Protein AF-A0A099P7B6-F1 (afdb_monomer_lite)

Sequence (1014 aa):
MSISSFDQSTLTTLSSDDNHNVAPPQQFNTLRAPKTHPIYDEDVTDDNSLVEKYESDEDLDDLQKYISIKEDERTILTHRERTVMALTLSVIGLCSAMSMPIYWTALTELEREFHTTESKINYTVTAYLCFQAVAPVFVSSFSDIWGRRPVMMGCLIGGICTNVGIAVSRTYWLIVFLRCVLASFLAPLVSITTASVGDFTTRRNRGSLTSLTAGFTLIGQGFAPFIGAVMDTAWGWPAIFWFSAAFNGLILLILFFLAPETHRGYVGDLSVRPKHFIHRSPYLIYLGDRIKPYDKSKVEKRIHKYQPWKPLMLTYKFNILSILVPCSILFALWTISQTTLSVHLSKDYHKSVIIIGLCFFAPGFACILGTLTEGKILDYLYKTKKAVHDETYKDVHPKKKPPFNILKVRLLTIPFAGLFIAIASIVFGWCMDKHTSIAPILVMSFLITFFAMFPLNIAATVLVDMYPQFSGGATALNNLFRCGMSAIFVSCLNMMEDKMTVGGTYTFMAAISLLFIFLILNLIHRMLLSTFKFGSFMDTSTTINESTRLQNYYVEKQLSYLHDNMNNINMNTQDTLDLDGKGLERSDEVFRLLTFNTWGLKYVSKFRRERLTAIAERLAGLKNNEFPSYNSDGDNDDYDIVALQEIWTKEDWDYIDRICASKFPFRRWFSSGILSGPGLAILSKYPIKKTSLYRFPVNGRPSAFFRGDWYVGKSVAVTILKLNNGSTIALLNSHMHAPYAKSGDAAYETHRACQAWEIANIVNDLKSAGHAVILVGDLNSRPGSIPYEILQKEAGLADSWEVINGETDLELVKAMQPWEQIVRAATTCDSILNTWRADRNPDEACRLDYALIDKNLLHPVEAGVKFTEKIPNVGSYSDHFAYSVNLRLNKEPLSKITATECPNNDLLGLYLKFRNLVNNYIQTTLEWQRQWRLWHFVLSMFIAIAFIPVIIVVSYRAPWSSVLFYFFGCIIFSTGLVNGMISFLFGRYELRNLREVIFEIDDRTNFLKHVIQC

Secondary structure (DSSP, 8-state):
---------------------------------------PPP---S-GGGTTT--SHHHHHHHHHHHHHHHH-S-S--HHHHHHHHHHHHHHHHHHHHTTGGGGGGHHHHHHHTT--HHHHHHHHHHHHHHHHHHHHHHHHHHHHH-HHHHHHHHHHHHHHHHHHHHH---HHHHHHHHHHHHHHHTHHHHHHHHHHHHT--HHHHHHHHHHHHHHHHHHHHHHHHHHHHHHHHH-THHHHHHHHHHHHHHHHHHHHH-----HHHHTTTTB--SSGGG--THHHHHGGGSBSP-GGGS-----S--TTTTGGGGGSHHHHHHHHHHHHHHHHHHHHHHHHHHHHHHTS---HHHHHHHTHHHHHHHHHHHHHHHHHHHHHHHHHHHHHHHHTSSS-GGGSPP--HHHHHHTHHHHHHHHHHHHHHHHHHHHHTT--HHHHHHHHHHHHHHHHHHHHHHHHHHHHH-GGGHHHHHHHHHHHHHHHHHHHHHTHHHHHHHHHHHHHHHHHHHHHHHHHHHHHHHHHHHHHHHHHHHTTS-TTSHHHHHHHHHHHHHHHHHHHHHHHHTT--S---S--------------EEEEEEEE----TTTSTTHHHHHHHHHHHHHT---TTS------S-----SEEEEE----HHHHHHHHHHGGGT-SEEEEE--SSSS---EEEEESS-EEEEEEEEPSS---TT-TTT-HHHHT-EEEEEEEE-TTS-EEEEEEE--PPPSSSSSGGG-HHHHHHHHHHHHHHHHHHHHTT-EEEEEEE----TTSHHHHHHHHTS--EEHHHHHH----HHHHHHS-HHHHHHHH---BS-TTSTTSTTS-GGG-B--EEEEE-TTTEEEEEEEEE--SEETTTEESSSBPEEEEEEEE-SS--TT-------HHHHHHHHHHHHHHHHHHIIIIIHHHHHHHHHHHHHHHHHHHHHHHHHHHHHHH-HHHHHHHHHHHHHHHHHHHHHHHIIIIIHHHHHHHHHHHHHHHHHHHHHHHHHH--

Structure (mmCIF, N/CA/C/O backbone):
data_AF-A0A099P7B6-F1
#
_entry.id   AF-A0A099P7B6-F1
#
loop_
_atom_site.group_PDB
_atom_site.id
_atom_site.type_symbol
_atom_site.label_atom_id
_atom_site.label_alt_id
_atom_site.label_comp_id
_atom_site.label_asym_id
_atom_site.label_entity_id
_atom_site.label_seq_id
_atom_site.pdbx_PDB_ins_code
_atom_site.Cartn_x
_atom_site.Cartn_y
_atom_site.Cartn_z
_atom_site.occupancy
_atom_site.B_iso_or_equiv
_atom_site.auth_seq_id
_atom_site.auth_comp_id
_atom_site.auth_asym_id
_atom_site.auth_atom_id
_atom_site.pdbx_PDB_model_num
ATOM 1 N N . MET A 1 1 ? -48.396 -10.333 -63.816 1.00 34.44 1 MET A N 1
ATOM 2 C CA . MET A 1 1 ? -49.278 -11.036 -62.852 1.00 34.44 1 MET A CA 1
ATOM 3 C C . MET A 1 1 ? -49.575 -10.087 -61.693 1.00 34.44 1 MET A C 1
ATOM 5 O O . MET A 1 1 ? -48.781 -9.176 -61.505 1.00 34.44 1 MET A O 1
ATOM 9 N N . SER A 1 2 ? -50.719 -10.268 -61.018 1.00 28.30 2 SER A N 1
ATOM 10 C CA . SER A 1 2 ? -51.173 -9.655 -59.739 1.00 28.30 2 SER A CA 1
ATOM 11 C C . SER A 1 2 ? -50.191 -8.686 -59.031 1.00 28.30 2 SER A C 1
ATOM 13 O O . SER A 1 2 ? -49.127 -9.145 -58.626 1.00 28.30 2 SER A O 1
ATOM 15 N N . ILE A 1 3 ? -50.392 -7.363 -58.884 1.00 25.03 3 ILE A N 1
ATOM 16 C CA . ILE A 1 3 ? -51.557 -6.482 -58.566 1.00 25.03 3 ILE A CA 1
ATOM 17 C C . ILE A 1 3 ? -51.779 -6.255 -57.051 1.00 25.03 3 ILE A C 1
ATOM 19 O O . ILE A 1 3 ? -52.215 -7.167 -56.357 1.00 25.03 3 ILE A O 1
ATOM 23 N N . SER A 1 4 ? -51.647 -4.980 -56.631 1.00 23.92 4 SER A N 1
ATOM 24 C CA . SER A 1 4 ? -52.184 -4.333 -55.400 1.00 23.92 4 SER A CA 1
ATOM 25 C C . SER A 1 4 ? -51.643 -4.808 -54.031 1.00 23.92 4 SER A C 1
ATOM 27 O O . SER A 1 4 ? -51.068 -5.886 -53.948 1.00 23.92 4 SER A O 1
ATOM 29 N N . SER A 1 5 ? -51.742 -4.052 -52.924 1.00 25.00 5 SER A N 1
ATOM 30 C CA . SER A 1 5 ? -52.266 -2.687 -52.642 1.00 25.00 5 SER A CA 1
ATOM 31 C C . SER A 1 5 ? -51.306 -1.976 -51.633 1.00 25.00 5 SER A C 1
ATOM 33 O O . SER A 1 5 ? -50.429 -2.644 -51.092 1.00 25.00 5 SER A O 1
ATOM 35 N N . PHE A 1 6 ? -51.250 -0.654 -51.384 1.00 25.50 6 PHE A N 1
ATOM 36 C CA . PHE A 1 6 ? -52.268 0.410 -51.213 1.00 25.50 6 PHE A CA 1
ATOM 37 C C . PHE A 1 6 ? -53.230 0.158 -50.013 1.00 25.50 6 PHE A C 1
ATOM 39 O O . PHE A 1 6 ? -53.599 -0.984 -49.769 1.00 25.50 6 PHE A O 1
ATOM 46 N N . ASP A 1 7 ? -53.647 1.131 -49.190 1.00 25.00 7 ASP A N 1
ATOM 47 C CA . ASP A 1 7 ? -53.378 2.585 -49.170 1.00 25.00 7 ASP A CA 1
ATOM 48 C C . ASP A 1 7 ? -53.402 3.173 -47.727 1.00 25.00 7 ASP A C 1
ATOM 50 O O . ASP A 1 7 ? -53.510 2.443 -46.741 1.00 25.00 7 ASP A O 1
ATOM 54 N N . GLN A 1 8 ? -53.284 4.498 -47.609 1.00 28.89 8 GLN A N 1
ATOM 55 C CA . GLN A 1 8 ? -53.402 5.316 -46.400 1.00 28.89 8 GLN A CA 1
ATOM 56 C C . GLN A 1 8 ? -54.863 5.608 -45.969 1.00 28.89 8 GLN A C 1
ATOM 58 O O . GLN A 1 8 ? -55.824 5.349 -46.687 1.00 28.89 8 GLN A O 1
ATOM 63 N N . SER A 1 9 ? -54.965 6.347 -44.853 1.00 23.97 9 SER A N 1
ATOM 64 C CA . SER A 1 9 ? -56.014 7.327 -44.497 1.00 23.97 9 SER A CA 1
ATOM 65 C C . SER A 1 9 ? -57.269 6.860 -43.734 1.00 23.97 9 SER A C 1
ATOM 67 O O . SER A 1 9 ? -58.108 6.134 -44.243 1.00 23.97 9 SER A O 1
ATOM 69 N N . THR A 1 10 ? -57.411 7.382 -42.507 1.00 24.45 10 THR A N 1
ATOM 70 C CA . THR A 1 10 ? -58.407 8.409 -42.103 1.00 24.45 10 THR A CA 1
ATOM 71 C C . THR A 1 10 ? -57.842 9.110 -40.849 1.00 24.45 10 THR A C 1
ATOM 73 O O . THR A 1 10 ? -57.273 8.420 -40.009 1.00 24.45 10 THR A O 1
ATOM 76 N N . LEU A 1 11 ? -57.713 10.440 -40.719 1.00 23.78 11 LEU A N 1
ATOM 77 C CA . LEU A 1 11 ? -58.662 11.575 -40.781 1.00 23.78 11 LEU A CA 1
ATOM 78 C C . LEU A 1 11 ? -59.592 11.725 -39.561 1.00 23.78 11 LEU A C 1
ATOM 80 O O . LEU A 1 11 ? -60.052 10.740 -39.000 1.00 23.78 11 LEU A O 1
ATOM 84 N N . THR A 1 12 ? -59.910 12.996 -39.262 1.00 23.44 12 THR A N 1
ATOM 85 C CA . THR A 1 12 ? -60.970 13.524 -38.365 1.00 23.44 12 THR A CA 1
ATOM 86 C C . THR A 1 12 ? -60.869 13.258 -36.848 1.00 23.44 12 THR A C 1
ATOM 88 O O . THR A 1 12 ? -60.588 12.138 -36.450 1.00 23.44 12 THR A O 1
ATOM 91 N N . THR A 1 13 ? -61.187 14.184 -35.922 1.00 25.00 13 THR A N 1
ATOM 92 C CA . THR A 1 13 ? -61.105 15.679 -35.817 1.00 25.00 13 THR A CA 1
ATOM 93 C C . THR A 1 13 ? -61.670 16.105 -34.436 1.00 25.00 13 THR A C 1
ATOM 95 O O . THR A 1 13 ? -62.226 15.257 -33.748 1.00 25.00 13 THR A O 1
ATOM 98 N N . LEU A 1 14 ? -61.639 17.416 -34.116 1.00 24.78 14 LEU A N 1
ATOM 99 C CA . LEU A 1 14 ? -62.405 18.110 -33.050 1.00 24.78 14 LEU A CA 1
ATOM 100 C C . LEU A 1 14 ? -61.896 17.896 -31.598 1.00 24.78 14 LEU A C 1
ATOM 102 O O . LEU A 1 14 ? -61.463 16.806 -31.247 1.00 24.78 14 LEU A O 1
ATOM 106 N N . SER A 1 15 ? -61.926 18.903 -30.711 1.00 24.53 15 SER A N 1
ATOM 107 C CA . SER A 1 15 ? -62.158 20.351 -30.916 1.00 24.53 15 SER A CA 1
ATOM 108 C C . SER A 1 15 ? -61.693 21.200 -29.722 1.00 24.53 15 SER A C 1
ATOM 110 O O . SER A 1 15 ? -61.504 20.681 -28.626 1.00 24.53 15 SER A O 1
ATOM 112 N N . SER A 1 16 ? -61.667 22.517 -29.963 1.00 25.36 16 SER A N 1
ATOM 113 C CA . SER A 1 16 ? -62.133 23.601 -29.077 1.00 25.36 16 SER A CA 1
ATOM 114 C C . SER A 1 16 ? -61.386 23.970 -27.789 1.00 25.36 16 SER A C 1
ATOM 116 O O . SER A 1 16 ? -61.092 23.102 -26.975 1.00 25.36 16 SER A O 1
ATOM 118 N N . ASP A 1 17 ? -61.173 25.258 -27.478 1.00 27.62 17 ASP A N 1
ATOM 119 C CA . ASP A 1 17 ? -61.259 26.515 -28.274 1.00 27.62 17 ASP A CA 1
ATOM 120 C C . ASP A 1 17 ? -60.566 27.659 -27.478 1.00 27.62 17 ASP A C 1
ATOM 122 O O . ASP A 1 17 ? -60.416 27.529 -26.267 1.00 27.62 17 ASP A O 1
ATOM 126 N N . ASP A 1 18 ? -60.202 28.760 -28.160 1.00 28.30 18 ASP A N 1
ATOM 127 C CA . ASP A 1 18 ? -60.279 30.179 -27.718 1.00 28.30 18 ASP A CA 1
ATOM 128 C C . ASP A 1 18 ? -59.602 30.699 -26.400 1.00 28.30 18 ASP A C 1
ATOM 130 O O . ASP A 1 18 ? -59.554 30.033 -25.377 1.00 28.30 18 ASP A O 1
ATOM 134 N N . ASN A 1 19 ? -59.104 31.951 -26.288 1.00 27.19 19 ASN A N 1
ATOM 135 C CA . ASN A 1 19 ? -58.871 33.013 -27.287 1.00 27.19 19 ASN A CA 1
ATOM 136 C C . ASN A 1 19 ? -57.871 34.121 -26.823 1.00 27.19 19 ASN A C 1
ATOM 138 O O . ASN A 1 19 ? -57.628 34.260 -25.631 1.00 27.19 19 ASN A O 1
ATOM 142 N N . HIS A 1 20 ? -57.350 34.901 -27.795 1.00 29.44 20 HIS A N 1
ATOM 143 C CA . HIS A 1 20 ? -57.003 36.361 -27.851 1.00 29.44 20 HIS A CA 1
ATOM 144 C C . HIS A 1 20 ? -56.799 37.240 -26.564 1.00 29.44 20 HIS A C 1
ATOM 146 O O . HIS A 1 20 ? -57.420 37.001 -25.542 1.00 29.44 20 HIS A O 1
ATOM 152 N N . ASN A 1 21 ? -56.047 38.369 -26.506 1.00 27.25 21 ASN A N 1
ATOM 153 C CA . ASN A 1 21 ? -55.402 39.305 -27.475 1.00 27.25 21 ASN A CA 1
ATOM 154 C C . ASN A 1 21 ? -54.295 40.169 -26.755 1.00 27.25 21 ASN A C 1
ATOM 156 O O . ASN A 1 21 ? -54.349 40.291 -25.538 1.00 27.25 21 ASN A O 1
ATOM 160 N N . VAL A 1 22 ? -53.180 40.643 -27.359 1.00 26.61 22 VAL A N 1
ATOM 161 C CA . VAL A 1 22 ? -52.934 41.909 -28.139 1.00 26.61 22 VAL A CA 1
ATOM 162 C C . VAL A 1 22 ? -53.270 43.236 -27.389 1.00 26.61 22 VAL A C 1
ATOM 164 O O . VAL A 1 22 ? -54.397 43.346 -26.932 1.00 26.61 22 VAL A O 1
ATOM 167 N N . ALA A 1 23 ? -52.472 44.334 -27.296 1.00 22.31 23 ALA A N 1
ATOM 168 C CA . ALA A 1 23 ? -51.025 44.645 -27.495 1.00 22.31 23 ALA A CA 1
ATOM 169 C C . ALA A 1 23 ? -50.605 46.026 -26.807 1.00 22.31 23 ALA A C 1
ATOM 171 O O . ALA A 1 23 ? -50.969 46.151 -25.643 1.00 22.31 23 ALA A O 1
ATOM 172 N N . PRO A 1 24 ? -49.818 47.023 -27.340 1.00 39.62 24 PRO A N 1
ATOM 173 C CA . PRO A 1 24 ? -48.788 47.790 -26.561 1.00 39.62 24 PRO A CA 1
ATOM 174 C C . PRO A 1 24 ? -48.983 49.356 -26.618 1.00 39.62 24 PRO A C 1
ATOM 176 O O . PRO A 1 24 ? -50.137 49.737 -26.811 1.00 39.62 24 PRO A O 1
ATOM 179 N N . PRO A 1 25 ? -47.990 50.312 -26.575 1.00 42.84 25 PRO A N 1
ATOM 180 C CA . PRO A 1 25 ? -46.545 50.370 -26.192 1.00 42.84 25 PRO A CA 1
ATOM 181 C C . PRO A 1 25 ? -46.147 51.627 -25.311 1.00 42.84 25 PRO A C 1
ATOM 183 O O . PRO A 1 25 ? -47.016 52.251 -24.718 1.00 42.84 25 PRO A O 1
ATOM 186 N N . GLN A 1 26 ? -44.857 52.062 -25.343 1.00 26.78 26 GLN A N 1
ATOM 187 C CA . GLN A 1 26 ? -44.240 53.358 -24.880 1.00 26.78 26 GLN A CA 1
ATOM 188 C C . GLN A 1 26 ? -43.732 53.450 -23.410 1.00 26.78 26 GLN A C 1
ATOM 190 O O . GLN A 1 26 ? -44.327 52.838 -22.537 1.00 26.78 26 GLN A O 1
ATOM 195 N N . GLN A 1 27 ? -42.657 54.186 -23.032 1.00 24.00 27 GLN A N 1
ATOM 196 C CA . GLN A 1 27 ? -41.506 54.822 -23.739 1.00 24.00 27 GLN A CA 1
ATOM 197 C C . GLN A 1 27 ? -40.301 55.056 -22.762 1.00 24.00 27 GLN A C 1
ATOM 199 O O . GLN A 1 27 ? -40.510 55.037 -21.559 1.00 24.00 27 GLN A O 1
ATOM 204 N N . PHE A 1 28 ? -39.076 55.257 -23.305 1.00 24.72 28 PHE A N 1
ATOM 205 C CA . PHE A 1 28 ? -37.840 55.962 -22.816 1.00 24.72 28 PHE A CA 1
ATOM 206 C C . PHE A 1 28 ? -37.651 56.347 -21.309 1.00 24.72 28 PHE A C 1
ATOM 208 O O . PHE A 1 28 ? -38.595 56.761 -20.659 1.00 24.72 28 PHE A O 1
ATOM 215 N N . ASN A 1 29 ? -36.463 56.424 -20.671 1.00 24.42 29 ASN A N 1
ATOM 216 C CA . ASN A 1 29 ? -35.016 56.359 -21.023 1.00 24.42 29 ASN A CA 1
ATOM 217 C C . ASN A 1 29 ? -34.172 56.397 -19.694 1.00 24.42 29 ASN A C 1
ATOM 219 O O . ASN A 1 29 ? -34.776 56.569 -18.643 1.00 24.42 29 ASN A O 1
ATOM 223 N N . THR A 1 30 ? -32.830 56.302 -19.551 1.00 24.92 30 THR A N 1
ATOM 224 C CA . THR A 1 30 ? -31.637 56.026 -20.405 1.00 24.92 30 THR A CA 1
ATOM 225 C C . THR A 1 30 ? -30.481 55.506 -19.513 1.00 24.92 30 THR A C 1
ATOM 227 O O . THR A 1 30 ? -30.303 56.064 -18.437 1.00 24.92 30 THR A O 1
ATOM 230 N N . LEU A 1 31 ? -29.633 54.570 -19.985 1.00 25.92 31 LEU A N 1
ATOM 231 C CA . LEU A 1 31 ? -28.137 54.560 -19.932 1.00 25.92 31 LEU A CA 1
ATOM 232 C C . LEU A 1 31 ? -27.564 53.144 -20.195 1.00 25.92 31 LEU A C 1
ATOM 234 O O . LEU A 1 31 ? -28.248 52.143 -19.999 1.00 25.92 31 LEU A O 1
ATOM 238 N N . ARG A 1 32 ? -26.314 53.043 -20.683 1.00 24.89 32 ARG A N 1
ATOM 239 C CA . ARG A 1 32 ? -25.665 51.768 -21.071 1.00 24.89 32 ARG A CA 1
ATOM 240 C C . ARG A 1 32 ? -24.533 51.352 -20.123 1.00 24.89 32 ARG A C 1
ATOM 242 O O . ARG A 1 32 ? -23.603 52.118 -19.906 1.00 24.89 32 ARG A O 1
ATOM 249 N N . ALA A 1 33 ? -24.535 50.076 -19.740 1.00 22.94 33 ALA A N 1
ATOM 250 C CA . ALA A 1 33 ? -23.364 49.298 -19.323 1.00 22.94 33 ALA A CA 1
ATOM 251 C C . ALA A 1 33 ? -23.465 47.877 -19.943 1.00 22.94 33 ALA A C 1
ATOM 253 O O . ALA A 1 33 ? -24.576 47.450 -20.274 1.00 22.94 33 ALA A O 1
ATOM 254 N N . PRO A 1 34 ? -22.354 47.159 -20.200 1.00 23.61 34 PRO A N 1
ATOM 255 C CA . PRO A 1 34 ? -22.372 45.955 -21.039 1.00 23.61 34 PRO A CA 1
ATOM 256 C C . PRO A 1 34 ? -22.941 44.713 -20.332 1.00 23.61 34 PRO A C 1
ATOM 258 O O . PRO A 1 34 ? -22.582 44.409 -19.197 1.00 23.61 34 PRO A O 1
ATOM 261 N N . LYS A 1 35 ? -23.782 43.944 -21.040 1.00 24.53 35 LYS A N 1
ATOM 262 C CA . LYS A 1 35 ? -24.303 42.647 -20.573 1.00 24.53 35 LYS A CA 1
ATOM 263 C C . LYS A 1 35 ? -23.225 41.559 -20.610 1.00 24.53 35 LYS A C 1
ATOM 265 O O . LYS A 1 35 ? -22.592 41.364 -21.645 1.00 24.53 35 LYS A O 1
ATOM 270 N N . THR A 1 36 ? -23.134 40.759 -19.547 1.00 23.78 36 THR A N 1
ATOM 271 C CA . THR A 1 36 ? -22.441 39.458 -19.547 1.00 23.78 36 THR A CA 1
ATOM 272 C C . THR A 1 36 ? -23.262 38.403 -18.796 1.00 23.78 36 THR A C 1
ATOM 274 O O . THR A 1 36 ? -23.205 38.339 -17.571 1.00 23.78 36 THR A O 1
ATOM 277 N N . HIS A 1 37 ? -23.994 37.562 -19.532 1.00 24.59 37 HIS A N 1
ATOM 278 C CA . HIS A 1 37 ? -24.425 36.231 -19.068 1.00 24.59 37 HIS A CA 1
ATOM 279 C C . HIS A 1 37 ? -23.375 35.185 -19.521 1.00 24.59 37 HIS A C 1
ATOM 281 O O . HIS A 1 37 ? -22.555 35.506 -20.388 1.00 24.59 37 HIS A O 1
ATOM 287 N N . PRO A 1 38 ? -23.297 33.993 -18.897 1.00 26.11 38 PRO A N 1
ATOM 288 C CA . PRO A 1 38 ? -24.266 32.893 -19.079 1.00 26.11 38 PRO A CA 1
ATOM 289 C C . PRO A 1 38 ? -25.134 32.689 -17.819 1.00 26.11 38 PRO A C 1
ATOM 291 O O . PRO A 1 38 ? -24.683 33.012 -16.726 1.00 26.11 38 PRO A O 1
ATOM 294 N N . ILE A 1 39 ? -26.409 32.289 -17.884 1.00 22.30 39 ILE A N 1
ATOM 295 C CA . ILE A 1 39 ? -26.995 31.096 -18.538 1.00 22.30 39 ILE A CA 1
ATOM 296 C C . ILE A 1 39 ? -26.486 29.802 -17.879 1.00 22.30 39 ILE A C 1
ATOM 298 O O . ILE A 1 39 ? -25.471 29.232 -18.282 1.00 22.30 39 ILE A O 1
ATOM 302 N N . TYR A 1 40 ? -27.225 29.355 -16.863 1.00 22.91 40 TYR A N 1
ATOM 303 C CA . TYR A 1 40 ? -27.603 27.947 -16.765 1.00 22.91 40 TYR A CA 1
ATOM 304 C C . TYR A 1 40 ? -28.896 27.800 -17.573 1.00 22.91 40 TYR A C 1
ATOM 306 O O . TYR A 1 40 ? -29.799 28.609 -17.373 1.00 22.91 40 TYR A O 1
ATOM 314 N N . ASP A 1 41 ? -28.974 26.803 -18.450 1.00 22.69 41 ASP A N 1
ATOM 315 C CA . ASP A 1 41 ? -30.256 26.301 -18.951 1.00 22.69 41 ASP A CA 1
ATOM 316 C C . ASP A 1 41 ? -30.658 25.105 -18.078 1.00 22.69 41 ASP A C 1
ATOM 318 O O . ASP A 1 41 ? -29.817 24.266 -17.733 1.00 22.69 41 ASP A O 1
ATOM 322 N N . GLU A 1 42 ? -31.929 25.053 -17.695 1.00 29.45 42 GLU A N 1
ATOM 323 C CA . GLU A 1 42 ? -32.507 23.985 -16.881 1.00 29.45 42 GLU A CA 1
ATOM 324 C C . GLU A 1 42 ? -33.001 22.848 -17.779 1.00 29.45 42 GLU A C 1
ATOM 326 O O . GLU A 1 42 ? -33.704 23.102 -18.751 1.00 29.45 42 GLU A O 1
ATOM 331 N N . ASP A 1 43 ? -32.659 21.598 -17.442 1.00 25.67 43 ASP A N 1
ATOM 332 C CA . ASP A 1 43 ? -33.397 20.417 -17.921 1.00 25.67 43 ASP A CA 1
ATOM 333 C C . ASP A 1 43 ? -33.059 19.169 -17.070 1.00 25.67 43 ASP A C 1
ATOM 335 O O . ASP A 1 43 ? -32.463 18.184 -17.519 1.00 25.67 43 ASP A O 1
ATOM 339 N N . VAL A 1 44 ? -33.384 19.233 -15.772 1.00 27.09 44 VAL A N 1
ATOM 340 C CA . VAL A 1 44 ? -33.383 18.070 -14.864 1.00 27.09 44 VAL A CA 1
ATOM 341 C C . VAL A 1 44 ? -34.701 18.058 -14.094 1.00 27.09 44 VAL A C 1
ATOM 343 O O . VAL A 1 44 ? -34.855 18.738 -13.085 1.00 27.09 44 VAL A O 1
ATOM 346 N N . THR A 1 45 ? -35.653 17.282 -14.603 1.00 27.02 45 THR A N 1
ATOM 347 C CA . THR A 1 45 ? -36.993 17.095 -14.033 1.00 27.02 45 THR A CA 1
ATOM 348 C C . THR A 1 45 ? -36.962 16.433 -12.652 1.00 27.02 45 THR A C 1
ATOM 350 O O . THR A 1 45 ? -36.315 15.396 -12.497 1.00 27.02 45 THR A O 1
ATOM 353 N N . ASP A 1 46 ? -37.756 16.974 -11.726 1.00 28.73 46 ASP A N 1
ATOM 354 C CA . ASP A 1 46 ? -38.268 16.351 -10.497 1.00 28.73 46 ASP A CA 1
ATOM 355 C C . ASP A 1 46 ? -37.268 15.672 -9.541 1.00 28.73 46 ASP A C 1
ATOM 357 O O . ASP A 1 46 ? -37.164 14.449 -9.472 1.00 28.73 46 ASP A O 1
ATOM 361 N N . ASP A 1 47 ? -36.657 16.492 -8.679 1.00 28.38 47 ASP A N 1
ATOM 362 C CA . ASP A 1 47 ? -36.328 16.117 -7.284 1.00 28.38 47 ASP A CA 1
ATOM 363 C C . ASP A 1 47 ? -36.745 17.229 -6.272 1.00 28.38 47 ASP A C 1
ATOM 365 O O . ASP A 1 47 ? -36.521 17.119 -5.068 1.00 28.38 47 ASP A O 1
ATOM 369 N N . ASN A 1 48 ? -37.397 18.313 -6.737 1.00 30.31 48 ASN A N 1
ATOM 370 C CA . ASN A 1 48 ? -37.743 19.494 -5.919 1.00 30.31 48 ASN A CA 1
ATOM 371 C C . ASN A 1 48 ? -38.903 19.274 -4.928 1.00 30.31 48 ASN A C 1
ATOM 373 O O . ASN A 1 48 ? -39.045 20.047 -3.984 1.00 30.31 48 ASN A O 1
ATOM 377 N N . SER A 1 49 ? -39.700 18.211 -5.088 1.00 29.75 49 SER A N 1
ATOM 378 C CA . SER A 1 49 ? -40.865 17.905 -4.229 1.00 29.75 49 SER A CA 1
ATOM 379 C C . SER A 1 49 ? -40.525 17.574 -2.762 1.00 29.75 49 SER A C 1
ATOM 381 O O . SER A 1 49 ? -41.424 17.381 -1.944 1.00 29.75 49 SER A O 1
ATOM 383 N N . LEU A 1 50 ? -39.234 17.525 -2.417 1.00 33.50 50 LEU A N 1
ATOM 384 C CA . LEU A 1 50 ? -38.731 17.391 -1.047 1.00 33.50 50 LEU A CA 1
ATOM 385 C C . LEU A 1 50 ? -38.313 18.728 -0.408 1.00 33.50 50 LEU A C 1
ATOM 387 O O . LEU A 1 50 ? -38.102 18.765 0.800 1.00 33.50 50 LEU A O 1
ATOM 391 N N . VAL A 1 51 ? -38.181 19.812 -1.183 1.00 36.00 51 VAL A N 1
ATOM 392 C CA . VAL A 1 51 ? -37.660 21.103 -0.691 1.00 36.00 51 VAL A CA 1
ATOM 393 C C . VAL A 1 51 ? -38.759 21.951 -0.040 1.00 36.00 51 VAL A C 1
ATOM 395 O O . VAL A 1 51 ? -38.527 22.550 1.003 1.00 36.00 51 VAL A O 1
ATOM 398 N N . GLU A 1 52 ? -39.979 21.942 -0.582 1.00 34.03 52 GLU A N 1
ATOM 399 C CA . GLU A 1 52 ? -41.121 22.741 -0.089 1.00 34.03 52 GLU A CA 1
ATOM 400 C C . GLU A 1 52 ? -41.757 22.218 1.219 1.00 34.03 52 GLU A C 1
ATOM 402 O O . GLU A 1 52 ? -42.860 22.624 1.577 1.00 34.03 52 GLU A O 1
ATOM 407 N N . LYS A 1 53 ? -41.110 21.283 1.932 1.00 34.12 53 LYS A N 1
ATOM 408 C CA . LYS A 1 53 ? -41.704 20.598 3.097 1.00 34.12 53 LYS A CA 1
ATOM 409 C C . LYS A 1 53 ? -40.940 20.752 4.417 1.00 34.12 53 LYS A C 1
ATOM 411 O O . LYS A 1 53 ? -41.347 20.156 5.411 1.00 34.12 53 LYS A O 1
ATOM 416 N N . TYR A 1 54 ? -39.858 21.529 4.426 1.00 36.81 54 TYR A N 1
ATOM 417 C CA . TYR A 1 54 ? -38.929 21.630 5.555 1.00 36.81 54 TYR A CA 1
ATOM 418 C C . TYR A 1 54 ? -38.444 23.075 5.760 1.00 36.81 54 TYR A C 1
ATOM 420 O O . TYR A 1 54 ? -37.331 23.439 5.388 1.00 36.81 54 TYR A O 1
ATOM 428 N N . GLU A 1 55 ? -39.300 23.915 6.351 1.00 32.59 55 GLU A N 1
ATOM 429 C CA . GLU A 1 55 ? -39.010 25.327 6.660 1.00 32.59 55 GLU A CA 1
ATOM 430 C C . GLU A 1 55 ? -38.416 25.525 8.075 1.00 32.59 55 GLU A C 1
ATOM 432 O O . GLU A 1 55 ? -38.837 26.407 8.823 1.00 32.59 55 GLU A O 1
ATOM 437 N N . SER A 1 56 ? -37.422 24.715 8.463 1.00 40.25 56 SER A N 1
ATOM 438 C CA . SER A 1 56 ? -36.640 24.934 9.692 1.00 40.25 56 SER A CA 1
ATOM 439 C C . SER A 1 56 ? -35.127 24.867 9.437 1.00 40.25 56 SER A C 1
ATOM 441 O O . SER A 1 56 ? -34.653 24.148 8.555 1.00 40.25 56 SER A O 1
ATOM 443 N N . ASP A 1 57 ? -34.341 25.630 10.206 1.00 42.06 57 ASP A N 1
ATOM 444 C CA . ASP A 1 57 ? -32.873 25.614 10.086 1.00 42.06 57 ASP A CA 1
ATOM 445 C C . ASP A 1 57 ? -32.245 24.303 10.612 1.00 42.06 57 ASP A C 1
ATOM 447 O O . ASP A 1 57 ? -31.127 23.983 10.208 1.00 42.06 57 ASP A O 1
ATOM 451 N N . GLU A 1 58 ? -32.946 23.517 11.446 1.00 40.41 58 GLU A N 1
ATOM 452 C CA . GLU A 1 58 ? -32.483 22.181 11.868 1.00 40.41 58 GLU A CA 1
ATOM 453 C C . GLU A 1 58 ? -32.623 21.158 10.728 1.00 40.41 58 GLU A C 1
ATOM 455 O O . GLU A 1 58 ? -31.671 20.430 10.432 1.00 40.41 58 GLU A O 1
ATOM 460 N N . ASP A 1 59 ? -33.758 21.160 10.018 1.00 38.66 59 ASP A N 1
ATOM 461 C CA . ASP A 1 59 ? -33.985 20.273 8.868 1.00 38.66 59 ASP A CA 1
ATOM 462 C C . ASP A 1 59 ? -32.996 20.542 7.723 1.00 38.66 59 ASP A C 1
ATOM 464 O O . ASP A 1 59 ? -32.596 19.621 7.010 1.00 38.66 59 ASP A O 1
ATOM 468 N N . LEU A 1 60 ? -32.560 21.796 7.546 1.00 42.88 60 LEU A N 1
ATOM 469 C CA . LEU A 1 60 ? -31.557 22.155 6.540 1.00 42.88 60 LEU A CA 1
ATOM 470 C C . LEU A 1 60 ? -30.174 21.573 6.850 1.00 42.88 60 LEU A C 1
ATOM 472 O O . LEU A 1 60 ? -29.481 21.151 5.920 1.00 42.88 60 LEU A O 1
ATOM 476 N N . ASP A 1 61 ? -29.771 21.522 8.121 1.00 43.12 61 ASP A N 1
ATOM 477 C CA . ASP A 1 61 ? -28.486 20.933 8.508 1.00 43.12 61 ASP A CA 1
ATOM 478 C C . ASP A 1 61 ? -28.544 19.398 8.394 1.00 43.12 61 ASP A C 1
ATOM 480 O O . ASP A 1 61 ? -27.608 18.784 7.872 1.00 43.12 61 ASP A O 1
ATOM 484 N N . ASP A 1 62 ? -29.679 18.771 8.732 1.00 40.06 62 ASP A N 1
ATOM 485 C CA . ASP A 1 62 ? -29.907 17.339 8.491 1.00 40.06 62 ASP A CA 1
ATOM 486 C C . ASP A 1 62 ? -30.039 16.989 6.993 1.00 40.06 62 ASP A C 1
ATOM 488 O O . ASP A 1 62 ? -29.530 15.949 6.570 1.00 40.06 62 ASP A O 1
ATOM 492 N N . LEU A 1 63 ? -30.581 17.871 6.144 1.00 40.88 63 LEU A N 1
ATOM 493 C CA . LEU A 1 63 ? -30.561 17.720 4.682 1.00 40.88 63 LEU A CA 1
ATOM 494 C C . LEU A 1 63 ? -29.132 17.843 4.123 1.00 40.88 63 LEU A C 1
ATOM 496 O O . LEU A 1 63 ? -28.708 17.028 3.299 1.00 40.88 63 LEU A O 1
ATOM 500 N N . GLN A 1 64 ? -28.351 18.820 4.594 1.00 42.50 64 GLN A N 1
ATOM 501 C CA . GLN A 1 64 ? -26.946 19.020 4.213 1.00 42.50 64 GLN A CA 1
ATOM 502 C C . GLN A 1 64 ? -26.084 17.804 4.617 1.00 42.50 64 GLN A C 1
ATOM 504 O O . GLN A 1 64 ? -25.249 17.325 3.840 1.00 42.50 64 GLN A O 1
ATOM 509 N N . LYS A 1 65 ? -26.342 17.251 5.804 1.00 40.31 65 LYS A N 1
ATOM 510 C CA . LYS A 1 65 ? -25.761 16.021 6.361 1.00 40.31 65 LYS A CA 1
ATOM 511 C C . LYS A 1 65 ? -26.193 14.787 5.562 1.00 40.31 65 LYS A C 1
ATOM 513 O O . LYS A 1 65 ? -25.321 14.014 5.170 1.00 40.31 65 LYS A O 1
ATOM 518 N N . TYR A 1 66 ? -27.472 14.646 5.209 1.00 36.19 66 TYR A N 1
ATOM 519 C CA . TYR A 1 66 ? -28.002 13.574 4.352 1.00 36.19 66 TYR A CA 1
ATOM 520 C C . TYR A 1 66 ? -27.362 13.588 2.954 1.00 36.19 66 TYR A C 1
ATOM 522 O O . TYR A 1 66 ? -26.902 12.553 2.469 1.00 36.19 66 TYR A O 1
ATOM 530 N N . ILE A 1 67 ? -27.219 14.769 2.341 1.00 38.19 67 ILE A N 1
ATOM 531 C CA . ILE A 1 67 ? -26.477 14.961 1.085 1.00 38.19 67 ILE A CA 1
ATOM 532 C C . ILE A 1 67 ? -25.000 14.564 1.254 1.00 38.19 67 ILE A C 1
ATOM 534 O O . ILE A 1 67 ? -24.449 13.897 0.377 1.00 38.19 67 ILE A O 1
ATOM 538 N N . SER A 1 68 ? -24.356 14.903 2.379 1.00 34.56 68 SER A N 1
ATOM 539 C CA . SER A 1 68 ? -22.962 14.509 2.644 1.00 34.56 68 SER A CA 1
ATOM 540 C C . SER A 1 68 ? -22.781 12.992 2.818 1.00 34.56 68 SER A C 1
ATOM 542 O O . SER A 1 68 ? -21.839 12.423 2.268 1.00 34.56 68 SER A O 1
ATOM 544 N N . ILE A 1 69 ? -23.722 12.320 3.491 1.00 38.94 69 ILE A N 1
ATOM 545 C CA . ILE A 1 69 ? -23.746 10.860 3.669 1.00 38.94 69 ILE A CA 1
ATOM 546 C C . ILE A 1 69 ? -23.893 10.178 2.299 1.00 38.94 69 ILE A C 1
ATOM 548 O O . ILE A 1 69 ? -23.114 9.290 1.946 1.00 38.94 69 ILE A O 1
ATOM 552 N N . LYS A 1 70 ? -24.816 10.680 1.471 1.00 37.12 70 LYS A N 1
ATOM 553 C CA . LYS A 1 70 ? -25.066 10.218 0.096 1.00 37.12 70 LYS A CA 1
ATOM 554 C C . LYS A 1 70 ? -23.899 10.523 -0.870 1.00 37.12 70 LYS A C 1
ATOM 556 O O . LYS A 1 70 ? -23.760 9.848 -1.888 1.00 37.12 70 LYS A O 1
ATOM 561 N N . GLU A 1 71 ? -23.017 11.485 -0.559 1.00 40.91 71 GLU A N 1
ATOM 562 C CA . GLU A 1 71 ? -21.750 11.718 -1.285 1.00 40.91 71 GLU A CA 1
ATOM 563 C C . GLU A 1 71 ? -20.632 10.713 -0.932 1.00 40.91 71 GLU A C 1
ATOM 565 O O . GLU A 1 71 ? -19.743 10.512 -1.773 1.00 40.91 71 GLU A O 1
ATOM 570 N N . ASP A 1 72 ? -20.649 10.091 0.256 1.00 42.00 72 ASP A N 1
ATOM 571 C CA . ASP A 1 72 ? -19.617 9.138 0.708 1.00 42.00 72 ASP A CA 1
ATOM 572 C C . ASP A 1 72 ? -19.922 7.671 0.316 1.00 42.00 72 ASP A C 1
ATOM 574 O O . ASP A 1 72 ? -18.991 6.904 0.027 1.00 42.00 72 ASP A O 1
ATOM 578 N N . GLU A 1 73 ? -21.198 7.285 0.174 1.00 52.69 73 GLU A N 1
ATOM 579 C CA . GLU A 1 73 ? -21.649 5.944 -0.264 1.00 52.69 73 GLU A CA 1
ATOM 580 C C . GLU A 1 73 ? -21.464 5.659 -1.777 1.00 52.69 73 GLU A C 1
ATOM 582 O O . GLU A 1 73 ? -22.291 5.038 -2.439 1.00 52.69 73 GLU A O 1
ATOM 587 N N . ARG A 1 74 ? -20.345 6.079 -2.380 1.00 63.22 74 ARG A N 1
ATOM 588 C CA . ARG A 1 74 ? -20.108 5.889 -3.830 1.00 63.22 74 ARG A CA 1
ATOM 589 C C . ARG A 1 74 ? -19.678 4.481 -4.260 1.00 63.22 74 ARG A C 1
ATOM 591 O O . ARG A 1 74 ? -19.547 4.269 -5.467 1.00 63.22 74 ARG A O 1
ATOM 598 N N . THR A 1 75 ? -19.401 3.559 -3.332 1.00 79.25 75 THR A N 1
ATOM 599 C CA . THR A 1 75 ? -19.162 2.132 -3.634 1.00 79.25 75 THR A CA 1
ATOM 600 C C . THR A 1 75 ? -19.191 1.226 -2.396 1.00 79.25 75 THR A C 1
ATOM 602 O O . THR A 1 75 ? -18.650 1.603 -1.351 1.00 79.25 75 THR A O 1
ATOM 605 N N . ILE A 1 76 ? -19.691 -0.011 -2.554 1.00 84.81 76 ILE A N 1
ATOM 606 C CA . ILE A 1 76 ? -19.621 -1.093 -1.546 1.00 84.81 76 ILE A CA 1
ATOM 607 C C . ILE A 1 76 ? -18.197 -1.512 -1.138 1.00 84.81 76 ILE A C 1
ATOM 609 O O . ILE A 1 76 ? -18.020 -2.244 -0.162 1.00 84.81 76 ILE A O 1
ATOM 613 N N . LEU A 1 77 ? -17.171 -1.127 -1.904 1.00 84.69 77 LEU A N 1
ATOM 614 C CA . LEU A 1 77 ? -15.791 -1.523 -1.626 1.00 84.69 77 LEU A CA 1
ATOM 615 C C . LEU A 1 77 ? -15.253 -0.782 -0.396 1.00 84.69 77 LEU A C 1
ATOM 617 O O . LEU A 1 77 ? -15.360 0.440 -0.300 1.00 84.69 77 LEU A O 1
ATOM 621 N N . THR A 1 78 ? -14.599 -1.496 0.515 1.00 85.00 78 THR A N 1
ATOM 622 C CA . THR A 1 78 ? -13.871 -0.919 1.656 1.00 85.00 78 THR A CA 1
ATOM 623 C C . THR A 1 78 ? -12.608 -0.178 1.205 1.00 85.00 78 THR A C 1
ATOM 625 O O . THR A 1 78 ? -12.100 -0.385 0.104 1.00 85.00 78 THR A O 1
ATOM 628 N N . HIS A 1 79 ? -12.016 0.651 2.073 1.00 78.81 79 HIS A N 1
ATOM 629 C CA . HIS A 1 79 ? -10.769 1.371 1.766 1.00 78.81 79 HIS A CA 1
ATOM 630 C C . HIS A 1 79 ? -9.613 0.465 1.293 1.00 78.81 79 HIS A C 1
ATOM 632 O O . HIS A 1 79 ? -8.825 0.883 0.441 1.00 78.81 79 HIS A O 1
ATOM 638 N N . ARG A 1 80 ? -9.521 -0.777 1.797 1.00 82.12 80 ARG A N 1
ATOM 639 C CA . ARG A 1 80 ? -8.497 -1.745 1.366 1.00 82.12 80 ARG A CA 1
ATOM 640 C C . ARG A 1 80 ? -8.810 -2.289 -0.027 1.00 82.12 80 ARG A C 1
ATOM 642 O O . ARG A 1 80 ? -7.943 -2.246 -0.891 1.00 82.12 80 ARG A O 1
ATOM 649 N N . GLU A 1 81 ? -10.052 -2.702 -0.272 1.00 86.44 81 GLU A N 1
ATOM 650 C CA . GLU A 1 81 ? -10.506 -3.200 -1.579 1.00 86.44 81 GLU A CA 1
ATOM 651 C C . GLU A 1 81 ? -10.404 -2.110 -2.670 1.00 86.44 81 GLU A C 1
ATOM 653 O O . GLU A 1 81 ? -9.864 -2.382 -3.740 1.00 86.44 81 GLU A O 1
ATOM 658 N N . ARG A 1 82 ? -10.783 -0.851 -2.378 1.00 86.50 82 ARG A N 1
ATOM 659 C CA . ARG A 1 82 ? -10.580 0.310 -3.278 1.00 86.50 82 ARG A CA 1
ATOM 660 C C . ARG A 1 82 ? -9.100 0.491 -3.653 1.00 86.50 82 ARG A C 1
ATOM 662 O O . ARG A 1 82 ? -8.790 0.752 -4.812 1.00 86.50 82 ARG A O 1
ATOM 669 N N . THR A 1 83 ? -8.186 0.335 -2.692 1.00 85.56 83 THR A N 1
ATOM 670 C CA . THR A 1 83 ? -6.734 0.472 -2.924 1.00 85.56 83 THR A CA 1
ATOM 671 C C . THR A 1 83 ? -6.168 -0.689 -3.740 1.00 85.56 83 THR A C 1
ATOM 673 O O . THR A 1 83 ? -5.397 -0.463 -4.669 1.00 85.56 83 THR A O 1
ATOM 676 N N . VAL A 1 84 ? -6.575 -1.927 -3.440 1.00 89.38 84 VAL A N 1
ATOM 677 C CA . VAL A 1 84 ? -6.170 -3.113 -4.212 1.00 89.38 84 VAL A CA 1
ATOM 678 C C . VAL A 1 84 ? -6.667 -3.010 -5.653 1.00 89.38 84 VAL A C 1
ATOM 680 O O . VAL A 1 84 ? -5.878 -3.205 -6.572 1.00 89.38 84 VAL A O 1
ATOM 683 N N . MET A 1 85 ? -7.928 -2.623 -5.868 1.00 89.62 85 MET A N 1
ATOM 684 C CA . MET A 1 85 ? -8.494 -2.496 -7.213 1.00 89.62 85 MET A CA 1
ATOM 685 C C . MET A 1 85 ? -7.850 -1.353 -8.012 1.00 89.62 85 MET A C 1
ATOM 687 O O . MET A 1 85 ? -7.602 -1.513 -9.205 1.00 89.62 85 MET A O 1
ATOM 691 N N . ALA A 1 86 ? -7.490 -0.239 -7.359 1.00 89.31 86 ALA A N 1
ATOM 692 C CA . ALA A 1 86 ? -6.670 0.807 -7.972 1.00 89.31 86 ALA A CA 1
ATOM 693 C C . ALA A 1 86 ? -5.292 0.271 -8.407 1.00 89.31 86 ALA A C 1
ATOM 695 O O . ALA A 1 86 ? -4.911 0.462 -9.556 1.00 89.31 86 ALA A O 1
ATOM 696 N N . LEU A 1 87 ? -4.587 -0.483 -7.550 1.00 90.75 87 LEU A N 1
ATOM 697 C CA . LEU A 1 87 ? -3.302 -1.110 -7.897 1.00 90.75 87 LEU A CA 1
ATOM 698 C C . LEU A 1 87 ? -3.421 -2.131 -9.044 1.00 90.75 87 LEU A C 1
ATOM 700 O O . LEU A 1 87 ? -2.558 -2.165 -9.920 1.00 90.75 87 LEU A O 1
ATOM 704 N N . THR A 1 88 ? -4.495 -2.928 -9.091 1.00 92.62 88 THR A N 1
ATOM 705 C CA . THR A 1 88 ? -4.788 -3.815 -10.233 1.00 92.62 88 THR A CA 1
ATOM 706 C C . THR A 1 88 ? -4.957 -3.013 -11.527 1.00 92.62 88 THR A C 1
ATOM 708 O O . THR A 1 88 ? -4.414 -3.394 -12.563 1.00 92.62 88 THR A O 1
ATOM 711 N N . LEU A 1 89 ? -5.645 -1.870 -11.470 1.00 93.06 89 LEU A N 1
ATOM 712 C CA . LEU A 1 89 ? -5.818 -0.965 -12.608 1.00 93.06 89 LEU A CA 1
ATOM 713 C C . LEU A 1 89 ? -4.509 -0.254 -13.008 1.00 93.06 89 LEU A C 1
ATOM 715 O O . LEU A 1 89 ? -4.291 -0.056 -14.203 1.00 93.06 89 LEU A O 1
ATOM 719 N N . SER A 1 90 ? -3.589 0.029 -12.076 1.00 91.06 90 SER A N 1
ATOM 720 C CA . SER A 1 90 ? -2.221 0.475 -12.405 1.00 91.06 90 SER A CA 1
ATOM 721 C C . SER A 1 90 ? -1.457 -0.584 -13.196 1.00 91.06 90 SER A C 1
ATOM 723 O O . SER A 1 90 ? -0.815 -0.285 -14.200 1.00 91.06 90 SER A O 1
ATOM 725 N N . VAL A 1 91 ? -1.543 -1.840 -12.749 1.00 91.62 91 VAL A N 1
ATOM 726 C CA . VAL A 1 91 ? -0.868 -2.987 -13.371 1.00 91.62 91 VAL A CA 1
ATOM 727 C C . VAL A 1 91 ? -1.424 -3.271 -14.773 1.00 91.62 91 VAL A C 1
ATOM 729 O O . VAL A 1 91 ? -0.664 -3.624 -15.670 1.00 91.62 91 VAL A O 1
ATOM 732 N N . ILE A 1 92 ? -2.715 -3.017 -15.008 1.00 93.94 92 ILE A N 1
ATOM 733 C CA . ILE A 1 92 ? -3.308 -3.022 -16.356 1.00 93.94 92 ILE A CA 1
ATOM 734 C C . ILE A 1 92 ? -2.803 -1.832 -17.194 1.00 93.94 92 ILE A C 1
ATOM 736 O O . ILE A 1 92 ? -2.481 -1.993 -18.373 1.00 93.94 92 ILE A O 1
ATOM 740 N N . GLY A 1 93 ? -2.665 -0.650 -16.585 1.00 91.44 93 GLY A N 1
ATOM 741 C CA . GLY A 1 93 ? -2.109 0.549 -17.222 1.00 91.44 93 GLY A CA 1
ATOM 742 C C . GLY A 1 93 ? -0.668 0.381 -17.722 1.00 91.44 93 GLY A C 1
ATOM 743 O O . GLY A 1 93 ? -0.329 0.927 -18.778 1.00 91.44 93 GLY A O 1
ATOM 744 N N . LEU A 1 94 ? 0.162 -0.410 -17.023 1.00 90.81 94 LEU A N 1
ATOM 745 C CA . LEU A 1 94 ? 1.565 -0.671 -17.384 1.00 90.81 94 LEU A CA 1
ATOM 746 C C . LEU A 1 94 ? 1.739 -1.109 -18.846 1.00 90.81 94 LEU A C 1
ATOM 748 O O . LEU A 1 94 ? 2.662 -0.630 -19.497 1.00 90.81 94 LEU A O 1
ATOM 752 N N . CYS A 1 95 ? 0.847 -1.944 -19.395 1.00 89.94 95 CYS A N 1
ATOM 753 C CA . CYS A 1 95 ? 0.931 -2.399 -20.793 1.00 89.94 95 CYS A CA 1
ATOM 754 C C . CYS A 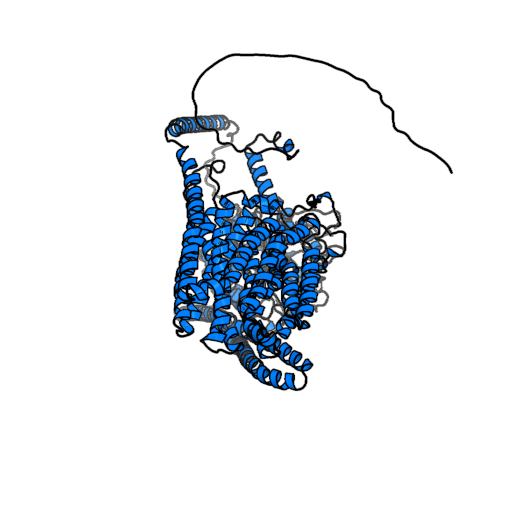1 95 ? 1.023 -1.227 -21.779 1.00 89.94 95 CYS A C 1
ATOM 756 O O . CYS A 1 95 ? 1.896 -1.183 -22.646 1.00 89.94 95 CYS A O 1
ATOM 758 N N . SER A 1 96 ? 0.151 -0.231 -21.612 1.00 90.88 96 SER A N 1
ATOM 759 C CA . SER A 1 96 ? 0.143 0.954 -22.469 1.00 90.88 96 SER A CA 1
ATOM 760 C C . SER A 1 96 ? 1.275 1.930 -22.161 1.00 90.88 96 SER A C 1
ATOM 762 O O . SER A 1 96 ? 1.654 2.696 -23.046 1.00 90.88 96 SER A O 1
ATOM 764 N N . ALA A 1 97 ? 1.783 1.945 -20.929 1.00 88.81 97 ALA A N 1
ATOM 765 C CA . ALA A 1 97 ? 2.919 2.774 -20.552 1.00 88.81 97 ALA A CA 1
ATOM 766 C C . ALA A 1 97 ? 4.235 2.229 -21.131 1.00 88.81 97 ALA A C 1
ATOM 768 O O . ALA A 1 97 ? 5.047 3.004 -21.620 1.00 88.81 97 ALA A O 1
ATOM 769 N N . MET A 1 98 ? 4.423 0.906 -21.125 1.00 91.25 98 MET A N 1
ATOM 770 C CA . MET A 1 98 ? 5.641 0.240 -21.598 1.00 91.25 98 MET A CA 1
ATOM 771 C C . MET A 1 98 ? 5.729 0.156 -23.130 1.00 91.25 98 MET A C 1
ATOM 773 O O . MET A 1 98 ? 6.817 0.290 -23.683 1.00 91.25 98 MET A O 1
ATOM 777 N N . SER A 1 99 ? 4.600 -0.025 -23.831 1.00 90.69 99 SER A N 1
ATOM 778 C CA . SER A 1 99 ? 4.558 -0.354 -25.273 1.00 90.69 99 SER A CA 1
ATOM 779 C C . SER A 1 99 ? 5.121 0.712 -26.238 1.00 90.69 99 SER A C 1
ATOM 781 O O . SER A 1 99 ? 5.243 0.449 -27.443 1.00 90.69 99 SER A O 1
ATOM 783 N N . MET A 1 100 ? 5.458 1.910 -25.750 1.00 88.19 100 MET A N 1
ATOM 784 C CA . MET A 1 100 ? 6.152 2.936 -26.534 1.00 88.19 100 MET A CA 1
ATOM 785 C C . MET A 1 100 ? 7.636 3.067 -26.135 1.00 88.19 100 MET A C 1
ATOM 787 O O . MET A 1 100 ? 8.463 2.871 -27.024 1.00 88.19 100 MET A O 1
ATOM 791 N N . PRO A 1 101 ? 8.016 3.252 -24.853 1.00 89.06 101 PRO A N 1
ATOM 792 C CA . PRO A 1 101 ? 9.423 3.373 -24.453 1.00 89.06 101 PRO A CA 1
ATOM 793 C C . PRO A 1 101 ? 10.263 2.100 -24.629 1.00 89.06 101 PRO A C 1
ATOM 795 O O . PRO A 1 101 ? 11.459 2.201 -24.885 1.00 89.06 101 PRO A O 1
ATOM 798 N N . ILE A 1 102 ? 9.657 0.901 -24.575 1.00 92.12 102 ILE A N 1
ATOM 799 C CA . ILE A 1 102 ? 10.367 -0.380 -24.806 1.00 92.12 102 ILE A CA 1
ATOM 800 C C . ILE A 1 102 ? 11.001 -0.473 -26.208 1.00 92.12 102 ILE A C 1
ATOM 802 O O . ILE A 1 102 ? 11.863 -1.308 -26.455 1.00 92.12 102 ILE A O 1
ATOM 806 N N . TYR A 1 103 ? 10.562 0.385 -27.130 1.00 89.19 103 TYR A N 1
ATOM 807 C CA . TYR A 1 103 ? 10.994 0.425 -28.521 1.00 89.19 103 TYR A CA 1
ATOM 808 C C . TYR A 1 103 ? 12.218 1.328 -28.760 1.00 89.19 103 TYR A C 1
ATOM 810 O O . TYR A 1 103 ? 12.920 1.145 -29.751 1.00 89.19 103 TYR A O 1
ATOM 818 N N . TRP A 1 104 ? 12.501 2.294 -27.871 1.00 84.25 104 TRP A N 1
ATOM 819 C CA . TRP A 1 104 ? 13.529 3.323 -28.104 1.00 84.25 104 TRP A CA 1
ATOM 820 C C . TRP A 1 104 ? 14.944 2.766 -28.277 1.00 84.25 104 TRP A C 1
ATOM 822 O O . TRP A 1 104 ? 15.749 3.367 -28.985 1.00 84.25 104 TRP A O 1
ATOM 832 N N . THR A 1 105 ? 15.263 1.634 -27.655 1.00 83.94 105 THR A N 1
ATOM 833 C CA . THR A 1 105 ? 16.610 1.043 -27.697 1.00 83.94 105 THR A CA 1
ATOM 834 C C . THR A 1 105 ? 16.882 0.226 -28.958 1.00 83.94 105 THR A C 1
ATOM 836 O O . THR A 1 105 ? 18.043 -0.005 -29.263 1.00 83.94 105 THR A O 1
ATOM 839 N N . ALA A 1 106 ? 15.837 -0.159 -29.700 1.00 86.69 106 ALA A N 1
ATOM 840 C CA . ALA A 1 106 ? 15.942 -0.928 -30.942 1.00 86.69 106 ALA A CA 1
ATOM 841 C C . ALA A 1 106 ? 15.862 -0.058 -32.212 1.00 86.69 106 ALA A C 1
ATOM 843 O O . ALA A 1 106 ? 15.869 -0.590 -33.320 1.00 86.69 106 ALA A O 1
ATOM 844 N N . LEU A 1 107 ? 15.763 1.274 -32.086 1.00 85.00 107 LEU A N 1
ATOM 845 C CA . LEU A 1 107 ? 15.634 2.184 -33.236 1.00 85.00 107 LEU A CA 1
ATOM 846 C C . LEU A 1 107 ? 16.815 2.045 -34.211 1.00 85.00 107 LEU A C 1
ATOM 848 O O . LEU A 1 107 ? 16.607 1.910 -35.414 1.00 85.00 107 LEU A O 1
ATOM 852 N N . THR A 1 108 ? 18.043 2.022 -33.693 1.00 82.25 108 THR A N 1
ATOM 853 C CA . THR A 1 108 ? 19.267 1.934 -34.504 1.00 82.25 108 THR A CA 1
ATOM 854 C C . THR A 1 108 ? 19.495 0.535 -35.080 1.00 82.25 108 THR A C 1
ATOM 856 O O . THR A 1 108 ? 19.980 0.405 -36.203 1.00 82.25 108 THR A O 1
ATOM 859 N N . GLU A 1 109 ? 19.069 -0.517 -34.377 1.00 84.75 109 GLU A N 1
ATOM 860 C CA . GLU A 1 109 ? 19.082 -1.883 -34.915 1.00 84.75 109 GLU A CA 1
ATOM 861 C C . GLU A 1 109 ? 18.052 -2.057 -36.042 1.00 84.75 109 GLU A C 1
ATOM 863 O O . GLU A 1 109 ? 18.333 -2.697 -37.052 1.00 84.75 109 GLU A O 1
ATOM 868 N N . LEU A 1 110 ? 16.885 -1.417 -35.931 1.00 87.06 110 LEU A N 1
ATOM 869 C CA . LEU A 1 110 ? 15.867 -1.400 -36.983 1.00 87.06 110 LEU A CA 1
ATOM 870 C C . LEU A 1 110 ? 16.266 -0.544 -38.193 1.00 87.06 110 LEU A C 1
ATOM 872 O O . LEU A 1 110 ? 15.906 -0.889 -39.320 1.00 87.06 110 LEU A O 1
ATOM 876 N N . GLU A 1 111 ? 17.030 0.535 -37.994 1.00 86.75 111 GLU A N 1
ATOM 877 C CA . GLU A 1 111 ? 17.652 1.287 -39.093 1.00 86.75 111 GLU A CA 1
ATOM 878 C C . GLU A 1 111 ? 18.578 0.376 -39.911 1.00 86.75 111 GLU A C 1
ATOM 880 O O . GLU A 1 111 ? 18.478 0.330 -41.143 1.00 86.75 111 GLU A O 1
ATOM 885 N N . ARG A 1 112 ? 19.409 -0.402 -39.200 1.00 85.81 112 ARG A N 1
ATOM 886 C CA . ARG A 1 112 ? 20.382 -1.355 -39.742 1.00 85.81 112 ARG A CA 1
ATOM 887 C C . ARG A 1 112 ? 19.715 -2.528 -40.465 1.00 85.81 112 ARG A C 1
ATOM 889 O O . ARG A 1 112 ? 20.040 -2.759 -41.626 1.00 85.81 112 ARG A O 1
ATOM 896 N N . GLU A 1 113 ? 18.771 -3.213 -39.818 1.00 89.00 113 GLU A N 1
ATOM 897 C CA . GLU A 1 113 ? 18.006 -4.362 -40.343 1.00 89.00 113 GLU A CA 1
ATOM 898 C C . GLU A 1 113 ? 17.261 -4.018 -41.643 1.00 89.00 113 GLU A C 1
ATOM 900 O O . GLU A 1 113 ? 17.307 -4.771 -42.612 1.00 89.00 113 GLU A O 1
ATOM 905 N N . PHE A 1 114 ? 16.581 -2.866 -41.689 1.00 89.31 114 PHE A N 1
ATOM 906 C CA . PHE A 1 114 ? 15.755 -2.480 -42.840 1.00 89.31 114 PHE A CA 1
ATOM 907 C C . PHE A 1 114 ? 16.473 -1.597 -43.870 1.00 89.31 114 PHE A C 1
ATOM 909 O O . PHE A 1 114 ? 15.835 -1.158 -44.829 1.00 89.31 114 PHE A O 1
ATOM 916 N N . HIS A 1 115 ? 17.769 -1.329 -43.677 1.00 87.69 115 HIS A N 1
ATOM 917 C CA . HIS A 1 115 ? 18.593 -0.456 -44.525 1.00 87.69 115 HIS A CA 1
ATOM 918 C C . HIS A 1 115 ? 17.895 0.886 -44.829 1.00 87.69 115 HIS A C 1
ATOM 920 O O . HIS A 1 115 ? 17.801 1.333 -45.977 1.00 87.69 115 HIS A O 1
ATOM 926 N N . THR A 1 116 ? 17.331 1.505 -43.788 1.00 86.06 116 THR A N 1
ATOM 927 C CA . THR A 1 116 ? 16.618 2.786 -43.903 1.00 86.06 116 THR A CA 1
ATOM 928 C C . THR A 1 116 ? 17.461 3.943 -43.366 1.00 86.06 116 THR A C 1
ATOM 930 O O . THR A 1 116 ? 18.664 3.805 -43.185 1.00 86.06 116 THR A O 1
ATOM 933 N N . THR A 1 117 ? 16.845 5.110 -43.184 1.00 83.94 117 THR A N 1
ATOM 934 C CA . THR A 1 117 ? 17.465 6.262 -42.526 1.00 83.94 117 THR A CA 1
ATOM 935 C C . THR A 1 117 ? 16.782 6.512 -41.191 1.00 83.94 117 THR A C 1
ATOM 937 O O . THR A 1 117 ? 15.583 6.268 -41.049 1.00 83.94 117 THR A O 1
ATOM 940 N N . GLU A 1 118 ? 17.515 7.093 -40.252 1.00 75.62 118 GLU A N 1
ATOM 941 C CA . GLU A 1 118 ? 17.053 7.517 -38.931 1.00 75.62 118 GLU A CA 1
ATOM 942 C C . GLU A 1 118 ? 15.698 8.254 -38.985 1.00 75.62 118 GLU A C 1
ATOM 944 O O . GLU A 1 118 ? 14.763 7.919 -38.263 1.00 75.62 118 GLU A O 1
ATOM 949 N N . SER A 1 119 ? 15.531 9.176 -39.944 1.00 73.00 119 SER A N 1
ATOM 950 C CA . SER A 1 119 ? 14.269 9.893 -40.190 1.00 73.00 119 SER A CA 1
ATOM 951 C C . SER A 1 119 ? 13.095 8.964 -40.553 1.00 73.00 119 SER A C 1
ATOM 953 O O . SER A 1 119 ? 11.983 9.161 -40.060 1.00 73.00 119 SER A O 1
ATOM 955 N N . LYS A 1 120 ? 13.324 7.907 -41.351 1.00 75.94 120 LYS A N 1
ATOM 956 C CA . LYS A 1 120 ? 12.304 6.879 -41.634 1.00 75.94 120 LYS A CA 1
ATOM 957 C C . LYS A 1 120 ? 11.992 6.063 -40.380 1.00 75.94 120 LYS A C 1
ATOM 959 O O . LYS A 1 120 ? 10.822 5.845 -40.079 1.00 75.94 120 LYS A O 1
ATOM 964 N N . ILE A 1 121 ? 12.995 5.673 -39.596 1.00 83.19 121 ILE A N 1
ATOM 965 C CA . ILE A 1 121 ? 12.749 5.008 -38.310 1.00 83.19 121 ILE A CA 1
ATOM 966 C C . ILE A 1 121 ? 11.944 5.912 -37.365 1.00 83.19 121 ILE A C 1
ATOM 968 O O . ILE A 1 121 ? 10.971 5.445 -36.774 1.00 83.19 121 ILE A O 1
ATOM 972 N N . ASN A 1 122 ? 12.211 7.216 -37.309 1.00 78.06 122 ASN A N 1
ATOM 973 C CA . ASN A 1 122 ? 11.424 8.161 -36.514 1.00 78.06 122 ASN A CA 1
ATOM 974 C C . ASN A 1 122 ? 9.966 8.318 -37.009 1.00 78.06 122 ASN A C 1
ATOM 976 O O . ASN A 1 122 ? 9.087 8.681 -36.218 1.00 78.06 122 ASN A O 1
ATOM 980 N N . TYR A 1 123 ? 9.628 7.915 -38.244 1.00 77.31 123 TYR A N 1
ATOM 981 C CA . TYR A 1 123 ? 8.226 7.755 -38.663 1.00 77.31 123 TYR A CA 1
ATOM 982 C C . TYR A 1 123 ? 7.516 6.589 -37.957 1.00 77.31 123 TYR A C 1
ATOM 984 O O . TYR A 1 123 ? 6.326 6.704 -37.679 1.00 77.31 123 TYR A O 1
ATOM 992 N N . THR A 1 124 ? 8.201 5.497 -37.597 1.00 84.50 124 THR A N 1
ATOM 993 C CA . THR A 1 124 ? 7.594 4.389 -36.819 1.00 84.50 124 THR A CA 1
ATOM 994 C C . THR A 1 124 ? 7.190 4.834 -35.403 1.00 84.50 124 THR A C 1
ATOM 996 O O . THR A 1 124 ? 6.205 4.345 -34.838 1.00 84.50 124 THR A O 1
ATOM 999 N N . VAL A 1 125 ? 7.939 5.789 -34.838 1.00 83.12 125 VAL A N 1
ATOM 1000 C CA . VAL A 1 125 ? 7.683 6.425 -33.539 1.00 83.12 125 VAL A CA 1
ATOM 1001 C C . VAL A 1 125 ? 6.547 7.437 -33.673 1.00 83.12 125 VAL A C 1
ATOM 1003 O O . VAL A 1 125 ? 5.570 7.372 -32.928 1.00 83.12 125 VAL A O 1
ATOM 1006 N N . THR A 1 126 ? 6.632 8.316 -34.673 1.00 80.88 126 THR A N 1
ATOM 1007 C CA . THR A 1 126 ? 5.613 9.329 -34.992 1.00 80.88 126 THR A CA 1
ATOM 1008 C C . THR A 1 126 ? 4.250 8.692 -35.268 1.00 80.88 126 THR A C 1
ATOM 1010 O O . THR A 1 126 ? 3.248 9.100 -34.687 1.00 80.88 126 THR A O 1
ATOM 1013 N N . ALA A 1 127 ? 4.196 7.651 -36.102 1.00 81.25 127 ALA A N 1
ATOM 1014 C CA . ALA A 1 127 ? 2.960 6.965 -36.465 1.00 81.25 127 ALA A CA 1
ATOM 1015 C C . ALA A 1 127 ? 2.301 6.285 -35.251 1.00 81.25 127 ALA A C 1
ATOM 1017 O O . ALA A 1 127 ? 1.086 6.393 -35.068 1.00 81.25 127 ALA A O 1
ATOM 1018 N N . TYR A 1 128 ? 3.100 5.679 -34.360 1.00 88.75 128 TYR A N 1
ATOM 1019 C CA . TYR A 1 128 ? 2.607 5.191 -33.071 1.00 88.75 128 TYR A CA 1
ATOM 1020 C C . TYR A 1 128 ? 2.031 6.341 -32.225 1.00 88.75 128 TYR A C 1
ATOM 1022 O O . TYR A 1 128 ? 0.910 6.226 -31.736 1.00 88.75 128 TYR A O 1
ATOM 1030 N N . LEU A 1 129 ? 2.751 7.462 -32.081 1.00 84.62 129 LEU A N 1
ATOM 1031 C CA . LEU A 1 129 ? 2.310 8.623 -31.292 1.00 84.62 129 LEU A CA 1
ATOM 1032 C C . LEU A 1 129 ? 1.007 9.247 -31.828 1.00 84.62 129 LEU A C 1
ATOM 1034 O O . LEU A 1 129 ? 0.132 9.590 -31.033 1.00 84.62 129 LEU A O 1
ATOM 1038 N N . CYS A 1 130 ? 0.830 9.330 -33.150 1.00 82.00 130 CYS A N 1
ATOM 1039 C CA . CYS A 1 130 ? -0.403 9.811 -33.784 1.00 82.00 130 CYS A CA 1
ATOM 1040 C C . CYS A 1 130 ? -1.623 8.961 -33.395 1.00 82.00 130 CYS A C 1
ATOM 1042 O O . CYS A 1 130 ? -2.631 9.490 -32.924 1.00 82.00 130 CYS A O 1
ATOM 1044 N N . PHE A 1 131 ? -1.536 7.635 -33.536 1.00 87.50 131 PHE A N 1
ATOM 1045 C CA . PHE A 1 131 ? -2.639 6.748 -33.152 1.00 87.50 131 PHE A CA 1
ATOM 1046 C C . PHE A 1 131 ? -2.797 6.643 -31.629 1.00 87.50 131 PHE A C 1
ATOM 1048 O O . PHE A 1 131 ? -3.925 6.566 -31.143 1.00 87.50 131 PHE A O 1
ATOM 1055 N N . GLN A 1 132 ? -1.705 6.756 -30.864 1.00 88.56 132 GLN A N 1
ATOM 1056 C CA . GLN A 1 132 ? -1.741 6.867 -29.405 1.00 88.56 132 GLN A CA 1
ATOM 1057 C C . GLN A 1 132 ? -2.503 8.119 -28.958 1.00 88.56 132 GLN A C 1
ATOM 1059 O O . GLN A 1 132 ? -3.212 8.055 -27.960 1.00 88.56 132 GLN A O 1
ATOM 1064 N N . ALA A 1 133 ? -2.391 9.235 -29.681 1.00 82.69 133 ALA A N 1
ATOM 1065 C CA . ALA A 1 133 ? -3.136 10.461 -29.411 1.00 82.69 133 ALA A CA 1
ATOM 1066 C C . ALA A 1 133 ? -4.634 10.307 -29.725 1.00 82.69 133 ALA A C 1
ATOM 1068 O O . ALA A 1 133 ? -5.482 10.635 -28.895 1.00 82.69 133 ALA A O 1
ATOM 1069 N N . VAL A 1 134 ? -4.958 9.792 -30.916 1.00 83.50 134 VAL A N 1
ATOM 1070 C CA . VAL A 1 134 ? -6.324 9.800 -31.465 1.00 83.50 134 VAL A CA 1
ATOM 1071 C C . VAL A 1 134 ? -7.200 8.673 -30.910 1.00 83.50 134 VAL A C 1
ATOM 1073 O O . VAL A 1 134 ? -8.335 8.923 -30.498 1.00 83.50 134 VAL A O 1
ATOM 1076 N N . ALA A 1 135 ? -6.707 7.432 -30.869 1.00 88.75 135 ALA A N 1
ATOM 1077 C CA . ALA A 1 135 ? -7.538 6.263 -30.566 1.00 88.75 135 ALA A CA 1
ATOM 1078 C C . ALA A 1 135 ? -8.225 6.287 -29.183 1.00 88.75 135 ALA A C 1
ATOM 1080 O O . ALA A 1 135 ? -9.389 5.879 -29.108 1.00 88.75 135 ALA A O 1
ATOM 1081 N N . PRO A 1 136 ? -7.615 6.808 -28.094 1.00 89.38 136 PRO A N 1
ATOM 1082 C CA . PRO A 1 136 ? -8.287 6.905 -26.800 1.00 89.38 136 PRO A CA 1
ATOM 1083 C C . PRO A 1 136 ? -9.577 7.725 -26.826 1.00 89.38 136 PRO A C 1
ATOM 1085 O O . PRO A 1 136 ? -10.478 7.403 -26.058 1.00 89.38 136 PRO A O 1
ATOM 1088 N N . VAL A 1 137 ? -9.711 8.726 -27.704 1.00 83.19 137 VAL A N 1
ATOM 1089 C CA . VAL A 1 137 ? -10.950 9.519 -27.840 1.00 83.19 137 VAL A CA 1
ATOM 1090 C C . VAL A 1 137 ? -12.107 8.633 -28.308 1.00 83.19 137 VAL A C 1
ATOM 1092 O O . VAL A 1 137 ? -13.206 8.701 -27.765 1.00 83.19 137 VAL A O 1
ATOM 1095 N N . PHE A 1 138 ? -11.846 7.737 -29.258 1.00 84.88 138 PHE A N 1
ATOM 1096 C CA . PHE A 1 138 ? -12.853 6.830 -29.805 1.00 84.88 138 PHE A CA 1
ATOM 1097 C C . PHE A 1 138 ? -13.113 5.625 -28.893 1.00 84.88 138 PHE A C 1
ATOM 1099 O O . PHE A 1 138 ? -14.269 5.278 -28.645 1.00 84.88 138 PHE A O 1
ATOM 1106 N N . VAL A 1 139 ? -12.056 4.997 -28.370 1.00 88.00 139 VAL A N 1
ATOM 1107 C CA . VAL A 1 139 ? -12.144 3.729 -27.626 1.00 88.00 139 VAL A CA 1
ATOM 1108 C C . VAL A 1 139 ? -12.528 3.933 -26.155 1.00 88.00 139 VAL A C 1
ATOM 1110 O O . VAL A 1 139 ? -13.297 3.134 -25.618 1.00 88.00 139 VAL A O 1
ATOM 1113 N N . SER A 1 140 ? -12.122 5.035 -25.507 1.00 84.44 140 SER A N 1
ATOM 1114 C CA . SER A 1 140 ? -12.622 5.344 -24.152 1.00 84.44 140 SER A CA 1
ATOM 1115 C C . SER A 1 140 ? -14.133 5.578 -24.178 1.00 84.44 140 SER A C 1
ATOM 1117 O O . SER A 1 140 ? -14.839 5.030 -23.335 1.00 84.44 140 SER A O 1
ATOM 1119 N N . SER A 1 141 ? -14.643 6.279 -25.199 1.00 81.75 141 SER A N 1
ATOM 1120 C CA . SER A 1 141 ? -16.085 6.468 -25.403 1.00 81.75 141 SER A CA 1
ATOM 1121 C C . SER A 1 141 ? -16.841 5.187 -25.770 1.00 81.75 141 SER A C 1
ATOM 1123 O O . SER A 1 141 ? -18.044 5.126 -25.540 1.00 81.75 141 SER A O 1
ATOM 1125 N N . PHE A 1 142 ? -16.179 4.137 -26.275 1.00 84.31 142 PHE A N 1
ATOM 1126 C CA . PHE A 1 142 ? -16.798 2.805 -26.327 1.00 84.31 142 PHE A CA 1
ATOM 1127 C C . PHE A 1 142 ? -16.922 2.189 -24.923 1.00 84.31 142 PHE A C 1
ATOM 1129 O O . PHE A 1 142 ? -17.949 1.581 -24.626 1.00 84.31 142 PHE A O 1
ATOM 1136 N N . SER A 1 143 ? -15.949 2.398 -24.026 1.00 87.50 143 SER A N 1
ATOM 1137 C CA . SER A 1 143 ? -16.014 1.905 -22.634 1.00 87.50 143 SER A CA 1
ATOM 1138 C C . SER A 1 143 ? -17.101 2.579 -21.780 1.00 87.50 143 SER A C 1
ATOM 1140 O O . SER A 1 143 ? -17.577 1.991 -20.810 1.00 87.50 143 SER A O 1
ATOM 1142 N N . ASP A 1 144 ? -17.541 3.784 -22.159 1.00 79.69 144 ASP A N 1
ATOM 1143 C CA . ASP A 1 144 ? -18.690 4.468 -21.546 1.00 79.69 144 ASP A CA 1
ATOM 1144 C C . ASP A 1 144 ? -20.050 3.850 -21.948 1.00 79.69 144 ASP A C 1
ATOM 1146 O O . ASP A 1 144 ? -21.072 4.189 -21.356 1.00 79.69 144 ASP A O 1
ATOM 1150 N N . ILE A 1 145 ? -20.079 2.944 -22.939 1.00 83.31 145 ILE A N 1
ATOM 1151 C CA . ILE A 1 145 ? -21.306 2.323 -23.478 1.00 83.31 145 ILE A CA 1
ATOM 1152 C C . ILE A 1 145 ? -21.299 0.803 -23.284 1.00 83.31 145 ILE A C 1
ATOM 1154 O O . ILE A 1 145 ? -22.297 0.230 -22.856 1.00 83.31 145 ILE A O 1
ATOM 1158 N N . TRP A 1 146 ? -20.174 0.152 -23.592 1.00 85.81 146 TRP A N 1
ATOM 1159 C CA . TRP A 1 146 ? -19.964 -1.300 -23.499 1.00 85.81 146 TRP A CA 1
ATOM 1160 C C . TRP A 1 146 ? -19.312 -1.733 -22.172 1.00 85.81 146 TRP A C 1
ATOM 1162 O O . TRP A 1 146 ? -18.997 -2.909 -21.999 1.00 85.81 146 TRP A O 1
ATOM 1172 N N . GLY A 1 147 ? -19.128 -0.806 -21.227 1.00 88.31 147 GLY A N 1
ATOM 1173 C CA . GLY A 1 147 ? -18.475 -1.053 -19.940 1.00 88.31 147 GLY A CA 1
ATOM 1174 C C . GLY A 1 147 ? -16.943 -1.013 -20.011 1.00 88.31 147 GLY A C 1
ATOM 1175 O O . GLY A 1 147 ? -16.339 -1.118 -21.083 1.00 88.31 147 GLY A O 1
ATOM 1176 N N . ARG A 1 148 ? -16.288 -0.853 -18.855 1.00 91.00 148 ARG A N 1
ATOM 1177 C CA . ARG A 1 148 ? -14.822 -0.758 -18.764 1.00 91.00 148 ARG A CA 1
ATOM 1178 C C . ARG A 1 148 ? -14.171 -2.100 -19.081 1.00 91.00 148 ARG A C 1
ATOM 1180 O O . ARG A 1 148 ? -13.230 -2.167 -19.872 1.00 91.00 148 ARG A O 1
ATOM 1187 N N . ARG A 1 149 ? -14.679 -3.177 -18.471 1.00 93.56 149 ARG A N 1
ATOM 1188 C CA . ARG A 1 149 ? -14.043 -4.504 -18.495 1.00 93.56 149 ARG A CA 1
ATOM 1189 C C . ARG A 1 149 ? -13.986 -5.121 -19.905 1.00 93.56 149 ARG A C 1
ATOM 1191 O O . ARG A 1 149 ? -12.882 -5.491 -20.307 1.00 93.56 149 ARG A O 1
ATOM 1198 N N . PRO A 1 150 ? -15.084 -5.207 -20.688 1.00 94.31 150 PRO A N 1
ATOM 1199 C CA . PRO A 1 150 ? -15.038 -5.811 -22.022 1.00 94.31 150 PRO A CA 1
ATOM 1200 C C . PRO A 1 150 ? -14.115 -5.062 -22.987 1.00 94.31 150 PRO A C 1
ATOM 1202 O O . PRO A 1 150 ? -13.388 -5.691 -23.755 1.00 94.31 150 PRO A O 1
ATOM 1205 N N . VAL A 1 151 ? -14.092 -3.726 -22.916 1.00 94.06 151 VAL A N 1
ATOM 1206 C CA . VAL A 1 151 ? -13.234 -2.905 -23.782 1.00 94.06 151 VAL A CA 1
ATOM 1207 C C . VAL A 1 151 ? -11.759 -3.061 -23.403 1.00 94.06 151 VAL A C 1
ATOM 1209 O O . VAL A 1 151 ? -10.941 -3.259 -24.295 1.00 94.06 151 VAL A O 1
ATOM 1212 N N . MET A 1 152 ? -11.406 -3.103 -22.109 1.00 95.69 152 MET A N 1
ATOM 1213 C CA . MET A 1 152 ? -10.030 -3.429 -21.689 1.00 95.69 152 MET A CA 1
ATOM 1214 C C . MET A 1 152 ? -9.586 -4.828 -22.153 1.00 95.69 152 MET A C 1
ATOM 1216 O O . MET A 1 152 ? -8.438 -4.991 -22.567 1.00 95.69 152 MET A O 1
ATOM 1220 N N . MET A 1 153 ? -10.481 -5.825 -22.144 1.00 95.75 153 MET A N 1
ATOM 1221 C CA . MET A 1 153 ? -10.172 -7.164 -22.666 1.00 95.75 153 MET A CA 1
ATOM 1222 C C . MET A 1 153 ? -9.908 -7.128 -24.178 1.00 95.75 153 MET A C 1
ATOM 1224 O O . MET A 1 153 ? -8.903 -7.673 -24.628 1.00 95.75 153 MET A O 1
ATOM 1228 N N . GLY A 1 154 ? -10.755 -6.443 -24.955 1.00 95.75 154 GLY A N 1
ATOM 1229 C CA . GLY A 1 154 ? -10.558 -6.265 -26.400 1.00 95.75 154 GLY A CA 1
ATOM 1230 C C . GLY A 1 154 ? -9.261 -5.523 -26.745 1.00 95.75 154 GLY A C 1
ATOM 1231 O O . GLY A 1 154 ? -8.522 -5.958 -27.626 1.00 95.75 154 GLY A O 1
ATOM 1232 N N . CYS A 1 155 ? -8.939 -4.461 -26.000 1.00 96.25 155 CYS A N 1
ATOM 1233 C CA . CYS A 1 155 ? -7.674 -3.728 -26.090 1.00 96.25 155 CYS A CA 1
ATOM 1234 C C . CYS A 1 155 ? -6.449 -4.632 -25.875 1.00 96.25 155 CYS A C 1
ATOM 1236 O O . CYS A 1 155 ? -5.515 -4.603 -26.674 1.00 96.25 155 CYS A O 1
ATOM 1238 N N . LEU A 1 156 ? -6.445 -5.467 -24.831 1.00 96.75 156 LEU A N 1
ATOM 1239 C CA . LEU A 1 156 ? -5.323 -6.376 -24.581 1.00 96.75 156 LEU A CA 1
ATOM 1240 C C . LEU A 1 156 ? -5.226 -7.482 -25.639 1.00 96.75 156 LEU A C 1
ATOM 1242 O O . LEU A 1 156 ? -4.127 -7.741 -26.119 1.00 96.75 156 LEU A O 1
ATOM 1246 N N . ILE A 1 157 ? -6.344 -8.083 -26.064 1.00 97.56 157 ILE A N 1
ATOM 1247 C CA . ILE A 1 157 ? -6.357 -9.112 -27.121 1.00 97.56 157 ILE A CA 1
ATOM 1248 C C . ILE A 1 157 ? -5.808 -8.545 -28.439 1.00 97.56 157 ILE A C 1
ATOM 1250 O O . ILE A 1 157 ? -4.881 -9.118 -29.011 1.00 97.56 157 ILE A O 1
ATOM 1254 N N . GLY A 1 158 ? -6.302 -7.384 -28.884 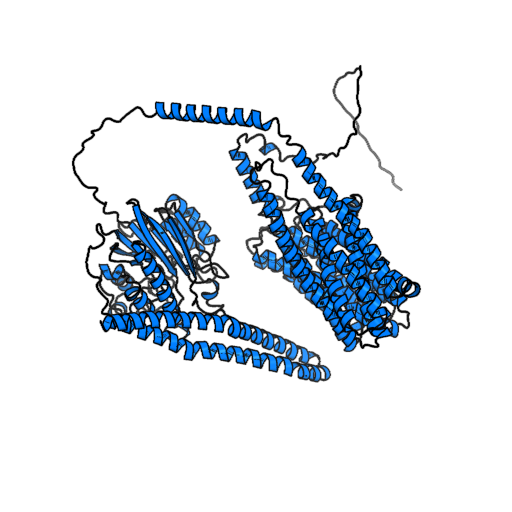1.00 96.06 158 GLY A N 1
ATOM 1255 C CA . GLY A 1 158 ? -5.790 -6.710 -30.080 1.00 96.06 158 GLY A CA 1
ATOM 1256 C C . GLY A 1 158 ? -4.308 -6.339 -29.957 1.00 96.06 158 GLY A C 1
ATOM 1257 O O . GLY A 1 158 ? -3.538 -6.535 -30.899 1.00 96.06 158 GLY A O 1
ATOM 1258 N N . GLY A 1 159 ? -3.872 -5.894 -28.774 1.00 96.19 159 GLY A N 1
ATOM 1259 C CA . GLY A 1 159 ? -2.464 -5.629 -28.474 1.00 96.19 159 GLY A CA 1
ATOM 1260 C C . GLY A 1 159 ? -1.570 -6.876 -28.530 1.00 96.19 159 GLY A C 1
ATOM 1261 O O . GLY A 1 159 ? -0.460 -6.797 -29.049 1.00 96.19 159 GLY A O 1
ATOM 1262 N N . ILE A 1 160 ? -2.041 -8.033 -28.048 1.00 97.88 160 ILE A N 1
ATOM 1263 C CA . ILE A 1 160 ? -1.330 -9.322 -28.150 1.00 97.88 160 ILE A CA 1
ATOM 1264 C C . ILE A 1 160 ? -1.178 -9.719 -29.621 1.00 97.88 160 ILE A C 1
ATOM 1266 O O . ILE A 1 160 ? -0.055 -9.915 -30.083 1.00 97.88 160 ILE A O 1
ATOM 1270 N N . CYS A 1 161 ? -2.283 -9.778 -30.373 1.00 97.19 161 CYS A N 1
ATOM 1271 C CA . CYS A 1 161 ? -2.270 -10.154 -31.789 1.00 97.19 161 CYS A CA 1
ATOM 1272 C C . CYS A 1 161 ? -1.361 -9.236 -32.621 1.00 97.19 161 CYS A C 1
ATOM 1274 O O . CYS A 1 161 ? -0.613 -9.711 -33.474 1.00 97.19 161 CYS A O 1
ATOM 1276 N N . THR A 1 162 ? -1.376 -7.931 -32.340 1.00 97.12 162 THR A N 1
ATOM 1277 C CA . THR A 1 162 ? -0.551 -6.963 -33.072 1.00 97.12 162 THR A CA 1
ATOM 1278 C C . THR A 1 162 ? 0.929 -7.060 -32.699 1.00 97.12 162 THR A C 1
ATOM 1280 O O . THR A 1 162 ? 1.773 -7.005 -33.589 1.00 97.12 162 THR A O 1
ATOM 1283 N N . ASN A 1 163 ? 1.269 -7.278 -31.422 1.00 96.75 163 ASN A N 1
ATOM 1284 C CA . ASN A 1 163 ? 2.656 -7.526 -31.009 1.00 96.75 163 ASN A CA 1
ATOM 1285 C C . ASN A 1 163 ? 3.231 -8.791 -31.666 1.00 96.75 163 ASN A C 1
ATOM 1287 O O . ASN A 1 163 ? 4.337 -8.744 -32.200 1.00 96.75 163 ASN A O 1
ATOM 1291 N N . VAL A 1 164 ? 2.466 -9.889 -31.712 1.00 96.75 164 VAL A N 1
ATOM 1292 C CA . VAL A 1 164 ? 2.858 -11.103 -32.453 1.00 96.75 164 VAL A CA 1
ATOM 1293 C C . VAL A 1 164 ? 3.081 -10.785 -33.936 1.00 96.75 164 VAL A C 1
ATOM 1295 O O . VAL A 1 164 ? 4.112 -11.159 -34.489 1.00 96.75 164 VAL A O 1
ATOM 1298 N N . GLY A 1 165 ? 2.170 -10.027 -34.559 1.00 93.44 165 GLY A N 1
ATOM 1299 C CA . GLY A 1 165 ? 2.298 -9.578 -35.949 1.00 93.44 165 GLY A CA 1
ATOM 1300 C C . GLY A 1 165 ? 3.558 -8.749 -36.229 1.00 93.44 165 GLY A C 1
ATOM 1301 O O . GLY A 1 165 ? 4.180 -8.923 -37.274 1.00 93.44 165 GLY A O 1
ATOM 1302 N N . ILE A 1 166 ? 3.975 -7.879 -35.301 1.00 94.31 166 ILE A N 1
ATOM 1303 C CA . ILE A 1 166 ? 5.218 -7.101 -35.440 1.00 94.31 166 ILE A CA 1
ATOM 1304 C C . ILE A 1 166 ? 6.443 -8.009 -35.290 1.00 94.31 166 ILE A C 1
ATOM 1306 O O . ILE A 1 166 ? 7.365 -7.909 -36.095 1.00 94.31 166 ILE A O 1
ATOM 1310 N N . ALA A 1 167 ? 6.443 -8.927 -34.317 1.00 94.94 167 ALA A N 1
ATOM 1311 C CA . ALA A 1 167 ? 7.570 -9.827 -34.060 1.00 94.94 167 ALA A CA 1
ATOM 1312 C C . ALA A 1 167 ? 7.896 -10.747 -35.257 1.00 94.94 167 ALA A C 1
ATOM 1314 O O . ALA A 1 167 ? 9.067 -11.019 -35.544 1.00 94.94 167 ALA A O 1
ATOM 1315 N N . VAL A 1 168 ? 6.870 -11.205 -35.984 1.00 93.88 168 VAL A N 1
ATOM 1316 C CA . VAL A 1 168 ? 7.034 -12.017 -37.206 1.00 93.88 168 VAL A CA 1
ATOM 1317 C C . VAL A 1 168 ? 7.207 -11.185 -38.483 1.00 93.88 168 VAL A C 1
ATOM 1319 O O . VAL A 1 168 ? 7.561 -11.740 -39.520 1.00 93.88 168 VAL A O 1
ATOM 1322 N N . SER A 1 169 ? 6.988 -9.866 -38.438 1.00 90.81 169 SER A N 1
ATOM 1323 C CA . SER A 1 169 ? 7.138 -9.005 -39.615 1.00 90.81 169 SER A CA 1
ATOM 1324 C C . SER A 1 169 ? 8.600 -8.888 -40.042 1.00 90.81 169 SER A C 1
ATOM 1326 O O . SER A 1 169 ? 9.497 -8.713 -39.217 1.00 90.81 169 SER A O 1
ATOM 1328 N N . ARG A 1 170 ? 8.839 -8.932 -41.354 1.00 90.25 170 ARG A N 1
ATOM 1329 C CA . ARG A 1 170 ? 10.132 -8.637 -41.995 1.00 90.25 170 ARG A CA 1
ATOM 1330 C C . ARG A 1 170 ? 9.981 -7.588 -43.099 1.00 90.25 170 ARG A C 1
ATOM 1332 O O . ARG A 1 170 ? 10.709 -7.597 -44.083 1.00 90.25 170 ARG A O 1
ATOM 1339 N N . THR A 1 171 ? 9.039 -6.657 -42.916 1.00 89.06 171 THR A N 1
ATOM 1340 C CA . THR A 1 171 ? 8.753 -5.597 -43.892 1.00 89.06 171 THR A CA 1
ATOM 1341 C C . THR A 1 171 ? 8.491 -4.263 -43.195 1.00 89.06 171 THR A C 1
ATOM 1343 O O . THR A 1 171 ? 7.526 -4.127 -42.442 1.00 89.06 171 THR A O 1
ATOM 1346 N N . TYR A 1 172 ? 9.314 -3.251 -43.488 1.00 86.31 172 TYR A N 1
ATOM 1347 C CA . TYR A 1 172 ? 9.279 -1.933 -42.837 1.00 86.31 172 TYR A CA 1
ATOM 1348 C C . TYR A 1 172 ? 7.885 -1.269 -42.836 1.00 86.31 172 TYR A C 1
ATOM 1350 O O . TYR A 1 172 ? 7.397 -0.875 -41.776 1.00 86.31 172 TYR A O 1
ATOM 1358 N N . TRP A 1 173 ? 7.192 -1.192 -43.984 1.00 84.69 173 TRP A N 1
ATOM 1359 C CA . TRP A 1 173 ? 5.867 -0.546 -44.043 1.00 84.69 173 TRP A CA 1
ATOM 1360 C C . TRP A 1 173 ? 4.825 -1.278 -43.184 1.00 84.69 173 TRP A C 1
ATOM 1362 O O . TRP A 1 173 ? 3.959 -0.641 -42.585 1.00 84.69 173 TRP A O 1
ATOM 1372 N N . LEU A 1 174 ? 4.935 -2.607 -43.082 1.00 88.25 174 LEU A N 1
ATOM 1373 C CA . LEU A 1 174 ? 4.039 -3.430 -42.275 1.00 88.25 174 LEU A CA 1
ATOM 1374 C C . LEU A 1 174 ? 4.301 -3.206 -40.782 1.00 88.25 174 LEU A C 1
ATOM 1376 O O . LEU A 1 174 ? 3.352 -3.158 -40.007 1.00 88.25 174 LEU A O 1
ATOM 1380 N N . ILE A 1 175 ? 5.556 -2.981 -40.376 1.00 89.81 175 ILE A N 1
ATOM 1381 C CA . ILE A 1 175 ? 5.882 -2.557 -39.005 1.00 89.81 175 ILE A CA 1
ATOM 1382 C C . ILE A 1 175 ? 5.280 -1.176 -38.714 1.00 89.81 175 ILE A C 1
ATOM 1384 O O . ILE A 1 175 ? 4.627 -1.028 -37.685 1.00 89.81 175 ILE A O 1
ATOM 1388 N N . VAL A 1 176 ? 5.410 -0.191 -39.614 1.00 86.50 176 VAL A N 1
ATOM 1389 C CA . VAL A 1 176 ? 4.771 1.135 -39.448 1.00 86.50 176 VAL A CA 1
ATOM 1390 C C . VAL A 1 176 ? 3.252 0.992 -39.273 1.00 86.50 176 VAL A C 1
ATOM 1392 O O . VAL A 1 176 ? 2.692 1.524 -38.316 1.00 86.50 176 VAL A O 1
ATOM 1395 N N . PHE A 1 177 ? 2.588 0.225 -40.143 1.00 87.44 177 PHE A N 1
ATOM 1396 C CA . PHE A 1 177 ? 1.145 -0.018 -40.061 1.00 87.44 177 PHE A CA 1
ATOM 1397 C C . PHE A 1 177 ? 0.740 -0.720 -38.756 1.00 87.44 177 PHE A C 1
ATOM 1399 O O . PHE A 1 177 ? -0.158 -0.258 -38.051 1.00 87.44 177 PHE A O 1
ATOM 1406 N N . LEU A 1 178 ? 1.422 -1.804 -38.382 1.00 93.75 178 LEU A N 1
ATOM 1407 C CA . LEU A 1 178 ? 1.115 -2.538 -37.156 1.00 93.75 178 LEU A CA 1
ATOM 1408 C C . LEU A 1 178 ? 1.434 -1.718 -35.895 1.00 93.75 178 LEU A C 1
ATOM 1410 O O . LEU A 1 178 ? 0.740 -1.871 -34.895 1.00 93.75 178 LEU A O 1
ATOM 1414 N N . ARG A 1 179 ? 2.395 -0.783 -35.923 1.00 91.88 179 ARG A N 1
ATOM 1415 C CA . ARG A 1 179 ? 2.613 0.180 -34.826 1.00 91.88 179 ARG A CA 1
ATOM 1416 C C . ARG A 1 179 ? 1.406 1.110 -34.637 1.00 91.88 179 ARG A C 1
ATOM 1418 O O . ARG A 1 179 ? 1.028 1.352 -33.492 1.00 91.88 179 ARG A O 1
ATOM 1425 N N . CYS A 1 180 ? 0.740 1.547 -35.711 1.00 87.88 180 CYS A N 1
ATOM 1426 C CA . CYS A 1 180 ? -0.530 2.285 -35.626 1.00 87.88 180 CYS A CA 1
ATOM 1427 C C . CYS A 1 180 ? -1.652 1.440 -35.001 1.00 87.88 180 CYS A C 1
ATOM 1429 O O . CYS A 1 180 ? -2.378 1.910 -34.120 1.00 87.88 180 CYS A O 1
ATOM 1431 N N . VAL A 1 181 ? -1.783 0.176 -35.420 1.00 92.81 181 VAL A N 1
ATOM 1432 C CA . VAL A 1 181 ? -2.786 -0.760 -34.877 1.00 92.81 181 VAL A CA 1
ATOM 1433 C C . VAL A 1 181 ? -2.515 -1.055 -33.392 1.00 92.81 181 VAL A C 1
ATOM 1435 O O . VAL A 1 181 ? -3.434 -1.021 -32.575 1.00 92.81 181 VAL A O 1
ATOM 1438 N N . LEU A 1 182 ? -1.249 -1.240 -33.007 1.00 95.44 182 LEU A N 1
ATOM 1439 C CA . LEU A 1 182 ? -0.826 -1.501 -31.629 1.00 95.44 182 LEU A CA 1
ATOM 1440 C C . LEU A 1 182 ? -1.151 -0.317 -30.713 1.00 95.44 182 LEU A C 1
ATOM 1442 O O . LEU A 1 182 ? -1.743 -0.502 -29.648 1.00 95.44 182 LEU A O 1
ATOM 1446 N N . ALA A 1 183 ? -0.818 0.900 -31.154 1.00 91.62 183 ALA A N 1
ATOM 1447 C CA . ALA A 1 183 ? -1.183 2.128 -30.458 1.00 91.62 183 ALA A CA 1
ATOM 1448 C C . ALA A 1 183 ? -2.706 2.258 -30.307 1.00 91.62 183 ALA A C 1
ATOM 1450 O O . ALA A 1 183 ? -3.184 2.615 -29.232 1.00 91.62 183 ALA A O 1
ATOM 1451 N N . SER A 1 184 ? -3.466 1.905 -31.351 1.00 89.94 184 SER A N 1
ATOM 1452 C CA . SER A 1 184 ? -4.933 1.966 -31.344 1.00 89.94 184 SER A CA 1
ATOM 1453 C C . SER A 1 184 ? -5.566 1.072 -30.279 1.00 89.94 184 SER A C 1
ATOM 1455 O O . SER A 1 184 ? -6.554 1.463 -29.658 1.00 89.94 184 SER A O 1
ATOM 1457 N N . PHE A 1 185 ? -4.986 -0.107 -30.042 1.00 94.38 185 PHE A N 1
ATOM 1458 C CA . PHE A 1 185 ? -5.467 -1.045 -29.031 1.00 94.38 185 PHE A CA 1
ATOM 1459 C C . PHE A 1 185 ? -4.955 -0.747 -27.620 1.00 94.38 185 PHE A C 1
ATOM 1461 O O . PHE A 1 185 ? -5.739 -0.832 -26.677 1.00 94.38 185 PHE A O 1
ATOM 1468 N N . LEU A 1 186 ? -3.678 -0.393 -27.441 1.00 94.62 186 LEU A N 1
ATOM 1469 C CA . LEU A 1 186 ? -3.097 -0.250 -26.101 1.00 94.62 186 LEU A CA 1
ATOM 1470 C C . LEU A 1 186 ? -3.273 1.148 -25.497 1.00 94.62 186 LEU A C 1
ATOM 1472 O O . LEU A 1 186 ? -3.628 1.235 -24.323 1.00 94.62 186 LEU A O 1
ATOM 1476 N N . ALA A 1 187 ? -3.111 2.231 -26.267 1.00 90.88 187 ALA A N 1
ATOM 1477 C CA . ALA A 1 187 ? -3.213 3.604 -25.749 1.00 90.88 187 ALA A CA 1
ATOM 1478 C C . ALA A 1 187 ? -4.501 3.923 -24.956 1.00 90.88 187 ALA A C 1
ATOM 1480 O O . ALA A 1 187 ? -4.419 4.656 -23.964 1.00 90.88 187 ALA A O 1
ATOM 1481 N N . PRO A 1 188 ? -5.689 3.393 -25.323 1.00 91.00 188 PRO A N 1
ATOM 1482 C CA . PRO A 1 188 ? -6.913 3.623 -24.561 1.00 91.00 188 PRO A CA 1
ATOM 1483 C C . PRO A 1 188 ? -6.859 3.102 -23.121 1.00 91.00 188 PRO A C 1
ATOM 1485 O O . PRO A 1 188 ? -7.565 3.643 -22.273 1.00 91.00 188 PRO A O 1
ATOM 1488 N N . LEU A 1 189 ? -6.020 2.104 -22.810 1.00 92.19 189 LEU A N 1
ATOM 1489 C CA . LEU A 1 189 ? -5.984 1.479 -21.484 1.00 92.19 189 LEU A CA 1
ATOM 1490 C C . LEU A 1 189 ? -5.683 2.490 -20.371 1.00 92.19 189 LEU A C 1
ATOM 1492 O O . LEU A 1 189 ? -6.378 2.459 -19.365 1.00 92.19 189 LEU A O 1
ATOM 1496 N N . VAL A 1 190 ? -4.746 3.434 -20.554 1.00 86.88 190 VAL A N 1
ATOM 1497 C CA . VAL A 1 190 ? -4.447 4.470 -19.533 1.00 86.88 190 VAL A CA 1
ATOM 1498 C C . VAL A 1 190 ? -5.670 5.342 -19.238 1.00 86.88 190 VAL A C 1
ATOM 1500 O O . VAL A 1 190 ? -5.919 5.715 -18.092 1.00 86.88 190 VAL A O 1
ATOM 1503 N N . SER A 1 191 ? -6.453 5.661 -20.270 1.00 85.19 191 SER A N 1
ATOM 1504 C CA . SER A 1 191 ? -7.680 6.447 -20.135 1.00 85.19 191 SER A CA 1
ATOM 1505 C C . SER A 1 191 ? -8.779 5.641 -19.437 1.00 85.19 191 SER A C 1
ATOM 1507 O O . SER A 1 191 ? -9.410 6.129 -18.498 1.00 85.19 191 SER A O 1
ATOM 1509 N N . ILE A 1 192 ? -8.963 4.377 -19.831 1.00 89.75 192 ILE A N 1
ATOM 1510 C CA . ILE A 1 192 ? -10.012 3.503 -19.296 1.00 89.75 192 ILE A CA 1
ATOM 1511 C C . ILE A 1 192 ? -9.709 3.083 -17.850 1.00 89.75 192 ILE A C 1
ATOM 1513 O O . ILE A 1 192 ? -10.629 3.079 -17.034 1.00 89.75 192 ILE A O 1
ATOM 1517 N N . THR A 1 193 ? -8.456 2.798 -17.475 1.00 89.50 193 THR A N 1
ATOM 1518 C CA . THR A 1 193 ? -8.098 2.483 -16.078 1.00 89.50 193 THR A CA 1
ATOM 1519 C C . THR A 1 193 ? -8.250 3.703 -15.170 1.00 89.50 193 THR A C 1
ATOM 1521 O O . THR A 1 193 ? -8.841 3.589 -14.096 1.00 89.50 193 THR A O 1
ATOM 1524 N N . THR A 1 194 ? -7.836 4.890 -15.628 1.00 82.50 194 THR A N 1
ATOM 1525 C CA . THR A 1 194 ? -8.056 6.164 -14.915 1.00 82.50 194 THR A CA 1
ATOM 1526 C C . THR A 1 194 ? -9.551 6.451 -14.726 1.00 82.50 194 THR A C 1
ATOM 1528 O O . THR A 1 194 ? -9.978 6.790 -13.620 1.00 82.50 194 THR A O 1
ATOM 1531 N N . ALA A 1 195 ? -10.369 6.254 -15.767 1.00 82.06 195 ALA A N 1
ATOM 1532 C CA . ALA A 1 195 ? -11.824 6.388 -15.686 1.00 82.06 195 ALA A CA 1
ATOM 1533 C C . ALA A 1 195 ? -12.448 5.363 -14.724 1.00 82.06 195 ALA A C 1
ATOM 1535 O O . ALA A 1 195 ? -13.290 5.734 -13.911 1.00 82.06 195 ALA A O 1
ATOM 1536 N N . SER A 1 196 ? -11.973 4.112 -14.752 1.00 88.56 196 SER A N 1
ATOM 1537 C CA . SER A 1 196 ? -12.426 3.037 -13.857 1.00 88.56 196 SER A CA 1
ATOM 1538 C C . SER A 1 196 ? -12.191 3.397 -12.386 1.00 88.56 196 SER A C 1
ATOM 1540 O O . SER A 1 196 ? -13.095 3.252 -11.572 1.00 88.56 196 SER A O 1
ATOM 1542 N N . VAL A 1 197 ? -11.024 3.962 -12.039 1.00 86.25 197 VAL A N 1
ATOM 1543 C CA . VAL A 1 197 ? -10.761 4.514 -10.690 1.00 86.25 197 VAL A CA 1
ATOM 1544 C C . VAL A 1 197 ? -11.674 5.704 -10.375 1.00 86.25 197 VAL A C 1
ATOM 1546 O O . VAL A 1 197 ? -12.113 5.875 -9.237 1.00 86.25 197 VAL A O 1
ATOM 1549 N N . GLY A 1 198 ? -12.029 6.511 -11.375 1.00 78.69 198 GLY A N 1
ATOM 1550 C CA . GLY A 1 198 ? -13.049 7.551 -11.250 1.00 78.69 198 GLY A CA 1
ATOM 1551 C C . GLY A 1 198 ? -14.429 7.013 -10.843 1.00 78.69 198 GLY A C 1
ATOM 1552 O O . GLY A 1 198 ? -15.074 7.630 -9.990 1.00 78.69 198 GLY A O 1
ATOM 1553 N N . ASP A 1 199 ? -14.852 5.870 -11.397 1.00 83.81 199 ASP A N 1
ATOM 1554 C CA . ASP A 1 199 ? -16.186 5.283 -11.190 1.00 83.81 199 ASP A CA 1
ATOM 1555 C C . ASP A 1 199 ? -16.456 4.933 -9.701 1.00 83.81 199 ASP A C 1
ATOM 1557 O O . ASP A 1 199 ? -17.570 5.156 -9.212 1.00 83.81 199 ASP A O 1
ATOM 1561 N N . PHE A 1 200 ? -15.444 4.450 -8.958 1.00 84.06 200 PHE A N 1
ATOM 1562 C CA . PHE A 1 200 ? -15.563 3.979 -7.559 1.00 84.06 200 PHE A CA 1
ATOM 1563 C C . PHE A 1 200 ? -14.898 4.880 -6.489 1.00 84.06 200 PHE A C 1
ATOM 1565 O O . PHE A 1 200 ? -14.739 4.471 -5.335 1.00 84.06 200 PHE A O 1
ATOM 1572 N N . THR A 1 201 ? -14.509 6.117 -6.825 1.00 74.81 201 THR A N 1
ATOM 1573 C CA . THR A 1 201 ? -13.881 7.065 -5.875 1.00 74.81 201 THR A CA 1
ATOM 1574 C C . THR A 1 201 ? -14.798 8.208 -5.426 1.00 74.81 201 THR A C 1
ATOM 1576 O O . THR A 1 201 ? -15.578 8.765 -6.205 1.00 74.81 201 THR A O 1
ATOM 1579 N N . THR A 1 202 ? -14.666 8.604 -4.154 1.00 69.00 202 THR A N 1
ATOM 1580 C CA . THR A 1 202 ? -15.271 9.824 -3.592 1.00 69.00 202 THR A CA 1
ATOM 1581 C C . THR A 1 202 ? -14.346 11.015 -3.812 1.00 69.00 202 THR A C 1
ATOM 1583 O O . THR A 1 202 ? -13.129 10.859 -3.929 1.00 69.00 202 THR A O 1
ATOM 1586 N N . ARG A 1 203 ? -14.898 12.237 -3.838 1.00 58.97 203 ARG A N 1
ATOM 1587 C CA . ARG A 1 203 ? -14.117 13.481 -4.009 1.00 58.97 203 ARG A CA 1
ATOM 1588 C C . ARG A 1 203 ? -12.930 13.574 -3.036 1.00 58.97 203 ARG A C 1
ATOM 1590 O O . ARG A 1 203 ? -11.880 14.092 -3.402 1.00 58.97 203 ARG A O 1
ATOM 1597 N N . ARG A 1 204 ? -13.082 13.027 -1.822 1.00 55.81 204 ARG A N 1
ATOM 1598 C CA . ARG A 1 204 ? -12.061 13.013 -0.765 1.00 55.81 204 ARG A CA 1
ATOM 1599 C C . ARG A 1 204 ? -10.908 12.035 -1.020 1.00 55.81 204 ARG A C 1
ATOM 1601 O O . ARG A 1 204 ? -9.776 12.371 -0.691 1.00 55.81 204 ARG A O 1
ATOM 1608 N N . ASN A 1 205 ? -11.165 10.841 -1.569 1.00 64.62 205 ASN A N 1
ATOM 1609 C CA . ASN A 1 205 ? -10.125 9.817 -1.769 1.00 64.62 205 ASN A CA 1
ATOM 1610 C C . ASN A 1 205 ? -9.580 9.741 -3.210 1.00 64.62 205 ASN A C 1
ATOM 1612 O O . ASN A 1 205 ? -8.488 9.207 -3.417 1.00 64.62 205 ASN A O 1
ATOM 1616 N N . ARG A 1 206 ? -10.299 10.316 -4.185 1.00 67.88 206 ARG A N 1
ATOM 1617 C CA . ARG A 1 206 ? -9.961 10.296 -5.615 1.00 67.88 206 ARG A CA 1
ATOM 1618 C C . ARG A 1 206 ? -8.538 10.754 -5.900 1.00 67.88 206 ARG A C 1
ATOM 1620 O O . ARG A 1 206 ? -7.805 10.018 -6.541 1.00 67.88 206 ARG A O 1
ATOM 1627 N N . GLY A 1 207 ? -8.121 11.914 -5.386 1.00 60.28 207 GLY A N 1
ATOM 1628 C CA . GLY A 1 207 ? -6.788 12.465 -5.666 1.00 60.28 207 GLY A CA 1
ATOM 1629 C C . GLY A 1 207 ? -5.647 11.490 -5.346 1.00 60.28 207 GLY A C 1
ATOM 1630 O O . GLY A 1 207 ? -4.761 11.302 -6.172 1.00 60.28 207 GLY A O 1
ATOM 1631 N N . SER A 1 208 ? -5.716 10.814 -4.193 1.00 66.81 208 SER A N 1
ATOM 1632 C CA . SER A 1 208 ? -4.707 9.839 -3.757 1.00 66.81 208 SER A CA 1
ATOM 1633 C C . SER A 1 208 ? -4.768 8.520 -4.536 1.00 66.81 208 SER A C 1
ATOM 1635 O O . SER A 1 208 ? -3.726 7.979 -4.891 1.00 66.81 208 SER A O 1
ATOM 1637 N N . LEU A 1 209 ? -5.963 8.003 -4.845 1.00 72.19 209 LEU A N 1
ATOM 1638 C CA . LEU A 1 209 ? -6.095 6.747 -5.595 1.00 72.19 209 LEU A CA 1
ATOM 1639 C C . LEU A 1 209 ? -5.799 6.927 -7.092 1.00 72.19 209 LEU A C 1
ATOM 1641 O O . LEU A 1 209 ? -5.187 6.054 -7.704 1.00 72.19 209 LEU A O 1
ATOM 1645 N N . THR A 1 210 ? -6.149 8.071 -7.681 1.00 72.31 210 THR A N 1
ATOM 1646 C CA . THR A 1 210 ? -5.786 8.423 -9.060 1.00 72.31 210 THR A CA 1
ATOM 1647 C C . THR A 1 210 ? -4.282 8.675 -9.193 1.00 72.31 210 THR A C 1
ATOM 1649 O O . THR A 1 210 ? -3.686 8.147 -10.128 1.00 72.31 210 THR A O 1
ATOM 1652 N N . SER A 1 211 ? -3.635 9.384 -8.256 1.00 67.06 211 SER A N 1
ATOM 1653 C CA . SER A 1 211 ? -2.175 9.582 -8.299 1.00 67.06 211 SER A CA 1
ATOM 1654 C C . SER A 1 211 ? -1.392 8.293 -8.026 1.00 67.06 211 SER A C 1
ATOM 1656 O O . SER A 1 211 ? -0.397 8.041 -8.701 1.00 67.06 211 SER A O 1
ATOM 1658 N N . LEU A 1 212 ? -1.881 7.417 -7.137 1.00 75.00 212 LEU A N 1
ATOM 1659 C CA . LEU A 1 212 ? -1.366 6.052 -6.974 1.00 75.00 212 LEU A CA 1
ATOM 1660 C C . LEU A 1 212 ? -1.449 5.267 -8.295 1.00 75.00 212 LEU A C 1
ATOM 1662 O O . LEU A 1 212 ? -0.488 4.604 -8.686 1.00 75.00 212 LEU A O 1
ATOM 1666 N N . THR A 1 213 ? -2.578 5.369 -9.001 1.00 78.94 213 THR A N 1
ATOM 1667 C CA . THR A 1 213 ? -2.805 4.644 -10.260 1.00 78.94 213 THR A CA 1
ATOM 1668 C C . THR A 1 213 ? -1.906 5.156 -11.382 1.00 78.94 213 THR A C 1
ATOM 1670 O O . THR A 1 213 ? -1.243 4.364 -12.055 1.00 78.94 213 THR A O 1
ATOM 1673 N N . ALA A 1 214 ? -1.821 6.479 -11.545 1.00 74.44 214 ALA A N 1
ATOM 1674 C CA . ALA A 1 214 ? -0.935 7.121 -12.509 1.00 74.44 214 ALA A CA 1
ATOM 1675 C C . ALA A 1 214 ? 0.542 6.823 -12.203 1.00 74.44 214 ALA A C 1
ATOM 1677 O O . ALA A 1 214 ? 1.253 6.334 -13.074 1.00 74.44 214 ALA A O 1
ATOM 1678 N N . GLY A 1 215 ? 0.991 7.016 -10.959 1.00 72.38 215 GLY A N 1
ATOM 1679 C CA . GLY A 1 215 ? 2.385 6.805 -10.565 1.00 72.38 215 GLY A CA 1
ATOM 1680 C C . GLY A 1 215 ? 2.867 5.371 -10.763 1.00 72.38 215 GLY A C 1
ATOM 1681 O O . GLY A 1 215 ? 3.925 5.169 -11.354 1.00 72.38 215 GLY A O 1
ATOM 1682 N N . PHE A 1 216 ? 2.077 4.366 -10.366 1.00 80.88 216 PHE A N 1
ATOM 1683 C CA . PHE A 1 216 ? 2.432 2.967 -10.635 1.00 80.88 216 PHE A CA 1
ATOM 1684 C C . PHE A 1 216 ? 2.366 2.616 -12.130 1.00 80.88 216 PHE A C 1
ATOM 1686 O O . PHE A 1 216 ? 3.197 1.843 -12.596 1.00 80.88 216 PHE A O 1
ATOM 1693 N N . THR A 1 217 ? 1.452 3.217 -12.901 1.00 85.31 217 THR A N 1
ATOM 1694 C CA . THR A 1 217 ? 1.425 3.078 -14.371 1.00 85.31 217 THR A CA 1
ATOM 1695 C C . THR A 1 217 ? 2.689 3.664 -15.017 1.00 85.31 217 THR A C 1
ATOM 1697 O O . THR A 1 217 ? 3.237 3.088 -15.956 1.00 85.31 217 THR A O 1
ATOM 1700 N N . LEU A 1 218 ? 3.187 4.793 -14.508 1.00 76.88 218 LEU A N 1
ATOM 1701 C CA . LEU A 1 218 ? 4.338 5.509 -15.063 1.00 76.88 218 LEU A CA 1
ATOM 1702 C C . LEU A 1 218 ? 5.684 4.802 -14.821 1.00 76.88 218 LEU A C 1
ATOM 1704 O O . LEU A 1 218 ? 6.586 4.968 -15.640 1.00 76.88 218 LEU A O 1
ATOM 1708 N N . ILE A 1 219 ? 5.793 3.910 -13.823 1.00 80.12 219 ILE A N 1
ATOM 1709 C CA . ILE A 1 219 ? 6.943 2.984 -13.670 1.00 80.12 219 ILE A CA 1
ATOM 1710 C C . ILE A 1 219 ? 7.231 2.256 -14.994 1.00 80.12 219 ILE A C 1
ATOM 1712 O O . ILE A 1 219 ? 8.388 2.094 -15.384 1.00 80.12 219 ILE A O 1
ATOM 1716 N N . GLY A 1 220 ? 6.175 1.879 -15.724 1.00 83.38 220 GLY A N 1
ATOM 1717 C CA . GLY A 1 220 ? 6.287 1.244 -17.031 1.00 83.38 220 GLY A CA 1
ATOM 1718 C C . GLY A 1 220 ? 7.035 2.093 -18.061 1.00 83.38 220 GLY A C 1
ATOM 1719 O O . GLY A 1 220 ? 7.806 1.542 -18.836 1.00 83.38 220 GLY A O 1
ATOM 1720 N N . GLN A 1 221 ? 6.885 3.421 -18.050 1.00 80.88 221 GLN A N 1
ATOM 1721 C CA . GLN A 1 221 ? 7.619 4.287 -18.982 1.00 80.88 221 GLN A CA 1
ATOM 1722 C C . GLN A 1 221 ? 9.111 4.356 -18.641 1.00 80.88 221 GLN A C 1
ATOM 1724 O O . GLN A 1 221 ? 9.946 4.392 -19.539 1.00 80.88 221 GLN A O 1
ATOM 1729 N N . GLY A 1 222 ? 9.436 4.339 -17.346 1.00 79.31 222 GLY A N 1
ATOM 1730 C CA . GLY A 1 222 ? 10.800 4.501 -16.855 1.00 79.31 222 GLY A CA 1
ATOM 1731 C C . GLY A 1 222 ? 11.722 3.301 -17.088 1.00 79.31 222 GLY A C 1
ATOM 1732 O O . GLY A 1 222 ? 12.881 3.483 -17.442 1.00 79.31 222 GLY A O 1
ATOM 1733 N N . PHE A 1 223 ? 11.224 2.076 -16.894 1.00 84.69 223 PHE A N 1
ATOM 1734 C CA . PHE A 1 223 ? 12.057 0.860 -16.940 1.00 84.69 223 PHE A CA 1
ATOM 1735 C C . PHE A 1 223 ? 11.914 0.063 -18.244 1.00 84.69 223 PHE A C 1
ATOM 1737 O O . PHE A 1 223 ? 12.747 -0.798 -18.533 1.00 84.69 223 PHE A O 1
ATOM 1744 N N . ALA A 1 224 ? 10.902 0.361 -19.064 1.00 91.12 224 ALA A N 1
ATOM 1745 C CA . ALA A 1 224 ? 10.711 -0.287 -20.356 1.00 91.12 224 ALA A CA 1
ATOM 1746 C C . ALA A 1 224 ? 11.918 -0.184 -21.311 1.00 91.12 224 ALA A C 1
ATOM 1748 O O . ALA A 1 224 ? 12.243 -1.215 -21.892 1.00 91.12 224 ALA A O 1
ATOM 1749 N N . PRO A 1 225 ? 12.632 0.951 -21.467 1.00 90.38 225 PRO A N 1
ATOM 1750 C CA . PRO A 1 225 ? 13.779 1.007 -22.378 1.00 90.38 225 PRO A CA 1
ATOM 1751 C C . PRO A 1 225 ? 14.905 0.043 -21.971 1.00 90.38 225 PRO A C 1
ATOM 1753 O O . PRO A 1 225 ? 15.471 -0.635 -22.820 1.00 90.38 225 PRO A O 1
ATOM 1756 N N . PHE A 1 226 ? 15.185 -0.103 -20.669 1.00 90.56 226 PHE A N 1
ATOM 1757 C CA . PHE A 1 226 ? 16.161 -1.087 -20.186 1.00 90.56 226 PHE A CA 1
ATOM 1758 C C . PHE A 1 226 ? 15.724 -2.529 -20.490 1.00 90.56 226 PHE A C 1
ATOM 1760 O O . PHE A 1 226 ? 16.528 -3.328 -20.963 1.00 90.56 226 PHE A O 1
ATOM 1767 N N . ILE A 1 227 ? 14.443 -2.855 -20.280 1.00 92.12 227 ILE A N 1
ATOM 1768 C CA . ILE A 1 227 ? 13.889 -4.171 -20.639 1.00 92.12 227 ILE A CA 1
ATOM 1769 C C . ILE A 1 227 ? 14.012 -4.404 -22.153 1.00 92.12 227 ILE A C 1
ATOM 1771 O O . ILE A 1 227 ? 14.426 -5.485 -22.567 1.00 92.12 227 ILE A O 1
ATOM 1775 N N . GLY A 1 228 ? 13.722 -3.384 -22.967 1.00 90.69 228 GLY A N 1
ATOM 1776 C CA . GLY A 1 228 ? 13.899 -3.410 -24.417 1.00 90.69 228 GLY A CA 1
ATOM 1777 C C . GLY A 1 228 ? 15.336 -3.744 -24.814 1.00 90.69 228 GLY A C 1
ATOM 1778 O O . GLY A 1 228 ? 15.560 -4.703 -25.547 1.00 90.69 228 GLY A O 1
ATOM 1779 N N . ALA A 1 229 ? 16.312 -3.034 -24.244 1.00 89.88 229 ALA A N 1
ATOM 1780 C CA . ALA A 1 229 ? 17.731 -3.266 -24.491 1.00 89.88 229 ALA A CA 1
ATOM 1781 C C . ALA A 1 229 ? 18.211 -4.664 -24.078 1.00 89.88 229 ALA A C 1
ATOM 1783 O O . ALA A 1 229 ? 19.054 -5.240 -24.764 1.00 89.88 229 ALA A O 1
ATOM 1784 N N . VAL A 1 230 ? 17.694 -5.224 -22.978 1.00 90.94 230 VAL A N 1
ATOM 1785 C CA . VAL A 1 230 ? 18.018 -6.598 -22.555 1.00 90.94 230 VAL A CA 1
ATOM 1786 C C . VAL A 1 230 ? 17.458 -7.621 -23.545 1.00 90.94 230 VAL A C 1
ATOM 1788 O O . VAL A 1 230 ? 18.184 -8.533 -23.932 1.00 90.94 230 VAL A O 1
ATOM 1791 N N . MET A 1 231 ? 16.204 -7.463 -23.987 1.00 92.88 231 MET A N 1
ATOM 1792 C CA . MET A 1 231 ? 15.594 -8.358 -24.982 1.00 92.88 231 MET A CA 1
ATOM 1793 C C . MET A 1 231 ? 16.333 -8.296 -26.325 1.00 92.88 231 MET A C 1
ATOM 1795 O O . MET A 1 231 ? 16.630 -9.336 -26.908 1.00 92.88 231 MET A O 1
ATOM 1799 N N . ASP A 1 232 ? 16.670 -7.089 -26.778 1.00 89.56 232 ASP A N 1
ATOM 1800 C CA . ASP A 1 232 ? 17.368 -6.834 -28.040 1.00 89.56 232 ASP A CA 1
ATOM 1801 C C . ASP A 1 232 ? 18.812 -7.366 -28.018 1.00 89.56 232 ASP A C 1
ATOM 1803 O O . ASP A 1 232 ? 19.210 -8.141 -28.882 1.00 89.56 232 ASP A O 1
ATOM 1807 N N . THR A 1 233 ? 19.574 -7.080 -26.955 1.00 88.69 233 THR A N 1
ATOM 1808 C CA . THR A 1 233 ? 20.963 -7.565 -26.817 1.00 88.69 233 THR A CA 1
ATOM 1809 C C . THR A 1 233 ? 21.051 -9.097 -26.725 1.00 88.69 233 THR A C 1
ATOM 1811 O O . THR A 1 233 ? 22.059 -9.672 -27.129 1.00 88.69 233 THR A O 1
ATOM 1814 N N . ALA A 1 234 ? 20.028 -9.770 -26.182 1.00 88.62 234 ALA A N 1
ATOM 1815 C CA . ALA A 1 234 ? 20.040 -11.222 -25.981 1.00 88.62 234 ALA A CA 1
ATOM 1816 C C . ALA A 1 234 ? 19.409 -12.028 -27.134 1.00 88.62 234 ALA A C 1
ATOM 1818 O O . ALA A 1 234 ? 19.850 -13.147 -27.397 1.00 88.62 234 ALA A O 1
ATOM 1819 N N . TRP A 1 235 ? 18.383 -11.490 -27.806 1.00 89.44 235 TRP A N 1
ATOM 1820 C CA . TRP A 1 235 ? 17.571 -12.220 -28.796 1.00 89.44 235 TRP A CA 1
ATOM 1821 C C . TRP A 1 235 ? 17.126 -11.372 -30.007 1.00 89.44 235 TRP A C 1
ATOM 1823 O O . TRP A 1 235 ? 16.339 -11.848 -30.829 1.00 89.44 235 TRP A O 1
ATOM 1833 N N . GLY A 1 236 ? 17.625 -10.139 -30.136 1.00 89.81 236 GLY A N 1
ATOM 1834 C CA . GLY A 1 236 ? 17.290 -9.193 -31.201 1.00 89.81 236 GLY A CA 1
ATOM 1835 C C . GLY A 1 236 ? 15.919 -8.525 -31.047 1.00 89.81 236 GLY A C 1
ATOM 1836 O O . GLY A 1 236 ? 15.041 -8.985 -30.309 1.00 89.81 236 GLY A O 1
ATOM 1837 N N . TRP A 1 237 ? 15.710 -7.443 -31.799 1.00 92.06 237 TRP A N 1
ATOM 1838 C CA . TRP A 1 237 ? 14.523 -6.588 -31.717 1.00 92.06 237 TRP A CA 1
ATOM 1839 C C . TRP A 1 237 ? 13.156 -7.314 -31.742 1.00 92.06 237 TRP A C 1
ATOM 1841 O O . TRP A 1 237 ? 12.240 -6.833 -31.064 1.00 92.06 237 TRP A O 1
ATOM 1851 N N . PRO A 1 238 ? 12.945 -8.472 -32.416 1.00 94.31 238 PRO A N 1
ATOM 1852 C CA . PRO A 1 238 ? 11.657 -9.172 -32.365 1.00 94.31 238 PRO A CA 1
ATOM 1853 C C . PRO A 1 238 ? 11.284 -9.663 -30.959 1.00 94.31 238 PRO A C 1
ATOM 1855 O O . PRO A 1 238 ? 10.098 -9.773 -30.636 1.00 94.31 238 PRO A O 1
ATOM 1858 N N . ALA A 1 239 ? 12.273 -9.934 -30.101 1.00 93.88 239 ALA A N 1
ATOM 1859 C CA . ALA A 1 239 ? 12.054 -10.403 -28.736 1.00 93.88 239 ALA A CA 1
ATOM 1860 C C . ALA A 1 239 ? 11.347 -9.361 -27.855 1.00 93.88 239 ALA A C 1
ATOM 1862 O O . ALA A 1 239 ? 10.562 -9.738 -26.986 1.00 93.88 239 ALA A O 1
ATOM 1863 N N . ILE A 1 240 ? 11.523 -8.062 -28.135 1.00 94.44 240 ILE A N 1
ATOM 1864 C CA . ILE A 1 240 ? 10.775 -6.969 -27.490 1.00 94.44 240 ILE A CA 1
ATOM 1865 C C . ILE A 1 240 ? 9.264 -7.169 -27.661 1.00 94.44 240 ILE A C 1
ATOM 1867 O O . ILE A 1 240 ? 8.481 -6.999 -26.720 1.00 94.44 240 ILE A O 1
ATOM 1871 N N . PHE A 1 241 ? 8.844 -7.552 -28.866 1.00 95.00 241 PHE A N 1
ATOM 1872 C CA . PHE A 1 241 ? 7.439 -7.721 -29.213 1.00 95.00 241 PHE A CA 1
ATOM 1873 C C . PHE A 1 241 ? 6.882 -9.065 -28.730 1.00 95.00 241 PHE A C 1
ATOM 1875 O O . PHE A 1 241 ? 5.753 -9.099 -28.241 1.00 95.00 241 PHE A O 1
ATOM 1882 N N . TRP A 1 242 ? 7.679 -10.141 -28.732 1.00 95.88 242 TRP A N 1
ATOM 1883 C CA . TRP A 1 242 ? 7.310 -11.399 -28.065 1.00 95.88 242 TRP A CA 1
ATOM 1884 C C . TRP A 1 242 ? 7.136 -11.230 -26.549 1.00 95.88 242 TRP A C 1
ATOM 1886 O O . TRP A 1 242 ? 6.116 -11.654 -26.001 1.00 95.88 242 TRP A O 1
ATOM 1896 N N . PHE A 1 243 ? 8.069 -10.544 -25.879 1.00 95.44 243 PHE A N 1
ATOM 1897 C CA . PHE A 1 243 ? 7.945 -10.165 -24.469 1.00 95.44 243 PHE A CA 1
ATOM 1898 C C . PHE A 1 243 ? 6.676 -9.338 -24.229 1.00 95.44 243 PHE A C 1
ATOM 1900 O O . PHE A 1 243 ? 5.892 -9.650 -23.335 1.00 95.44 243 PHE A O 1
ATOM 1907 N N . SER A 1 244 ? 6.422 -8.328 -25.066 1.00 94.56 244 SER A N 1
ATOM 1908 C CA . SER A 1 244 ? 5.238 -7.468 -24.945 1.00 94.56 244 SER A CA 1
ATOM 1909 C C . SER A 1 244 ? 3.924 -8.226 -25.193 1.00 94.56 244 SER A C 1
ATOM 1911 O O . SER A 1 244 ? 2.916 -7.929 -24.556 1.00 94.56 244 SER A O 1
ATOM 1913 N N . ALA A 1 245 ? 3.906 -9.231 -26.075 1.00 96.38 245 ALA A N 1
ATOM 1914 C CA . ALA A 1 245 ? 2.757 -10.120 -26.259 1.00 96.38 245 ALA A CA 1
ATOM 1915 C C . ALA A 1 245 ? 2.518 -11.006 -25.022 1.00 96.38 245 ALA A C 1
ATOM 1917 O O . ALA A 1 245 ? 1.390 -11.082 -24.534 1.00 96.38 245 ALA A O 1
ATOM 1918 N N . ALA A 1 246 ? 3.571 -11.624 -24.476 1.00 95.50 246 ALA A N 1
ATOM 1919 C CA . ALA A 1 246 ? 3.484 -12.452 -23.272 1.00 95.50 246 ALA A CA 1
ATOM 1920 C C . ALA A 1 246 ? 3.060 -11.638 -22.034 1.00 95.50 246 ALA A C 1
ATOM 1922 O O . ALA A 1 246 ? 2.197 -12.075 -21.270 1.00 95.50 246 ALA A O 1
ATOM 1923 N N . PHE A 1 247 ? 3.602 -10.427 -21.869 1.00 94.62 247 PHE A N 1
ATOM 1924 C CA . PHE A 1 247 ? 3.230 -9.502 -20.800 1.00 94.62 247 PHE A CA 1
ATOM 1925 C C . PHE A 1 247 ? 1.764 -9.069 -20.916 1.00 94.62 247 PHE A C 1
ATOM 1927 O O . PHE A 1 247 ? 1.010 -9.227 -19.957 1.00 94.62 247 PHE A O 1
ATOM 1934 N N . ASN A 1 248 ? 1.314 -8.635 -22.100 1.00 95.31 248 ASN A N 1
ATOM 1935 C CA . ASN A 1 248 ? -0.099 -8.317 -22.333 1.00 95.31 248 ASN A CA 1
ATOM 1936 C C . ASN A 1 248 ? -1.015 -9.531 -22.069 1.00 95.31 248 ASN A C 1
ATOM 1938 O O . ASN A 1 248 ? -2.124 -9.354 -21.568 1.00 95.31 248 ASN A O 1
ATOM 1942 N N . GLY A 1 249 ? -0.558 -10.758 -22.353 1.00 95.88 249 GLY A N 1
ATOM 1943 C CA . GLY A 1 249 ? -1.259 -12.004 -22.024 1.00 95.88 249 GLY A CA 1
ATOM 1944 C C . GLY A 1 249 ? -1.399 -12.245 -20.516 1.00 95.88 249 GLY A C 1
ATOM 1945 O O . GLY A 1 249 ? -2.499 -12.515 -20.034 1.00 95.88 249 GLY A O 1
ATOM 1946 N N . LEU A 1 250 ? -0.320 -12.071 -19.748 1.00 96.38 250 LEU A N 1
ATOM 1947 C CA . LEU A 1 250 ? -0.353 -12.136 -18.282 1.00 96.38 250 LEU A CA 1
ATOM 1948 C C . LEU A 1 250 ? -1.283 -11.063 -17.689 1.00 96.38 250 LEU A C 1
ATOM 1950 O O . LEU A 1 250 ? -2.084 -11.353 -16.798 1.00 96.38 250 LEU A O 1
ATOM 1954 N N . ILE A 1 251 ? -1.226 -9.838 -18.214 1.00 95.38 251 ILE A N 1
ATOM 1955 C CA . ILE A 1 251 ? -2.108 -8.748 -17.790 1.00 95.38 251 ILE A CA 1
ATOM 1956 C C . ILE A 1 251 ? -3.570 -9.004 -18.196 1.00 95.38 251 ILE A C 1
ATOM 1958 O O . ILE A 1 251 ? -4.472 -8.666 -17.431 1.00 95.38 251 ILE A O 1
ATOM 1962 N N . LEU A 1 252 ? -3.836 -9.673 -19.324 1.00 96.12 252 LEU A N 1
ATOM 1963 C CA . LEU A 1 252 ? -5.183 -10.111 -19.710 1.00 96.12 252 LEU A CA 1
ATOM 1964 C C . LEU A 1 252 ? -5.741 -11.159 -18.737 1.00 96.12 252 LEU A C 1
ATOM 1966 O O . LEU A 1 252 ? -6.923 -11.092 -18.404 1.00 96.12 252 LEU A O 1
ATOM 1970 N N . LEU A 1 253 ? -4.913 -12.075 -18.222 1.00 95.12 253 LEU A N 1
ATOM 1971 C CA . LEU A 1 253 ? -5.318 -12.997 -17.154 1.00 95.12 253 LEU A CA 1
ATOM 1972 C C . LEU A 1 253 ? -5.613 -12.241 -15.847 1.00 95.12 253 LEU A C 1
ATOM 1974 O O . LEU A 1 253 ? -6.659 -12.462 -15.237 1.00 95.12 253 LEU A O 1
ATOM 1978 N N . ILE A 1 254 ? -4.752 -11.303 -15.441 1.00 94.31 254 ILE A N 1
ATOM 1979 C CA . ILE A 1 254 ? -4.962 -10.464 -14.246 1.00 94.31 254 ILE A CA 1
ATOM 1980 C C . ILE A 1 254 ? -6.262 -9.652 -14.360 1.00 94.31 254 ILE A C 1
ATOM 1982 O O . ILE A 1 254 ? -7.076 -9.671 -13.436 1.00 94.31 254 ILE A O 1
ATOM 1986 N N . LEU A 1 255 ? -6.506 -9.012 -15.507 1.00 94.38 255 LEU A N 1
ATOM 1987 C CA . LEU A 1 255 ? -7.769 -8.344 -15.827 1.00 94.38 255 LEU A CA 1
ATOM 1988 C C . LEU A 1 255 ? -8.941 -9.335 -15.742 1.00 94.38 255 LEU A C 1
ATOM 1990 O O . LEU A 1 255 ? -9.933 -9.060 -15.066 1.00 94.38 255 LEU A O 1
ATOM 1994 N N . PHE A 1 256 ? -8.832 -10.501 -16.387 1.00 92.88 256 PHE A N 1
ATOM 1995 C CA . PHE A 1 256 ? -9.895 -11.503 -16.425 1.00 92.88 256 PHE A CA 1
ATOM 1996 C C . PHE A 1 256 ? -10.312 -11.956 -15.022 1.00 92.88 256 PHE A C 1
ATOM 1998 O O . PHE A 1 256 ? -11.510 -11.921 -14.729 1.00 92.88 256 PHE A O 1
ATOM 2005 N N . PHE A 1 257 ? -9.355 -12.317 -14.161 1.00 92.19 257 PHE A N 1
ATOM 2006 C CA . PHE A 1 257 ? -9.614 -12.814 -12.809 1.00 92.19 257 PHE A CA 1
ATOM 2007 C C . PHE A 1 257 ? -9.991 -11.709 -11.812 1.00 92.19 257 PHE A C 1
ATOM 2009 O O . PHE A 1 257 ? -10.997 -11.851 -11.113 1.00 92.19 257 PHE A O 1
ATOM 2016 N N . LEU A 1 258 ? -9.208 -10.624 -11.740 1.00 91.06 258 LEU A N 1
ATOM 2017 C CA . LEU A 1 258 ? -9.206 -9.700 -10.596 1.00 91.06 258 LEU A CA 1
ATOM 2018 C C . LEU A 1 258 ? -9.961 -8.383 -10.820 1.00 91.06 258 LEU A C 1
ATOM 2020 O O . LEU A 1 258 ? -10.383 -7.773 -9.844 1.00 91.06 258 LEU A O 1
ATOM 2024 N N . ALA A 1 259 ? -10.168 -7.940 -12.063 1.00 91.94 259 ALA A N 1
ATOM 2025 C CA . ALA A 1 259 ? -10.823 -6.659 -12.341 1.00 91.94 259 ALA A CA 1
ATOM 2026 C C . ALA A 1 259 ? -12.324 -6.841 -12.658 1.00 91.94 259 ALA A C 1
ATOM 2028 O O . ALA A 1 259 ? -12.662 -7.323 -13.747 1.00 91.94 259 ALA A O 1
ATOM 2029 N N . PRO A 1 260 ? -13.256 -6.493 -11.749 1.00 92.00 260 PRO A N 1
ATOM 2030 C CA . PRO A 1 260 ? -14.684 -6.468 -12.062 1.00 92.00 260 PRO A CA 1
ATOM 2031 C C . PRO A 1 260 ? -15.027 -5.364 -13.072 1.00 92.00 260 PRO A C 1
ATOM 2033 O O . PRO A 1 260 ? -14.233 -4.466 -13.346 1.00 92.00 260 PRO A O 1
ATOM 2036 N N . GLU A 1 261 ? -16.237 -5.421 -13.626 1.00 93.12 261 GLU A N 1
ATOM 2037 C CA . GLU A 1 261 ? -16.837 -4.249 -14.267 1.00 93.12 261 GLU A CA 1
ATOM 2038 C C . GLU A 1 261 ? -17.040 -3.136 -13.225 1.00 93.12 261 GLU A C 1
ATOM 2040 O O . GLU A 1 261 ? -17.559 -3.409 -12.145 1.00 93.12 261 GLU A O 1
ATOM 2045 N N . THR A 1 262 ? -16.651 -1.899 -13.549 1.00 91.38 262 THR A N 1
ATOM 2046 C CA . THR A 1 262 ? -16.844 -0.716 -12.683 1.00 91.38 262 THR A CA 1
ATOM 2047 C C . THR A 1 262 ? -17.849 0.278 -13.257 1.00 91.38 262 THR A C 1
ATOM 2049 O O . THR A 1 262 ? -18.275 1.183 -12.544 1.00 91.38 262 THR A O 1
ATOM 2052 N N . HIS A 1 263 ? -18.247 0.136 -14.529 1.00 88.06 263 HIS A N 1
ATOM 2053 C CA . HIS A 1 263 ? -19.148 1.092 -15.161 1.00 88.06 263 HIS A CA 1
ATOM 2054 C C . HIS A 1 263 ? -20.532 1.079 -14.490 1.00 88.06 263 HIS A C 1
ATOM 2056 O O . HIS A 1 263 ? -21.262 0.083 -14.518 1.00 88.06 263 HIS A O 1
ATOM 2062 N N . ARG A 1 264 ? -20.931 2.227 -13.940 1.00 84.56 264 ARG A N 1
ATOM 2063 C CA . ARG A 1 264 ? -22.101 2.378 -13.061 1.00 84.56 264 ARG A CA 1
ATOM 2064 C C . ARG A 1 264 ? -23.442 2.008 -13.698 1.00 84.56 264 ARG A C 1
ATOM 2066 O O . ARG A 1 264 ? -24.315 1.467 -13.026 1.00 84.56 264 ARG A O 1
ATOM 2073 N N . GLY A 1 265 ? -23.592 2.189 -15.009 1.00 83.69 265 GLY A N 1
ATOM 2074 C CA . GLY A 1 265 ? -24.762 1.711 -15.757 1.00 83.69 265 GLY A CA 1
ATOM 2075 C C . GLY A 1 265 ? -24.871 0.182 -15.920 1.00 83.69 265 GLY A C 1
ATOM 2076 O O . GLY A 1 265 ? -25.864 -0.303 -16.465 1.00 83.69 265 GLY A O 1
ATOM 2077 N N . TYR A 1 266 ? -23.874 -0.588 -15.463 1.00 85.75 266 TYR A N 1
ATOM 2078 C CA . TYR A 1 266 ? -23.880 -2.058 -15.433 1.00 85.75 266 TYR A CA 1
ATOM 2079 C C . TYR A 1 266 ? -23.895 -2.650 -14.017 1.00 85.75 266 TYR A C 1
ATOM 2081 O O . TYR A 1 266 ? -24.485 -3.718 -13.840 1.00 85.75 266 TYR A O 1
ATOM 2089 N N . VAL A 1 267 ? -23.255 -1.989 -13.042 1.00 87.19 267 VAL A N 1
ATOM 2090 C CA . VAL A 1 267 ? -23.044 -2.520 -11.675 1.00 87.19 267 VAL A CA 1
ATOM 2091 C C . VAL A 1 267 ? -23.439 -1.565 -10.539 1.00 87.19 267 VAL A C 1
ATOM 2093 O O . VAL A 1 267 ? -23.329 -1.936 -9.371 1.00 87.19 267 VAL A O 1
ATOM 2096 N N . GLY A 1 268 ? -23.874 -0.342 -10.855 1.00 85.38 268 GLY A N 1
ATOM 2097 C CA . GLY A 1 268 ? -24.159 0.699 -9.868 1.00 85.38 268 GLY A CA 1
ATOM 2098 C C . GLY A 1 268 ? -22.895 1.136 -9.128 1.00 85.38 268 GLY A C 1
ATOM 2099 O O . GLY A 1 268 ? -21.868 1.436 -9.730 1.00 85.38 268 GLY A O 1
ATOM 2100 N N . ASP A 1 269 ? -22.968 1.096 -7.808 1.00 82.69 269 ASP A N 1
ATOM 2101 C CA . ASP A 1 269 ? -21.898 1.301 -6.825 1.00 82.69 269 ASP A CA 1
ATOM 2102 C C . ASP A 1 269 ? -21.004 0.044 -6.617 1.00 82.69 269 ASP A C 1
ATOM 2104 O O . ASP A 1 269 ? -20.241 -0.049 -5.650 1.00 82.69 269 ASP A O 1
ATOM 2108 N N . LEU A 1 270 ? -21.092 -0.921 -7.541 1.00 86.62 270 LEU A N 1
ATOM 2109 C CA . LEU A 1 270 ? -20.640 -2.320 -7.474 1.00 86.62 270 LEU A CA 1
ATOM 2110 C C . LEU A 1 270 ? -21.526 -3.280 -6.645 1.00 86.62 270 LEU A C 1
ATOM 2112 O O . LEU A 1 270 ? -21.199 -4.465 -6.573 1.00 86.62 270 LEU A O 1
ATOM 2116 N N . SER A 1 271 ? -22.675 -2.852 -6.102 1.00 84.25 271 SER A N 1
ATOM 2117 C CA . SER A 1 271 ? -23.622 -3.769 -5.432 1.00 84.25 271 SER A CA 1
ATOM 2118 C C . SER A 1 271 ? -24.433 -4.664 -6.380 1.00 84.25 271 SER A C 1
ATOM 2120 O O . SER A 1 271 ? -25.059 -5.619 -5.917 1.00 84.25 271 SER A O 1
ATOM 2122 N N . VAL A 1 272 ? -24.456 -4.397 -7.693 1.00 85.94 272 VAL A N 1
ATOM 2123 C CA . VAL A 1 272 ? -25.371 -5.067 -8.638 1.00 85.94 272 VAL A CA 1
ATOM 2124 C C . VAL A 1 272 ? -24.638 -6.072 -9.532 1.00 85.94 272 VAL A C 1
ATOM 2126 O O . VAL A 1 272 ? -23.719 -5.713 -10.270 1.00 85.94 272 VAL A O 1
ATOM 2129 N N . ARG A 1 273 ? -25.075 -7.342 -9.546 1.00 85.19 273 ARG A N 1
ATOM 2130 C CA . ARG A 1 273 ? -24.483 -8.374 -10.420 1.00 85.19 273 ARG A CA 1
ATOM 2131 C C . ARG A 1 273 ? -24.807 -8.086 -11.896 1.00 85.19 273 ARG A C 1
ATOM 2133 O O . ARG A 1 273 ? -25.985 -8.111 -12.267 1.00 85.19 273 ARG A O 1
ATOM 2140 N N . PRO A 1 274 ? -23.812 -7.906 -12.788 1.00 85.62 274 PRO A N 1
ATOM 2141 C CA . PRO A 1 274 ? -24.092 -7.580 -14.182 1.00 85.62 274 PRO A CA 1
ATOM 2142 C C . PRO A 1 274 ? -24.691 -8.780 -14.938 1.00 85.62 274 PRO A C 1
ATOM 2144 O O . PRO A 1 274 ? -24.410 -9.950 -14.638 1.00 85.62 274 PRO A O 1
ATOM 2147 N N . LYS A 1 275 ? -25.542 -8.496 -15.934 1.00 83.12 275 LYS A N 1
ATOM 2148 C CA . LYS A 1 275 ? -26.336 -9.510 -16.656 1.00 83.12 275 LYS A CA 1
ATOM 2149 C C . LYS A 1 275 ? -25.501 -10.463 -17.518 1.00 83.12 275 LYS A C 1
ATOM 2151 O O . LYS A 1 275 ? -25.588 -11.671 -17.316 1.00 83.12 275 LYS A O 1
ATOM 2156 N N . HIS A 1 276 ? -24.696 -9.952 -18.449 1.00 86.56 276 HIS A N 1
ATOM 2157 C CA . HIS A 1 276 ? -23.920 -10.793 -19.372 1.00 86.56 276 HIS A CA 1
ATOM 2158 C C . HIS A 1 276 ? -22.588 -11.244 -18.759 1.00 86.56 276 HIS A C 1
ATOM 2160 O O . HIS A 1 276 ? -21.978 -10.518 -17.973 1.00 86.56 276 HIS A O 1
ATOM 2166 N N . PHE A 1 277 ? -22.120 -12.435 -19.147 1.00 86.19 277 PHE A N 1
ATOM 2167 C CA . PHE A 1 277 ? -20.923 -13.063 -18.578 1.00 86.19 277 PHE A CA 1
ATOM 2168 C C . PHE A 1 277 ? -19.638 -12.244 -18.781 1.00 86.19 277 PHE A C 1
ATOM 2170 O O . PHE A 1 277 ? -18.782 -12.254 -17.908 1.00 86.19 277 PHE A O 1
ATOM 2177 N N . ILE A 1 278 ? -19.520 -11.491 -19.879 1.00 86.19 278 ILE A N 1
ATOM 2178 C CA . ILE A 1 278 ? -18.307 -10.728 -20.219 1.00 86.19 278 ILE A CA 1
ATOM 2179 C C . ILE A 1 278 ? -17.974 -9.620 -19.196 1.00 86.19 278 ILE A C 1
ATOM 2181 O O . ILE A 1 278 ? -16.807 -9.369 -18.903 1.00 86.19 278 ILE A O 1
ATOM 2185 N N . HIS A 1 279 ? -18.992 -9.032 -18.556 1.00 89.25 279 HIS A N 1
ATOM 2186 C CA . HIS A 1 279 ? -18.826 -8.069 -17.456 1.00 89.25 279 HIS A CA 1
ATOM 2187 C C . HIS A 1 279 ? -18.562 -8.742 -16.095 1.00 89.25 279 HIS A C 1
ATOM 2189 O O . HIS A 1 279 ? -18.257 -8.063 -15.117 1.00 89.25 279 HIS A O 1
ATOM 2195 N N . ARG A 1 280 ? -18.706 -10.070 -15.992 1.00 88.25 280 ARG A N 1
ATOM 2196 C CA . ARG A 1 280 ? -18.454 -10.813 -14.753 1.00 88.25 280 ARG A CA 1
ATOM 2197 C C . ARG A 1 280 ? -16.975 -11.182 -14.676 1.00 88.25 280 ARG A C 1
ATOM 2199 O O . ARG A 1 280 ? -16.409 -11.716 -15.629 1.00 88.25 280 ARG A O 1
ATOM 2206 N N . SER A 1 281 ? -16.364 -10.926 -13.525 1.00 89.12 281 SER A N 1
ATOM 2207 C CA . SER A 1 281 ? -15.054 -11.460 -13.154 1.00 89.12 281 SER A CA 1
ATOM 2208 C C . SER A 1 281 ? -15.207 -12.511 -12.046 1.00 89.12 281 SER A C 1
ATOM 2210 O O . SER A 1 281 ? -16.160 -12.439 -11.263 1.00 89.12 281 SER A O 1
ATOM 2212 N N . PRO A 1 282 ? -14.273 -13.468 -11.927 1.00 88.69 282 PRO A N 1
ATOM 2213 C CA . PRO A 1 282 ? -14.148 -14.328 -10.753 1.00 88.69 282 PRO A CA 1
ATOM 2214 C C . PRO A 1 282 ? -14.012 -13.552 -9.432 1.00 88.69 282 PRO A C 1
ATOM 2216 O O . PRO A 1 282 ? -14.515 -14.017 -8.416 1.00 88.69 282 PRO A O 1
ATOM 2219 N N . TYR A 1 283 ? -13.447 -12.336 -9.435 1.00 86.31 283 TYR A N 1
ATOM 2220 C CA . TYR A 1 283 ? -13.424 -11.444 -8.262 1.00 86.31 283 TYR A CA 1
ATOM 2221 C C . TYR A 1 283 ? -14.817 -11.149 -7.668 1.00 86.31 283 TYR A C 1
ATOM 2223 O O . TYR A 1 283 ? -14.938 -10.935 -6.465 1.00 86.31 283 TYR A O 1
ATOM 2231 N N . LEU A 1 284 ? -15.896 -11.218 -8.460 1.00 84.81 284 LEU A N 1
ATOM 2232 C CA . LEU A 1 284 ? -17.261 -11.085 -7.930 1.00 84.81 284 LEU A CA 1
ATOM 2233 C C . LEU A 1 284 ? -17.630 -12.205 -6.931 1.00 84.81 284 LEU A C 1
ATOM 2235 O O . LEU A 1 284 ? -18.529 -12.013 -6.122 1.00 84.81 284 LEU A O 1
ATOM 2239 N N . ILE A 1 285 ? -16.934 -13.350 -6.950 1.00 84.12 285 ILE A N 1
ATOM 2240 C CA . ILE A 1 285 ? -17.108 -14.434 -5.968 1.00 84.12 285 ILE A CA 1
ATOM 2241 C C . ILE A 1 285 ? -16.576 -14.004 -4.591 1.00 84.12 285 ILE A C 1
ATOM 2243 O O . ILE A 1 285 ? -17.215 -14.279 -3.583 1.00 84.12 285 ILE A O 1
ATOM 2247 N N . TYR A 1 286 ? -15.453 -13.276 -4.543 1.00 85.19 286 TYR A N 1
ATOM 2248 C CA . TYR A 1 286 ? -14.868 -12.760 -3.295 1.00 85.19 286 TYR A CA 1
ATOM 2249 C C . TYR A 1 286 ? -15.781 -11.741 -2.592 1.00 85.19 286 TYR A C 1
ATOM 2251 O O . TYR A 1 286 ? -15.828 -11.690 -1.364 1.00 85.19 286 TYR A O 1
ATOM 2259 N N . LEU A 1 287 ? -16.531 -10.947 -3.361 1.00 82.19 287 LEU A N 1
ATOM 2260 C CA . LEU A 1 287 ? -17.492 -9.982 -2.817 1.00 82.19 287 LEU A CA 1
ATOM 2261 C C . LEU A 1 287 ? -18.775 -10.647 -2.279 1.00 82.19 287 LEU A C 1
ATOM 2263 O O . LEU A 1 287 ? -19.455 -10.041 -1.448 1.00 82.19 287 LEU A O 1
ATOM 2267 N N . GLY A 1 288 ? -19.079 -11.880 -2.703 1.00 83.06 288 GLY A N 1
ATOM 2268 C CA . GLY A 1 288 ? -20.139 -12.726 -2.145 1.00 83.06 288 GLY A CA 1
ATOM 2269 C C . GLY A 1 288 ? -21.497 -12.028 -2.024 1.00 83.06 288 GLY A C 1
ATOM 2270 O O . GLY A 1 288 ? -21.939 -11.328 -2.937 1.00 83.06 288 GLY A O 1
ATOM 2271 N N . ASP A 1 289 ? -22.131 -12.183 -0.860 1.00 80.69 289 ASP A N 1
ATOM 2272 C CA . ASP A 1 289 ? -23.482 -11.683 -0.552 1.00 80.69 289 ASP A CA 1
ATOM 2273 C C . ASP A 1 289 ? -23.618 -10.148 -0.588 1.00 80.69 289 ASP A C 1
ATOM 2275 O O . ASP A 1 289 ? -24.733 -9.621 -0.552 1.00 80.69 289 ASP A O 1
ATOM 2279 N N . ARG A 1 290 ? -22.503 -9.401 -0.685 1.00 81.44 290 ARG A N 1
ATOM 2280 C CA . ARG A 1 290 ? -22.547 -7.947 -0.919 1.00 81.44 290 ARG A CA 1
ATOM 2281 C C . ARG A 1 290 ? -23.102 -7.610 -2.308 1.00 81.44 290 ARG A C 1
ATOM 2283 O O . ARG A 1 290 ? -23.602 -6.503 -2.499 1.00 81.44 290 ARG A O 1
ATOM 2290 N N . ILE A 1 291 ? -23.019 -8.540 -3.266 1.00 83.19 291 ILE A N 1
ATOM 2291 C CA . ILE A 1 291 ? -23.546 -8.363 -4.620 1.00 83.19 291 ILE A CA 1
ATOM 2292 C C . ILE A 1 291 ? -24.954 -8.955 -4.717 1.00 83.19 291 ILE A C 1
ATOM 2294 O O . ILE A 1 291 ? -25.155 -10.169 -4.678 1.00 83.19 291 ILE A O 1
ATOM 2298 N N . LYS A 1 292 ? -25.937 -8.087 -4.943 1.00 83.75 292 LYS A N 1
ATOM 2299 C CA . LYS A 1 292 ? -27.343 -8.455 -5.128 1.00 83.75 292 LYS A CA 1
ATOM 2300 C C . LYS A 1 292 ? -27.639 -8.826 -6.595 1.00 83.75 292 LYS A C 1
ATOM 2302 O O . LYS A 1 292 ? -26.872 -8.470 -7.499 1.00 83.75 292 LYS A O 1
ATOM 2307 N N . PRO A 1 293 ? -28.738 -9.562 -6.868 1.00 81.75 293 PRO A N 1
ATOM 2308 C CA . PRO A 1 293 ? -29.222 -9.805 -8.229 1.00 81.75 293 PRO A CA 1
ATOM 2309 C C . PRO A 1 293 ? -29.410 -8.507 -9.030 1.00 81.75 293 PRO A C 1
ATOM 2311 O O . PRO A 1 293 ? -29.488 -7.423 -8.456 1.00 81.75 293 PRO A O 1
ATOM 2314 N N . TYR A 1 294 ? -29.487 -8.608 -10.362 1.00 79.06 294 TYR A N 1
ATOM 2315 C CA . TYR A 1 294 ? -29.608 -7.422 -11.214 1.00 79.06 294 TYR A CA 1
ATOM 2316 C C . TYR A 1 294 ? -30.884 -6.625 -10.907 1.00 79.06 294 TYR A C 1
ATOM 2318 O O . TYR A 1 294 ? -31.991 -7.098 -11.164 1.00 79.06 294 TYR A O 1
ATOM 2326 N N . ASP A 1 295 ? -30.701 -5.388 -10.456 1.00 77.25 295 ASP A N 1
ATOM 2327 C CA . ASP A 1 295 ? -31.751 -4.431 -10.123 1.00 77.25 295 ASP A CA 1
ATOM 2328 C C . ASP A 1 295 ? -31.606 -3.196 -11.026 1.00 77.25 295 ASP A C 1
ATOM 2330 O O . ASP A 1 295 ? -30.534 -2.594 -11.113 1.00 77.25 295 ASP A O 1
ATOM 2334 N N . LYS A 1 296 ? -32.683 -2.825 -11.729 1.00 75.00 296 LYS A N 1
ATOM 2335 C CA . LYS A 1 296 ? -32.689 -1.675 -12.648 1.00 75.00 296 LYS A CA 1
ATOM 2336 C C . LYS A 1 296 ? -32.746 -0.336 -11.897 1.00 75.00 296 LYS A C 1
ATOM 2338 O O . LYS A 1 296 ? -32.354 0.674 -12.469 1.00 75.00 296 LYS A O 1
ATOM 2343 N N . SER A 1 297 ? -33.210 -0.316 -10.645 1.00 73.19 297 SER A N 1
ATOM 2344 C CA . SER A 1 297 ? -33.318 0.909 -9.837 1.00 73.19 297 SER A CA 1
ATOM 2345 C C . SER A 1 297 ? -31.970 1.405 -9.292 1.00 73.19 297 SER A C 1
ATOM 2347 O O . SER A 1 297 ? -31.854 2.568 -8.922 1.00 73.19 297 SER A O 1
ATOM 2349 N N . LYS A 1 298 ? -30.942 0.543 -9.279 1.00 73.12 298 LYS A N 1
ATOM 2350 C CA . LYS A 1 298 ? -29.633 0.788 -8.635 1.00 73.12 298 LYS A CA 1
ATOM 2351 C C . LYS A 1 298 ? -28.476 1.006 -9.608 1.00 73.12 298 LYS A C 1
ATOM 2353 O O . LYS A 1 298 ? -27.324 1.081 -9.192 1.00 73.12 298 LYS A O 1
ATOM 2358 N N . VAL A 1 299 ? -28.767 1.093 -10.904 1.00 80.88 299 VAL A N 1
ATOM 2359 C CA . VAL A 1 299 ? -27.779 1.355 -11.958 1.00 80.88 299 VAL A CA 1
ATOM 2360 C C . VAL A 1 299 ? -28.072 2.695 -12.625 1.00 80.88 299 VAL A C 1
ATOM 2362 O O . VAL A 1 299 ? -29.226 3.030 -12.889 1.00 80.88 299 VAL A O 1
ATOM 2365 N N . GLU A 1 300 ? -27.029 3.471 -12.912 1.00 79.44 300 GLU A N 1
ATOM 2366 C CA . GLU A 1 300 ? -27.182 4.777 -13.566 1.00 79.44 300 GLU A CA 1
ATOM 2367 C C . GLU A 1 300 ? -27.728 4.623 -15.005 1.00 79.44 300 GLU A C 1
ATOM 2369 O O . GLU A 1 300 ? -27.496 3.612 -15.680 1.00 79.44 300 GLU A O 1
ATOM 2374 N N . LYS A 1 301 ? -28.468 5.627 -15.506 1.00 75.94 301 LYS A N 1
ATOM 2375 C CA . LYS A 1 301 ? -29.022 5.612 -16.875 1.00 75.94 301 LYS A CA 1
ATOM 2376 C C . LYS A 1 301 ? -27.873 5.550 -17.900 1.00 75.94 301 LYS A C 1
ATOM 2378 O O . LYS A 1 301 ? -27.157 6.528 -18.092 1.00 75.94 301 LYS A O 1
ATOM 2383 N N . ARG A 1 302 ? -27.709 4.404 -18.576 1.00 72.00 302 ARG A N 1
ATOM 2384 C CA . ARG A 1 302 ? -26.647 4.185 -19.580 1.00 72.00 302 ARG A CA 1
ATOM 2385 C C . ARG A 1 302 ? -26.720 5.183 -20.738 1.00 72.00 302 ARG A C 1
ATOM 2387 O O . ARG A 1 302 ? -27.786 5.420 -21.307 1.00 72.00 302 ARG A O 1
ATOM 2394 N N . ILE A 1 303 ? -25.557 5.681 -21.157 1.00 68.12 303 ILE A N 1
ATOM 2395 C CA . ILE A 1 303 ? -25.418 6.499 -22.364 1.00 68.12 303 ILE A CA 1
ATOM 2396 C C . ILE A 1 303 ? -25.516 5.575 -23.583 1.00 68.12 303 ILE A C 1
ATOM 2398 O O . ILE A 1 303 ? -24.595 4.829 -23.893 1.00 68.12 303 ILE A O 1
ATOM 2402 N N . HIS A 1 304 ? -26.649 5.613 -24.285 1.00 64.88 304 HIS A N 1
ATOM 2403 C CA . HIS A 1 304 ? -26.910 4.726 -25.426 1.00 64.88 304 HIS A CA 1
ATOM 2404 C C . HIS A 1 304 ? -26.457 5.276 -26.794 1.00 64.88 304 HIS A C 1
ATOM 2406 O O . HIS A 1 304 ? -26.492 4.543 -27.779 1.00 64.88 304 HIS A O 1
ATOM 2412 N N . LYS A 1 305 ? -26.028 6.544 -26.881 1.00 73.69 305 LYS A N 1
ATOM 2413 C CA . LYS A 1 305 ? -25.562 7.178 -28.130 1.00 73.69 305 LYS A CA 1
ATOM 2414 C C . LYS A 1 305 ? -24.039 7.336 -28.119 1.00 73.69 305 LYS A C 1
ATOM 2416 O O . LYS A 1 305 ? -23.499 7.979 -27.222 1.00 73.69 305 LYS A O 1
ATOM 2421 N N . TYR A 1 306 ? -23.360 6.808 -29.137 1.00 78.38 306 TYR A N 1
ATOM 2422 C CA . TYR A 1 306 ? -21.917 6.990 -29.333 1.00 78.38 306 TYR A CA 1
ATOM 2423 C C . TYR A 1 306 ? -21.610 8.412 -29.818 1.00 78.38 306 TYR A C 1
ATOM 2425 O O . TYR A 1 306 ? -22.125 8.838 -30.849 1.00 78.38 306 TYR A O 1
ATOM 2433 N N . GLN A 1 307 ? -20.831 9.168 -29.034 1.00 74.62 307 GLN A N 1
ATOM 2434 C CA . GLN A 1 307 ? -20.579 10.603 -29.250 1.00 74.62 307 GLN A CA 1
ATOM 2435 C C . GLN A 1 307 ? -19.122 11.008 -28.909 1.00 74.62 307 GLN A C 1
ATOM 2437 O O . GLN A 1 307 ? -18.918 11.888 -28.067 1.00 74.62 307 GLN A O 1
ATOM 2442 N N . PRO A 1 308 ? -18.089 10.407 -29.542 1.00 75.00 308 PRO A N 1
ATOM 2443 C CA . PRO A 1 308 ? -16.668 10.666 -29.241 1.00 75.00 308 PRO A CA 1
ATOM 2444 C C . PRO A 1 308 ? -16.215 12.117 -29.491 1.00 75.00 308 PRO A C 1
ATOM 2446 O O . PRO A 1 308 ? -15.149 12.522 -29.038 1.00 75.00 308 PRO A O 1
ATOM 2449 N N . TRP A 1 309 ? -17.021 12.935 -30.175 1.00 78.69 309 TRP A N 1
ATOM 2450 C CA . TRP A 1 309 ? -16.766 14.367 -30.363 1.00 78.69 309 TRP A CA 1
ATOM 2451 C C . TRP A 1 309 ? -17.113 15.233 -29.139 1.00 78.69 309 TRP A C 1
ATOM 2453 O O . TRP A 1 309 ? -16.595 16.342 -29.026 1.00 78.69 309 TRP A O 1
ATOM 2463 N N . LYS A 1 310 ? -17.942 14.762 -28.191 1.00 75.19 310 LYS A N 1
ATOM 2464 C CA . LYS A 1 310 ? -18.322 15.554 -27.001 1.00 75.19 310 LYS A CA 1
ATOM 2465 C C . LYS A 1 310 ? -17.118 16.021 -26.162 1.00 75.19 310 LYS A C 1
ATOM 2467 O O . LYS A 1 310 ? -17.081 17.203 -25.826 1.00 75.19 310 LYS A O 1
ATOM 2472 N N . PRO A 1 311 ? -16.109 15.178 -25.862 1.00 74.94 311 PRO A N 1
ATOM 2473 C CA . PRO A 1 311 ? -14.888 15.630 -25.195 1.00 74.94 311 PRO A CA 1
ATOM 2474 C C . PRO A 1 311 ? -14.107 16.683 -25.991 1.00 74.94 311 PRO A C 1
ATOM 2476 O O . PRO A 1 311 ? -13.553 17.600 -25.392 1.00 74.94 311 PRO A O 1
ATOM 2479 N N . LEU A 1 312 ? -14.103 16.613 -27.328 1.00 78.88 312 LEU A N 1
ATOM 2480 C CA . LEU A 1 312 ? -13.427 17.606 -28.174 1.00 78.88 312 LEU A CA 1
ATOM 2481 C C . LEU A 1 312 ? -14.060 18.999 -28.033 1.00 78.88 312 LEU A C 1
ATOM 2483 O O . LEU A 1 312 ? -13.338 19.993 -28.055 1.00 78.88 312 LEU A O 1
ATOM 2487 N N . MET A 1 313 ? -15.372 19.092 -27.783 1.00 78.81 313 MET A N 1
ATOM 2488 C CA . MET A 1 313 ? -16.053 20.375 -27.542 1.00 78.81 313 MET A CA 1
ATOM 2489 C C . MET A 1 313 ? -15.564 21.103 -26.276 1.00 78.81 313 MET A C 1
ATOM 2491 O O . MET A 1 313 ? -15.773 22.308 -26.145 1.00 78.81 313 MET A O 1
ATOM 2495 N N . LEU A 1 314 ? -14.866 20.423 -25.357 1.00 76.62 314 LEU A N 1
ATOM 2496 C CA . LEU A 1 314 ? -14.220 21.086 -24.220 1.00 76.62 314 LEU A CA 1
ATOM 2497 C C . LEU A 1 314 ? -13.078 22.019 -24.665 1.00 76.62 314 LEU A C 1
ATOM 2499 O O . LEU A 1 314 ? -12.794 22.993 -23.971 1.00 76.62 314 LEU A O 1
ATOM 2503 N N . THR A 1 315 ? -12.465 21.788 -25.832 1.00 78.56 315 THR A N 1
ATOM 2504 C CA . THR A 1 315 ? -11.381 22.641 -26.358 1.00 78.56 315 THR A CA 1
ATOM 2505 C C . THR A 1 315 ? -11.829 24.068 -26.682 1.00 78.56 315 THR A C 1
ATOM 2507 O O . THR A 1 315 ? -11.019 24.983 -26.582 1.00 78.56 315 THR A O 1
ATOM 2510 N N . TYR A 1 316 ? -13.118 24.308 -26.958 1.00 75.88 316 TYR A N 1
ATOM 2511 C CA . TYR A 1 316 ? -13.650 25.665 -27.148 1.00 75.88 316 TYR A CA 1
ATOM 2512 C C . TYR A 1 316 ? -13.573 26.530 -25.874 1.00 75.88 316 TYR A C 1
ATOM 2514 O O . TYR A 1 316 ? -13.683 27.754 -25.942 1.00 75.88 316 TYR A O 1
ATOM 2522 N N . LYS A 1 317 ? -13.359 25.930 -24.694 1.00 80.50 317 LYS A N 1
ATOM 2523 C CA . LYS A 1 317 ? -13.185 26.663 -23.435 1.00 80.50 317 LYS A CA 1
ATOM 2524 C C . LYS A 1 317 ? -11.715 27.047 -23.255 1.00 80.50 317 LYS A C 1
ATOM 2526 O O . LYS A 1 317 ? -10.899 26.215 -22.869 1.00 80.50 317 LYS A O 1
ATOM 2531 N N . PHE A 1 318 ? -11.393 28.329 -23.445 1.00 82.06 318 PHE A N 1
ATOM 2532 C CA . PHE A 1 318 ? -10.028 28.878 -23.347 1.00 82.06 318 PHE A CA 1
ATOM 2533 C C . PHE A 1 318 ? -9.239 28.389 -22.115 1.00 82.06 318 PHE A C 1
ATOM 2535 O O . PHE A 1 318 ? -8.106 27.938 -22.256 1.00 82.06 318 PHE A O 1
ATOM 2542 N N . ASN A 1 319 ? -9.863 28.372 -20.930 1.00 80.69 319 ASN A N 1
ATOM 2543 C CA . ASN A 1 319 ? -9.244 27.904 -19.679 1.00 80.69 319 ASN A CA 1
ATOM 2544 C C . ASN A 1 319 ? -8.710 26.457 -19.750 1.00 80.69 319 ASN A C 1
ATOM 2546 O O . ASN A 1 319 ? -7.790 26.113 -19.015 1.00 80.69 319 ASN A O 1
ATOM 2550 N N . ILE A 1 320 ? -9.288 25.606 -20.604 1.00 84.19 320 ILE A N 1
ATOM 2551 C CA . ILE A 1 320 ? -8.873 24.211 -20.804 1.00 84.19 320 ILE A CA 1
ATOM 2552 C C . ILE A 1 320 ? -7.669 24.152 -21.751 1.00 84.19 320 ILE A C 1
ATOM 2554 O O . ILE A 1 320 ? -6.694 23.467 -21.447 1.00 84.19 320 ILE A O 1
ATOM 2558 N N . LEU A 1 321 ? -7.670 24.937 -22.836 1.00 85.75 321 LEU A N 1
ATOM 2559 C CA . LEU A 1 321 ? -6.500 25.089 -23.714 1.00 85.75 321 LEU A CA 1
ATOM 2560 C C . LEU A 1 321 ? -5.287 25.666 -22.969 1.00 85.75 321 LEU A C 1
ATOM 2562 O O . LEU A 1 321 ? -4.172 25.189 -23.174 1.00 85.75 321 LEU A O 1
ATOM 2566 N N . SER A 1 322 ? -5.500 26.624 -22.057 1.00 86.44 322 SER A N 1
ATOM 2567 C CA . SER A 1 322 ? -4.442 27.183 -21.201 1.00 86.44 322 SER A CA 1
ATOM 2568 C C . SER A 1 322 ? -3.768 26.149 -20.289 1.00 86.44 322 SER A C 1
ATOM 2570 O O . SER A 1 322 ? -2.669 26.412 -19.817 1.00 86.44 322 SER A O 1
ATOM 2572 N N . ILE A 1 323 ? -4.393 24.989 -20.045 1.00 89.12 323 ILE A N 1
ATOM 2573 C CA . ILE A 1 323 ? -3.803 23.862 -19.303 1.00 89.12 323 ILE A CA 1
ATOM 2574 C C . ILE A 1 323 ? -3.219 22.833 -20.280 1.00 89.12 323 ILE A C 1
ATOM 2576 O O . ILE A 1 323 ? -2.065 22.434 -20.134 1.00 89.12 323 ILE A O 1
ATOM 2580 N N . LEU A 1 324 ? -3.999 22.423 -21.288 1.00 89.81 324 LEU A N 1
ATOM 2581 C CA . LEU A 1 324 ? -3.625 21.370 -22.236 1.00 89.81 324 LEU A CA 1
ATOM 2582 C C . LEU A 1 324 ? -2.363 21.712 -23.031 1.00 89.81 324 LEU A C 1
ATOM 2584 O O . LEU A 1 324 ? -1.447 20.892 -23.089 1.00 89.81 324 LEU A O 1
ATOM 2588 N N . VAL A 1 325 ? -2.298 22.898 -23.644 1.00 91.88 325 VAL A N 1
ATOM 2589 C CA . VAL A 1 325 ? -1.217 23.234 -24.586 1.00 91.88 325 VAL A CA 1
ATOM 2590 C C . VAL A 1 325 ? 0.154 23.285 -23.890 1.00 91.88 325 VAL A C 1
ATOM 2592 O O . VAL A 1 325 ? 1.051 22.575 -24.348 1.00 91.88 325 VAL A O 1
ATOM 2595 N N . PRO A 1 326 ? 0.349 23.997 -22.759 1.00 92.69 326 PRO A N 1
ATOM 2596 C CA . PRO A 1 326 ? 1.669 24.077 -22.129 1.00 92.69 326 PRO A CA 1
ATOM 2597 C C . PRO A 1 326 ? 2.122 22.739 -21.528 1.00 92.69 326 PRO A C 1
ATOM 2599 O O . PRO A 1 326 ? 3.287 22.371 -21.662 1.00 92.69 326 PRO A O 1
ATOM 2602 N N . CYS A 1 327 ? 1.207 21.960 -20.936 1.00 92.94 327 CYS A N 1
ATOM 2603 C CA . CYS A 1 327 ? 1.539 20.629 -20.412 1.00 92.94 327 CYS A CA 1
ATOM 2604 C C . CYS A 1 327 ? 1.923 19.647 -21.532 1.00 92.94 327 CYS A C 1
ATOM 2606 O O . CYS A 1 327 ? 2.802 18.807 -21.345 1.00 92.94 327 CYS A O 1
ATOM 2608 N N . SER A 1 328 ? 1.308 19.780 -22.711 1.00 92.62 328 SER A N 1
ATOM 2609 C CA . SER A 1 328 ? 1.621 18.957 -23.886 1.00 92.62 328 SER A CA 1
ATOM 2610 C C . SER A 1 328 ? 2.964 19.319 -24.515 1.00 92.62 328 SER A C 1
ATOM 2612 O O . SER A 1 328 ? 3.691 18.426 -24.932 1.00 92.62 328 SER A O 1
ATOM 2614 N N . ILE A 1 329 ? 3.334 20.604 -24.531 1.00 94.38 329 ILE A N 1
ATOM 2615 C CA . ILE A 1 329 ? 4.656 21.064 -24.987 1.00 94.38 329 ILE A CA 1
ATOM 2616 C C . ILE A 1 329 ? 5.762 20.547 -24.055 1.00 94.38 329 ILE A C 1
ATOM 2618 O O . ILE A 1 329 ? 6.753 20.001 -24.535 1.00 94.38 329 ILE A O 1
ATOM 2622 N N . LEU A 1 330 ? 5.573 20.628 -22.732 1.00 95.06 330 LEU A N 1
ATOM 2623 C CA . LEU A 1 330 ? 6.536 20.092 -21.759 1.00 95.06 330 LEU A CA 1
ATOM 2624 C C . LEU A 1 330 ? 6.705 18.566 -21.882 1.00 95.06 330 LEU A C 1
ATOM 2626 O O . LEU A 1 330 ? 7.820 18.058 -21.772 1.00 95.06 330 LEU A O 1
ATOM 2630 N N . PHE A 1 331 ? 5.628 17.829 -22.171 1.00 92.19 331 PHE A N 1
ATOM 2631 C CA . PHE A 1 331 ? 5.713 16.394 -22.456 1.00 92.19 331 PHE A CA 1
ATOM 2632 C C . PHE A 1 331 ? 6.340 16.086 -23.826 1.00 92.19 331 PHE A C 1
ATOM 2634 O O . PHE A 1 331 ? 7.059 15.095 -23.950 1.00 92.19 331 PHE A O 1
ATOM 2641 N N . ALA A 1 332 ? 6.127 16.922 -24.844 1.00 92.88 332 ALA A N 1
ATOM 2642 C CA . ALA A 1 332 ? 6.787 16.778 -26.140 1.00 92.88 332 ALA A CA 1
ATOM 2643 C C . ALA A 1 332 ? 8.306 16.980 -26.019 1.00 92.88 332 ALA A C 1
ATOM 2645 O O . ALA A 1 332 ? 9.063 16.148 -26.513 1.00 92.88 332 ALA A O 1
ATOM 2646 N N . LEU A 1 333 ? 8.740 18.002 -25.270 1.00 94.81 333 LEU A N 1
ATOM 2647 C CA . LEU A 1 333 ? 10.142 18.245 -24.908 1.00 94.81 333 LEU A CA 1
ATOM 2648 C C . LEU A 1 333 ? 10.758 17.058 -24.140 1.00 94.81 333 LEU A C 1
ATOM 2650 O O . LEU A 1 333 ? 11.865 16.622 -24.450 1.00 94.81 333 LEU A O 1
ATOM 2654 N N . TRP A 1 334 ? 10.020 16.462 -23.199 1.00 92.69 334 TRP A N 1
ATOM 2655 C CA . TRP A 1 334 ? 10.436 15.198 -22.582 1.00 92.69 334 TRP A CA 1
ATOM 2656 C C . TRP A 1 334 ? 10.512 14.039 -23.596 1.00 92.69 334 TRP A C 1
ATOM 2658 O O . TRP A 1 334 ? 11.472 13.278 -23.578 1.00 92.69 334 TRP A O 1
ATOM 2668 N N . THR A 1 335 ? 9.553 13.914 -24.518 1.00 90.38 335 THR A N 1
ATOM 2669 C CA . THR A 1 335 ? 9.526 12.810 -25.498 1.00 90.38 335 THR A CA 1
ATOM 2670 C C . THR A 1 335 ? 10.724 12.862 -26.454 1.00 90.38 335 THR A C 1
ATOM 2672 O O . THR A 1 335 ? 11.346 11.829 -26.717 1.00 90.38 335 THR A O 1
ATOM 2675 N N . ILE A 1 336 ? 11.081 14.052 -26.955 1.00 91.81 336 ILE A N 1
ATOM 2676 C CA . ILE A 1 336 ? 12.267 14.206 -27.810 1.00 91.81 336 ILE A CA 1
ATOM 2677 C C . ILE A 1 336 ? 13.559 13.939 -27.027 1.00 91.81 336 ILE A C 1
ATOM 2679 O O . ILE A 1 336 ? 14.424 13.254 -27.563 1.00 91.81 336 ILE A O 1
ATOM 2683 N N . SER A 1 337 ? 13.655 14.326 -25.742 1.00 93.25 337 SER A N 1
ATOM 2684 C CA . SER A 1 337 ? 14.865 14.068 -24.938 1.00 93.25 337 SER A CA 1
ATOM 2685 C C . SER A 1 337 ? 15.188 12.580 -24.817 1.00 93.25 337 SER A C 1
ATOM 2687 O O . SER A 1 337 ? 16.356 12.203 -24.872 1.00 93.25 337 SER A O 1
ATOM 2689 N N . GLN A 1 338 ? 14.170 11.718 -24.734 1.00 89.12 338 GLN A N 1
ATOM 2690 C CA . GLN A 1 338 ? 14.361 10.265 -24.721 1.00 89.12 338 GLN A CA 1
ATOM 2691 C C . GLN A 1 338 ? 14.756 9.710 -26.103 1.00 89.12 338 GLN A C 1
ATOM 2693 O O . GLN A 1 338 ? 15.527 8.754 -26.185 1.00 89.12 338 GLN A O 1
ATOM 2698 N N . THR A 1 339 ? 14.282 10.333 -27.188 1.00 87.62 339 THR A N 1
ATOM 2699 C CA . THR A 1 339 ? 14.624 9.951 -28.570 1.00 87.62 339 THR A CA 1
ATOM 2700 C C . THR A 1 339 ? 16.077 10.322 -28.893 1.00 87.62 339 THR A C 1
ATOM 2702 O O . THR A 1 339 ? 16.875 9.434 -29.194 1.00 87.62 339 THR A O 1
ATOM 2705 N N . THR A 1 340 ? 16.457 11.597 -28.715 1.00 91.25 340 THR A N 1
ATOM 2706 C CA . THR A 1 340 ? 17.837 12.093 -28.883 1.00 91.25 340 THR A CA 1
ATOM 2707 C C . THR A 1 340 ? 18.815 11.328 -27.974 1.00 91.25 340 THR A C 1
ATOM 2709 O O . THR A 1 340 ? 19.912 10.989 -28.415 1.00 91.25 340 THR A O 1
ATOM 2712 N N . LEU A 1 341 ? 18.428 10.983 -26.732 1.00 91.44 341 LEU A N 1
ATOM 2713 C CA . LEU A 1 341 ? 19.266 10.182 -25.825 1.00 91.44 341 LEU A CA 1
ATOM 2714 C C . LEU A 1 341 ? 19.616 8.805 -26.406 1.00 91.44 341 LEU A C 1
ATOM 2716 O O . LEU A 1 341 ? 20.774 8.405 -26.328 1.00 91.44 341 LEU A O 1
ATOM 2720 N N . SER A 1 342 ? 18.650 8.088 -26.988 1.00 88.19 342 SER A N 1
ATOM 2721 C CA . SER A 1 342 ? 18.910 6.763 -27.568 1.00 88.19 342 SER A CA 1
ATOM 2722 C C . SER A 1 342 ? 19.788 6.859 -28.821 1.00 88.19 342 SER A C 1
ATOM 2724 O O . SER A 1 342 ? 20.813 6.181 -28.923 1.00 88.19 342 SER A O 1
ATOM 2726 N N . VAL A 1 343 ? 19.425 7.758 -29.745 1.00 87.06 343 VAL A N 1
ATOM 2727 C CA . VAL A 1 343 ? 20.113 7.937 -31.033 1.00 87.06 343 VAL A CA 1
ATOM 2728 C C . VAL A 1 343 ? 21.568 8.355 -30.830 1.00 87.06 343 VAL A C 1
ATOM 2730 O O . VAL A 1 343 ? 22.473 7.644 -31.265 1.00 87.06 343 VAL A O 1
ATOM 2733 N N . HIS A 1 344 ? 21.828 9.466 -30.136 1.00 90.19 344 HIS A N 1
ATOM 2734 C CA . HIS A 1 344 ? 23.184 10.018 -30.041 1.00 90.19 344 HIS A CA 1
ATOM 2735 C C . HIS A 1 344 ? 24.118 9.169 -29.170 1.00 90.19 344 HIS A C 1
ATOM 2737 O O . HIS A 1 344 ? 25.315 9.102 -29.457 1.00 90.19 344 HIS A O 1
ATOM 2743 N N . LEU A 1 345 ? 23.612 8.442 -28.161 1.00 91.25 345 LEU A N 1
ATOM 2744 C CA . LEU A 1 345 ? 24.451 7.486 -27.425 1.00 91.25 345 LEU A CA 1
ATOM 2745 C C . LEU A 1 345 ? 24.959 6.343 -28.323 1.00 91.25 345 LEU A C 1
ATOM 2747 O O . LEU A 1 345 ? 26.078 5.867 -28.123 1.00 91.25 345 LEU A O 1
ATOM 2751 N N . SER A 1 346 ? 24.184 5.936 -29.332 1.00 87.50 346 SER A N 1
ATOM 2752 C CA . SER A 1 346 ? 24.623 4.982 -30.358 1.00 87.50 346 SER A CA 1
ATOM 2753 C C . SER A 1 346 ? 25.525 5.643 -31.411 1.00 87.50 346 SER A C 1
ATOM 2755 O O . SER A 1 346 ? 26.577 5.106 -31.756 1.00 87.50 346 SER A O 1
ATOM 2757 N N . LYS A 1 347 ? 25.107 6.804 -31.927 1.00 86.62 347 LYS A N 1
ATOM 2758 C CA . LYS A 1 347 ? 25.668 7.476 -33.109 1.00 86.62 347 LYS A CA 1
ATOM 2759 C C . LYS A 1 347 ? 26.989 8.191 -32.820 1.00 86.62 347 LYS A C 1
ATOM 2761 O O . LYS A 1 347 ? 27.974 7.920 -33.498 1.00 86.62 347 LYS A O 1
ATOM 2766 N N . ASP A 1 348 ? 27.029 9.007 -31.768 1.00 89.12 348 ASP A N 1
ATOM 2767 C CA . ASP A 1 348 ? 28.151 9.906 -31.459 1.00 89.12 348 ASP A CA 1
ATOM 2768 C C . ASP A 1 348 ? 29.055 9.322 -30.365 1.00 89.12 348 ASP A C 1
ATOM 2770 O O . ASP A 1 348 ? 30.273 9.483 -30.381 1.00 89.12 348 ASP A O 1
ATOM 2774 N N . TYR A 1 349 ? 28.459 8.614 -29.399 1.00 90.56 349 TYR A N 1
ATOM 2775 C CA . TYR A 1 349 ? 29.189 8.000 -28.284 1.00 90.56 349 TYR A CA 1
ATOM 2776 C C . TYR A 1 349 ? 29.533 6.522 -28.506 1.00 90.56 349 TYR A C 1
ATOM 2778 O O . TYR A 1 349 ? 30.220 5.937 -27.661 1.00 90.56 349 TYR A O 1
ATOM 2786 N N . HIS A 1 350 ? 29.066 5.910 -29.598 1.00 89.75 350 HIS A N 1
ATOM 2787 C CA . HIS A 1 350 ? 29.325 4.512 -29.973 1.00 89.75 350 HIS A CA 1
ATOM 2788 C C . HIS A 1 350 ? 29.075 3.510 -28.828 1.00 89.75 350 HIS A C 1
ATOM 2790 O O . HIS A 1 350 ? 29.904 2.643 -28.535 1.00 89.75 350 HIS A O 1
ATOM 2796 N N . LYS A 1 351 ? 27.956 3.660 -28.108 1.00 92.19 351 LYS A N 1
ATOM 2797 C CA . LYS A 1 351 ? 27.568 2.760 -27.012 1.00 92.19 351 LYS A CA 1
ATOM 2798 C C . LYS A 1 351 ? 26.703 1.613 -27.518 1.00 92.19 351 LYS A C 1
ATOM 2800 O O . LYS A 1 351 ? 25.851 1.789 -28.379 1.00 92.19 351 LYS A O 1
ATOM 2805 N N . SER A 1 352 ? 26.927 0.427 -26.956 1.00 89.62 352 SER A N 1
ATOM 2806 C CA . SER A 1 352 ? 26.119 -0.757 -27.240 1.00 89.62 352 SER A CA 1
ATOM 2807 C C . SER A 1 352 ? 24.717 -0.632 -26.640 1.00 89.62 352 SER A C 1
ATOM 2809 O O . SER A 1 352 ? 24.522 0.050 -25.630 1.00 89.62 352 SER A O 1
ATOM 2811 N N . VAL A 1 353 ? 23.752 -1.342 -27.229 1.00 86.94 353 VAL A N 1
ATOM 2812 C CA . VAL A 1 353 ? 22.329 -1.323 -26.843 1.00 86.94 353 VAL A CA 1
ATOM 2813 C C . VAL A 1 353 ? 22.129 -1.510 -25.332 1.00 86.94 353 VAL A C 1
ATOM 2815 O O . VAL A 1 353 ? 21.383 -0.753 -24.715 1.00 86.94 353 VAL A O 1
ATOM 2818 N N . ILE A 1 354 ? 22.859 -2.432 -24.694 1.00 87.12 354 ILE A N 1
ATOM 2819 C CA . ILE A 1 354 ? 22.786 -2.645 -23.239 1.00 87.12 354 ILE A CA 1
ATOM 2820 C C . ILE A 1 354 ? 23.275 -1.442 -22.410 1.00 87.12 354 ILE A C 1
ATOM 2822 O O . ILE A 1 354 ? 22.703 -1.159 -21.360 1.00 87.12 354 ILE A O 1
ATOM 2826 N N . ILE A 1 355 ? 24.280 -0.690 -22.877 1.00 88.56 355 ILE A N 1
ATOM 2827 C CA . ILE A 1 355 ? 24.745 0.539 -22.209 1.00 88.56 355 ILE A CA 1
ATOM 2828 C C . ILE A 1 355 ? 23.719 1.662 -22.394 1.00 88.56 355 ILE A C 1
ATOM 2830 O O . ILE A 1 355 ? 23.423 2.372 -21.436 1.00 88.56 355 ILE A O 1
ATOM 2834 N N . ILE A 1 356 ? 23.118 1.781 -23.582 1.00 89.19 356 ILE A N 1
ATOM 2835 C CA . ILE A 1 356 ? 22.018 2.724 -23.839 1.00 89.19 356 ILE A CA 1
ATOM 2836 C C . ILE A 1 356 ? 20.829 2.402 -22.916 1.00 89.19 356 ILE A C 1
ATOM 2838 O O . ILE A 1 356 ? 20.309 3.288 -22.240 1.00 89.19 356 ILE A O 1
ATOM 2842 N N . GLY A 1 357 ? 20.463 1.123 -22.787 1.00 88.00 357 GLY A N 1
ATOM 2843 C CA . GLY A 1 357 ? 19.464 0.650 -21.827 1.00 88.00 357 GLY A CA 1
ATOM 2844 C C . GLY A 1 357 ? 19.803 0.991 -20.373 1.00 88.00 357 GLY A C 1
ATOM 2845 O O . GLY A 1 357 ? 18.923 1.415 -19.626 1.00 88.00 357 GLY A O 1
ATOM 2846 N N . LEU A 1 358 ? 21.072 0.862 -19.968 1.00 89.31 358 LEU A N 1
ATOM 2847 C CA . LEU A 1 358 ? 21.530 1.261 -18.632 1.00 89.31 358 LEU A CA 1
ATOM 2848 C C . LEU A 1 358 ? 21.406 2.778 -18.402 1.00 89.31 358 LEU A C 1
ATOM 2850 O O . LEU A 1 358 ? 21.016 3.200 -17.314 1.00 89.31 358 LEU A O 1
ATOM 2854 N N . CYS A 1 359 ? 21.661 3.604 -19.420 1.00 91.56 359 CYS A N 1
ATOM 2855 C CA . CYS A 1 359 ? 21.465 5.054 -19.348 1.00 91.56 359 CYS A CA 1
ATOM 2856 C C . CYS A 1 359 ? 20.004 5.445 -19.048 1.00 91.56 359 CYS A C 1
ATOM 2858 O O . CYS A 1 359 ? 19.771 6.427 -18.339 1.00 91.56 359 CYS A O 1
ATOM 2860 N N . PHE A 1 360 ? 19.018 4.653 -19.484 1.00 90.31 360 PHE A N 1
ATOM 2861 C CA . PHE A 1 360 ? 17.603 4.898 -19.182 1.00 90.31 360 PHE A CA 1
ATOM 2862 C C . PHE A 1 360 ? 17.195 4.648 -17.714 1.00 90.31 360 PHE A C 1
ATOM 2864 O O . PHE A 1 360 ? 16.125 5.102 -17.311 1.00 90.31 360 PHE A O 1
ATOM 2871 N N . PHE A 1 361 ? 18.037 4.053 -16.854 1.00 89.56 361 PHE A N 1
ATOM 2872 C CA . PHE A 1 361 ? 17.742 4.025 -15.409 1.00 89.56 361 PHE A CA 1
ATOM 2873 C C . PHE A 1 361 ? 17.661 5.431 -14.792 1.00 89.56 361 PHE A C 1
ATOM 2875 O O . PHE A 1 361 ? 16.898 5.629 -13.848 1.00 89.56 361 PHE A O 1
ATOM 2882 N N . ALA A 1 362 ? 18.398 6.419 -15.317 1.00 91.75 362 ALA A N 1
ATOM 2883 C CA . ALA A 1 362 ? 18.351 7.794 -14.813 1.00 91.75 362 ALA A CA 1
ATOM 2884 C C . ALA A 1 362 ? 16.951 8.437 -14.986 1.00 91.75 362 ALA A C 1
ATOM 2886 O O . ALA A 1 362 ? 16.334 8.766 -13.967 1.00 91.75 362 ALA A O 1
ATOM 2887 N N . PRO A 1 363 ? 16.375 8.549 -16.203 1.00 90.25 363 PRO A N 1
ATOM 2888 C CA . PRO A 1 363 ? 14.981 8.961 -16.362 1.00 90.25 363 PRO A CA 1
ATOM 2889 C C . PRO A 1 363 ? 13.996 7.972 -15.703 1.00 90.25 363 PRO A C 1
ATOM 2891 O O . PRO A 1 363 ? 12.962 8.394 -15.184 1.00 90.25 363 PRO A O 1
ATOM 2894 N N . GLY A 1 364 ? 14.326 6.677 -15.614 1.00 87.75 364 GLY A N 1
ATOM 2895 C CA . GLY A 1 364 ? 13.485 5.676 -14.952 1.00 87.75 364 GLY A CA 1
ATOM 2896 C C . GLY A 1 364 ? 13.257 5.922 -13.456 1.00 87.75 364 GLY A C 1
ATOM 2897 O O . GLY A 1 364 ? 12.112 5.969 -12.997 1.00 87.75 364 GLY A O 1
ATOM 2898 N N . PHE A 1 365 ? 14.324 6.163 -12.689 1.00 89.75 365 PHE A N 1
ATOM 2899 C CA . PHE A 1 365 ? 14.210 6.555 -11.281 1.00 89.75 365 PHE A CA 1
ATOM 2900 C C . PHE A 1 365 ? 13.619 7.960 -11.117 1.00 89.75 365 PHE A C 1
ATOM 2902 O O . PHE A 1 365 ? 12.837 8.185 -10.191 1.00 89.75 365 PHE A O 1
ATOM 2909 N N . ALA A 1 366 ? 13.924 8.886 -12.030 1.00 91.50 366 ALA A N 1
ATOM 2910 C CA . ALA A 1 366 ? 13.339 10.224 -12.034 1.00 91.50 366 ALA A CA 1
ATOM 2911 C C . ALA A 1 366 ? 11.808 10.204 -12.159 1.00 91.50 366 ALA A C 1
ATOM 2913 O O . ALA A 1 366 ? 11.130 10.971 -11.481 1.00 91.50 366 ALA A O 1
ATOM 2914 N N . CYS A 1 367 ? 11.256 9.301 -12.971 1.00 86.50 367 CYS A N 1
ATOM 2915 C CA . CYS A 1 367 ? 9.817 9.126 -13.159 1.00 86.50 367 CYS A CA 1
ATOM 2916 C C . CYS A 1 367 ? 9.094 8.724 -11.851 1.00 86.50 367 CYS A C 1
ATOM 2918 O O . CYS A 1 367 ? 8.070 9.313 -11.482 1.00 86.50 367 CYS A O 1
ATOM 2920 N N . ILE A 1 368 ? 9.681 7.783 -11.096 1.00 85.12 368 ILE A N 1
ATOM 2921 C CA . ILE A 1 368 ? 9.194 7.374 -9.766 1.00 85.12 368 ILE A CA 1
ATOM 2922 C C . ILE A 1 368 ? 9.307 8.533 -8.771 1.00 85.12 368 ILE A C 1
ATOM 2924 O O . ILE A 1 368 ? 8.325 8.907 -8.125 1.00 85.12 368 ILE A O 1
ATOM 2928 N N . LEU A 1 369 ? 10.507 9.102 -8.634 1.00 89.19 369 LEU A N 1
ATOM 2929 C CA . LEU A 1 369 ? 10.793 10.125 -7.630 1.00 89.19 369 LEU A CA 1
ATOM 2930 C C . LEU A 1 369 ? 10.014 11.418 -7.896 1.00 89.19 369 LEU A C 1
ATOM 2932 O O . LEU A 1 369 ? 9.528 12.024 -6.943 1.00 89.19 369 LEU A O 1
ATOM 2936 N N . GLY A 1 370 ? 9.836 11.796 -9.163 1.00 88.75 370 GLY A N 1
ATOM 2937 C CA . GLY A 1 370 ? 9.028 12.935 -9.592 1.00 88.75 370 GLY A CA 1
ATOM 2938 C C . GLY A 1 370 ? 7.582 12.781 -9.143 1.00 88.75 370 GLY A C 1
ATOM 2939 O O . GLY A 1 370 ? 7.100 13.601 -8.368 1.00 88.75 370 GLY A O 1
ATOM 2940 N N . THR A 1 371 ? 6.924 11.677 -9.513 1.00 82.44 371 THR A N 1
ATOM 2941 C CA . THR A 1 371 ? 5.512 11.437 -9.154 1.00 82.44 371 THR A CA 1
ATOM 2942 C C . THR A 1 371 ? 5.294 11.340 -7.635 1.00 82.44 371 THR A C 1
ATOM 2944 O O . THR A 1 371 ? 4.338 11.903 -7.098 1.00 82.44 371 THR A O 1
ATOM 2947 N N . LEU A 1 372 ? 6.201 10.678 -6.902 1.00 82.94 372 LEU A N 1
ATOM 2948 C CA . LEU A 1 372 ? 6.120 10.585 -5.436 1.00 82.94 372 LEU A CA 1
ATOM 2949 C C . LEU A 1 372 ? 6.386 11.924 -4.727 1.00 82.94 372 LEU A C 1
ATOM 2951 O O . LEU A 1 372 ? 5.864 12.151 -3.632 1.00 82.94 372 LEU A O 1
ATOM 2955 N N . THR A 1 373 ? 7.203 12.799 -5.316 1.00 86.75 373 THR A N 1
ATOM 2956 C CA . THR A 1 373 ? 7.529 14.115 -4.746 1.00 86.75 373 THR A CA 1
ATOM 2957 C C . THR A 1 373 ? 6.454 15.143 -5.077 1.00 86.75 373 THR A C 1
ATOM 2959 O O . THR A 1 373 ? 6.017 15.864 -4.183 1.00 86.75 373 THR A O 1
ATOM 2962 N N . GLU A 1 374 ? 5.959 15.154 -6.316 1.00 85.12 374 GLU A N 1
ATOM 2963 C CA . GLU A 1 374 ? 4.810 15.946 -6.759 1.00 85.12 374 GLU A CA 1
ATOM 2964 C C . GLU A 1 374 ? 3.609 15.726 -5.834 1.00 85.12 374 GLU A C 1
ATOM 2966 O O . GLU A 1 374 ? 3.105 16.693 -5.268 1.00 85.12 374 GLU A O 1
ATOM 2971 N N . GLY A 1 375 ? 3.203 14.471 -5.596 1.00 77.56 375 GLY A N 1
ATOM 2972 C CA . GLY A 1 375 ? 2.067 14.161 -4.723 1.00 77.56 375 GLY A CA 1
ATOM 2973 C C . GLY A 1 375 ? 2.228 14.712 -3.299 1.00 77.56 375 GLY A C 1
ATOM 2974 O O . GLY A 1 375 ? 1.296 15.301 -2.754 1.00 77.56 375 GLY A O 1
ATOM 2975 N N . LYS A 1 376 ? 3.432 14.611 -2.716 1.00 82.44 376 LYS A N 1
ATOM 2976 C CA . LYS A 1 376 ? 3.742 15.181 -1.390 1.00 82.44 376 LYS A CA 1
ATOM 2977 C C . LYS A 1 376 ? 3.711 16.711 -1.385 1.00 82.44 376 LYS A C 1
ATOM 2979 O O . LYS A 1 376 ? 3.194 17.300 -0.436 1.00 82.44 376 LYS A O 1
ATOM 2984 N N . ILE A 1 377 ? 4.243 17.354 -2.426 1.00 85.62 377 ILE A N 1
ATOM 2985 C CA . ILE A 1 377 ? 4.193 18.814 -2.595 1.00 85.62 377 ILE A CA 1
ATOM 2986 C C . ILE A 1 377 ? 2.739 19.273 -2.752 1.00 85.62 377 ILE A C 1
ATOM 2988 O O . ILE A 1 377 ? 2.345 20.264 -2.142 1.00 85.62 377 ILE A O 1
ATOM 2992 N N . LEU A 1 378 ? 1.924 18.538 -3.512 1.00 81.25 378 LEU A N 1
ATOM 2993 C CA . LEU A 1 378 ? 0.513 18.834 -3.742 1.00 81.25 378 LEU A CA 1
ATOM 2994 C C . LEU A 1 378 ? -0.307 18.734 -2.446 1.00 81.25 378 LEU A C 1
ATOM 2996 O O . LEU A 1 378 ? -1.071 19.647 -2.139 1.00 81.25 378 LEU A O 1
ATOM 3000 N N . ASP A 1 379 ? -0.094 17.678 -1.655 1.00 79.50 379 ASP A N 1
ATOM 3001 C CA . ASP A 1 379 ? -0.707 17.495 -0.334 1.00 79.50 379 ASP A CA 1
ATOM 3002 C C . ASP A 1 379 ? -0.279 18.579 0.665 1.00 79.50 379 ASP A C 1
ATOM 3004 O O . ASP A 1 379 ? -1.103 19.071 1.440 1.00 79.50 379 ASP A O 1
ATOM 3008 N N . TYR A 1 380 ? 1.002 18.963 0.663 1.00 83.31 380 TYR A N 1
ATOM 3009 C CA . TYR A 1 380 ? 1.521 20.043 1.504 1.00 83.31 380 TYR A CA 1
ATOM 3010 C C . TYR A 1 380 ? 0.901 21.393 1.118 1.00 83.31 380 TYR A C 1
ATOM 3012 O O . TYR A 1 380 ? 0.310 22.063 1.964 1.00 83.31 380 TYR A O 1
ATOM 3020 N N . LEU A 1 381 ? 0.943 21.760 -0.167 1.00 84.56 381 LEU A N 1
ATOM 3021 C CA . LEU A 1 381 ? 0.341 22.995 -0.674 1.00 84.56 381 LEU A CA 1
ATOM 3022 C C . LEU A 1 381 ? -1.172 23.031 -0.435 1.00 84.56 381 LEU A C 1
ATOM 3024 O O . LEU A 1 381 ? -1.691 24.082 -0.057 1.00 84.56 381 LEU A O 1
ATOM 3028 N N . TYR A 1 382 ? -1.874 21.903 -0.590 1.00 84.25 382 TYR A N 1
ATOM 3029 C CA . TYR A 1 382 ? -3.288 21.786 -0.237 1.00 84.25 382 TYR A CA 1
ATOM 3030 C C . TYR A 1 382 ? -3.513 22.076 1.249 1.00 84.25 382 TYR A C 1
ATOM 3032 O O . TYR A 1 382 ? -4.306 22.957 1.568 1.00 84.25 382 TYR A O 1
ATOM 3040 N N . LYS A 1 383 ? -2.794 21.397 2.156 1.00 82.81 383 LYS A N 1
ATOM 3041 C CA . LYS A 1 383 ? -2.930 21.592 3.611 1.00 82.81 383 LYS A CA 1
ATOM 3042 C C . LYS A 1 383 ? -2.632 23.033 4.019 1.00 82.81 383 LYS A C 1
ATOM 3044 O O . LYS A 1 383 ? -3.464 23.653 4.672 1.00 82.81 383 LYS A O 1
ATOM 3049 N N . THR A 1 384 ? -1.501 23.592 3.592 1.00 85.31 384 THR A N 1
ATOM 3050 C CA . THR A 1 384 ? -1.084 24.950 3.965 1.00 85.31 384 THR A CA 1
ATOM 3051 C C . THR A 1 384 ? -2.004 26.018 3.374 1.00 85.31 384 THR A C 1
ATOM 3053 O O . THR A 1 384 ? -2.412 26.928 4.090 1.00 85.31 384 THR A O 1
ATOM 3056 N N . LYS A 1 385 ? -2.395 25.923 2.093 1.00 85.25 385 LYS A N 1
ATOM 3057 C CA . LYS A 1 385 ? -3.330 26.899 1.507 1.00 85.25 385 LYS A CA 1
ATOM 3058 C C . LYS A 1 385 ? -4.757 26.730 2.026 1.00 85.25 385 LYS A C 1
ATOM 3060 O O . LYS A 1 385 ? -5.459 27.733 2.112 1.00 85.25 385 LYS A O 1
ATOM 3065 N N . LYS A 1 386 ? -5.179 25.518 2.405 1.00 83.50 386 LYS A N 1
ATOM 3066 C CA . LYS A 1 386 ? -6.472 25.299 3.062 1.00 83.50 386 LYS A CA 1
ATOM 3067 C C . LYS A 1 386 ? -6.483 25.846 4.490 1.00 83.50 386 LYS A C 1
ATOM 3069 O O . LYS A 1 386 ? -7.440 26.522 4.828 1.00 83.50 386 LYS A O 1
ATOM 3074 N N . ALA A 1 387 ? -5.429 25.638 5.282 1.00 84.69 387 ALA A N 1
ATOM 3075 C CA . ALA A 1 387 ? -5.318 26.222 6.621 1.00 84.69 387 ALA A CA 1
ATOM 3076 C C . ALA A 1 387 ? -5.452 27.754 6.572 1.00 84.69 387 ALA A C 1
ATOM 3078 O O . ALA A 1 387 ? -6.347 28.301 7.203 1.00 84.69 387 ALA A O 1
ATOM 3079 N N . VAL A 1 388 ? -4.671 28.421 5.711 1.00 85.44 388 VAL A N 1
ATOM 3080 C CA . VAL A 1 388 ? -4.764 29.880 5.504 1.00 85.44 388 VAL A CA 1
ATOM 3081 C C . VAL A 1 388 ? -6.160 30.309 5.035 1.00 85.44 388 VAL A C 1
ATOM 3083 O O . VAL A 1 388 ? -6.664 31.332 5.480 1.00 85.44 388 VAL A O 1
ATOM 3086 N N . HIS A 1 389 ? -6.815 29.546 4.155 1.00 83.19 389 HIS A N 1
ATOM 3087 C CA . HIS A 1 389 ? -8.187 29.834 3.719 1.00 83.19 389 HIS A CA 1
ATOM 3088 C C . HIS A 1 389 ? -9.212 29.684 4.851 1.00 83.19 389 HIS A C 1
ATOM 3090 O O . HIS A 1 389 ? -10.127 30.496 4.976 1.00 83.19 389 HIS A O 1
ATOM 3096 N N . ASP A 1 390 ? -9.080 28.640 5.665 1.00 82.12 390 ASP A N 1
ATOM 3097 C CA . ASP A 1 390 ? -10.011 28.362 6.751 1.00 82.12 390 ASP A CA 1
ATOM 3098 C C . ASP A 1 390 ? -9.813 29.286 7.956 1.00 82.12 390 ASP A C 1
ATOM 3100 O O . ASP A 1 390 ? -10.784 29.543 8.658 1.00 82.12 390 ASP A O 1
ATOM 3104 N N . GLU A 1 391 ? -8.615 29.851 8.111 1.00 84.88 391 GLU A N 1
ATOM 3105 C CA . GLU A 1 391 ? -8.279 30.952 9.017 1.00 84.88 391 GLU A CA 1
ATOM 3106 C C . GLU A 1 391 ? -8.782 32.312 8.491 1.00 84.88 391 GLU A C 1
ATOM 3108 O O . GLU A 1 391 ? -9.500 33.012 9.198 1.00 84.88 391 GLU A O 1
ATOM 3113 N N . THR A 1 392 ? -8.512 32.652 7.221 1.00 81.25 392 THR A N 1
ATOM 3114 C CA . THR A 1 392 ? -8.976 33.907 6.575 1.00 81.25 392 THR A CA 1
ATOM 3115 C C . THR A 1 392 ? -10.503 34.036 6.587 1.00 81.25 392 THR A C 1
ATOM 3117 O O . THR A 1 392 ? -11.043 35.134 6.676 1.00 81.25 392 THR A O 1
ATOM 3120 N N . TYR A 1 393 ? -11.205 32.905 6.494 1.00 79.50 393 TYR A N 1
ATOM 3121 C CA . TYR A 1 393 ? -12.662 32.821 6.559 1.00 79.50 393 TYR A CA 1
ATOM 3122 C C . TYR A 1 393 ? -13.098 31.969 7.757 1.00 79.50 393 TYR A C 1
ATOM 3124 O O . TYR A 1 393 ? -13.920 31.058 7.612 1.00 79.50 393 TYR A O 1
ATOM 3132 N N . LYS A 1 394 ? -12.495 32.211 8.925 1.00 79.12 394 LYS A N 1
ATOM 3133 C CA . LYS A 1 394 ? -12.872 31.578 10.195 1.00 79.12 394 LYS A CA 1
ATOM 3134 C C . LYS A 1 394 ? -14.182 32.151 10.732 1.00 79.12 394 LYS A C 1
ATOM 3136 O O . LYS A 1 394 ? -15.085 31.397 11.073 1.00 79.12 394 LYS A O 1
ATOM 3141 N N . ASP A 1 395 ? -14.287 33.477 10.728 1.00 76.25 395 ASP A N 1
ATOM 3142 C CA . ASP A 1 395 ? -15.400 34.223 11.330 1.00 76.25 395 ASP A CA 1
ATOM 3143 C C . ASP A 1 395 ? -16.517 34.545 10.308 1.00 76.25 395 ASP A C 1
ATOM 3145 O O . ASP A 1 395 ? -17.491 35.231 10.608 1.00 76.25 395 ASP A O 1
ATOM 3149 N N . VAL A 1 396 ? -16.399 34.020 9.079 1.00 74.62 396 VAL A N 1
ATOM 3150 C CA . VAL A 1 396 ? -17.423 34.122 8.027 1.00 74.62 396 VAL A CA 1
ATOM 3151 C C . VAL A 1 396 ? -18.353 32.912 8.092 1.00 74.62 396 VAL A C 1
ATOM 3153 O O . VAL A 1 396 ? -17.917 31.774 7.920 1.00 74.62 396 VAL A O 1
ATOM 3156 N N . HIS A 1 397 ? -19.648 33.178 8.281 1.00 67.31 397 HIS A N 1
ATOM 3157 C CA . HIS A 1 397 ? -20.705 32.167 8.386 1.00 67.31 397 HIS A CA 1
ATOM 3158 C C . HIS A 1 397 ? -20.624 31.095 7.272 1.00 67.31 397 HIS A C 1
ATOM 3160 O O . HIS A 1 397 ? -20.487 31.474 6.104 1.00 67.31 397 HIS A O 1
ATOM 3166 N N . PRO A 1 398 ? -20.784 29.783 7.564 1.00 68.12 398 PRO A N 1
ATOM 3167 C CA . PRO A 1 398 ? -20.570 28.707 6.588 1.00 68.12 398 PRO A CA 1
ATOM 3168 C C . PRO A 1 398 ? -21.323 28.885 5.262 1.00 68.12 398 PRO A C 1
ATOM 3170 O O . PRO A 1 398 ? -20.706 28.794 4.203 1.00 68.12 398 PRO A O 1
ATOM 3173 N N . LYS A 1 399 ? -22.616 29.257 5.309 1.00 58.44 399 LYS A N 1
ATOM 3174 C CA . LYS A 1 399 ? -23.453 29.528 4.116 1.00 58.44 399 LYS A CA 1
ATOM 3175 C C . LYS A 1 399 ? -22.943 30.713 3.244 1.00 58.44 399 LYS A C 1
ATOM 3177 O O . LYS A 1 399 ? -23.392 30.859 2.114 1.00 58.44 399 LYS A O 1
ATOM 3182 N N . LYS A 1 400 ? -22.016 31.556 3.736 1.00 66.69 400 LYS A N 1
ATOM 3183 C CA . LYS A 1 400 ? -21.405 32.713 3.028 1.00 66.69 400 LYS A CA 1
ATOM 3184 C C . LYS A 1 400 ? -19.897 32.560 2.744 1.00 66.69 400 LYS A C 1
ATOM 3186 O O . LYS A 1 400 ? -19.312 33.424 2.092 1.00 66.69 400 LYS A O 1
ATOM 3191 N N . LYS A 1 401 ? -19.244 31.497 3.225 1.00 71.12 401 LYS A N 1
ATOM 3192 C CA . LYS A 1 401 ? -17.798 31.277 3.062 1.00 71.12 401 LYS A CA 1
ATOM 3193 C C . LYS A 1 401 ? -17.463 30.906 1.605 1.00 71.12 401 LYS A C 1
ATOM 3195 O O . LYS A 1 401 ? -18.064 29.971 1.076 1.00 71.12 401 LYS A O 1
ATOM 3200 N N . PRO A 1 402 ? -16.514 31.588 0.932 1.00 74.25 402 PRO A N 1
ATOM 3201 C CA . PRO A 1 402 ? -16.202 31.290 -0.463 1.00 74.25 402 PRO A CA 1
ATOM 3202 C C . PRO A 1 402 ? -15.599 29.880 -0.625 1.00 74.25 402 PRO A C 1
ATOM 3204 O O . PRO A 1 402 ? -14.910 29.385 0.272 1.00 74.25 402 PRO A O 1
ATOM 3207 N N . PRO A 1 403 ? -15.827 29.207 -1.768 1.00 73.12 403 PRO A N 1
ATOM 3208 C CA . PRO A 1 403 ? -15.350 27.847 -1.983 1.00 73.12 403 PRO A CA 1
ATOM 3209 C C . PRO A 1 403 ? -13.831 27.804 -2.199 1.00 73.12 403 PRO A C 1
ATOM 3211 O O . PRO A 1 403 ? -13.281 28.490 -3.066 1.00 73.12 403 PRO A O 1
ATOM 3214 N N . PHE A 1 404 ? -13.150 26.923 -1.461 1.00 79.81 404 PHE A N 1
ATOM 3215 C CA . PHE A 1 404 ? -11.708 26.719 -1.593 1.00 79.81 404 PHE A CA 1
ATOM 3216 C C . PHE A 1 404 ? -11.335 26.237 -3.006 1.00 79.81 404 PHE A C 1
ATOM 3218 O O . PHE A 1 404 ? -11.619 25.102 -3.398 1.00 79.81 404 PHE A O 1
ATOM 3225 N N . ASN A 1 405 ? -10.653 27.092 -3.772 1.00 79.88 405 ASN A N 1
ATOM 3226 C CA . ASN A 1 405 ? -10.254 26.800 -5.148 1.00 79.88 405 ASN A CA 1
ATOM 3227 C C . ASN A 1 405 ? -9.071 25.810 -5.198 1.00 79.88 405 ASN A C 1
ATOM 3229 O O . ASN A 1 405 ? -7.909 26.191 -5.351 1.00 79.88 405 ASN A O 1
ATOM 3233 N N . ILE A 1 406 ? -9.387 24.516 -5.097 1.00 77.00 406 ILE A N 1
ATOM 3234 C CA . ILE A 1 406 ? -8.423 23.411 -5.195 1.00 77.00 406 ILE A CA 1
ATOM 3235 C C . ILE A 1 406 ? -7.671 23.396 -6.537 1.00 77.00 406 ILE A C 1
ATOM 3237 O O . ILE A 1 406 ? -6.479 23.097 -6.563 1.00 77.00 406 ILE A O 1
ATOM 3241 N N . LEU A 1 407 ? -8.331 23.769 -7.642 1.00 79.25 407 LEU A N 1
ATOM 3242 C CA . LEU A 1 407 ? -7.739 23.763 -8.985 1.00 79.25 407 LEU A CA 1
ATOM 3243 C C . LEU A 1 407 ? -6.566 24.749 -9.074 1.00 79.25 407 LEU A C 1
ATOM 3245 O O . LEU A 1 407 ? -5.480 24.376 -9.514 1.00 79.25 407 LEU A O 1
ATOM 3249 N N . LYS A 1 408 ? -6.754 25.972 -8.561 1.00 83.62 408 LYS A N 1
ATOM 3250 C CA . LYS A 1 408 ? -5.706 26.996 -8.430 1.00 83.62 408 LYS A CA 1
ATOM 3251 C C . LYS A 1 408 ? -4.480 26.457 -7.701 1.00 83.62 408 LYS A C 1
ATOM 3253 O O . LYS A 1 408 ? -3.373 26.641 -8.191 1.00 83.62 408 LYS A O 1
ATOM 3258 N N . VAL A 1 409 ? -4.667 25.774 -6.566 1.00 83.06 409 VAL A N 1
ATOM 3259 C CA . VAL A 1 409 ? -3.551 25.241 -5.763 1.00 83.06 409 VAL A CA 1
ATOM 3260 C C . VAL A 1 409 ? -2.765 24.171 -6.522 1.00 83.06 409 VAL A C 1
ATOM 3262 O O . VAL A 1 409 ? -1.540 24.169 -6.438 1.00 83.06 409 VAL A O 1
ATOM 3265 N N . ARG A 1 410 ? -3.432 23.321 -7.318 1.00 84.12 410 ARG A N 1
ATOM 3266 C CA . ARG A 1 410 ? -2.734 22.326 -8.147 1.00 84.12 410 ARG A CA 1
ATOM 3267 C C . ARG A 1 410 ? -1.931 22.943 -9.292 1.00 84.12 410 ARG A C 1
ATOM 3269 O O . ARG A 1 410 ? -0.856 22.449 -9.599 1.00 84.12 410 ARG A O 1
ATOM 3276 N N . LEU A 1 411 ? -2.416 24.020 -9.912 1.00 88.62 411 LEU A N 1
ATOM 3277 C CA . LEU A 1 411 ? -1.718 24.658 -11.037 1.00 88.62 411 LEU A CA 1
ATOM 3278 C C . LEU A 1 411 ? -0.429 25.400 -10.623 1.00 88.62 411 LEU A C 1
ATOM 3280 O O . LEU A 1 411 ? 0.432 25.615 -11.474 1.00 88.62 411 LEU A O 1
ATOM 3284 N N . LEU A 1 412 ? -0.260 25.761 -9.341 1.00 88.75 412 LEU A N 1
ATOM 3285 C CA . LEU A 1 412 ? 0.892 26.538 -8.843 1.00 88.75 412 LEU A CA 1
ATOM 3286 C C . LEU A 1 412 ? 2.263 25.886 -9.093 1.00 88.75 412 LEU A C 1
ATOM 3288 O O . LEU A 1 412 ? 3.257 26.601 -9.203 1.00 88.75 412 LEU A O 1
ATOM 3292 N N . THR A 1 413 ? 2.345 24.558 -9.169 1.00 88.12 413 THR A N 1
ATOM 3293 C CA . THR A 1 413 ? 3.619 23.835 -9.329 1.00 88.12 413 THR A CA 1
ATOM 3294 C C . THR A 1 413 ? 4.069 23.699 -10.785 1.00 88.12 413 THR A C 1
ATOM 3296 O O . THR A 1 413 ? 5.254 23.470 -11.022 1.00 88.12 413 THR A O 1
ATOM 3299 N N . ILE A 1 414 ? 3.175 23.874 -11.770 1.00 91.50 414 ILE A N 1
ATOM 3300 C CA . ILE A 1 414 ? 3.523 23.693 -13.190 1.00 91.50 414 ILE A CA 1
ATOM 3301 C C . ILE A 1 414 ? 4.526 24.750 -13.688 1.00 91.50 414 ILE A C 1
ATOM 3303 O O . ILE A 1 414 ? 5.512 24.347 -14.306 1.00 91.50 414 ILE A O 1
ATOM 3307 N N . PRO A 1 415 ? 4.370 26.066 -13.418 1.00 93.19 415 PRO A N 1
ATOM 3308 C CA . PRO A 1 415 ? 5.352 27.064 -13.853 1.00 93.19 415 PRO A CA 1
ATOM 3309 C C . PRO A 1 415 ? 6.747 26.834 -13.257 1.00 93.19 415 PRO A C 1
ATOM 3311 O O . PRO A 1 415 ? 7.747 27.028 -13.942 1.00 93.19 415 PRO A O 1
ATOM 3314 N N . PHE A 1 416 ? 6.809 26.363 -12.006 1.00 92.56 416 PHE A N 1
ATOM 3315 C CA . PHE A 1 416 ? 8.057 25.985 -11.340 1.00 92.56 416 PHE A CA 1
ATOM 3316 C C . PHE A 1 416 ? 8.718 24.789 -12.038 1.00 92.56 416 PHE A C 1
ATOM 3318 O O . PHE A 1 416 ? 9.862 24.894 -12.475 1.00 92.56 416 PHE A O 1
ATOM 3325 N N . ALA A 1 417 ? 7.990 23.681 -12.219 1.00 92.94 417 ALA A N 1
ATOM 3326 C CA . ALA A 1 417 ? 8.511 22.501 -12.911 1.00 92.94 417 ALA A CA 1
ATOM 3327 C C . ALA A 1 417 ? 8.961 22.831 -14.346 1.00 92.94 417 ALA A C 1
ATOM 3329 O O . ALA A 1 417 ? 10.045 22.436 -14.764 1.00 92.94 417 ALA A O 1
ATOM 3330 N N . GLY A 1 418 ? 8.170 23.620 -15.078 1.00 94.00 418 GLY A N 1
ATOM 3331 C CA . GLY A 1 418 ? 8.472 24.048 -16.441 1.00 94.00 418 GLY A CA 1
ATOM 3332 C C . GLY A 1 418 ? 9.749 24.886 -16.578 1.00 94.00 418 GLY A C 1
ATOM 3333 O O . GLY A 1 418 ? 10.489 24.696 -17.543 1.00 94.00 418 GLY A O 1
ATOM 3334 N N . LEU A 1 419 ? 10.062 25.744 -15.599 1.00 95.12 419 LEU A N 1
ATOM 3335 C CA . LEU A 1 419 ? 11.331 26.481 -15.559 1.00 95.12 419 LEU A CA 1
ATOM 3336 C C . LEU A 1 419 ? 12.533 25.533 -15.418 1.00 95.12 419 LEU A C 1
ATOM 3338 O O . LEU A 1 419 ? 13.510 25.665 -16.155 1.00 95.12 419 LEU A O 1
ATOM 3342 N N . PHE A 1 420 ? 12.455 24.547 -14.521 1.00 95.75 420 PHE A N 1
ATOM 3343 C CA . PHE A 1 420 ? 13.531 23.566 -14.351 1.00 95.75 420 PHE A CA 1
ATOM 3344 C C . PHE A 1 420 ? 13.669 22.619 -15.553 1.00 95.75 420 PHE A C 1
ATOM 3346 O O . PHE A 1 420 ? 14.796 22.304 -15.932 1.00 95.75 420 PHE A O 1
ATOM 3353 N N . ILE A 1 421 ? 12.564 22.225 -16.204 1.00 95.56 421 ILE A N 1
ATOM 3354 C CA . ILE A 1 421 ? 12.602 21.473 -17.473 1.00 95.56 421 ILE A CA 1
ATOM 3355 C C . ILE A 1 421 ? 13.337 22.284 -18.544 1.00 95.56 421 ILE A C 1
ATOM 3357 O O . ILE A 1 421 ? 14.211 21.735 -19.211 1.00 95.56 421 ILE A O 1
ATOM 3361 N N . ALA A 1 422 ? 13.026 23.575 -18.696 1.00 95.88 422 ALA A N 1
ATOM 3362 C CA . ALA A 1 422 ? 13.667 24.444 -19.681 1.00 95.88 422 ALA A CA 1
ATOM 3363 C C . ALA A 1 422 ? 15.187 24.556 -19.448 1.00 95.88 422 ALA A C 1
ATOM 3365 O O . ALA A 1 422 ? 15.963 24.330 -20.376 1.00 95.88 422 ALA A O 1
ATOM 3366 N N . ILE A 1 423 ? 15.616 24.816 -18.207 1.00 96.75 423 ILE A N 1
ATOM 3367 C CA . ILE A 1 423 ? 17.041 24.904 -17.840 1.00 96.75 423 ILE A CA 1
ATOM 3368 C C . ILE A 1 423 ? 17.759 23.570 -18.097 1.00 96.75 423 ILE A C 1
ATOM 3370 O O . ILE A 1 423 ? 18.783 23.544 -18.780 1.00 96.75 423 ILE A O 1
ATOM 3374 N N . ALA A 1 424 ? 17.214 22.455 -17.600 1.00 97.56 424 ALA A N 1
ATOM 3375 C CA . ALA A 1 424 ? 17.829 21.139 -17.770 1.00 97.56 424 ALA A CA 1
ATOM 3376 C C . ALA A 1 424 ? 17.878 20.706 -19.247 1.00 97.56 424 ALA A C 1
ATOM 3378 O O . ALA A 1 424 ? 18.851 20.089 -19.668 1.00 97.56 424 ALA A O 1
ATOM 3379 N N . SER A 1 425 ? 16.877 21.082 -20.051 1.00 96.75 425 SER A N 1
ATOM 3380 C CA . SER A 1 425 ? 16.841 20.817 -21.496 1.00 96.75 425 SER A CA 1
ATOM 3381 C C . SER A 1 425 ? 17.934 21.564 -22.256 1.00 96.75 425 SER A C 1
ATOM 3383 O O . SER A 1 425 ? 18.606 20.959 -23.086 1.00 96.75 425 SER A O 1
ATOM 3385 N N . ILE A 1 426 ? 18.161 22.846 -21.947 1.00 97.56 426 ILE A N 1
ATOM 3386 C CA . ILE A 1 426 ? 19.251 23.631 -22.549 1.00 97.56 426 ILE A CA 1
ATOM 3387 C C . ILE A 1 426 ? 20.600 22.964 -22.252 1.00 97.56 426 ILE A C 1
ATOM 3389 O O . ILE A 1 426 ? 21.376 22.714 -23.172 1.00 97.56 426 ILE A O 1
ATOM 3393 N N . VAL A 1 427 ? 20.864 22.616 -20.987 1.00 97.25 427 VAL A N 1
ATOM 3394 C CA . VAL A 1 427 ? 22.128 21.966 -20.600 1.00 97.25 427 VAL A CA 1
ATOM 3395 C C . VAL A 1 427 ? 22.263 20.581 -21.245 1.00 97.25 427 VAL A C 1
ATOM 3397 O O . VAL A 1 427 ? 23.323 20.276 -21.777 1.00 97.25 427 VAL A O 1
ATOM 3400 N N . PHE A 1 428 ? 21.197 19.771 -21.279 1.00 97.38 428 PHE A N 1
ATOM 3401 C CA . PHE A 1 428 ? 21.172 18.479 -21.978 1.00 97.38 428 PHE A CA 1
ATOM 3402 C C . PHE A 1 428 ? 21.568 18.619 -23.454 1.00 97.38 428 PHE A C 1
ATOM 3404 O O . PHE A 1 428 ? 22.501 17.954 -23.900 1.00 97.38 428 PHE A O 1
ATOM 3411 N N . GLY A 1 429 ? 20.905 19.519 -24.189 1.00 96.38 429 GLY A N 1
ATOM 3412 C CA . GLY A 1 429 ? 21.153 19.724 -25.614 1.00 96.38 429 GLY A CA 1
ATOM 3413 C C . GLY A 1 429 ? 22.588 20.153 -25.905 1.00 96.38 429 GLY A C 1
ATOM 3414 O O . GLY A 1 429 ? 23.238 19.552 -26.754 1.00 96.38 429 GLY A O 1
ATOM 3415 N N . TRP A 1 430 ? 23.121 21.131 -25.165 1.00 97.06 430 TRP A N 1
ATOM 3416 C CA . TRP A 1 430 ? 24.504 21.588 -25.349 1.00 97.06 430 TRP A CA 1
ATOM 3417 C C . TRP A 1 430 ? 25.558 20.572 -24.876 1.00 97.06 430 TRP A C 1
ATOM 3419 O O . TRP A 1 430 ? 26.632 20.490 -25.470 1.00 97.06 430 TRP A O 1
ATOM 3429 N N . CYS A 1 431 ? 25.265 19.755 -23.860 1.00 95.75 431 CYS A N 1
ATOM 3430 C CA . CYS A 1 431 ? 26.142 18.654 -23.451 1.00 95.75 431 CYS A CA 1
ATOM 3431 C C . CYS A 1 431 ? 26.257 17.559 -24.523 1.00 95.75 431 CYS A C 1
ATOM 3433 O O . CYS A 1 431 ? 27.350 17.015 -24.700 1.00 95.75 431 CYS A O 1
ATOM 3435 N N . MET A 1 432 ? 25.164 17.258 -25.233 1.00 94.06 432 MET A N 1
ATOM 3436 C CA . MET A 1 432 ? 25.148 16.332 -26.374 1.00 94.06 432 MET A CA 1
ATOM 3437 C C . MET A 1 432 ? 25.867 16.944 -27.588 1.00 94.06 432 MET A C 1
ATOM 3439 O O . MET A 1 432 ? 26.766 16.327 -28.149 1.00 94.06 432 MET A O 1
ATOM 3443 N N . ASP A 1 433 ? 25.538 18.196 -27.924 1.00 94.38 433 ASP A N 1
ATOM 3444 C CA . ASP A 1 433 ? 26.102 18.984 -29.034 1.00 94.38 433 ASP A CA 1
ATOM 3445 C C . ASP A 1 433 ? 27.629 19.148 -28.984 1.00 94.38 433 ASP A C 1
ATOM 3447 O O . ASP A 1 433 ? 28.293 19.207 -30.016 1.00 94.38 433 ASP A O 1
ATOM 3451 N N . LYS A 1 434 ? 28.197 19.235 -27.775 1.00 93.75 434 LYS A N 1
ATOM 3452 C CA . LYS A 1 434 ? 29.649 19.331 -27.548 1.00 93.75 434 LYS A CA 1
ATOM 3453 C C . LYS A 1 434 ? 30.294 17.994 -27.180 1.00 93.75 434 LYS A C 1
ATOM 3455 O O . LYS A 1 434 ? 31.413 17.992 -26.673 1.00 93.75 434 LYS A O 1
ATOM 3460 N N . HIS A 1 435 ? 29.589 16.882 -27.407 1.00 91.12 435 HIS A N 1
ATOM 3461 C CA . HIS A 1 435 ? 30.029 15.507 -27.147 1.00 91.12 435 HIS A CA 1
ATOM 3462 C C . HIS A 1 435 ? 30.700 15.331 -25.767 1.00 91.12 435 HIS A C 1
ATOM 3464 O O . HIS A 1 435 ? 31.712 14.646 -25.609 1.00 91.12 435 HIS A O 1
ATOM 3470 N N . THR A 1 436 ? 30.140 15.991 -24.747 1.00 91.62 436 THR A N 1
ATOM 3471 C CA . THR A 1 436 ? 30.696 16.030 -23.382 1.00 91.62 436 THR A CA 1
ATOM 3472 C C . THR A 1 436 ? 30.554 14.682 -22.670 1.00 91.62 436 THR A C 1
ATOM 3474 O O . THR A 1 436 ? 29.970 13.741 -23.205 1.00 91.62 436 THR A O 1
ATOM 3477 N N . SER A 1 437 ? 31.084 14.536 -21.453 1.00 91.38 437 SER A N 1
ATOM 3478 C CA . SER A 1 437 ? 30.954 13.268 -20.726 1.00 91.38 437 SER A CA 1
ATOM 3479 C C . SER A 1 437 ? 29.483 12.898 -20.462 1.00 91.38 437 SER A C 1
ATOM 3481 O O . SER A 1 437 ? 28.616 13.749 -20.271 1.00 91.38 437 SER A O 1
ATOM 3483 N N . ILE A 1 438 ? 29.191 11.594 -20.431 1.00 92.88 438 ILE A N 1
ATOM 3484 C CA . ILE A 1 438 ? 27.813 11.080 -20.330 1.00 92.88 438 ILE A CA 1
ATOM 3485 C C . ILE A 1 438 ? 27.151 11.433 -18.980 1.00 92.88 438 ILE A C 1
ATOM 3487 O O . ILE A 1 438 ? 25.930 11.526 -18.897 1.00 92.88 438 ILE A O 1
ATOM 3491 N N . ALA A 1 439 ? 27.923 11.683 -17.916 1.00 92.38 439 ALA A N 1
ATOM 3492 C CA . ALA A 1 439 ? 27.372 11.949 -16.583 1.00 92.38 439 ALA A CA 1
ATOM 3493 C C . ALA A 1 439 ? 26.463 13.207 -16.521 1.00 92.38 439 ALA A C 1
ATOM 3495 O O . ALA A 1 439 ? 25.311 13.055 -16.110 1.00 92.38 439 ALA A O 1
ATOM 3496 N N . PRO A 1 440 ? 26.884 14.408 -16.979 1.00 92.12 440 PRO A N 1
ATOM 3497 C CA . PRO A 1 440 ? 25.991 15.556 -17.176 1.00 92.12 440 PRO A CA 1
ATOM 3498 C C . PRO A 1 440 ? 24.699 15.240 -17.942 1.00 92.12 440 PRO A C 1
ATOM 3500 O O . PRO A 1 440 ? 23.620 15.642 -17.511 1.00 92.12 440 PRO A O 1
ATOM 3503 N N . ILE A 1 441 ? 24.785 14.474 -19.034 1.00 95.06 441 ILE A N 1
ATOM 3504 C CA . ILE A 1 441 ? 23.636 14.109 -19.880 1.00 95.06 441 ILE A CA 1
ATOM 3505 C C . ILE A 1 441 ? 22.620 13.269 -19.092 1.00 95.06 441 ILE A C 1
ATOM 3507 O O . ILE A 1 441 ? 21.418 13.534 -19.154 1.00 95.06 441 ILE A O 1
ATOM 3511 N N . LEU A 1 442 ? 23.085 12.308 -18.287 1.00 94.94 442 LEU A N 1
ATOM 3512 C CA . LEU A 1 442 ? 22.220 11.503 -17.418 1.00 94.94 442 LEU A CA 1
ATOM 3513 C C . LEU A 1 442 ? 21.593 12.325 -16.286 1.00 94.94 442 LEU A C 1
ATOM 3515 O O . LEU A 1 442 ? 20.409 12.149 -16.000 1.00 94.94 442 LEU A O 1
ATOM 3519 N N . VAL A 1 443 ? 22.344 13.248 -15.675 1.00 96.19 443 VAL A N 1
ATOM 3520 C CA . VAL A 1 443 ? 21.815 14.153 -14.639 1.00 96.19 443 VAL A CA 1
ATOM 3521 C C . VAL A 1 443 ? 20.736 15.071 -15.219 1.00 96.19 443 VAL A C 1
ATOM 3523 O O . VAL A 1 443 ? 19.684 15.240 -14.604 1.00 96.19 443 VAL A O 1
ATOM 3526 N N . MET A 1 444 ? 20.930 15.616 -16.421 1.00 96.62 444 MET A N 1
ATOM 3527 C CA . MET A 1 444 ? 19.908 16.451 -17.055 1.00 96.62 444 MET A CA 1
ATOM 3528 C C . MET A 1 444 ? 18.704 15.635 -17.539 1.00 96.62 444 MET A C 1
ATOM 3530 O O . MET A 1 444 ? 17.575 16.063 -17.319 1.00 96.62 444 MET A O 1
ATOM 3534 N N . SER A 1 445 ? 18.894 14.431 -18.092 1.00 94.62 445 SER A N 1
ATOM 3535 C CA . SER A 1 445 ? 17.786 13.524 -18.449 1.00 94.62 445 SER A CA 1
ATOM 3536 C C . SER A 1 445 ? 16.948 13.114 -17.225 1.00 94.62 445 SER A C 1
ATOM 3538 O O . SER A 1 445 ? 15.711 13.091 -17.291 1.00 94.62 445 SER A O 1
ATOM 3540 N N . PHE A 1 446 ? 17.601 12.889 -16.075 1.00 95.81 446 PHE A N 1
ATOM 3541 C CA . PHE A 1 446 ? 16.932 12.725 -14.782 1.00 95.81 446 PHE A CA 1
ATOM 3542 C C . PHE A 1 446 ? 16.100 13.968 -14.437 1.00 95.81 446 PHE A C 1
ATOM 3544 O O . PHE A 1 446 ? 14.906 13.841 -14.185 1.00 95.81 446 PHE A O 1
ATOM 3551 N N . LEU A 1 447 ? 16.680 15.174 -14.459 1.00 97.25 447 LEU A N 1
ATOM 3552 C CA . LEU A 1 447 ? 15.966 16.402 -14.077 1.00 97.25 447 LEU A CA 1
ATOM 3553 C C . LEU A 1 447 ? 14.787 16.718 -15.013 1.00 97.25 447 LEU A C 1
ATOM 3555 O O . LEU A 1 447 ? 13.690 16.998 -14.526 1.00 97.25 447 LEU A O 1
ATOM 3559 N N . ILE A 1 448 ? 14.972 16.605 -16.333 1.00 96.62 448 ILE A N 1
ATOM 3560 C CA . ILE A 1 448 ? 13.905 16.774 -17.335 1.00 96.62 448 ILE A CA 1
ATOM 3561 C C . ILE A 1 448 ? 12.748 15.817 -17.024 1.00 96.62 448 ILE A C 1
ATOM 3563 O O . ILE A 1 448 ? 11.602 16.248 -16.931 1.00 96.62 448 ILE A O 1
ATOM 3567 N N . THR A 1 449 ? 13.040 14.533 -16.799 1.00 93.81 449 THR A N 1
ATOM 3568 C CA . THR A 1 449 ? 12.011 13.513 -16.534 1.00 93.81 449 THR A CA 1
ATOM 3569 C C . THR A 1 449 ? 11.337 13.694 -15.173 1.00 93.81 449 THR A C 1
ATOM 3571 O O . THR A 1 449 ? 10.117 13.574 -15.080 1.00 93.81 449 THR A O 1
ATOM 3574 N N . PHE A 1 450 ? 12.099 14.034 -14.129 1.00 94.12 450 PHE A N 1
ATOM 3575 C CA . PHE A 1 450 ? 11.593 14.266 -12.773 1.00 94.12 450 PHE A CA 1
ATOM 3576 C C . PHE A 1 450 ? 10.545 15.381 -12.762 1.00 94.12 450 PHE A C 1
ATOM 3578 O O . PHE A 1 450 ? 9.439 15.195 -12.252 1.00 94.12 450 PHE A O 1
ATOM 3585 N N . PHE A 1 451 ? 10.871 16.528 -13.365 1.00 95.00 451 PHE A N 1
ATOM 3586 C CA . PHE A 1 451 ? 9.958 17.663 -13.418 1.00 95.00 451 PHE A CA 1
ATOM 3587 C C . PHE A 1 451 ? 8.838 17.474 -14.449 1.00 95.00 451 PHE A C 1
ATOM 3589 O O . PHE A 1 451 ? 7.734 17.958 -14.209 1.00 95.00 451 PHE A O 1
ATOM 3596 N N . ALA A 1 452 ? 9.053 16.727 -15.540 1.00 92.00 452 ALA A N 1
ATOM 3597 C CA . ALA A 1 452 ? 8.011 16.443 -16.534 1.00 92.00 452 ALA A CA 1
ATOM 3598 C C . ALA A 1 452 ? 6.803 15.677 -15.963 1.00 92.00 452 ALA A C 1
ATOM 3600 O O . ALA A 1 452 ? 5.698 15.836 -16.480 1.00 92.00 452 ALA A O 1
ATOM 3601 N N . MET A 1 453 ? 6.966 14.907 -14.878 1.00 89.25 453 MET A N 1
ATOM 3602 C CA . MET A 1 453 ? 5.841 14.214 -14.226 1.00 89.25 453 MET A CA 1
ATOM 3603 C C . MET A 1 453 ? 4.805 15.181 -13.626 1.00 89.25 453 MET A C 1
ATOM 3605 O O . MET A 1 453 ? 3.614 14.881 -13.632 1.00 89.25 453 MET A O 1
ATOM 3609 N N . PHE A 1 454 ? 5.229 16.370 -13.183 1.00 90.62 454 PHE A N 1
ATOM 3610 C CA . PHE A 1 454 ? 4.357 17.348 -12.527 1.00 90.62 454 PHE A CA 1
ATOM 3611 C C . PHE A 1 454 ? 3.213 17.820 -13.456 1.00 90.62 454 PHE A C 1
ATOM 3613 O O . PHE A 1 454 ? 2.051 17.563 -13.139 1.00 90.62 454 PHE A O 1
ATOM 3620 N N . PRO A 1 455 ? 3.461 18.454 -14.627 1.00 89.88 455 PRO A N 1
ATOM 3621 C CA . PRO A 1 455 ? 2.380 18.816 -15.549 1.00 89.88 455 PRO A CA 1
ATOM 3622 C C . PRO A 1 455 ? 1.598 17.594 -16.054 1.00 89.88 455 PRO A C 1
ATOM 3624 O O . PRO A 1 455 ? 0.404 17.712 -16.325 1.00 89.88 455 PRO A O 1
ATOM 3627 N N . LEU A 1 456 ? 2.241 16.424 -16.148 1.00 83.56 456 LEU A N 1
ATOM 3628 C CA . LEU A 1 456 ? 1.641 15.186 -16.646 1.00 83.56 456 LEU A CA 1
ATOM 3629 C C . LEU A 1 456 ? 0.451 14.727 -15.792 1.00 83.56 456 LEU A C 1
ATOM 3631 O O . LEU A 1 456 ? -0.647 14.504 -16.313 1.00 83.56 456 LEU A O 1
ATOM 3635 N N . ASN A 1 457 ? 0.677 14.614 -14.483 1.00 80.50 457 ASN A N 1
ATOM 3636 C CA . ASN A 1 457 ? -0.307 14.136 -13.517 1.00 80.50 457 ASN A CA 1
ATOM 3637 C C . ASN A 1 457 ? -1.304 15.238 -13.137 1.00 80.50 457 ASN A C 1
ATOM 3639 O O . ASN A 1 457 ? -2.506 14.973 -13.011 1.00 80.50 457 ASN A O 1
ATOM 3643 N N . ILE A 1 458 ? -0.843 16.490 -13.022 1.00 84.06 458 ILE A N 1
ATOM 3644 C CA . I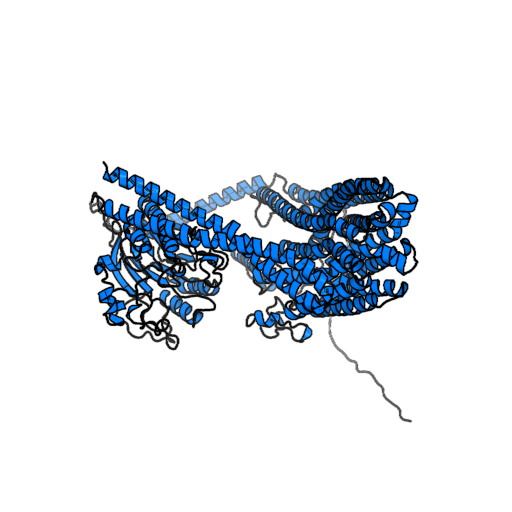LE A 1 458 ? -1.709 17.626 -12.686 1.00 84.06 458 ILE A CA 1
ATOM 3645 C C . ILE A 1 458 ? -2.730 17.879 -13.796 1.00 84.06 458 ILE A C 1
ATOM 3647 O O . ILE A 1 458 ? -3.911 18.022 -13.480 1.00 84.06 458 ILE A O 1
ATOM 3651 N N . ALA A 1 459 ? -2.332 17.882 -15.075 1.00 84.06 459 ALA A N 1
ATOM 3652 C CA . ALA A 1 459 ? -3.268 18.095 -16.182 1.00 84.06 459 ALA A CA 1
ATOM 3653 C C . ALA A 1 459 ? -4.376 17.029 -16.198 1.00 84.06 459 ALA A C 1
ATOM 3655 O O . ALA A 1 459 ? -5.558 17.373 -16.231 1.00 84.06 459 ALA A O 1
ATOM 3656 N N . ALA A 1 460 ? -4.014 15.746 -16.068 1.00 77.81 460 ALA A N 1
ATOM 3657 C CA . ALA A 1 460 ? -4.982 14.652 -15.988 1.00 77.81 460 ALA A CA 1
ATOM 3658 C C . ALA A 1 460 ? -5.955 14.824 -14.803 1.00 77.81 460 ALA A C 1
ATOM 3660 O O . ALA A 1 460 ? -7.174 14.770 -14.975 1.00 77.81 460 ALA A O 1
ATOM 3661 N N . THR A 1 461 ? -5.425 15.096 -13.607 1.00 76.25 461 THR A N 1
ATOM 3662 C CA . THR A 1 461 ? -6.224 15.179 -12.371 1.00 76.25 461 THR A CA 1
ATOM 3663 C C . THR A 1 461 ? -7.108 16.433 -12.327 1.00 76.25 461 THR A C 1
ATOM 3665 O O . THR A 1 461 ? -8.231 16.388 -11.826 1.00 76.25 461 THR A O 1
ATOM 3668 N N . VAL A 1 462 ? -6.644 17.563 -12.874 1.00 78.88 462 VAL A N 1
ATOM 3669 C CA . VAL A 1 462 ? -7.433 18.803 -12.989 1.00 78.88 462 VAL A CA 1
ATOM 3670 C C . VAL A 1 462 ? -8.588 18.633 -13.977 1.00 78.88 462 VAL A C 1
ATOM 3672 O O . VAL A 1 462 ? -9.707 19.027 -13.660 1.00 78.88 462 VAL A O 1
ATOM 3675 N N . LEU A 1 463 ? -8.363 18.001 -15.133 1.00 76.44 463 LEU A N 1
ATOM 3676 C CA . LEU A 1 463 ? -9.412 17.798 -16.138 1.00 76.44 463 LEU A CA 1
ATOM 3677 C C . LEU A 1 463 ? -10.516 16.845 -15.651 1.00 76.44 463 LEU A C 1
ATOM 3679 O O . LEU A 1 463 ? -11.695 17.118 -15.880 1.00 76.44 463 LEU A O 1
ATOM 3683 N N . VAL A 1 464 ? -10.158 15.781 -14.922 1.00 71.62 464 VAL A N 1
ATOM 3684 C CA . VAL A 1 464 ? -11.127 14.853 -14.306 1.00 71.62 464 VAL A CA 1
ATOM 3685 C C . VAL A 1 464 ? -11.961 15.527 -13.210 1.00 71.62 464 VAL A C 1
ATOM 3687 O O . VAL A 1 464 ? -13.164 15.284 -13.140 1.00 71.62 464 VAL A O 1
ATOM 3690 N N . ASP A 1 465 ? -11.373 16.398 -12.384 1.00 71.19 465 ASP A N 1
ATOM 3691 C CA . ASP A 1 465 ? -12.132 17.116 -11.347 1.00 71.19 465 ASP A CA 1
ATOM 3692 C C . ASP A 1 465 ? -12.956 18.293 -11.899 1.00 71.19 465 ASP A C 1
ATOM 3694 O O . ASP A 1 465 ? -13.976 18.645 -11.307 1.00 71.19 465 ASP A O 1
ATOM 3698 N N . MET A 1 466 ? -12.580 18.867 -13.049 1.00 73.62 466 MET A N 1
ATOM 3699 C CA . MET A 1 466 ? -13.418 19.832 -13.776 1.00 73.62 466 MET A CA 1
ATOM 3700 C C . MET A 1 466 ? -14.607 19.170 -14.494 1.00 73.62 466 MET A C 1
ATOM 3702 O O . MET A 1 466 ? -15.650 19.807 -14.631 1.00 73.62 466 MET A O 1
ATOM 3706 N N . TYR A 1 467 ? -14.473 17.916 -14.948 1.00 72.12 467 TYR A N 1
ATOM 3707 C CA . TYR A 1 467 ? -15.506 17.194 -15.710 1.00 72.12 467 TYR A CA 1
ATOM 3708 C C . TYR A 1 467 ? -15.736 15.762 -15.191 1.00 72.12 467 TYR A C 1
ATOM 3710 O O . TYR A 1 467 ? -15.546 14.792 -15.930 1.00 72.12 467 TYR A O 1
ATOM 3718 N N . PRO A 1 468 ? -16.197 15.590 -13.935 1.00 62.50 468 PRO A N 1
ATOM 3719 C CA . PRO A 1 468 ? -16.276 14.279 -13.288 1.00 62.50 468 PRO A CA 1
ATOM 3720 C C . PRO A 1 468 ? -17.279 13.312 -13.936 1.00 62.50 468 PRO A C 1
ATOM 3722 O O . PRO A 1 468 ? -17.092 12.106 -13.815 1.00 62.50 468 PRO A O 1
ATOM 3725 N N . GLN A 1 469 ? -18.306 13.817 -14.632 1.00 60.47 469 GLN A N 1
ATOM 3726 C CA . GLN A 1 469 ? -19.267 13.009 -15.407 1.00 60.47 469 GLN A CA 1
ATOM 3727 C C . GLN A 1 469 ? -18.713 12.533 -16.765 1.00 60.47 469 GLN A C 1
ATOM 3729 O O . GLN A 1 469 ? -19.268 11.623 -17.368 1.00 60.47 469 GLN A O 1
ATOM 3734 N N . PHE A 1 470 ? -17.618 13.129 -17.249 1.00 66.56 470 PHE A N 1
ATOM 3735 C CA . PHE A 1 470 ? -16.981 12.806 -18.533 1.00 66.56 470 PHE A CA 1
ATOM 3736 C C . PHE A 1 470 ? -15.499 12.438 -18.340 1.00 66.56 470 PHE A C 1
ATOM 3738 O O . PHE A 1 470 ? -14.663 12.731 -19.192 1.00 66.56 470 PHE A O 1
ATOM 3745 N N . SER A 1 471 ? -15.163 11.804 -17.212 1.00 66.69 471 SER A N 1
ATOM 3746 C CA . SER A 1 471 ? -13.788 11.533 -16.756 1.00 66.69 471 SER A CA 1
ATOM 3747 C C . SER A 1 471 ? -12.921 10.794 -17.788 1.00 66.69 471 SER A C 1
ATOM 3749 O O . SER A 1 471 ? -11.780 11.198 -18.030 1.00 66.69 471 SER A O 1
ATOM 3751 N N . GLY A 1 472 ? -13.466 9.768 -18.453 1.00 68.56 472 GLY A N 1
ATOM 3752 C CA . GLY A 1 472 ? -12.790 9.045 -19.536 1.00 68.56 472 GLY A CA 1
ATOM 3753 C C . GLY A 1 472 ? -12.549 9.923 -20.765 1.00 68.56 472 GLY A C 1
ATOM 3754 O O . GLY A 1 472 ? -11.439 9.968 -21.288 1.00 68.56 472 GLY A O 1
ATOM 3755 N N . GLY A 1 473 ? -13.548 10.707 -21.175 1.00 74.62 473 GLY A N 1
ATOM 3756 C CA . GLY A 1 473 ? -13.412 11.677 -22.263 1.00 74.62 473 GLY A CA 1
ATOM 3757 C C . GLY A 1 473 ? -12.391 12.783 -21.967 1.00 74.62 473 GLY A C 1
ATOM 3758 O O . GLY A 1 473 ? -11.582 13.123 -22.826 1.00 74.62 473 GLY A O 1
ATOM 3759 N N . ALA A 1 474 ? -12.381 13.309 -20.742 1.00 74.19 474 ALA A N 1
ATOM 3760 C CA . ALA A 1 474 ? -11.429 14.322 -20.288 1.00 74.19 474 ALA A CA 1
ATOM 3761 C C . ALA A 1 474 ? -9.987 13.779 -20.237 1.00 74.19 474 ALA A C 1
ATOM 3763 O O . ALA A 1 474 ? -9.049 14.463 -20.651 1.00 74.19 474 ALA A O 1
ATOM 3764 N N . THR A 1 475 ? -9.810 12.526 -19.805 1.00 78.00 475 THR A N 1
ATOM 3765 C CA . THR A 1 475 ? -8.505 11.842 -19.817 1.00 78.00 475 THR A CA 1
ATOM 3766 C C . THR A 1 475 ? -8.028 11.559 -21.244 1.00 78.00 475 THR A C 1
ATOM 3768 O O . THR A 1 475 ? -6.864 11.804 -21.568 1.00 78.00 475 THR A O 1
ATOM 3771 N N . ALA A 1 476 ? -8.929 11.121 -22.128 1.00 80.19 476 ALA A N 1
ATOM 3772 C CA . ALA A 1 476 ? -8.636 10.932 -23.545 1.00 80.19 476 ALA A CA 1
ATOM 3773 C C . ALA A 1 476 ? -8.250 12.247 -24.245 1.00 80.19 476 ALA A C 1
ATOM 3775 O O . ALA A 1 476 ? -7.303 12.260 -25.028 1.00 80.19 476 ALA A O 1
ATOM 3776 N N . LEU A 1 477 ? -8.916 13.362 -23.920 1.00 83.69 477 LEU A N 1
ATOM 3777 C CA . LEU A 1 477 ? -8.587 14.691 -24.446 1.00 83.69 477 LEU A CA 1
ATOM 3778 C C . LEU A 1 477 ? -7.187 15.154 -24.010 1.00 83.69 477 LEU A C 1
ATOM 3780 O O . LEU A 1 477 ? -6.427 15.665 -24.832 1.00 83.69 477 LEU A O 1
ATOM 3784 N N . ASN A 1 478 ? -6.829 14.934 -22.739 1.00 86.56 478 ASN A N 1
ATOM 3785 C CA . ASN A 1 478 ? -5.477 15.196 -22.238 1.00 86.56 478 ASN A CA 1
ATOM 3786 C C . ASN A 1 478 ? -4.433 14.415 -23.045 1.00 86.56 478 ASN A C 1
ATOM 3788 O O . ASN A 1 478 ? -3.425 14.966 -23.480 1.00 86.56 478 ASN A O 1
ATOM 3792 N N . ASN A 1 479 ? -4.703 13.131 -23.292 1.00 86.75 479 ASN A N 1
ATOM 3793 C CA . ASN A 1 479 ? -3.804 12.274 -24.049 1.00 86.75 479 ASN A CA 1
ATOM 3794 C C . ASN A 1 479 ? -3.709 12.663 -25.539 1.00 86.75 479 ASN A C 1
ATOM 3796 O O . ASN A 1 479 ? -2.615 12.601 -26.095 1.00 86.75 479 ASN A O 1
ATOM 3800 N N . LEU A 1 480 ? -4.805 13.112 -26.164 1.00 88.31 480 LEU A N 1
ATOM 3801 C CA . LEU A 1 480 ? -4.817 13.618 -27.543 1.00 88.31 480 LEU A CA 1
ATOM 3802 C C . LEU A 1 480 ? -3.856 14.799 -27.717 1.00 88.31 480 LEU A C 1
ATOM 3804 O O . LEU A 1 480 ? -2.974 14.749 -28.571 1.00 88.31 480 LEU A O 1
ATOM 3808 N N . PHE A 1 481 ? -3.999 15.845 -26.897 1.00 90.25 481 PHE A N 1
ATOM 3809 C CA . PHE A 1 481 ? -3.127 17.021 -26.979 1.00 90.25 481 PHE A CA 1
ATOM 3810 C C . PHE A 1 481 ? -1.673 16.649 -26.683 1.00 90.25 481 PHE A C 1
ATOM 3812 O O . PHE A 1 481 ? -0.772 17.012 -27.439 1.00 90.25 481 PHE A O 1
ATOM 3819 N N . ARG A 1 482 ? -1.460 15.857 -25.628 1.00 89.50 482 ARG A N 1
ATOM 3820 C CA . ARG A 1 482 ? -0.141 15.424 -25.171 1.00 89.50 482 ARG A CA 1
ATOM 3821 C C . ARG A 1 482 ? 0.621 14.638 -26.239 1.00 89.50 482 ARG A C 1
ATOM 3823 O O . ARG A 1 482 ? 1.711 15.035 -26.636 1.00 89.50 482 ARG A O 1
ATOM 3830 N N . CYS A 1 483 ? 0.054 13.528 -26.707 1.00 88.56 483 CYS A N 1
ATOM 3831 C CA . CYS A 1 483 ? 0.722 12.643 -27.660 1.00 88.56 483 CYS A CA 1
ATOM 3832 C C . CYS A 1 483 ? 0.730 13.223 -29.082 1.00 88.56 483 CYS A C 1
ATOM 3834 O O . CYS A 1 483 ? 1.676 12.966 -29.821 1.00 88.56 483 CYS A O 1
ATOM 3836 N N . GLY A 1 484 ? -0.257 14.051 -29.448 1.00 86.94 484 GLY A N 1
ATOM 3837 C CA . GLY A 1 484 ? -0.258 14.789 -30.713 1.00 86.94 484 GLY A CA 1
ATOM 3838 C C . GLY A 1 484 ? 0.865 15.827 -30.782 1.00 86.94 484 GLY A C 1
ATOM 3839 O O . GLY A 1 484 ? 1.568 15.899 -31.786 1.00 86.94 484 GLY A O 1
ATOM 3840 N N . MET A 1 485 ? 1.106 16.568 -29.694 1.00 90.44 485 MET A N 1
ATOM 3841 C CA . MET A 1 485 ? 2.228 17.511 -29.614 1.00 90.44 485 MET A CA 1
ATOM 3842 C C . MET A 1 485 ? 3.583 16.786 -29.672 1.00 90.44 485 MET A C 1
ATOM 3844 O O . MET A 1 485 ? 4.477 17.223 -30.396 1.00 90.44 485 MET A O 1
ATOM 3848 N N . SER A 1 486 ? 3.723 15.640 -28.990 1.00 89.94 486 SER A N 1
ATOM 3849 C CA . SER A 1 486 ? 4.906 14.779 -29.139 1.00 89.94 486 SER A CA 1
ATOM 3850 C C . SER A 1 486 ? 5.091 14.279 -30.570 1.00 89.94 486 SER A C 1
ATOM 3852 O O . SER A 1 486 ? 6.212 14.301 -31.063 1.00 89.94 486 SER A O 1
ATOM 3854 N N . ALA A 1 487 ? 4.025 13.846 -31.253 1.00 84.62 487 ALA A N 1
ATOM 3855 C CA . ALA A 1 487 ? 4.116 13.371 -32.634 1.00 84.62 487 ALA A CA 1
ATOM 3856 C C . ALA A 1 487 ? 4.647 14.463 -33.575 1.00 84.62 487 ALA A C 1
ATOM 3858 O O . ALA A 1 487 ? 5.541 14.192 -34.371 1.00 84.62 487 ALA A O 1
ATOM 3859 N N . ILE A 1 488 ? 4.157 15.701 -33.434 1.00 84.50 488 ILE A N 1
ATOM 3860 C CA . ILE A 1 488 ? 4.636 16.853 -34.210 1.00 84.50 488 ILE A CA 1
ATOM 3861 C C . ILE A 1 488 ? 6.138 17.063 -33.979 1.00 84.50 488 ILE A C 1
ATOM 3863 O O . ILE A 1 488 ? 6.907 16.997 -34.938 1.00 84.50 488 ILE A O 1
ATOM 3867 N N . PHE A 1 489 ? 6.575 17.251 -32.729 1.00 88.62 489 PHE A N 1
ATOM 3868 C CA . PHE A 1 489 ? 7.977 17.581 -32.443 1.00 88.62 489 PHE A CA 1
ATOM 3869 C C . PHE A 1 489 ? 8.962 16.424 -32.658 1.00 88.62 489 PHE A C 1
ATOM 3871 O O . PHE A 1 489 ? 10.107 16.682 -33.013 1.00 88.62 489 PHE A O 1
ATOM 3878 N N . VAL A 1 490 ? 8.538 15.162 -32.517 1.00 85.94 490 VAL A N 1
ATOM 3879 C CA . VAL A 1 490 ? 9.355 13.998 -32.912 1.00 85.94 490 VAL A CA 1
ATOM 3880 C C . VAL A 1 490 ? 9.475 13.913 -34.438 1.00 85.94 490 VAL A C 1
ATOM 3882 O O . VAL A 1 490 ? 10.558 13.632 -34.940 1.00 85.94 490 VAL A O 1
ATOM 3885 N N . SER A 1 491 ? 8.410 14.213 -35.193 1.00 80.75 491 SER A N 1
ATOM 3886 C CA . SER A 1 491 ? 8.438 14.132 -36.663 1.00 80.75 491 SER A CA 1
ATOM 3887 C C . SER A 1 491 ? 9.388 15.134 -37.326 1.00 80.75 491 SER A C 1
ATOM 3889 O O . SER A 1 491 ? 9.936 14.843 -38.388 1.00 80.75 491 SER A O 1
ATOM 3891 N N . CYS A 1 492 ? 9.609 16.295 -36.697 1.00 85.31 492 CYS A N 1
ATOM 3892 C CA . CYS A 1 492 ? 10.544 17.316 -37.166 1.00 85.31 492 CYS A CA 1
ATOM 3893 C C . CYS A 1 492 ? 11.872 17.351 -36.392 1.00 85.31 492 CYS A C 1
ATOM 3895 O O . CYS A 1 492 ? 12.682 18.230 -36.676 1.00 85.31 492 CYS A O 1
ATOM 3897 N N . LEU A 1 493 ? 12.124 16.416 -35.464 1.00 87.12 493 LEU A N 1
ATOM 3898 C CA . LEU A 1 493 ? 13.303 16.417 -34.585 1.00 87.12 493 LEU A CA 1
ATOM 3899 C C . LEU A 1 493 ? 14.613 16.516 -35.377 1.00 87.12 493 LEU A C 1
ATOM 3901 O O . LEU A 1 493 ? 15.316 17.516 -35.256 1.00 87.12 493 LEU A O 1
ATOM 3905 N N . ASN A 1 494 ? 14.845 15.572 -36.294 1.00 84.75 494 ASN A N 1
ATOM 3906 C CA . ASN A 1 494 ? 15.992 15.588 -37.205 1.00 84.75 494 ASN A CA 1
ATOM 3907 C C . ASN A 1 494 ? 16.093 16.899 -38.003 1.00 84.75 494 ASN A C 1
ATOM 3909 O O . ASN A 1 494 ? 17.170 17.457 -38.138 1.00 84.75 494 ASN A O 1
ATOM 3913 N N . MET A 1 495 ? 14.969 17.440 -38.491 1.00 85.50 495 MET A N 1
ATOM 3914 C CA . MET A 1 495 ? 14.962 18.682 -39.280 1.00 85.50 495 MET A CA 1
ATOM 3915 C C . MET A 1 495 ? 15.305 19.930 -38.453 1.00 85.50 495 MET A C 1
ATOM 3917 O O . MET A 1 495 ? 15.728 20.937 -39.026 1.00 85.50 495 MET A O 1
ATOM 3921 N N . MET A 1 496 ? 15.082 19.893 -37.135 1.00 91.94 496 MET A N 1
ATOM 3922 C CA . MET A 1 496 ? 15.551 20.918 -36.204 1.00 91.94 496 MET A CA 1
ATOM 3923 C C . MET A 1 496 ? 17.035 20.702 -35.896 1.00 91.94 496 MET A C 1
ATOM 3925 O O . MET A 1 496 ? 17.813 21.641 -36.035 1.00 91.94 496 MET A O 1
ATOM 3929 N N . GLU A 1 497 ? 17.447 19.472 -35.581 1.00 92.06 497 GLU A N 1
ATOM 3930 C CA . GLU A 1 497 ? 18.838 19.124 -35.264 1.00 92.06 497 GLU A CA 1
ATOM 3931 C C . GLU A 1 497 ? 19.783 19.415 -36.454 1.00 92.06 497 GLU A C 1
ATOM 3933 O O . GLU A 1 497 ? 20.807 20.067 -36.263 1.00 92.06 497 GLU A O 1
ATOM 3938 N N . ASP A 1 498 ? 19.391 19.094 -37.693 1.00 88.62 498 ASP A N 1
ATOM 3939 C CA . ASP A 1 498 ? 20.134 19.400 -38.931 1.00 88.62 498 ASP A CA 1
ATOM 3940 C C . ASP A 1 498 ? 20.302 20.912 -39.191 1.00 88.62 498 ASP A C 1
ATOM 3942 O O . ASP A 1 498 ? 21.277 21.339 -39.811 1.00 88.62 498 ASP A O 1
ATOM 3946 N N . LYS A 1 499 ? 19.338 21.744 -38.765 1.00 93.25 499 LYS A N 1
ATOM 3947 C CA . LYS A 1 499 ? 19.306 23.194 -39.065 1.00 93.25 499 LYS A CA 1
ATOM 3948 C C . LYS A 1 499 ? 19.747 24.096 -37.919 1.00 93.25 499 LYS A C 1
ATOM 3950 O O . LYS A 1 499 ? 20.108 25.246 -38.160 1.00 93.25 499 LYS A O 1
ATOM 3955 N N . MET A 1 500 ? 19.644 23.616 -36.686 1.00 94.31 500 MET A N 1
ATOM 3956 C CA . MET A 1 500 ? 19.822 24.397 -35.459 1.00 94.31 500 MET A CA 1
ATOM 3957 C C . MET A 1 500 ? 20.831 23.758 -34.502 1.00 94.31 500 MET A C 1
ATOM 3959 O O . MET A 1 500 ? 21.082 24.328 -33.446 1.00 94.31 500 MET A O 1
ATOM 3963 N N . THR A 1 501 ? 21.394 22.601 -34.867 1.00 94.81 501 THR A N 1
ATOM 3964 C CA . THR A 1 501 ? 22.140 21.686 -33.991 1.00 94.81 501 THR A CA 1
ATOM 3965 C C . THR A 1 501 ? 21.296 21.133 -32.836 1.00 94.81 501 THR A C 1
ATOM 3967 O O . THR A 1 501 ? 20.164 21.569 -32.584 1.00 94.81 501 THR A O 1
ATOM 3970 N N . VAL A 1 502 ? 21.828 20.146 -32.109 1.00 94.38 502 VAL A N 1
ATOM 3971 C CA . VAL A 1 502 ? 21.162 19.597 -30.916 1.00 94.38 502 VAL A CA 1
ATOM 3972 C C . VAL A 1 502 ? 21.035 20.694 -29.849 1.00 94.38 502 VAL A C 1
ATOM 3974 O O . VAL A 1 502 ? 19.955 20.912 -29.298 1.00 94.38 502 VAL A O 1
ATOM 3977 N N . GLY A 1 503 ? 22.100 21.472 -29.625 1.00 95.75 503 GLY A N 1
ATOM 3978 C CA . GLY A 1 503 ? 22.110 22.588 -28.676 1.00 95.75 503 GLY A CA 1
ATOM 3979 C C . GLY A 1 503 ? 21.047 23.650 -28.974 1.00 95.75 503 GLY A C 1
ATOM 3980 O O . GLY A 1 503 ? 20.278 24.032 -28.083 1.00 95.75 503 GLY A O 1
ATOM 3981 N N . GLY A 1 504 ? 20.937 24.093 -30.231 1.00 96.25 504 GLY A N 1
ATOM 3982 C CA . GLY A 1 504 ? 19.917 25.066 -30.628 1.00 96.25 504 GLY A CA 1
ATOM 3983 C C . GLY A 1 504 ? 18.496 24.497 -30.617 1.00 96.25 504 GLY A C 1
ATOM 3984 O O . GLY A 1 504 ? 17.578 25.209 -30.211 1.00 96.25 504 GLY A O 1
ATOM 3985 N N . THR A 1 505 ? 18.305 23.215 -30.947 1.00 96.25 505 THR A N 1
ATOM 3986 C CA . THR A 1 505 ? 16.988 22.545 -30.903 1.00 96.25 505 THR A CA 1
ATOM 3987 C C . THR A 1 505 ? 16.400 22.534 -29.491 1.00 96.25 505 THR A C 1
ATOM 3989 O O . THR A 1 505 ? 15.272 22.989 -29.281 1.00 96.25 505 THR A O 1
ATOM 3992 N N . TYR A 1 506 ? 17.170 22.107 -28.485 1.00 97.06 506 TYR A N 1
ATOM 3993 C CA . TYR A 1 506 ? 16.697 22.132 -27.096 1.00 97.06 506 TYR A CA 1
ATOM 3994 C C . TYR A 1 506 ? 16.567 23.557 -26.539 1.00 97.06 506 TYR A C 1
ATOM 3996 O O . TYR A 1 506 ? 15.666 23.818 -25.739 1.00 97.06 506 TYR A O 1
ATOM 4004 N N . THR A 1 507 ? 17.388 24.505 -27.005 1.00 97.31 507 THR A N 1
ATOM 4005 C CA . THR A 1 507 ? 17.257 25.933 -26.652 1.00 97.31 507 THR A CA 1
ATOM 4006 C C . THR A 1 507 ? 15.952 26.536 -27.195 1.00 97.31 507 THR A C 1
ATOM 4008 O O . THR A 1 507 ? 15.229 27.217 -26.466 1.00 97.31 507 THR A O 1
ATOM 4011 N N . PHE A 1 508 ? 15.594 26.227 -28.443 1.00 96.31 508 PHE A N 1
ATOM 4012 C CA . PHE A 1 508 ? 14.335 26.625 -29.077 1.00 96.31 508 PHE A CA 1
ATOM 4013 C C . PHE A 1 508 ? 13.114 26.023 -28.364 1.00 96.31 508 PHE A C 1
ATOM 4015 O O . PHE A 1 508 ? 12.178 26.743 -28.007 1.00 96.31 508 PHE A O 1
ATOM 4022 N N . MET A 1 509 ? 13.152 24.724 -28.059 1.00 95.19 509 MET A N 1
ATOM 4023 C CA . MET A 1 509 ? 12.071 24.041 -27.341 1.00 95.19 509 MET A CA 1
ATOM 4024 C C . MET A 1 509 ? 11.898 24.532 -25.896 1.00 95.19 509 MET A C 1
ATOM 4026 O O . MET A 1 509 ? 10.768 24.629 -25.405 1.00 95.19 509 MET A O 1
ATOM 4030 N N . ALA A 1 510 ? 12.988 24.899 -25.218 1.00 96.00 510 ALA A N 1
ATOM 4031 C CA . ALA A 1 510 ? 12.940 25.547 -23.910 1.00 96.00 510 ALA A CA 1
ATOM 4032 C C . ALA A 1 510 ? 12.282 26.939 -23.985 1.00 96.00 510 ALA A C 1
ATOM 4034 O O . ALA A 1 510 ? 11.422 27.252 -23.159 1.00 96.00 510 ALA A O 1
ATOM 4035 N N . ALA A 1 511 ? 12.606 27.745 -25.004 1.00 95.31 511 ALA A N 1
ATOM 4036 C CA . ALA A 1 511 ? 11.986 29.054 -25.219 1.00 95.31 511 ALA A CA 1
ATOM 4037 C C . ALA A 1 511 ? 10.472 28.952 -25.499 1.00 95.31 511 ALA A C 1
ATOM 4039 O O . ALA A 1 511 ? 9.686 29.675 -24.883 1.00 95.31 511 ALA A O 1
ATOM 4040 N N . ILE A 1 512 ? 10.044 28.006 -26.348 1.00 94.69 512 ILE A N 1
ATOM 4041 C CA . ILE A 1 512 ? 8.617 27.711 -26.577 1.00 94.69 512 ILE A CA 1
ATOM 4042 C C . ILE A 1 512 ? 7.940 27.283 -25.267 1.00 94.69 512 ILE A C 1
ATOM 4044 O O . ILE A 1 512 ? 6.867 27.785 -24.931 1.00 94.69 512 ILE A O 1
ATOM 4048 N N . SER A 1 513 ? 8.570 26.397 -24.493 1.00 93.38 513 SER A N 1
ATOM 4049 C CA . SER A 1 513 ? 8.023 25.927 -23.214 1.00 93.38 513 SER A CA 1
ATOM 4050 C C . SER A 1 513 ? 7.770 27.083 -22.239 1.00 93.38 513 SER A C 1
ATOM 4052 O O . SER A 1 513 ? 6.673 27.195 -21.689 1.00 93.38 513 SER A O 1
ATOM 4054 N N . LEU A 1 514 ? 8.744 27.985 -22.075 1.00 93.38 514 LEU A N 1
ATOM 4055 C CA . LEU A 1 514 ? 8.625 29.172 -21.220 1.00 93.38 514 LEU A CA 1
ATOM 4056 C C . LEU A 1 514 ? 7.550 30.153 -21.716 1.00 93.38 514 LEU A C 1
ATOM 4058 O O . LEU A 1 514 ? 6.770 30.655 -20.905 1.00 93.38 514 LEU A O 1
ATOM 4062 N N . LEU A 1 515 ? 7.446 30.371 -23.031 1.00 93.69 515 LEU A N 1
ATOM 4063 C CA . LEU A 1 515 ? 6.406 31.214 -23.629 1.00 93.69 515 LEU A CA 1
ATOM 4064 C C . LEU A 1 515 ? 4.997 30.684 -23.317 1.00 93.69 515 LEU A C 1
ATOM 4066 O O . LEU A 1 515 ? 4.131 31.436 -22.870 1.00 93.69 515 LEU A O 1
ATOM 4070 N N . PHE A 1 516 ? 4.758 29.383 -23.502 1.00 91.31 516 PHE A N 1
ATOM 4071 C CA . PHE A 1 516 ? 3.434 28.797 -23.280 1.00 91.31 516 PHE A CA 1
ATOM 4072 C C . PHE A 1 516 ? 3.073 28.640 -21.792 1.00 91.31 516 PHE A C 1
ATOM 4074 O O . PHE A 1 516 ? 1.891 28.715 -21.449 1.00 91.31 516 PHE A O 1
ATOM 4081 N N . ILE A 1 517 ? 4.048 28.541 -20.879 1.00 92.44 517 ILE A N 1
ATOM 4082 C CA . ILE A 1 517 ? 3.811 28.598 -19.420 1.00 92.44 517 ILE A CA 1
ATOM 4083 C C . ILE A 1 517 ? 3.112 29.904 -18.995 1.00 92.44 517 ILE A C 1
ATOM 4085 O O . ILE A 1 517 ? 2.337 29.898 -18.031 1.00 92.44 517 ILE A O 1
ATOM 4089 N N . PHE A 1 518 ? 3.276 31.002 -19.745 1.00 89.44 518 PHE A N 1
ATOM 4090 C CA . PHE A 1 518 ? 2.548 32.249 -19.496 1.00 89.44 518 PHE A CA 1
ATOM 4091 C C . PHE A 1 518 ? 1.017 32.081 -19.552 1.00 89.44 518 PHE A C 1
ATOM 4093 O O . PHE A 1 518 ? 0.304 32.781 -18.833 1.00 89.44 518 PHE A O 1
ATOM 4100 N N . LEU A 1 519 ? 0.484 31.115 -20.315 1.00 88.81 519 LEU A N 1
ATOM 4101 C CA . LEU A 1 519 ? -0.956 30.817 -20.330 1.00 88.81 519 LEU A CA 1
ATOM 4102 C C . LEU A 1 519 ? -1.449 30.273 -18.978 1.00 88.81 519 LEU A C 1
ATOM 4104 O O . LEU A 1 519 ? -2.516 30.672 -18.509 1.00 88.81 519 LEU A O 1
ATOM 4108 N N . ILE A 1 520 ? -0.657 29.418 -18.320 1.00 88.75 520 ILE A N 1
ATOM 4109 C CA . ILE A 1 520 ? -0.963 28.900 -16.977 1.00 88.75 520 ILE A CA 1
ATOM 4110 C C . ILE A 1 520 ? -0.849 30.021 -15.941 1.00 88.75 520 ILE A C 1
ATOM 4112 O O . ILE A 1 520 ? -1.732 30.158 -15.094 1.00 88.75 520 ILE A O 1
ATOM 4116 N N . LEU A 1 521 ? 0.173 30.877 -16.038 1.00 89.81 521 LEU A N 1
ATOM 4117 C CA . LEU A 1 521 ? 0.307 32.053 -15.169 1.00 89.81 521 LEU A CA 1
ATOM 4118 C C . LEU A 1 521 ? -0.881 33.020 -15.328 1.00 89.81 521 LEU A C 1
ATOM 4120 O O . LEU A 1 521 ? -1.435 33.476 -14.327 1.00 89.81 521 LEU A O 1
ATOM 4124 N N . ASN A 1 522 ? -1.341 33.270 -16.559 1.00 87.25 522 ASN A N 1
ATOM 4125 C CA . ASN A 1 522 ? -2.520 34.094 -16.833 1.00 87.25 522 ASN A CA 1
ATOM 4126 C C . ASN A 1 522 ? -3.800 33.471 -16.245 1.00 87.25 522 ASN A C 1
ATOM 4128 O O . ASN A 1 522 ? -4.601 34.176 -15.632 1.00 87.25 522 ASN A O 1
ATOM 4132 N N . LEU A 1 523 ? -3.975 32.149 -16.361 1.00 87.00 523 LEU A N 1
ATOM 4133 C CA . LEU A 1 523 ? -5.105 31.424 -15.770 1.00 87.00 523 LEU A CA 1
ATOM 4134 C C . LEU A 1 523 ? -5.097 31.492 -14.231 1.00 87.00 523 LEU A C 1
ATOM 4136 O O . LEU A 1 523 ? -6.127 31.801 -13.627 1.00 87.00 523 LEU A O 1
ATOM 4140 N N . ILE A 1 524 ? -3.940 31.280 -13.593 1.00 86.62 524 ILE A N 1
ATOM 4141 C CA . ILE A 1 524 ? -3.764 31.420 -12.136 1.00 86.62 524 ILE A CA 1
ATOM 4142 C C . ILE A 1 524 ? -4.058 32.862 -11.691 1.00 86.62 524 ILE A C 1
ATOM 4144 O O . ILE A 1 524 ? -4.714 33.067 -10.669 1.00 86.62 524 ILE A O 1
ATOM 4148 N N . HIS A 1 525 ? -3.635 33.864 -12.468 1.00 83.88 525 HIS A N 1
ATOM 4149 C CA . HIS A 1 525 ? -3.912 35.275 -12.196 1.00 83.88 525 HIS A CA 1
ATOM 4150 C C . HIS A 1 525 ? -5.408 35.618 -12.327 1.00 83.88 525 HIS A C 1
ATOM 4152 O O . HIS A 1 525 ? -5.971 36.263 -11.442 1.00 83.88 525 HIS A O 1
ATOM 4158 N N . ARG A 1 526 ? -6.111 35.104 -13.347 1.00 79.88 526 ARG A N 1
ATOM 4159 C CA . ARG A 1 526 ? -7.581 35.224 -13.445 1.00 79.88 526 ARG A CA 1
ATOM 4160 C C . ARG A 1 526 ? -8.283 34.582 -12.241 1.00 79.88 526 ARG A C 1
ATOM 4162 O O . ARG A 1 526 ? -9.196 35.186 -11.685 1.00 79.88 526 ARG A O 1
ATOM 4169 N N . MET A 1 527 ? -7.807 33.417 -11.788 1.00 78.44 527 MET A N 1
ATOM 4170 C CA . MET A 1 527 ? -8.274 32.739 -10.565 1.00 78.44 527 MET A CA 1
ATOM 4171 C C . MET A 1 527 ? -7.887 33.446 -9.249 1.00 78.44 527 MET A C 1
ATOM 4173 O O . MET A 1 527 ? -8.394 33.082 -8.187 1.00 78.44 527 MET A O 1
ATOM 4177 N N . LEU A 1 528 ? -6.972 34.420 -9.271 1.00 67.50 528 LEU A N 1
ATOM 4178 C CA . LEU A 1 528 ? -6.714 35.327 -8.148 1.00 67.50 528 LEU A CA 1
ATOM 4179 C C . LEU A 1 528 ? -7.734 36.469 -8.151 1.00 67.50 528 LEU A C 1
ATOM 4181 O O . LEU A 1 528 ? -8.423 36.667 -7.151 1.00 67.50 528 LEU A O 1
ATOM 4185 N N . LEU A 1 529 ? -7.886 37.159 -9.285 1.00 63.56 529 LEU A N 1
ATOM 4186 C CA . LEU A 1 529 ? -8.808 38.290 -9.434 1.00 63.56 529 LEU A CA 1
ATOM 4187 C C . LEU A 1 529 ? -10.272 37.912 -9.147 1.00 63.56 529 LEU 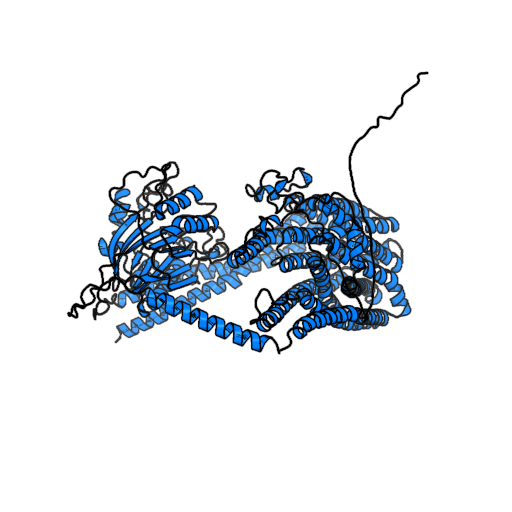A C 1
ATOM 4189 O O . LEU A 1 529 ? -10.994 38.691 -8.526 1.00 63.56 529 LEU A O 1
ATOM 4193 N N . SER A 1 530 ? -10.707 36.706 -9.529 1.00 59.22 530 SER A N 1
ATOM 4194 C CA . SER A 1 530 ? -12.059 36.216 -9.220 1.00 59.22 530 SER A CA 1
ATOM 4195 C C . SER A 1 530 ? -12.313 36.020 -7.720 1.00 59.22 530 SER A C 1
ATOM 4197 O O . SER A 1 530 ? -13.452 36.142 -7.286 1.00 59.22 530 SER A O 1
ATOM 4199 N N . THR A 1 531 ? -11.279 35.727 -6.921 1.00 54.09 531 THR A N 1
ATOM 4200 C CA . THR A 1 531 ? -11.404 35.629 -5.456 1.00 54.09 531 THR A CA 1
ATOM 4201 C C . THR A 1 531 ? -11.475 37.018 -4.818 1.00 54.09 531 THR A C 1
ATOM 4203 O O . THR A 1 531 ? -12.302 37.242 -3.941 1.00 54.09 531 THR A O 1
ATOM 4206 N N . PHE A 1 532 ? -10.668 37.976 -5.291 1.00 45.09 532 PHE A N 1
ATOM 4207 C CA . PHE A 1 532 ? -10.672 39.345 -4.757 1.00 45.09 532 PHE A CA 1
ATOM 4208 C C . PHE A 1 532 ? -11.996 40.087 -4.991 1.00 45.09 532 PHE A C 1
ATOM 4210 O O . PHE A 1 532 ? -12.453 40.788 -4.091 1.00 45.09 532 PHE A O 1
ATOM 4217 N N . LYS A 1 533 ? -12.663 39.880 -6.138 1.00 36.09 533 LYS A N 1
ATOM 4218 C CA . LYS A 1 533 ? -13.973 40.502 -6.423 1.00 36.09 533 LYS A CA 1
ATOM 4219 C C . LYS A 1 533 ? -15.101 40.102 -5.461 1.00 36.09 533 LYS A C 1
ATOM 4221 O O . LYS A 1 533 ? -16.069 40.844 -5.356 1.00 36.09 533 LYS A O 1
ATOM 4226 N N . PHE A 1 534 ? -14.989 38.965 -4.769 1.00 36.12 534 PHE A N 1
ATOM 4227 C CA . PHE A 1 534 ? -15.934 38.590 -3.708 1.00 36.12 534 PHE A CA 1
ATOM 4228 C C . PHE A 1 534 ? -15.643 39.308 -2.382 1.00 36.12 534 PHE A C 1
ATOM 4230 O O . PHE A 1 534 ? -16.571 39.598 -1.637 1.00 36.12 534 PHE A O 1
ATOM 4237 N N . GLY A 1 535 ? -14.375 39.629 -2.099 1.00 33.75 535 GLY A N 1
ATOM 4238 C CA . GLY A 1 535 ? -13.999 40.418 -0.921 1.00 33.75 535 GLY A CA 1
ATOM 4239 C C . GLY A 1 535 ? -14.428 41.881 -1.040 1.00 33.75 535 GLY A C 1
ATOM 4240 O O . GLY A 1 535 ? -14.981 42.438 -0.100 1.00 33.75 535 GLY A O 1
ATOM 4241 N N . SER A 1 536 ? -14.268 42.487 -2.221 1.00 31.14 536 SER A N 1
ATOM 4242 C CA . SER A 1 536 ? -14.624 43.894 -2.470 1.00 31.14 536 SER A CA 1
ATOM 4243 C C . SER A 1 536 ? -16.129 44.164 -2.646 1.00 31.14 536 SER A C 1
ATOM 4245 O O . SER A 1 536 ? -16.488 45.206 -3.185 1.00 31.14 536 SER A O 1
ATOM 4247 N N . PHE A 1 537 ? -17.004 43.222 -2.276 1.00 31.44 537 PHE A N 1
ATOM 4248 C CA . PHE A 1 537 ? -18.465 43.404 -2.278 1.00 31.44 537 PHE A CA 1
ATOM 4249 C C . PHE A 1 537 ? -19.058 43.439 -0.855 1.00 31.44 537 PHE A C 1
ATOM 4251 O O . PHE A 1 537 ? -20.252 43.667 -0.689 1.00 31.44 537 PHE A O 1
ATOM 4258 N N . MET A 1 538 ? -18.228 43.246 0.178 1.00 33.00 538 MET A N 1
ATOM 4259 C CA . MET A 1 538 ? -18.559 43.581 1.565 1.00 33.00 538 MET A CA 1
ATOM 4260 C C . MET A 1 538 ? -17.917 44.926 1.913 1.00 33.00 538 MET A C 1
ATOM 4262 O O . MET A 1 538 ? -16.841 44.968 2.504 1.00 33.00 538 MET A O 1
ATOM 4266 N N . ASP A 1 539 ? -18.559 46.020 1.498 1.00 30.72 539 ASP A N 1
ATOM 4267 C CA . ASP A 1 539 ? -18.151 47.362 1.924 1.00 30.72 539 ASP A CA 1
ATOM 4268 C C . ASP A 1 539 ? -18.681 47.669 3.337 1.00 30.72 539 ASP A C 1
ATOM 4270 O O . ASP A 1 539 ? -19.723 47.176 3.771 1.00 30.72 539 ASP A O 1
ATOM 4274 N N . THR A 1 540 ? -17.920 48.456 4.086 1.00 35.03 540 THR A N 1
ATOM 4275 C CA . THR A 1 540 ? -17.817 48.368 5.553 1.00 35.03 540 THR A CA 1
ATOM 4276 C C . THR A 1 540 ? -18.879 49.167 6.324 1.00 35.03 540 THR A C 1
ATOM 4278 O O . THR A 1 540 ? -18.746 49.372 7.529 1.00 35.03 540 THR A O 1
ATOM 4281 N N . SER A 1 541 ? -19.918 49.662 5.646 1.00 31.03 541 SER A N 1
ATOM 4282 C CA . SER A 1 541 ? -20.835 50.690 6.165 1.00 31.03 541 SER A CA 1
ATOM 4283 C C . SER A 1 541 ? -22.197 50.171 6.642 1.00 31.03 541 SER A C 1
ATOM 4285 O O . SER A 1 541 ? -22.796 50.773 7.533 1.00 31.03 541 SER A O 1
ATOM 4287 N N . THR A 1 542 ? -22.700 49.057 6.104 1.00 33.12 542 THR A N 1
ATOM 4288 C CA . THR A 1 542 ? -24.006 48.490 6.495 1.00 33.12 542 THR A CA 1
ATOM 4289 C C . THR A 1 542 ? -23.920 47.603 7.736 1.00 33.12 542 THR A C 1
ATOM 4291 O O . THR A 1 542 ? -24.802 47.660 8.595 1.00 33.12 542 THR A O 1
ATOM 4294 N N . THR A 1 543 ? -22.838 46.833 7.880 1.00 37.59 543 THR A N 1
ATOM 4295 C CA . THR A 1 543 ? -22.676 45.832 8.947 1.00 37.59 543 THR A CA 1
ATOM 4296 C C . THR A 1 543 ? -22.698 46.424 10.351 1.00 37.59 543 THR A C 1
ATOM 4298 O O . THR A 1 543 ? -23.199 45.765 11.253 1.00 37.59 543 THR A O 1
ATOM 4301 N N . ILE A 1 544 ? -22.204 47.653 10.545 1.00 36.31 544 ILE A N 1
ATOM 4302 C CA . ILE A 1 544 ? -22.158 48.310 11.865 1.00 36.31 544 ILE A CA 1
ATOM 4303 C C . ILE A 1 544 ? -23.577 48.608 12.381 1.00 36.31 544 ILE A C 1
ATOM 4305 O O . ILE A 1 544 ? -23.885 48.344 13.542 1.00 36.31 544 ILE A O 1
ATOM 4309 N N . ASN A 1 545 ? -24.475 49.078 11.508 1.00 31.88 545 ASN A N 1
ATOM 4310 C CA . ASN A 1 545 ? -25.862 49.361 11.886 1.00 31.88 545 ASN A CA 1
ATOM 4311 C C . ASN A 1 545 ? -26.679 48.077 12.104 1.00 31.88 545 ASN A C 1
ATOM 4313 O O . ASN A 1 545 ? -27.522 48.038 13.002 1.00 31.88 545 ASN A O 1
ATOM 4317 N N . GLU A 1 546 ? -26.424 47.012 11.335 1.00 36.31 546 GLU A N 1
ATOM 4318 C CA . GLU A 1 546 ? -27.070 45.713 11.567 1.00 36.31 546 GLU A CA 1
ATOM 4319 C C . GLU A 1 546 ? -26.532 44.998 12.812 1.00 36.31 546 GLU A C 1
ATOM 4321 O O . GLU A 1 546 ? -27.332 44.435 13.559 1.00 36.31 546 GLU A O 1
ATOM 4326 N N . SER A 1 547 ? -25.225 45.064 13.105 1.00 34.94 547 SER A N 1
ATOM 4327 C CA . SER A 1 547 ? -24.665 44.457 14.318 1.00 34.94 547 SER A CA 1
ATOM 4328 C C . SER A 1 547 ? -25.238 45.091 15.580 1.00 34.94 547 SER A C 1
ATOM 4330 O O . SER A 1 547 ? -25.650 44.366 16.479 1.00 34.94 547 SER A O 1
ATOM 4332 N N . THR A 1 548 ? -25.358 46.422 15.633 1.00 36.72 548 THR A N 1
ATOM 4333 C CA . THR A 1 548 ? -25.952 47.108 16.791 1.00 36.72 548 THR A CA 1
ATOM 4334 C C . THR A 1 548 ? -27.445 46.789 16.936 1.00 36.72 548 THR A C 1
ATOM 4336 O O . THR A 1 548 ? -27.921 46.593 18.053 1.00 36.72 548 THR A O 1
ATOM 4339 N N . ARG A 1 549 ? -28.188 46.642 15.827 1.00 35.88 549 ARG A N 1
ATOM 4340 C CA . ARG A 1 549 ? -29.596 46.199 15.862 1.00 35.88 549 ARG A CA 1
ATOM 4341 C C . ARG A 1 549 ? -29.752 44.759 16.350 1.00 35.88 549 ARG A C 1
ATOM 4343 O O . ARG A 1 549 ? -30.592 44.503 17.206 1.00 35.88 549 ARG A O 1
ATOM 4350 N N . LEU A 1 550 ? -28.949 43.830 15.830 1.00 38.94 550 LEU A N 1
ATOM 4351 C CA . LEU A 1 550 ? -28.985 42.420 16.225 1.00 38.94 550 LEU A CA 1
ATOM 4352 C C . LEU A 1 550 ? -28.527 42.222 17.671 1.00 38.94 550 LEU A C 1
ATOM 4354 O O . LEU A 1 550 ? -29.129 41.434 18.391 1.00 38.94 550 LEU A O 1
ATOM 4358 N N . GLN A 1 551 ? -27.505 42.950 18.119 1.00 36.03 551 GLN A N 1
ATOM 4359 C CA . GLN A 1 551 ? -27.006 42.854 19.488 1.00 36.03 551 GLN A CA 1
ATOM 4360 C C . GLN A 1 551 ? -28.036 43.378 20.499 1.00 36.03 551 GLN A C 1
ATOM 4362 O O . GLN A 1 551 ? -28.259 42.721 21.513 1.00 36.03 551 GLN A O 1
ATOM 4367 N N . ASN A 1 552 ? -28.753 44.464 20.183 1.00 36.28 552 ASN A N 1
ATOM 4368 C CA . ASN A 1 552 ? -29.899 44.904 20.983 1.00 36.28 552 ASN A CA 1
ATOM 4369 C C . ASN A 1 552 ? -31.042 43.871 20.961 1.00 36.28 552 ASN A C 1
ATOM 4371 O O . ASN A 1 552 ? -31.532 43.506 22.023 1.00 36.28 552 ASN A O 1
ATOM 4375 N N . TYR A 1 553 ? -31.400 43.321 19.792 1.00 42.84 553 TYR A N 1
ATOM 4376 C CA . TYR A 1 553 ? -32.443 42.289 19.670 1.00 42.84 553 TYR A CA 1
ATOM 4377 C C . TYR A 1 553 ? -32.128 41.019 20.482 1.00 42.84 553 TYR A C 1
ATOM 4379 O O . TYR A 1 553 ? -33.009 40.470 21.140 1.00 42.84 553 TYR A O 1
ATOM 4387 N N . TYR A 1 554 ? -30.872 40.556 20.491 1.00 39.62 554 TYR A N 1
ATOM 4388 C CA . TYR A 1 554 ? -30.461 39.417 21.317 1.00 39.62 554 TYR A CA 1
ATOM 4389 C C . TYR A 1 554 ? -30.461 39.742 22.816 1.00 39.62 554 TYR A C 1
ATOM 4391 O O . TYR A 1 554 ? -30.846 38.880 23.603 1.00 39.62 554 TYR A O 1
ATOM 4399 N N . VAL A 1 555 ? -30.099 40.965 23.220 1.00 40.06 555 VAL A N 1
ATOM 4400 C CA . VAL A 1 555 ? -30.168 41.402 24.626 1.00 40.06 555 VAL A CA 1
ATOM 4401 C C . VAL A 1 555 ? -31.619 41.533 25.099 1.00 40.06 555 VAL A C 1
ATOM 4403 O O . VAL A 1 555 ? -31.949 41.003 26.156 1.00 40.06 555 VAL A O 1
ATOM 4406 N N . GLU A 1 556 ? -32.513 42.138 24.312 1.00 40.97 556 GLU A N 1
ATOM 4407 C CA . GLU A 1 556 ? -33.953 42.189 24.612 1.00 40.97 556 GLU A CA 1
ATOM 4408 C C . GLU A 1 556 ? -34.557 40.781 24.699 1.00 40.97 556 GLU A C 1
ATOM 4410 O O . GLU A 1 556 ? -35.300 40.480 25.633 1.00 40.97 556 GLU A O 1
ATOM 4415 N N . LYS A 1 557 ? -34.188 39.875 23.784 1.00 41.78 557 LYS A N 1
ATOM 4416 C CA . LYS A 1 557 ? -34.695 38.496 23.784 1.00 41.78 557 LYS A CA 1
ATOM 4417 C C . LYS A 1 557 ? -34.138 37.657 24.939 1.00 41.78 557 LYS A C 1
ATOM 4419 O O . LYS A 1 557 ? -34.877 36.844 25.487 1.00 41.78 557 LYS A O 1
ATOM 4424 N N . GLN A 1 558 ? -32.887 37.869 25.362 1.00 40.66 558 GLN A N 1
ATOM 4425 C CA . GLN A 1 558 ? -32.344 37.255 26.583 1.00 40.66 558 GLN A CA 1
ATOM 4426 C C . GLN A 1 558 ? -32.975 37.831 27.856 1.00 40.66 558 GLN A C 1
ATOM 4428 O O . GLN A 1 558 ? -33.234 37.071 28.786 1.00 40.66 558 GLN A O 1
ATOM 4433 N N . LEU A 1 559 ? -33.269 39.135 27.898 1.00 38.03 559 LEU A N 1
ATOM 4434 C CA . LEU A 1 559 ? -33.989 39.752 29.014 1.00 38.03 559 LEU A CA 1
ATOM 4435 C C . LEU A 1 559 ? -35.429 39.233 29.111 1.00 38.03 559 LEU A C 1
ATOM 4437 O O . LEU A 1 559 ? -35.836 38.863 30.207 1.00 38.03 559 LEU A O 1
ATOM 4441 N N . SER A 1 560 ? -36.155 39.099 27.992 1.00 38.84 560 SER A N 1
ATOM 4442 C CA . SER A 1 560 ? -37.467 38.425 27.963 1.00 38.84 560 SER A CA 1
ATOM 4443 C C . SER A 1 560 ? -37.350 36.998 28.488 1.00 38.84 560 SER A C 1
ATOM 4445 O O . SER A 1 560 ? -38.022 36.647 29.447 1.00 38.84 560 SER A O 1
ATOM 4447 N N . TYR A 1 561 ? -36.416 36.201 27.955 1.00 39.72 561 TYR A N 1
ATOM 4448 C CA . TYR A 1 561 ? -36.250 34.804 28.360 1.00 39.72 561 TYR A CA 1
ATOM 4449 C C . TYR A 1 561 ? -35.872 34.650 29.845 1.00 39.72 561 TYR A C 1
ATOM 4451 O O . TYR A 1 561 ? -36.261 33.673 30.480 1.00 39.72 561 TYR A O 1
ATOM 4459 N N . LEU A 1 562 ? -35.154 35.613 30.433 1.00 38.44 562 LEU A N 1
ATOM 4460 C CA . LEU A 1 562 ? -34.907 35.663 31.878 1.00 38.44 562 LEU A CA 1
ATOM 4461 C C . LEU A 1 562 ? -36.151 36.091 32.672 1.00 38.44 562 LEU A C 1
ATOM 4463 O O . LEU A 1 562 ? -36.402 35.527 33.733 1.00 38.44 562 LEU A O 1
ATOM 4467 N N . HIS A 1 563 ? -36.951 37.029 32.164 1.00 39.03 563 HIS A N 1
ATOM 4468 C CA . HIS A 1 563 ? -38.195 37.471 32.802 1.00 39.03 563 HIS A CA 1
ATOM 4469 C C . HIS A 1 563 ? -39.263 36.359 32.802 1.00 39.03 563 HIS A C 1
ATOM 4471 O O . HIS A 1 563 ? -39.869 36.074 33.834 1.00 39.03 563 HIS A O 1
ATOM 4477 N N . ASP A 1 564 ? -39.418 35.656 31.678 1.00 39.94 564 ASP A N 1
ATOM 4478 C CA . ASP A 1 564 ? -40.354 34.539 31.502 1.00 39.94 564 ASP A CA 1
ATOM 4479 C C . ASP A 1 564 ? -39.974 33.316 32.362 1.00 39.94 564 ASP A C 1
ATOM 4481 O O . ASP A 1 564 ? -40.848 32.628 32.897 1.00 39.94 564 ASP A O 1
ATOM 4485 N N . ASN A 1 565 ? -38.672 33.064 32.562 1.00 39.94 565 ASN A N 1
ATOM 4486 C CA . ASN A 1 565 ? -38.201 32.010 33.468 1.00 39.94 565 ASN A CA 1
ATOM 4487 C C . ASN A 1 565 ? -38.242 32.423 34.951 1.00 39.94 565 ASN A C 1
ATOM 4489 O O . ASN A 1 565 ? -38.502 31.570 35.795 1.00 39.94 565 ASN A O 1
ATOM 4493 N N . MET A 1 566 ? -38.058 33.704 35.296 1.00 36.22 566 MET A N 1
ATOM 4494 C CA . MET A 1 566 ? -38.247 34.174 36.679 1.00 36.22 566 MET A CA 1
ATOM 4495 C C . MET A 1 566 ? -39.715 34.117 37.125 1.00 36.22 566 MET A C 1
ATOM 4497 O O . MET A 1 566 ? -39.981 33.823 38.287 1.00 36.22 566 MET A O 1
ATOM 4501 N N . ASN A 1 567 ? -40.671 34.318 36.213 1.00 37.03 567 ASN A N 1
ATOM 4502 C CA . ASN A 1 567 ? -42.101 34.248 36.533 1.00 37.03 567 ASN A CA 1
ATOM 4503 C C . ASN A 1 567 ? -42.654 32.812 36.676 1.00 37.03 567 ASN A C 1
ATOM 4505 O O . ASN A 1 567 ? -43.747 32.645 37.210 1.00 37.03 567 ASN A O 1
ATOM 4509 N N . ASN A 1 568 ? -41.913 31.778 36.253 1.00 36.16 568 ASN A N 1
ATOM 4510 C CA . ASN A 1 568 ? -42.333 30.369 36.348 1.00 36.16 568 ASN A CA 1
ATOM 4511 C C . ASN A 1 568 ? -41.743 29.596 37.546 1.00 36.16 568 ASN A C 1
ATOM 4513 O O . ASN A 1 568 ? -42.042 28.414 37.713 1.00 36.16 568 ASN A O 1
ATOM 4517 N N . ILE A 1 569 ? -40.950 30.232 38.417 1.00 36.09 569 ILE A N 1
ATOM 4518 C CA . ILE A 1 569 ? -40.473 29.620 39.673 1.00 36.09 569 ILE A CA 1
ATOM 4519 C C . ILE A 1 569 ? -41.341 30.127 40.830 1.00 36.09 569 ILE A C 1
ATOM 4521 O O . ILE A 1 569 ? -40.912 30.942 41.644 1.00 36.09 569 ILE A O 1
ATOM 4525 N N . ASN A 1 570 ? -42.603 29.686 40.869 1.00 34.75 570 ASN A N 1
ATOM 4526 C CA . ASN A 1 570 ? -43.531 30.083 41.929 1.00 34.75 570 ASN A CA 1
ATOM 4527 C C . ASN A 1 570 ? -44.658 29.060 42.176 1.00 34.75 570 ASN A C 1
ATOM 4529 O O . ASN A 1 570 ? -45.827 29.341 41.930 1.00 34.75 570 ASN A O 1
ATOM 4533 N N . MET A 1 571 ? -44.308 27.867 42.677 1.00 31.70 571 MET A N 1
ATOM 4534 C CA . MET A 1 571 ? -45.150 27.075 43.594 1.00 31.70 571 MET A CA 1
ATOM 4535 C C . MET A 1 571 ? -44.358 25.918 44.231 1.00 31.70 571 MET A C 1
ATOM 4537 O O . MET A 1 571 ? -43.377 25.440 43.671 1.00 31.70 571 MET A O 1
ATOM 4541 N N . ASN A 1 572 ? -44.817 25.470 45.404 1.00 31.41 572 ASN A N 1
ATOM 4542 C CA . ASN A 1 572 ? -44.321 24.316 46.170 1.00 31.41 572 ASN A CA 1
ATOM 4543 C C . ASN A 1 572 ? -42.872 24.384 46.700 1.00 31.41 572 ASN A C 1
ATOM 4545 O O . ASN A 1 572 ? -42.133 23.404 46.654 1.00 31.41 572 ASN A O 1
ATOM 4549 N N . THR A 1 573 ? -42.520 25.493 47.356 1.00 28.34 573 THR A N 1
ATOM 4550 C CA . THR A 1 573 ? -41.545 25.490 48.467 1.00 28.34 573 THR A CA 1
ATOM 4551 C C . THR A 1 573 ? -42.265 25.670 49.805 1.00 28.34 573 THR A C 1
ATOM 4553 O O . THR A 1 573 ? -42.156 26.706 50.460 1.00 28.34 573 THR A O 1
ATOM 4556 N N . GLN A 1 574 ? -43.024 24.647 50.195 1.00 31.38 574 GLN A N 1
ATOM 4557 C CA . GLN A 1 574 ? -43.500 24.444 51.563 1.00 31.38 574 GLN A CA 1
ATOM 4558 C C . GLN A 1 574 ? -43.044 23.061 52.026 1.00 31.38 574 GLN A C 1
ATOM 4560 O O . GLN A 1 574 ? -43.807 22.108 51.979 1.00 31.38 574 GLN A O 1
ATOM 4565 N N . ASP A 1 575 ? -41.780 22.977 52.438 1.00 28.09 575 ASP A N 1
ATOM 4566 C CA . ASP A 1 575 ? -41.365 22.115 53.543 1.00 28.09 575 ASP A CA 1
ATOM 4567 C C . ASP A 1 575 ? -40.072 22.658 54.174 1.00 28.09 575 ASP A C 1
ATOM 4569 O O . ASP A 1 575 ? -39.214 23.251 53.519 1.00 28.09 575 ASP A O 1
ATOM 4573 N N . THR A 1 576 ? -40.023 22.516 55.491 1.00 30.02 576 THR A N 1
ATOM 4574 C CA . THR A 1 576 ? -39.068 23.016 56.494 1.00 30.02 576 THR A CA 1
ATOM 4575 C C . THR A 1 576 ? -37.601 23.233 56.087 1.00 30.02 576 THR A C 1
ATOM 4577 O O . THR A 1 576 ? -36.874 22.296 55.756 1.00 30.02 576 THR A O 1
ATOM 4580 N N . LEU A 1 577 ? -37.109 24.455 56.338 1.00 31.14 577 LEU A N 1
ATOM 4581 C CA . LEU A 1 577 ? -35.719 24.689 56.746 1.00 31.14 577 LEU A CA 1
ATOM 4582 C C . LEU A 1 577 ? -35.525 24.191 58.190 1.00 31.14 577 LEU A C 1
ATOM 4584 O O . LEU A 1 577 ? -35.725 24.964 59.124 1.00 31.14 577 LEU A O 1
ATOM 4588 N N . ASP A 1 578 ? -35.096 22.941 58.367 1.00 26.94 578 ASP A N 1
ATOM 4589 C CA . ASP A 1 578 ? -34.472 22.500 59.623 1.00 26.94 578 ASP A CA 1
ATOM 4590 C C . ASP A 1 578 ? -32.946 22.518 59.469 1.00 26.94 578 ASP A C 1
ATOM 4592 O O . ASP A 1 578 ? -32.333 21.652 58.841 1.00 26.94 578 ASP A O 1
ATOM 4596 N N . LEU A 1 579 ? -32.325 23.551 60.043 1.00 39.09 579 LEU A N 1
ATOM 4597 C CA . LEU A 1 579 ? -30.876 23.645 60.216 1.00 39.09 579 LEU A CA 1
ATOM 4598 C C . LEU A 1 579 ? -30.466 22.852 61.460 1.00 39.09 579 LEU A C 1
ATOM 4600 O O . LEU A 1 579 ? -30.174 23.445 62.497 1.00 39.09 579 LEU A O 1
ATOM 4604 N N . ASP A 1 580 ? -30.432 21.522 61.351 1.00 27.91 580 ASP A N 1
ATOM 4605 C CA . ASP A 1 580 ? -29.972 20.665 62.445 1.00 27.91 580 ASP A CA 1
ATOM 4606 C C . ASP A 1 580 ? -28.864 19.684 62.024 1.00 27.91 580 ASP A C 1
ATOM 4608 O O . ASP A 1 580 ? -28.823 19.156 60.908 1.00 27.91 580 ASP A O 1
ATOM 4612 N N . GLY A 1 581 ? -27.893 19.497 62.916 1.00 35.88 581 GLY A N 1
ATOM 4613 C CA . GLY A 1 581 ? -26.562 18.995 62.579 1.00 35.88 581 GLY A CA 1
ATOM 4614 C C . GLY A 1 581 ? -26.475 17.479 62.410 1.00 35.88 581 GLY A C 1
ATOM 4615 O O . GLY A 1 581 ? -26.057 16.782 63.333 1.00 35.88 581 GLY A O 1
ATOM 4616 N N . LYS A 1 582 ? -26.768 16.961 61.211 1.00 27.25 582 LYS A N 1
ATOM 4617 C CA . LYS A 1 582 ? -26.441 15.577 60.812 1.00 27.25 582 LYS A CA 1
ATOM 4618 C C . LYS A 1 582 ? -25.560 15.570 59.562 1.00 27.25 582 LYS A C 1
ATOM 4620 O O . LYS A 1 582 ? -25.811 16.298 58.606 1.00 27.25 582 LYS A O 1
ATOM 4625 N N . GLY A 1 583 ? -24.480 14.790 59.603 1.00 28.84 583 GLY A N 1
ATOM 4626 C CA . GLY A 1 583 ? -23.487 14.746 58.526 1.00 28.84 583 GLY A CA 1
ATOM 4627 C C . GLY A 1 583 ? -24.029 14.108 57.244 1.00 28.84 583 GLY A C 1
ATOM 4628 O O . GLY A 1 583 ? -24.974 13.323 57.290 1.00 28.84 583 GLY A O 1
ATOM 4629 N N . LEU A 1 584 ? -23.397 14.402 56.101 1.00 33.56 584 LEU A N 1
ATOM 4630 C CA . LEU A 1 584 ? -23.687 13.689 54.856 1.00 33.56 584 LEU A CA 1
ATOM 4631 C C . LEU A 1 584 ? -23.266 12.221 54.994 1.00 33.56 584 LEU A C 1
ATOM 4633 O O . LEU A 1 584 ? -22.088 11.885 54.848 1.00 33.56 584 LEU A O 1
ATOM 4637 N N . GLU A 1 585 ? -24.233 11.339 55.230 1.00 35.06 585 GLU A N 1
ATOM 4638 C CA . GLU A 1 585 ? -24.018 9.901 55.127 1.00 35.06 585 GLU A CA 1
ATOM 4639 C C . GLU A 1 585 ? -23.676 9.541 53.675 1.00 35.06 585 GLU A C 1
ATOM 4641 O O . GLU A 1 585 ? -24.519 9.581 52.777 1.00 35.06 585 GLU A O 1
ATOM 4646 N N . ARG A 1 586 ? -22.411 9.177 53.430 1.00 41.19 586 ARG A N 1
ATOM 4647 C CA . ARG A 1 586 ? -22.006 8.533 52.175 1.00 41.19 586 ARG A CA 1
ATOM 4648 C C . ARG A 1 586 ? -22.786 7.227 52.029 1.00 41.19 586 ARG A C 1
ATOM 4650 O O . ARG A 1 586 ? -22.586 6.300 52.817 1.00 41.19 586 ARG A O 1
ATOM 4657 N N . SER A 1 587 ? -23.642 7.167 51.013 1.00 41.66 587 SER A N 1
ATOM 4658 C CA . SER A 1 587 ? -24.452 5.996 50.688 1.00 41.66 587 SER A CA 1
ATOM 4659 C C . SER A 1 587 ? -23.592 4.755 50.425 1.00 41.66 587 SER A C 1
ATOM 4661 O O . SER A 1 587 ? -22.514 4.836 49.831 1.00 41.66 587 SER A O 1
ATOM 4663 N N . ASP A 1 588 ? -24.089 3.585 50.836 1.00 56.66 588 ASP A N 1
ATOM 4664 C CA . ASP A 1 588 ? -23.519 2.270 50.508 1.00 56.66 588 ASP A CA 1
ATOM 4665 C C . ASP A 1 588 ? -23.788 1.894 49.036 1.00 56.66 588 ASP A C 1
ATOM 4667 O O . ASP A 1 588 ? -24.414 0.878 48.740 1.00 56.66 588 ASP A O 1
ATOM 4671 N N . GLU A 1 589 ? -23.338 2.733 48.099 1.00 71.50 589 GLU A N 1
ATOM 4672 C CA . GLU A 1 589 ? -23.455 2.493 46.658 1.00 71.50 589 GLU A CA 1
ATOM 4673 C C . GLU A 1 589 ? -22.632 1.248 46.271 1.00 71.50 589 GLU A C 1
ATOM 4675 O O . GLU A 1 589 ? -21.399 1.281 46.207 1.00 71.50 589 GLU A O 1
ATOM 4680 N N . VAL A 1 590 ? -23.334 0.131 46.052 1.00 87.56 590 VAL A N 1
ATOM 4681 C CA . VAL A 1 590 ? -22.792 -1.104 45.473 1.00 87.56 590 VAL A CA 1
ATOM 4682 C C . VAL A 1 590 ? -23.101 -1.099 43.983 1.00 87.56 590 VAL A C 1
ATOM 4684 O O . VAL A 1 590 ? -24.264 -0.991 43.604 1.00 87.56 590 VAL A O 1
ATOM 4687 N N . PHE A 1 591 ? -22.076 -1.244 43.148 1.00 91.44 591 PHE A N 1
ATOM 4688 C CA . PHE A 1 591 ? -22.219 -1.318 41.695 1.00 91.44 591 PHE A CA 1
ATOM 4689 C C . PHE A 1 591 ? -21.822 -2.701 41.173 1.00 91.44 591 PHE A C 1
ATOM 4691 O O . PHE A 1 591 ? -20.928 -3.365 41.705 1.00 91.44 591 PHE A O 1
ATOM 4698 N N . ARG A 1 592 ? -22.504 -3.135 40.117 1.00 94.62 592 ARG A N 1
ATOM 4699 C CA . ARG A 1 592 ? -22.375 -4.461 39.511 1.00 94.62 592 ARG A CA 1
ATOM 4700 C C . ARG A 1 592 ? -21.504 -4.391 38.262 1.00 94.62 592 ARG A C 1
ATOM 4702 O O . ARG A 1 592 ? -21.834 -3.670 37.316 1.00 94.62 592 ARG A O 1
ATOM 4709 N N . LEU A 1 593 ? -20.403 -5.137 38.248 1.00 96.88 593 LEU A N 1
ATOM 4710 C CA . LEU A 1 593 ? -19.461 -5.194 37.133 1.00 96.88 593 LEU A CA 1
ATOM 4711 C C . LEU A 1 593 ? -19.433 -6.589 36.505 1.00 96.88 593 LEU A C 1
ATOM 4713 O O . LEU A 1 593 ? -19.275 -7.580 37.211 1.00 96.88 593 LEU A O 1
ATOM 4717 N N . LEU A 1 594 ? -19.486 -6.644 35.173 1.00 97.75 594 LEU A N 1
ATOM 4718 C CA . LEU A 1 594 ? -19.241 -7.848 34.376 1.00 97.75 594 LEU A CA 1
ATOM 4719 C C . LEU A 1 594 ? -17.983 -7.676 33.513 1.00 97.75 594 LEU A C 1
ATOM 4721 O O . LEU A 1 594 ? -17.771 -6.612 32.927 1.00 97.75 594 LEU A O 1
ATOM 4725 N N . THR A 1 595 ? -17.189 -8.735 33.361 1.00 98.06 595 THR A N 1
ATOM 4726 C CA . THR A 1 595 ? -16.181 -8.854 32.301 1.00 98.06 595 THR A CA 1
ATOM 4727 C C . THR A 1 595 ? -16.355 -10.144 31.503 1.00 98.06 595 THR A C 1
ATOM 4729 O O . THR A 1 595 ? -16.736 -11.171 32.067 1.00 98.06 595 THR A O 1
ATOM 4732 N N . PHE A 1 596 ? -16.113 -10.099 30.188 1.00 97.69 596 PHE A N 1
ATOM 4733 C CA . PHE A 1 596 ? -16.397 -11.235 29.307 1.00 97.69 596 PHE A CA 1
ATOM 4734 C C . PHE A 1 596 ? -15.556 -11.245 28.016 1.00 97.69 596 PHE A C 1
ATOM 4736 O O . PHE A 1 596 ? -15.762 -10.408 27.124 1.00 97.69 596 PHE A O 1
ATOM 4743 N N . ASN A 1 597 ? -14.677 -12.244 27.857 1.00 97.31 597 ASN A N 1
ATOM 4744 C CA . ASN A 1 597 ? -14.153 -12.608 26.539 1.00 97.31 597 ASN A CA 1
ATOM 4745 C C . ASN A 1 597 ? -15.288 -13.192 25.678 1.00 97.31 597 ASN A C 1
ATOM 4747 O O . ASN A 1 597 ? -15.855 -14.236 25.995 1.00 97.31 597 ASN A O 1
ATOM 4751 N N . THR A 1 598 ? -15.630 -12.515 24.577 1.00 96.19 598 THR A N 1
ATOM 4752 C CA . THR A 1 598 ? -16.774 -12.862 23.707 1.00 96.19 598 THR A CA 1
ATOM 4753 C C . THR A 1 598 ? -16.444 -13.847 22.573 1.00 96.19 598 THR A C 1
ATOM 4755 O O . THR A 1 598 ? -17.352 -14.296 21.860 1.00 96.19 598 THR A O 1
ATOM 4758 N N . TRP A 1 599 ? -15.160 -14.183 22.382 1.00 94.69 599 TRP A N 1
ATOM 4759 C CA . TRP A 1 599 ? -14.656 -15.038 21.300 1.00 94.69 599 TRP A CA 1
ATOM 4760 C C . TRP A 1 599 ? -15.204 -14.634 19.920 1.00 94.69 599 TRP A C 1
ATOM 4762 O O . TRP A 1 599 ? -15.944 -15.378 19.267 1.00 94.69 599 TRP A O 1
ATOM 4772 N N . GLY A 1 600 ? -14.896 -13.410 19.482 1.00 92.75 600 GLY A N 1
ATOM 4773 C CA . GLY A 1 600 ? -15.427 -12.794 18.260 1.00 92.75 600 GLY A CA 1
ATOM 4774 C C . GLY A 1 600 ? -14.539 -12.930 17.015 1.00 92.75 600 GLY A C 1
ATOM 4775 O O . GLY A 1 600 ? -14.538 -12.038 16.161 1.00 92.75 600 GLY A O 1
ATOM 4776 N N . LEU A 1 601 ? -13.721 -13.981 16.884 1.00 89.62 601 LEU A N 1
ATOM 4777 C CA . LEU A 1 601 ? -12.772 -14.126 15.768 1.00 89.62 601 LEU A CA 1
ATOM 4778 C C . LEU A 1 601 ? -13.512 -14.415 14.454 1.00 89.62 601 LEU A C 1
ATOM 4780 O O . LEU A 1 601 ? -14.070 -15.495 14.259 1.00 89.62 601 LEU A O 1
ATOM 4784 N N . LYS A 1 602 ? -13.466 -13.458 13.515 1.00 86.56 602 LYS A N 1
ATOM 4785 C CA . LYS A 1 602 ? -14.345 -13.381 12.327 1.00 86.56 602 LYS A CA 1
ATOM 4786 C C . LYS A 1 602 ? -14.515 -14.678 11.518 1.00 86.56 602 LYS A C 1
ATOM 4788 O O . LYS A 1 602 ? -15.610 -14.894 11.001 1.00 86.56 602 LYS A O 1
ATOM 4793 N N . TYR A 1 603 ? -13.468 -15.504 11.423 1.00 83.88 603 TYR A N 1
ATOM 4794 C CA . TYR A 1 603 ? -13.433 -16.751 10.639 1.00 83.88 603 TYR A CA 1
ATOM 4795 C C . TYR A 1 603 ? -13.093 -18.018 11.447 1.00 83.88 603 TYR A C 1
ATOM 4797 O O . TYR A 1 603 ? -13.020 -19.094 10.862 1.00 83.88 603 TYR A O 1
ATOM 4805 N N . VAL A 1 604 ? -12.849 -17.904 12.758 1.00 85.81 604 VAL A N 1
ATOM 4806 C CA . VAL A 1 604 ? -12.464 -19.041 13.625 1.00 85.81 604 VAL A CA 1
ATOM 4807 C C . VAL A 1 604 ? -13.603 -19.397 14.576 1.00 85.81 604 VAL A C 1
ATOM 4809 O O . VAL A 1 604 ? -13.905 -20.570 14.785 1.00 85.81 604 VAL A O 1
ATOM 4812 N N . SER A 1 605 ? -14.264 -18.379 15.122 1.00 90.31 605 SER A N 1
ATOM 4813 C CA . SER A 1 605 ? -15.315 -18.546 16.112 1.00 90.31 605 SER A CA 1
ATOM 4814 C C . SER A 1 605 ? -16.605 -19.061 15.478 1.00 90.31 605 SER A C 1
ATOM 4816 O O . SER A 1 605 ? -17.197 -18.417 14.608 1.00 90.31 605 SER A O 1
ATOM 4818 N N . LYS A 1 606 ? -17.061 -20.227 15.942 1.00 91.56 606 LYS A N 1
ATOM 4819 C CA . LYS A 1 606 ? -18.326 -20.841 15.516 1.00 91.56 606 LYS A CA 1
ATOM 4820 C C . LYS A 1 606 ? -19.513 -20.007 16.016 1.00 91.56 606 LYS A C 1
ATOM 4822 O O . LYS A 1 606 ? -19.431 -19.402 17.090 1.00 91.56 606 LYS A O 1
ATOM 4827 N N . PHE A 1 607 ? -20.582 -19.963 15.213 1.00 93.81 607 PHE A N 1
ATOM 4828 C CA . PHE A 1 607 ? -21.831 -19.226 15.481 1.00 93.81 607 PHE A CA 1
ATOM 4829 C C . PHE A 1 607 ? -21.601 -17.795 16.004 1.00 93.81 607 PHE A C 1
ATOM 4831 O O . PHE A 1 607 ? -22.196 -17.352 16.985 1.00 93.81 607 PHE A O 1
ATOM 4838 N N . ARG A 1 608 ? -20.640 -17.087 15.392 1.00 94.62 608 ARG A N 1
ATOM 4839 C CA . ARG A 1 608 ? -20.128 -15.808 15.900 1.00 94.62 608 ARG A CA 1
ATOM 4840 C C . ARG A 1 608 ? -21.218 -14.743 16.019 1.00 94.62 608 ARG A C 1
ATOM 4842 O O . ARG A 1 608 ? -21.257 -14.043 17.023 1.00 94.62 608 ARG A O 1
ATOM 4849 N N . ARG A 1 609 ? -22.072 -14.606 14.998 1.00 92.56 609 ARG A N 1
ATOM 4850 C CA . ARG A 1 609 ? -23.119 -13.571 14.966 1.00 92.56 609 ARG A CA 1
ATOM 4851 C C . ARG A 1 609 ? -24.192 -13.884 15.994 1.00 92.56 609 ARG A C 1
ATOM 4853 O O . ARG A 1 609 ? -24.545 -13.030 16.785 1.00 92.56 609 ARG A O 1
ATOM 4860 N N . GLU A 1 610 ? -24.636 -15.129 15.992 1.00 92.81 610 GLU A N 1
ATOM 4861 C CA . GLU A 1 610 ? -25.672 -15.693 16.841 1.00 92.81 610 GLU A CA 1
ATOM 4862 C C . GLU A 1 610 ? -25.306 -15.516 18.323 1.00 92.81 610 GLU A C 1
ATOM 4864 O O . GLU A 1 610 ? -26.093 -14.976 19.097 1.00 92.81 610 GLU A O 1
ATOM 4869 N N . ARG A 1 611 ? -24.066 -15.863 18.700 1.00 94.81 611 ARG A N 1
ATOM 4870 C CA . ARG A 1 611 ? -23.550 -15.660 20.060 1.00 94.81 611 ARG A CA 1
ATOM 4871 C C . ARG A 1 611 ? -23.420 -14.182 20.433 1.00 94.81 611 ARG A C 1
ATOM 4873 O O . ARG A 1 611 ? -23.947 -13.787 21.466 1.00 94.81 611 ARG A O 1
ATOM 4880 N N . LEU A 1 612 ? -22.760 -13.350 19.621 1.00 95.50 612 LEU A N 1
ATOM 4881 C CA . LEU A 1 612 ? -22.576 -11.922 19.942 1.00 95.50 612 LEU A CA 1
ATOM 4882 C C . LEU A 1 612 ? -23.900 -11.136 19.959 1.00 95.50 612 LEU A C 1
ATOM 4884 O O . LEU A 1 612 ? -24.047 -10.223 20.770 1.00 95.50 612 LEU A O 1
ATOM 4888 N N . THR A 1 613 ? -24.882 -11.527 19.141 1.00 93.88 613 THR A N 1
ATOM 4889 C CA . THR A 1 613 ? -26.265 -11.040 19.220 1.00 93.88 613 THR A CA 1
ATOM 4890 C C . THR A 1 613 ? -26.905 -11.428 20.550 1.00 93.88 613 THR A C 1
ATOM 4892 O O . THR A 1 613 ? -27.335 -10.536 21.278 1.00 93.88 613 THR A O 1
ATOM 4895 N N . ALA A 1 614 ? -26.878 -12.709 20.930 1.00 91.00 614 ALA A N 1
ATOM 4896 C CA . ALA A 1 614 ? -27.458 -13.169 22.193 1.00 91.00 614 ALA A CA 1
ATOM 4897 C C . ALA A 1 614 ? -26.783 -12.541 23.433 1.00 91.00 614 ALA A C 1
ATOM 4899 O O . ALA A 1 614 ? -27.458 -12.274 24.429 1.00 91.00 614 ALA A O 1
ATOM 4900 N N . ILE A 1 615 ? -25.470 -12.260 23.382 1.00 94.19 615 ILE A N 1
ATOM 4901 C CA . ILE A 1 615 ? -24.768 -11.474 24.414 1.00 94.19 615 ILE A CA 1
ATOM 4902 C C . ILE A 1 615 ? -25.348 -10.051 24.471 1.00 94.19 615 ILE A C 1
ATOM 4904 O O . ILE A 1 615 ? -25.743 -9.600 25.543 1.00 94.19 615 ILE A O 1
ATOM 4908 N N . ALA A 1 616 ? -25.430 -9.345 23.338 1.00 94.25 616 ALA A N 1
ATOM 4909 C CA . ALA A 1 616 ? -25.915 -7.963 23.287 1.00 94.25 616 ALA A CA 1
ATOM 4910 C C . ALA A 1 616 ? -27.365 -7.818 23.779 1.00 94.25 616 ALA A C 1
ATOM 4912 O O . ALA A 1 616 ? -27.661 -6.941 24.589 1.00 94.25 616 ALA A O 1
ATOM 4913 N N . GLU A 1 617 ? -28.262 -8.690 23.318 1.00 91.06 617 GLU A N 1
ATOM 4914 C CA . GLU A 1 617 ? -29.684 -8.679 23.679 1.00 91.06 617 GLU A CA 1
ATOM 4915 C C . GLU A 1 617 ? -29.888 -8.936 25.177 1.00 91.06 617 GLU A C 1
ATOM 4917 O O . GLU A 1 617 ? -30.628 -8.199 25.835 1.00 91.06 617 GLU A O 1
ATOM 4922 N N . ARG A 1 618 ? -29.169 -9.915 25.744 1.00 89.94 618 ARG A N 1
ATOM 4923 C CA . ARG A 1 618 ? -29.224 -10.214 27.179 1.00 89.94 618 ARG A CA 1
ATOM 4924 C C . ARG A 1 618 ? -28.641 -9.089 28.027 1.00 89.94 618 ARG A C 1
ATOM 4926 O O . ARG A 1 618 ? -29.274 -8.683 28.998 1.00 89.94 618 ARG A O 1
ATOM 4933 N N . LEU A 1 619 ? -27.496 -8.522 27.633 1.00 93.19 619 LEU A N 1
ATOM 4934 C CA . LEU A 1 619 ? -26.928 -7.354 28.312 1.00 93.19 619 LEU A CA 1
ATOM 4935 C C . LEU A 1 619 ? -27.899 -6.169 28.295 1.00 93.19 619 LEU A C 1
ATOM 4937 O O . LEU A 1 619 ? -28.049 -5.513 29.322 1.00 93.19 619 LEU A O 1
ATOM 4941 N N . ALA A 1 620 ? -28.610 -5.932 27.189 1.00 89.94 620 ALA A N 1
ATOM 4942 C CA . ALA A 1 620 ? -29.652 -4.909 27.082 1.00 89.94 620 ALA A CA 1
ATOM 4943 C C . ALA A 1 620 ? -30.939 -5.221 27.878 1.00 89.94 620 ALA A C 1
ATOM 4945 O O . ALA A 1 620 ? -31.752 -4.323 28.084 1.00 89.94 620 ALA A O 1
ATOM 4946 N N . GLY A 1 621 ? -31.121 -6.453 28.370 1.00 85.44 621 GLY A N 1
ATOM 4947 C CA . GLY A 1 621 ? -32.318 -6.890 29.100 1.00 85.44 621 GLY A CA 1
ATOM 4948 C C . GLY A 1 621 ? -33.501 -7.288 28.208 1.00 85.44 621 GLY A C 1
ATOM 4949 O O . GLY A 1 621 ? -34.636 -7.333 28.683 1.00 85.44 621 GLY A O 1
ATOM 4950 N N . LEU A 1 622 ? -33.266 -7.567 26.922 1.00 80.44 622 LEU A N 1
ATOM 4951 C CA . LEU A 1 622 ? -34.309 -7.973 25.980 1.00 80.44 622 LEU A CA 1
ATOM 4952 C C . LEU A 1 622 ? -34.702 -9.442 26.200 1.00 80.44 622 LEU A C 1
ATOM 4954 O O . LEU A 1 622 ? -33.906 -10.356 25.986 1.00 80.44 622 LEU A O 1
ATOM 4958 N N . LYS A 1 623 ? -35.959 -9.678 26.592 1.00 62.47 623 LYS A N 1
ATOM 4959 C CA . LYS A 1 623 ? -36.541 -11.026 26.693 1.00 62.47 623 LYS A CA 1
ATOM 4960 C C . LYS A 1 623 ? -37.012 -11.498 25.314 1.00 62.47 623 LYS A C 1
ATOM 4962 O O . LYS A 1 623 ? -38.139 -11.212 24.915 1.00 62.47 623 LYS A O 1
ATOM 4967 N N . ASN A 1 624 ? -36.150 -12.206 24.585 1.00 49.34 624 ASN A N 1
ATOM 4968 C CA . ASN A 1 624 ? -36.493 -12.776 23.280 1.00 49.34 624 ASN A CA 1
ATOM 4969 C C . ASN A 1 624 ? -37.334 -14.057 23.430 1.00 49.34 624 ASN A C 1
ATOM 4971 O O . ASN A 1 624 ? -36.847 -15.073 23.917 1.00 49.34 624 ASN A O 1
ATOM 4975 N N . ASN A 1 625 ? -38.581 -14.032 22.946 1.00 40.31 625 ASN A N 1
ATOM 4976 C CA . ASN A 1 625 ? -39.509 -15.174 23.018 1.00 40.31 625 ASN A CA 1
ATOM 4977 C C . ASN A 1 625 ? -39.067 -16.405 22.195 1.00 40.31 625 ASN A C 1
ATOM 4979 O O . ASN A 1 625 ? -39.625 -17.483 22.382 1.00 40.31 625 ASN A O 1
ATOM 4983 N N . GLU A 1 626 ? -38.081 -16.272 21.301 1.00 43.06 626 GLU A N 1
ATOM 4984 C CA . GLU A 1 626 ? -37.506 -17.396 20.540 1.00 43.06 626 GLU A CA 1
ATOM 4985 C C . GLU A 1 626 ? -36.481 -18.217 21.347 1.00 43.06 626 GLU A C 1
ATOM 4987 O O . GLU A 1 626 ? -36.207 -19.369 21.009 1.00 43.06 626 GLU A O 1
ATOM 4992 N N . PHE A 1 627 ? -35.937 -17.656 22.433 1.00 43.78 627 PHE A N 1
ATOM 4993 C CA . PHE A 1 627 ? -34.919 -18.293 23.269 1.00 43.78 627 PHE A CA 1
ATOM 4994 C C . PHE A 1 627 ? -35.417 -18.367 24.719 1.00 43.78 627 PHE A C 1
ATOM 4996 O O . PHE A 1 627 ? -35.190 -17.432 25.489 1.00 43.78 627 PHE A O 1
ATOM 5003 N N . PRO A 1 628 ? -36.121 -19.448 25.114 1.00 36.25 628 PRO A N 1
ATOM 5004 C CA . PRO A 1 628 ? -36.691 -19.551 26.451 1.00 36.25 628 PRO A CA 1
ATOM 5005 C C . PRO A 1 628 ? -35.587 -19.484 27.510 1.00 36.25 628 PRO A C 1
ATOM 5007 O O . PRO A 1 628 ? -34.683 -20.321 27.538 1.00 36.25 628 PRO A O 1
ATOM 5010 N N . SER A 1 629 ? -35.683 -18.488 28.393 1.00 36.34 629 SER A N 1
ATOM 5011 C CA . SER A 1 629 ? -34.803 -18.325 29.548 1.00 36.34 629 SER A CA 1
ATOM 5012 C C . SER A 1 629 ? -35.016 -19.491 30.513 1.00 36.34 629 SER A C 1
ATOM 5014 O O . SER A 1 629 ? -35.957 -19.476 31.307 1.00 36.34 629 SER A O 1
ATOM 5016 N N . TYR A 1 630 ? -34.178 -20.522 30.408 1.00 33.66 630 TYR A N 1
ATOM 5017 C CA . TYR A 1 630 ? -34.240 -21.672 31.302 1.00 33.66 630 TYR A CA 1
ATOM 5018 C C . TYR A 1 630 ? -33.800 -21.257 32.711 1.00 33.66 630 TYR A C 1
ATOM 5020 O O . TYR A 1 630 ? -32.837 -20.507 32.853 1.00 33.66 630 TYR A O 1
ATOM 5028 N N . ASN A 1 631 ? -34.525 -21.716 33.732 1.00 37.16 631 ASN A N 1
ATOM 5029 C CA . ASN A 1 631 ? -34.449 -21.165 35.086 1.00 37.16 631 ASN A CA 1
ATOM 5030 C C . ASN A 1 631 ? -33.023 -21.140 35.668 1.00 37.16 631 ASN A C 1
ATOM 5032 O O . ASN A 1 631 ? -32.432 -22.187 35.934 1.00 37.16 631 ASN A O 1
ATOM 5036 N N . SER A 1 632 ? -32.546 -19.935 35.974 1.00 37.38 632 SER A N 1
ATOM 5037 C CA . SER A 1 632 ? -31.627 -19.659 37.079 1.00 37.38 632 SER A CA 1
ATOM 5038 C C . SER A 1 632 ? -32.381 -18.781 38.077 1.00 37.38 632 SER A C 1
ATOM 5040 O O . SER A 1 632 ? -32.766 -17.660 37.735 1.00 37.38 632 SER A O 1
ATOM 5042 N N . ASP A 1 633 ? -32.665 -19.298 39.270 1.00 34.91 633 ASP A N 1
ATOM 5043 C CA . ASP A 1 633 ? -33.562 -18.633 40.217 1.00 34.91 633 ASP A CA 1
ATOM 5044 C C . ASP A 1 633 ? -33.014 -17.285 40.718 1.00 34.91 633 ASP A C 1
ATOM 5046 O O . ASP A 1 633 ? -31.870 -17.175 41.151 1.00 34.91 633 ASP A O 1
ATOM 5050 N N . GLY A 1 634 ? -33.865 -16.255 40.689 1.00 41.81 634 GLY A N 1
ATOM 5051 C CA . GLY A 1 634 ? -33.664 -14.968 41.369 1.00 41.81 634 GLY A CA 1
ATOM 5052 C C . GLY A 1 634 ? -32.651 -13.984 40.767 1.00 41.81 634 GLY A C 1
ATOM 5053 O O . GLY A 1 634 ? -32.739 -12.795 41.074 1.00 41.81 634 GLY A O 1
ATOM 5054 N N . ASP A 1 635 ? -31.715 -14.426 39.926 1.00 51.31 635 ASP A N 1
ATOM 5055 C CA . ASP A 1 635 ? -30.595 -13.576 39.504 1.00 51.31 635 ASP A CA 1
ATOM 5056 C C . ASP A 1 635 ? -30.956 -12.626 38.346 1.00 51.31 635 ASP A C 1
ATOM 5058 O O . ASP A 1 635 ? -31.449 -13.032 37.292 1.00 51.31 635 ASP A O 1
ATOM 5062 N N . ASN A 1 636 ? -30.723 -11.328 38.549 1.00 62.81 636 ASN A N 1
ATOM 5063 C CA . ASN A 1 636 ? -31.062 -10.274 37.594 1.00 62.81 636 ASN A CA 1
ATOM 5064 C C . ASN A 1 636 ? -29.792 -9.796 36.877 1.00 62.81 636 ASN A C 1
ATOM 5066 O O . ASN A 1 636 ? -28.964 -9.136 37.507 1.00 62.81 636 ASN A O 1
ATOM 5070 N N . ASP A 1 637 ? -29.683 -10.061 35.568 1.00 73.12 637 ASP A N 1
ATOM 5071 C CA . ASP A 1 637 ? -28.610 -9.612 34.652 1.00 73.12 637 ASP A CA 1
ATOM 5072 C C . ASP A 1 637 ? -28.636 -8.081 34.382 1.00 73.12 637 ASP A C 1
ATOM 5074 O O . ASP A 1 637 ? -28.496 -7.582 33.255 1.00 73.12 637 ASP A O 1
ATOM 5078 N N . ASP A 1 638 ? -28.841 -7.288 35.431 1.00 87.56 638 ASP A N 1
ATOM 5079 C CA . ASP A 1 638 ? -28.620 -5.851 35.422 1.00 87.56 638 ASP A CA 1
ATOM 5080 C C . ASP A 1 638 ? -27.233 -5.530 35.987 1.00 87.56 638 ASP A C 1
ATOM 5082 O O . ASP A 1 638 ? -26.982 -5.677 37.183 1.00 87.56 638 ASP A O 1
ATOM 5086 N N . TYR A 1 639 ? -26.343 -5.106 35.088 1.00 94.69 639 TYR A N 1
ATOM 5087 C CA . TYR A 1 639 ? -24.965 -4.704 35.353 1.00 94.69 639 TYR A CA 1
ATOM 5088 C C . TYR A 1 639 ? -24.833 -3.201 35.112 1.00 94.69 639 TYR A C 1
ATOM 5090 O O . TYR A 1 639 ? -25.423 -2.670 34.171 1.00 94.69 639 TYR A O 1
ATOM 5098 N N . ASP A 1 640 ? -24.034 -2.510 35.917 1.00 95.44 640 ASP A N 1
ATOM 5099 C CA . ASP A 1 640 ? -23.814 -1.065 35.785 1.00 95.44 640 ASP A CA 1
ATOM 5100 C C . ASP A 1 640 ? -22.612 -0.746 34.896 1.00 95.44 640 ASP A C 1
ATOM 5102 O O . ASP A 1 640 ? -22.570 0.300 34.241 1.00 95.44 640 ASP A O 1
ATOM 5106 N N . ILE A 1 641 ? -21.642 -1.663 34.860 1.00 97.31 641 ILE A N 1
ATOM 5107 C CA . ILE A 1 641 ? -20.427 -1.582 34.053 1.00 97.31 641 ILE A CA 1
ATOM 5108 C C . ILE A 1 641 ? -20.169 -2.952 33.418 1.00 97.31 641 ILE A C 1
ATOM 5110 O O . ILE A 1 641 ? -20.156 -3.971 34.105 1.00 97.31 641 ILE A O 1
ATOM 5114 N N . VAL A 1 642 ? -19.926 -2.983 32.109 1.00 98.25 642 VAL A N 1
ATOM 5115 C CA . VAL A 1 642 ? -19.586 -4.204 31.369 1.00 98.25 642 VAL A CA 1
ATOM 5116 C C . VAL A 1 642 ? -18.319 -3.968 30.557 1.00 98.25 642 VAL A C 1
ATOM 5118 O O . VAL A 1 642 ? -18.284 -3.085 29.700 1.00 98.25 642 VAL A O 1
ATOM 5121 N N . ALA A 1 643 ? -17.285 -4.768 30.801 1.00 98.38 643 ALA A N 1
ATOM 5122 C CA . ALA A 1 643 ? -16.053 -4.797 30.024 1.00 98.38 643 ALA A CA 1
ATOM 5123 C C . ALA A 1 643 ? -16.052 -6.012 29.089 1.00 98.38 643 ALA A C 1
ATOM 5125 O O . ALA A 1 643 ? -16.178 -7.148 29.533 1.00 98.38 643 ALA A O 1
ATOM 5126 N N . LEU A 1 644 ? -15.908 -5.785 27.786 1.00 98.12 644 LEU A N 1
ATOM 5127 C CA . LEU A 1 644 ? -15.916 -6.860 26.793 1.00 98.12 644 LEU A CA 1
ATOM 5128 C C . LEU A 1 644 ? -14.545 -6.989 26.134 1.00 98.12 644 LEU A C 1
ATOM 5130 O O . LEU A 1 644 ? -13.876 -5.981 25.873 1.00 98.12 644 LEU A O 1
ATOM 5134 N N . GLN A 1 645 ? -14.148 -8.226 25.848 1.00 97.19 645 GLN A N 1
ATOM 5135 C CA . GLN A 1 645 ? -12.944 -8.566 25.093 1.00 97.19 645 GLN A CA 1
ATOM 5136 C C . GLN A 1 645 ? -13.309 -9.359 23.823 1.00 97.19 645 GLN A C 1
ATOM 5138 O O . GLN A 1 645 ? -14.410 -9.895 23.689 1.00 97.19 645 GLN A O 1
ATOM 5143 N N . GLU A 1 646 ? -12.377 -9.415 22.867 1.00 94.50 646 GLU A N 1
ATOM 5144 C CA . GLU A 1 646 ? -12.512 -10.108 21.571 1.00 94.50 646 GLU A CA 1
ATOM 5145 C C . GLU A 1 646 ? -13.594 -9.607 20.591 1.00 94.50 646 GLU A C 1
ATOM 5147 O O . GLU A 1 646 ? -13.941 -10.294 19.629 1.00 94.50 646 GLU A O 1
ATOM 5152 N N . ILE A 1 647 ? -14.051 -8.359 20.719 1.00 94.62 647 ILE A N 1
ATOM 5153 C CA . ILE A 1 647 ? -14.894 -7.708 19.700 1.00 94.62 647 ILE A CA 1
ATOM 5154 C C . ILE A 1 647 ? -14.009 -7.245 18.526 1.00 94.62 647 ILE A C 1
ATOM 5156 O O . ILE A 1 647 ? -13.673 -6.067 18.375 1.00 94.62 647 ILE A O 1
ATOM 5160 N N . TRP A 1 648 ? -13.570 -8.206 17.707 1.00 91.25 648 TRP A N 1
ATOM 5161 C CA . TRP A 1 648 ? -12.591 -8.006 16.629 1.00 91.25 648 TRP A CA 1
ATOM 5162 C C . TRP A 1 648 ? -13.159 -7.382 15.344 1.00 91.25 648 TRP A C 1
ATOM 5164 O O . TRP A 1 648 ? -12.388 -7.056 14.437 1.00 91.25 648 TRP A O 1
ATOM 5174 N N . THR A 1 649 ? -14.482 -7.235 15.214 1.00 90.25 649 THR A N 1
ATOM 5175 C CA . THR A 1 649 ? -15.119 -6.688 14.004 1.00 90.25 649 THR A CA 1
ATOM 5176 C C . THR A 1 649 ? -16.028 -5.508 14.334 1.00 90.25 649 THR A C 1
ATOM 5178 O O . THR A 1 649 ? -16.726 -5.513 15.349 1.00 90.25 649 THR A O 1
ATOM 5181 N N . LYS A 1 650 ? -16.028 -4.487 13.465 1.00 90.38 650 LYS A N 1
ATOM 5182 C CA . LYS A 1 650 ? -16.903 -3.320 13.643 1.00 90.38 650 LYS A CA 1
ATOM 5183 C C . LYS A 1 650 ? -18.370 -3.706 13.454 1.00 90.38 650 LYS A C 1
ATOM 5185 O O . LYS A 1 650 ? -19.222 -3.138 14.116 1.00 90.38 650 LYS A O 1
ATOM 5190 N N . GLU A 1 651 ? -18.665 -4.684 12.597 1.00 92.25 651 GLU A N 1
ATOM 5191 C CA . GLU A 1 651 ? -20.045 -5.123 12.361 1.00 92.25 651 GLU A CA 1
ATOM 5192 C C . GLU A 1 651 ? -20.682 -5.750 13.609 1.00 92.25 651 GLU A C 1
ATOM 5194 O O . GLU A 1 651 ? -21.869 -5.544 13.852 1.00 92.25 651 GLU A O 1
ATOM 5199 N N . ASP A 1 652 ? -19.893 -6.468 14.415 1.00 94.31 652 ASP A N 1
ATOM 5200 C CA . ASP A 1 652 ? -20.363 -7.037 15.681 1.00 94.31 652 ASP A CA 1
ATOM 5201 C C . ASP A 1 652 ? -20.445 -5.945 16.779 1.00 94.31 652 ASP A C 1
ATOM 5203 O O . ASP A 1 652 ? -21.399 -5.927 17.556 1.00 94.31 652 ASP A O 1
ATOM 5207 N N . TRP A 1 653 ? -19.516 -4.971 16.803 1.00 96.25 653 TRP A N 1
ATOM 5208 C CA . TRP A 1 653 ? -19.602 -3.807 17.706 1.00 96.25 653 TRP A CA 1
ATOM 5209 C C . TRP A 1 653 ? -20.813 -2.909 17.422 1.00 96.25 653 TRP A C 1
ATOM 5211 O O . TRP A 1 653 ? -21.532 -2.557 18.351 1.00 96.25 653 TRP A O 1
ATOM 5221 N N . ASP A 1 654 ? -21.058 -2.539 16.163 1.00 96.19 654 ASP A N 1
ATOM 5222 C CA . ASP A 1 654 ? -22.151 -1.635 15.775 1.00 96.19 654 ASP A CA 1
ATOM 5223 C C . ASP A 1 654 ? -23.533 -2.225 16.128 1.00 96.19 654 ASP A C 1
ATOM 5225 O O . ASP A 1 654 ? -24.502 -1.486 16.310 1.00 96.19 654 ASP A O 1
ATOM 5229 N N . TYR A 1 655 ? -23.631 -3.555 16.256 1.00 95.06 655 TYR A N 1
ATOM 5230 C CA . TYR A 1 655 ? -24.810 -4.226 16.800 1.00 95.06 655 TYR A CA 1
ATOM 5231 C C . TYR A 1 655 ? -24.906 -4.059 18.327 1.00 95.06 655 TYR A C 1
ATOM 5233 O O . TYR A 1 655 ? -25.945 -3.617 18.818 1.00 95.06 655 TYR A O 1
ATOM 5241 N N . ILE A 1 656 ? -23.827 -4.357 19.066 1.00 96.12 656 ILE A N 1
ATOM 5242 C CA . ILE A 1 656 ? -23.757 -4.216 20.534 1.00 96.12 656 ILE A CA 1
ATOM 5243 C C . ILE A 1 656 ? -24.043 -2.772 20.964 1.00 96.12 656 ILE A C 1
ATOM 5245 O O . ILE A 1 656 ? -24.889 -2.552 21.826 1.00 96.12 656 ILE A O 1
ATOM 5249 N N . ASP A 1 657 ? -23.384 -1.787 20.347 1.00 97.12 657 ASP A N 1
ATOM 5250 C CA . ASP A 1 657 ? -23.544 -0.365 20.670 1.00 97.12 657 ASP A CA 1
ATOM 5251 C C . ASP A 1 657 ? -24.999 0.091 20.538 1.00 97.12 657 ASP A C 1
ATOM 5253 O O . ASP A 1 657 ? -25.511 0.779 21.417 1.00 97.12 657 ASP A O 1
ATOM 5257 N N . ARG A 1 658 ? -25.678 -0.339 19.467 1.00 96.25 658 ARG A N 1
ATOM 5258 C CA . ARG A 1 658 ? -27.075 0.007 19.186 1.00 96.25 658 ARG A CA 1
ATOM 5259 C C . ARG A 1 658 ? -28.055 -0.675 20.139 1.00 96.25 658 ARG A C 1
ATOM 5261 O O . ARG A 1 658 ? -28.978 -0.021 20.609 1.00 96.25 658 ARG A O 1
ATOM 5268 N N . ILE A 1 659 ? -27.891 -1.974 20.396 1.00 93.44 659 ILE A N 1
ATOM 5269 C CA . ILE A 1 659 ? -28.826 -2.747 21.232 1.00 93.44 659 ILE A CA 1
ATOM 5270 C C . ILE A 1 659 ? -28.672 -2.390 22.715 1.00 93.44 659 ILE A C 1
ATOM 5272 O O . ILE A 1 659 ? -29.668 -2.203 23.407 1.00 93.44 659 ILE A O 1
ATOM 5276 N N . CYS A 1 660 ? -27.443 -2.184 23.191 1.00 94.75 660 CYS A N 1
ATOM 5277 C CA . CYS A 1 660 ? -27.173 -1.779 24.571 1.00 94.75 660 CYS A CA 1
ATOM 5278 C C . CYS A 1 660 ? -27.394 -0.274 24.838 1.00 94.75 660 CYS A C 1
ATOM 5280 O O . CYS A 1 660 ? -27.255 0.156 25.985 1.00 94.75 660 CYS A O 1
ATOM 5282 N N . ALA A 1 661 ? -27.725 0.536 23.822 1.00 94.75 661 ALA A N 1
ATOM 5283 C CA . ALA A 1 661 ? -27.766 1.998 23.925 1.00 94.75 661 ALA A CA 1
ATOM 5284 C C . ALA A 1 661 ? -28.753 2.543 24.969 1.00 94.75 661 ALA A C 1
ATOM 5286 O O . ALA A 1 661 ? -28.467 3.556 25.604 1.00 94.75 661 ALA A O 1
ATOM 5287 N N . SER A 1 662 ? -29.899 1.879 25.140 1.00 90.88 662 SER A N 1
ATOM 5288 C CA . SER A 1 662 ? -30.973 2.282 26.058 1.00 90.88 662 SER A CA 1
ATOM 5289 C C . SER A 1 662 ? -30.619 2.081 27.534 1.00 90.88 662 SER A C 1
ATOM 5291 O O . SER A 1 662 ? -31.019 2.883 28.373 1.00 90.88 662 SER A O 1
ATOM 5293 N N . LYS A 1 663 ? -29.868 1.018 27.851 1.00 92.88 663 LYS A N 1
ATOM 5294 C CA . LYS A 1 663 ? -29.496 0.623 29.222 1.00 92.88 663 LYS A CA 1
ATOM 5295 C C . LYS A 1 663 ? -28.128 1.167 29.642 1.00 92.88 663 LYS A C 1
ATOM 5297 O O . LYS A 1 663 ? -27.919 1.466 30.813 1.00 92.88 663 LYS A O 1
ATOM 5302 N N . PHE A 1 664 ? -27.212 1.334 28.689 1.00 97.06 664 PHE A N 1
ATOM 5303 C CA . PHE A 1 664 ? -25.858 1.840 28.913 1.00 97.06 664 PHE A CA 1
ATOM 5304 C C . PHE A 1 664 ? -25.645 3.136 28.114 1.00 97.06 664 PHE A C 1
ATOM 5306 O O . PHE A 1 664 ? -25.205 3.073 26.963 1.00 97.06 664 PHE A O 1
ATOM 5313 N N . PRO A 1 665 ? -25.942 4.327 28.667 1.00 95.81 665 PRO A N 1
ATOM 5314 C CA . PRO A 1 665 ? -25.757 5.598 27.963 1.00 95.81 665 PRO A CA 1
ATOM 5315 C C . PRO A 1 665 ? -24.307 5.875 27.529 1.00 95.81 665 PRO A C 1
ATOM 5317 O O . PRO A 1 665 ? -24.101 6.506 26.491 1.00 95.81 665 PRO A O 1
ATOM 5320 N N . PHE A 1 666 ? -23.298 5.376 28.256 1.00 97.81 666 PHE A N 1
ATOM 5321 C CA . PHE A 1 666 ? -21.884 5.641 27.972 1.00 97.81 666 PHE A CA 1
ATOM 5322 C C . PHE A 1 666 ? -21.176 4.378 27.467 1.00 97.81 666 PHE A C 1
ATOM 5324 O O . PHE A 1 666 ? -20.977 3.420 28.210 1.00 97.81 666 PHE A O 1
ATOM 5331 N N . ARG A 1 667 ? -20.793 4.361 26.186 1.00 97.44 667 ARG A N 1
ATOM 5332 C CA . ARG A 1 667 ? -20.271 3.168 25.494 1.00 97.44 667 ARG A CA 1
ATOM 5333 C C . ARG A 1 667 ? -19.021 3.513 24.691 1.00 97.44 667 ARG A C 1
ATOM 5335 O O . ARG A 1 667 ? -18.919 4.606 24.132 1.00 97.44 667 ARG A O 1
ATOM 5342 N N . ARG A 1 668 ? -18.043 2.603 24.641 1.00 96.62 668 ARG A N 1
ATOM 5343 C CA . ARG A 1 668 ? -16.765 2.838 23.951 1.00 96.62 668 ARG A CA 1
ATOM 5344 C C . ARG A 1 668 ? -16.085 1.543 23.507 1.00 96.62 668 ARG A C 1
ATOM 5346 O O . ARG A 1 668 ? -15.726 0.720 24.338 1.00 96.62 668 ARG A O 1
ATOM 5353 N N . TRP A 1 669 ? -15.793 1.438 22.212 1.00 96.19 669 TRP A N 1
ATOM 5354 C CA . TRP A 1 669 ? -14.881 0.443 21.627 1.00 96.19 669 TRP A CA 1
ATOM 5355 C C . TRP A 1 669 ? -13.497 1.048 21.355 1.00 96.19 669 TRP A C 1
ATOM 5357 O O . TRP A 1 669 ? -13.366 2.256 21.125 1.00 96.19 669 TRP A O 1
ATOM 5367 N N . PHE A 1 670 ? -12.461 0.209 21.397 1.00 95.00 670 PHE A N 1
ATOM 5368 C CA . PHE A 1 670 ? -11.058 0.620 21.351 1.00 95.00 670 PHE A CA 1
ATOM 5369 C C . PHE A 1 670 ? -10.317 0.021 20.145 1.00 95.00 670 PHE A C 1
ATOM 5371 O O . PHE A 1 670 ? -10.082 -1.184 20.066 1.00 95.00 670 PHE A O 1
ATOM 5378 N N . SER A 1 671 ? -9.886 0.885 19.220 1.00 86.62 671 SER A N 1
ATOM 5379 C CA . SER A 1 671 ? -9.153 0.506 18.001 1.00 86.62 671 SER A CA 1
ATOM 5380 C C . SER A 1 671 ? -7.643 0.775 18.117 1.00 86.62 671 SER A C 1
ATOM 5382 O O . SER A 1 671 ? -7.217 1.799 18.646 1.00 86.62 671 SER A O 1
ATOM 5384 N N . SER A 1 672 ? -6.819 -0.145 17.609 1.00 84.69 672 SER A N 1
ATOM 5385 C CA . SER A 1 672 ? -5.344 -0.118 17.658 1.00 84.69 672 SER A CA 1
ATOM 5386 C C . SER A 1 672 ? -4.797 -1.098 16.584 1.00 84.69 672 SER A C 1
ATOM 5388 O O . SER A 1 672 ? -5.496 -1.397 15.616 1.00 84.69 672 SER A O 1
ATOM 5390 N N . GLY A 1 673 ? -3.562 -1.585 16.699 1.00 80.31 673 GLY A N 1
ATOM 5391 C CA . GLY A 1 673 ? -3.003 -2.621 15.829 1.00 80.31 673 GLY A CA 1
ATOM 5392 C C . GLY A 1 673 ? -2.667 -2.160 14.411 1.00 80.31 673 GLY A C 1
ATOM 5393 O O . GLY A 1 673 ? -2.289 -1.010 14.184 1.00 80.31 673 GLY A O 1
ATOM 5394 N N . ILE A 1 674 ? -2.756 -3.118 13.486 1.00 80.38 674 ILE A N 1
ATOM 5395 C CA . ILE A 1 674 ? -2.658 -2.989 12.023 1.00 80.38 674 ILE A CA 1
ATOM 5396 C C . ILE A 1 674 ? -3.944 -3.529 11.362 1.00 80.38 674 ILE A C 1
ATOM 5398 O O . ILE A 1 674 ? -4.346 -3.056 10.296 1.00 80.38 674 ILE A O 1
ATOM 5402 N N . LEU A 1 675 ? -4.602 -4.528 11.967 1.00 76.88 675 LEU A N 1
ATOM 5403 C CA . LEU A 1 675 ? -5.784 -5.185 11.395 1.00 76.88 675 LEU A CA 1
ATOM 5404 C C . LEU A 1 675 ? -7.120 -4.642 11.921 1.00 76.88 675 LEU A C 1
ATOM 5406 O O . LEU A 1 675 ? -7.898 -4.144 11.110 1.00 76.88 675 LEU A O 1
ATOM 5410 N N . SER A 1 676 ? -7.372 -4.752 13.229 1.00 71.81 676 SER A N 1
ATOM 5411 C CA . SER A 1 676 ? -8.696 -4.552 13.856 1.00 71.81 676 SER A CA 1
ATOM 5412 C C . SER A 1 676 ? -8.689 -3.714 15.141 1.00 71.81 676 SER A C 1
ATOM 5414 O O . SER A 1 676 ? -9.705 -3.121 15.488 1.00 71.81 676 SER A O 1
ATOM 5416 N N . GLY A 1 677 ? -7.566 -3.677 15.861 1.00 82.38 677 GLY A N 1
ATOM 5417 C CA . GLY A 1 677 ? -7.518 -3.283 17.271 1.00 82.38 677 GLY A CA 1
ATOM 5418 C C . GLY A 1 677 ? -7.683 -4.464 18.233 1.00 82.38 677 GLY A C 1
ATOM 5419 O O . GLY A 1 677 ? -8.007 -5.562 17.779 1.00 82.38 677 GLY A O 1
ATOM 5420 N N . PRO A 1 678 ? -7.455 -4.239 19.543 1.00 88.12 678 PRO A N 1
ATOM 5421 C CA . PRO A 1 678 ? -7.327 -5.257 20.595 1.00 88.12 678 PRO A CA 1
ATOM 5422 C C . PRO A 1 678 ? -8.640 -5.955 20.989 1.00 88.12 678 PRO A C 1
ATOM 5424 O O . PRO A 1 678 ? -8.633 -6.776 21.899 1.00 88.12 678 PRO A O 1
ATOM 5427 N N . GLY A 1 679 ? -9.763 -5.628 20.340 1.00 93.06 679 GLY A N 1
ATOM 5428 C CA . GLY A 1 679 ? -11.063 -6.247 20.610 1.00 93.06 679 GLY A CA 1
ATOM 5429 C C . GLY A 1 679 ? -11.742 -5.788 21.905 1.00 93.06 679 GLY A C 1
ATOM 5430 O O . GLY A 1 679 ? -12.680 -6.438 22.353 1.00 93.06 679 GLY A O 1
ATOM 5431 N N . LEU A 1 680 ? -11.276 -4.696 22.516 1.00 97.38 680 LEU A N 1
ATOM 5432 C CA . LEU A 1 680 ? -11.748 -4.226 23.822 1.00 97.38 680 LEU A CA 1
ATOM 5433 C C . LEU A 1 680 ? -12.917 -3.247 23.681 1.00 97.38 680 LEU A C 1
ATOM 5435 O O . LEU A 1 680 ? -12.883 -2.349 22.831 1.00 97.38 680 LEU A O 1
ATOM 5439 N N . ALA A 1 681 ? -13.906 -3.359 24.565 1.00 97.56 681 ALA A N 1
ATOM 5440 C CA . ALA A 1 681 ? -14.966 -2.370 24.728 1.00 97.56 681 ALA A CA 1
ATOM 5441 C C . ALA A 1 681 ? -15.409 -2.199 26.190 1.00 97.56 681 ALA A C 1
ATOM 5443 O O . ALA A 1 681 ? -15.116 -3.028 27.050 1.00 97.56 681 ALA A O 1
ATOM 5444 N N . ILE A 1 682 ? -16.142 -1.122 26.456 1.00 97.94 682 ILE A N 1
ATOM 5445 C CA . ILE A 1 682 ? -16.857 -0.877 27.709 1.00 97.94 682 ILE A CA 1
ATOM 5446 C C . ILE A 1 682 ? -18.275 -0.367 27.416 1.00 97.94 682 ILE A C 1
ATOM 5448 O O . ILE A 1 682 ? -18.478 0.453 26.514 1.00 97.94 682 ILE A O 1
ATOM 5452 N N . LEU A 1 683 ? -19.239 -0.838 28.203 1.00 98.12 683 LEU A N 1
ATOM 5453 C CA . LEU A 1 683 ? -20.593 -0.304 28.337 1.00 98.12 683 LEU A CA 1
ATOM 5454 C C . LEU A 1 683 ? -20.764 0.154 29.794 1.00 98.12 683 LEU A C 1
ATOM 5456 O O . LEU A 1 683 ? -20.325 -0.545 30.705 1.00 98.12 683 LEU A O 1
ATOM 5460 N N . SER A 1 684 ? -21.353 1.324 30.032 1.00 97.62 684 SER A N 1
ATOM 5461 C CA . SER A 1 684 ? -21.447 1.923 31.367 1.00 97.62 684 SER A CA 1
ATOM 5462 C C . SER A 1 684 ? -22.730 2.738 31.546 1.00 97.62 684 SER A C 1
ATOM 5464 O O . SER A 1 684 ? -23.106 3.529 30.674 1.00 97.62 684 SER A O 1
ATOM 5466 N N . LYS A 1 685 ? -23.375 2.581 32.708 1.00 96.00 685 LYS A N 1
ATOM 5467 C CA . LYS A 1 685 ? -24.392 3.514 33.221 1.00 96.00 685 LYS A CA 1
ATOM 5468 C C . LYS A 1 685 ? -23.755 4.811 33.730 1.00 96.00 685 LYS A C 1
ATOM 5470 O O . LYS A 1 685 ? -24.326 5.885 33.569 1.00 96.00 685 LYS A O 1
ATOM 5475 N N . TYR A 1 686 ? -22.544 4.723 34.283 1.00 95.75 686 TYR A N 1
ATOM 5476 C CA . TYR A 1 686 ? -21.797 5.856 34.831 1.00 95.75 686 TYR A CA 1
ATOM 5477 C C . TYR A 1 686 ? -21.097 6.696 33.743 1.00 95.75 686 TYR A C 1
ATOM 5479 O O . TYR A 1 686 ? -20.498 6.115 32.827 1.00 95.75 686 TYR A O 1
ATOM 5487 N N . PRO A 1 687 ? -21.089 8.041 33.852 1.00 96.69 687 PRO A N 1
ATOM 5488 C CA . PRO A 1 687 ? -20.396 8.926 32.919 1.00 96.69 687 PRO A CA 1
ATOM 5489 C C . PRO A 1 687 ? -18.897 8.638 32.763 1.00 96.69 687 PRO A C 1
ATOM 5491 O O . PRO A 1 687 ? -18.135 8.598 33.735 1.00 96.69 687 PRO A O 1
ATOM 5494 N N . ILE A 1 688 ? -18.454 8.528 31.509 1.00 97.25 688 ILE A N 1
ATOM 5495 C CA . ILE A 1 688 ? -17.039 8.420 31.137 1.00 97.25 688 ILE A CA 1
ATOM 5496 C C . ILE A 1 688 ? -16.386 9.811 31.206 1.00 97.25 688 ILE A C 1
ATOM 5498 O O . ILE A 1 688 ? -16.649 10.673 30.372 1.00 97.25 688 ILE A O 1
ATOM 5502 N N . LYS A 1 689 ? -15.491 10.018 32.181 1.00 95.06 689 LYS A N 1
ATOM 5503 C CA . LYS A 1 689 ? -14.705 11.254 32.364 1.00 95.06 689 LYS A CA 1
ATOM 5504 C C . LYS A 1 689 ? -13.503 11.328 31.413 1.00 95.06 689 LYS A C 1
ATOM 5506 O O . LYS A 1 689 ? -13.150 12.409 30.951 1.00 95.06 689 LYS A O 1
ATOM 5511 N N . LYS A 1 690 ? -12.839 10.196 31.153 1.00 95.88 690 LYS A N 1
ATOM 5512 C CA . LYS A 1 690 ? -11.656 10.090 30.274 1.00 95.88 690 LYS A CA 1
ATOM 5513 C C . LYS A 1 690 ? -11.496 8.654 29.773 1.00 95.88 690 LYS A C 1
ATOM 5515 O O . LYS A 1 690 ? -11.762 7.718 30.520 1.00 95.88 690 LYS A O 1
ATOM 5520 N N . THR A 1 691 ? -10.991 8.480 28.552 1.00 96.69 691 THR A N 1
ATOM 5521 C CA . THR A 1 691 ? -10.471 7.187 28.070 1.00 96.69 691 THR A CA 1
ATOM 5522 C C . THR A 1 691 ? -9.076 7.341 27.479 1.00 96.69 691 THR A C 1
ATOM 5524 O O . THR A 1 691 ? -8.754 8.371 26.887 1.00 96.69 691 THR A O 1
ATOM 5527 N N . SER A 1 692 ? -8.254 6.306 27.620 1.00 95.38 692 SER A N 1
ATOM 5528 C CA . SER A 1 692 ? -6.942 6.178 26.980 1.00 95.38 692 SER A CA 1
ATOM 5529 C C . SER A 1 692 ? -6.650 4.709 26.672 1.00 95.38 692 SER A C 1
ATOM 5531 O O . SER A 1 692 ? -7.159 3.819 27.345 1.00 95.38 692 SER A O 1
ATOM 5533 N N . LEU A 1 693 ? -5.846 4.447 25.642 1.00 96.12 693 LEU A N 1
ATOM 5534 C CA . LEU A 1 693 ? -5.495 3.096 25.204 1.00 96.12 693 LEU A CA 1
ATOM 5535 C C . LEU A 1 693 ? -3.976 2.974 25.127 1.00 96.12 693 LEU A C 1
ATOM 5537 O O . LEU A 1 693 ? -3.350 3.657 24.317 1.00 96.12 693 LEU A O 1
ATOM 5541 N N . TYR A 1 694 ? -3.401 2.107 25.953 1.00 95.50 694 TYR A N 1
ATOM 5542 C CA . TYR A 1 694 ? -1.966 1.861 25.986 1.00 95.50 694 TYR A CA 1
ATOM 5543 C C . TYR A 1 694 ? -1.639 0.563 25.246 1.00 95.50 694 TYR A C 1
ATOM 5545 O O . TYR A 1 694 ? -2.180 -0.495 25.566 1.00 95.50 694 TYR A O 1
ATOM 5553 N N . ARG A 1 695 ? -0.782 0.645 24.223 1.00 93.94 695 ARG A N 1
ATOM 5554 C CA . ARG A 1 695 ? -0.352 -0.503 23.411 1.00 93.94 695 ARG A CA 1
ATOM 5555 C C . ARG A 1 695 ? 0.934 -1.070 23.990 1.00 93.94 695 ARG A C 1
ATOM 5557 O O . ARG A 1 695 ? 1.918 -0.343 24.054 1.00 93.94 695 ARG A O 1
ATOM 5564 N N . PHE A 1 696 ? 0.953 -2.360 24.306 1.00 94.62 696 PHE A N 1
ATOM 5565 C CA . PHE A 1 696 ? 2.141 -2.987 24.879 1.00 94.62 696 PHE A CA 1
ATOM 5566 C C . PHE A 1 696 ? 3.326 -2.975 23.886 1.00 94.62 696 PHE A C 1
ATOM 5568 O O . PHE A 1 696 ? 3.178 -3.491 22.770 1.00 94.62 696 PHE A O 1
ATOM 5575 N N . PRO A 1 697 ? 4.505 -2.443 24.267 1.00 91.56 697 PRO A N 1
ATOM 5576 C CA . PRO A 1 697 ? 5.731 -2.496 23.463 1.00 91.56 697 PRO A CA 1
ATOM 5577 C C . PRO A 1 697 ? 6.211 -3.930 23.193 1.00 91.56 697 PRO A C 1
ATOM 5579 O O . PRO A 1 697 ? 6.781 -4.218 22.137 1.00 91.56 697 PRO A O 1
ATOM 5582 N N . VAL A 1 698 ? 5.961 -4.847 24.131 1.00 92.88 698 VAL A N 1
ATOM 5583 C CA . VAL A 1 698 ? 6.221 -6.287 24.001 1.00 92.88 698 VAL A CA 1
ATOM 5584 C C . VAL A 1 698 ? 4.888 -6.999 23.734 1.00 92.88 698 VAL A C 1
ATOM 5586 O O . VAL A 1 698 ? 4.086 -7.226 24.638 1.00 92.88 698 VAL A O 1
ATOM 5589 N N . ASN A 1 699 ? 4.613 -7.325 22.466 1.00 89.25 699 ASN A N 1
ATOM 5590 C CA . ASN A 1 699 ? 3.319 -7.872 22.036 1.00 89.25 699 ASN A CA 1
ATOM 5591 C C . ASN A 1 699 ? 3.440 -8.902 20.895 1.00 89.25 699 ASN A C 1
ATOM 5593 O O . ASN A 1 699 ? 3.031 -8.655 19.761 1.00 89.25 699 ASN A O 1
ATOM 5597 N N . GLY A 1 700 ? 4.007 -10.070 21.189 1.00 88.12 700 GLY A N 1
ATOM 5598 C CA . GLY A 1 700 ? 4.160 -11.155 20.221 1.00 88.12 700 GLY A CA 1
ATOM 5599 C C . GLY A 1 700 ? 5.097 -10.814 19.063 1.00 88.12 700 GLY A C 1
ATOM 5600 O O . GLY A 1 700 ? 5.915 -9.899 19.147 1.00 88.12 700 GLY A O 1
ATOM 5601 N N . ARG A 1 701 ? 4.979 -11.559 17.954 1.00 85.62 701 ARG A N 1
ATOM 5602 C CA . ARG A 1 701 ? 5.899 -11.460 16.806 1.00 85.62 701 ARG A CA 1
ATOM 5603 C C . ARG A 1 701 ? 5.174 -11.341 15.460 1.00 85.62 701 ARG A C 1
ATOM 5605 O O . ARG A 1 701 ? 4.225 -12.092 15.234 1.00 85.62 701 ARG A O 1
ATOM 5612 N N . PRO A 1 702 ? 5.679 -10.536 14.504 1.00 86.81 702 PRO A N 1
ATOM 5613 C CA . PRO A 1 702 ? 5.126 -10.451 13.150 1.00 86.81 702 PRO A CA 1
ATOM 5614 C C . PRO A 1 702 ? 5.281 -11.762 12.363 1.00 86.81 702 PRO A C 1
ATOM 5616 O O . PRO A 1 702 ? 4.452 -12.088 11.524 1.00 86.81 702 PRO A O 1
ATOM 5619 N N . SER A 1 703 ? 6.306 -12.571 12.651 1.00 83.94 703 SER A N 1
ATOM 5620 C CA . SER A 1 703 ? 6.479 -13.885 12.013 1.00 83.94 703 SER A CA 1
ATOM 5621 C C . SER A 1 703 ? 5.379 -14.893 12.379 1.00 83.94 703 SER A C 1
ATOM 5623 O O . SER A 1 703 ? 5.166 -15.848 11.637 1.00 83.94 703 SER A O 1
ATOM 5625 N N . ALA A 1 704 ? 4.644 -14.672 13.474 1.00 85.88 704 ALA A N 1
ATOM 5626 C CA . ALA A 1 704 ? 3.503 -15.481 13.898 1.00 85.88 704 ALA A CA 1
ATOM 5627 C C . ALA A 1 704 ? 2.174 -14.943 13.323 1.00 85.88 704 ALA A C 1
ATOM 5629 O O . ALA A 1 704 ? 1.185 -14.783 14.039 1.00 85.88 704 ALA A O 1
ATOM 5630 N N . PHE A 1 705 ? 2.143 -14.649 12.019 1.00 80.81 705 PHE A N 1
ATOM 5631 C CA . PHE A 1 705 ? 0.996 -14.025 11.338 1.00 80.81 705 PHE A CA 1
ATOM 5632 C C . PHE A 1 705 ? -0.320 -14.815 11.459 1.00 80.81 705 PHE A C 1
ATOM 5634 O O . PHE A 1 705 ? -1.394 -14.225 11.394 1.00 80.81 705 PHE A O 1
ATOM 5641 N N . PHE A 1 706 ? -0.236 -16.130 11.674 1.00 79.50 706 PHE A N 1
ATOM 5642 C CA . PHE A 1 706 ? -1.369 -17.033 11.895 1.00 79.50 706 PHE A CA 1
ATOM 5643 C C . PHE A 1 706 ? -1.920 -17.017 13.337 1.00 79.50 706 PHE A C 1
ATOM 5645 O O . PHE A 1 706 ? -2.988 -17.572 13.567 1.00 79.50 706 PHE A O 1
ATOM 5652 N N . ARG A 1 707 ? -1.216 -16.399 14.302 1.00 82.12 707 ARG A N 1
ATOM 5653 C CA . ARG A 1 707 ? -1.682 -16.197 15.694 1.00 82.12 707 ARG A CA 1
ATOM 5654 C C . ARG A 1 707 ? -2.391 -14.853 15.870 1.00 82.12 707 ARG A C 1
ATOM 5656 O O . ARG A 1 707 ? -3.469 -14.784 16.440 1.00 82.12 707 ARG A O 1
ATOM 5663 N N . GLY A 1 708 ? -1.822 -13.796 15.288 1.00 80.81 708 GLY A N 1
ATOM 5664 C CA . GLY A 1 708 ? -2.485 -12.499 15.136 1.00 80.81 708 GLY A CA 1
ATOM 5665 C C . GLY A 1 708 ? -2.252 -11.466 16.247 1.00 80.81 708 GLY A C 1
ATOM 5666 O O . GLY A 1 708 ? -2.388 -10.281 15.942 1.00 80.81 708 GLY A O 1
ATOM 5667 N N . ASP A 1 709 ? -1.824 -11.833 17.466 1.00 87.81 709 ASP A N 1
ATOM 5668 C CA . ASP A 1 709 ? -1.663 -10.911 18.618 1.00 87.81 709 ASP A CA 1
ATOM 5669 C C . ASP A 1 709 ? -0.882 -9.627 18.280 1.00 87.81 709 ASP A C 1
ATOM 5671 O O . ASP A 1 709 ? -1.297 -8.510 18.612 1.00 87.81 709 ASP A O 1
ATOM 5675 N N . TRP A 1 710 ? 0.229 -9.776 17.551 1.00 88.56 710 TRP A N 1
ATOM 5676 C CA . TRP A 1 710 ? 1.079 -8.664 17.111 1.00 88.56 710 TRP A CA 1
ATOM 5677 C C . TRP A 1 710 ? 0.349 -7.702 16.158 1.00 88.56 710 TRP A C 1
ATOM 5679 O O . TRP A 1 710 ? 0.496 -6.482 16.245 1.00 88.56 710 TRP A O 1
ATOM 5689 N N . TYR A 1 711 ? -0.489 -8.248 15.273 1.00 87.44 711 TYR A N 1
ATOM 5690 C CA . TYR A 1 711 ? -1.211 -7.518 14.229 1.00 87.44 711 TYR A CA 1
ATOM 5691 C C . TYR A 1 711 ? -2.509 -6.865 14.719 1.00 87.44 711 TYR A C 1
ATOM 5693 O O . TYR A 1 711 ? -2.921 -5.836 14.170 1.00 87.44 711 TYR A O 1
ATOM 5701 N N . VAL A 1 712 ? -3.161 -7.431 15.737 1.00 87.56 712 VAL A N 1
ATOM 5702 C CA . VAL A 1 712 ? -4.308 -6.797 16.409 1.00 87.56 712 VAL A CA 1
ATOM 5703 C C . VAL A 1 712 ? -3.862 -5.750 17.431 1.00 87.56 712 VAL A C 1
ATOM 5705 O O . VAL A 1 712 ? -4.566 -4.764 17.634 1.00 87.56 712 VAL A O 1
ATOM 5708 N N . GLY A 1 713 ? -2.656 -5.905 17.990 1.00 90.00 713 GLY A N 1
ATOM 5709 C CA . GLY A 1 713 ? -2.053 -4.958 18.922 1.00 90.00 713 GLY A CA 1
ATOM 5710 C C . GLY A 1 713 ? -2.683 -5.029 20.309 1.00 90.00 713 GLY A C 1
ATOM 5711 O O . GLY A 1 713 ? -3.381 -4.083 20.681 1.00 90.00 713 GLY A O 1
ATOM 5712 N N . LYS A 1 714 ? -2.450 -6.118 21.065 1.00 92.56 714 LYS A N 1
ATOM 5713 C CA . LYS A 1 714 ? -2.918 -6.239 22.460 1.00 92.56 714 LYS A CA 1
ATOM 5714 C C . LYS A 1 714 ? -2.507 -4.994 23.261 1.00 92.56 714 LYS A C 1
ATOM 5716 O O . LYS A 1 714 ? -1.468 -4.376 23.013 1.00 92.56 714 LYS A O 1
ATOM 5721 N N . SER A 1 715 ? -3.408 -4.561 24.128 1.00 95.62 715 SER A N 1
ATOM 5722 C CA . SER A 1 715 ? -3.410 -3.241 24.758 1.00 95.62 715 SER A CA 1
ATOM 5723 C C . SER A 1 715 ? -4.137 -3.327 26.098 1.00 95.62 715 SER A C 1
ATOM 5725 O O . SER A 1 715 ? -4.948 -4.234 26.279 1.00 95.62 715 SER A O 1
ATOM 5727 N N . VAL A 1 716 ? -3.943 -2.337 26.968 1.00 97.44 716 VAL A N 1
ATOM 5728 C CA . VAL A 1 716 ? -4.848 -2.062 28.093 1.00 97.44 716 VAL A CA 1
ATOM 5729 C C . VAL A 1 716 ? -5.617 -0.763 27.836 1.00 97.44 716 VAL A C 1
ATOM 5731 O O . VAL A 1 716 ? -5.048 0.268 27.464 1.00 97.44 716 VAL A O 1
ATOM 5734 N N . ALA A 1 717 ? -6.938 -0.827 27.977 1.00 97.94 717 ALA A N 1
ATOM 5735 C CA . ALA A 1 717 ? -7.869 0.277 27.797 1.00 97.94 717 ALA A CA 1
ATOM 5736 C C . ALA A 1 717 ? -8.260 0.851 29.164 1.00 97.94 717 ALA A C 1
ATOM 5738 O O . ALA A 1 717 ? -8.997 0.222 29.920 1.00 97.94 717 ALA A O 1
ATOM 5739 N N . VAL A 1 718 ? -7.780 2.054 29.474 1.00 98.25 718 VAL A N 1
ATOM 5740 C CA . VAL A 1 718 ? -8.059 2.756 30.733 1.00 98.25 718 VAL A CA 1
ATOM 5741 C C . VAL A 1 718 ? -9.277 3.658 30.548 1.00 98.25 718 VAL A C 1
ATOM 5743 O O . VAL A 1 718 ? -9.277 4.536 29.680 1.00 98.25 718 VAL A O 1
ATOM 5746 N N . THR A 1 719 ? -10.297 3.479 31.381 1.00 98.44 719 THR A N 1
ATOM 5747 C CA . THR A 1 719 ? -11.517 4.295 31.406 1.00 98.44 719 THR A CA 1
ATOM 5748 C C . THR A 1 719 ? -11.739 4.855 32.804 1.00 98.44 719 THR A C 1
ATOM 5750 O O . THR A 1 719 ? -11.935 4.102 33.752 1.00 98.44 719 THR A O 1
ATOM 5753 N N . ILE A 1 720 ? -11.729 6.183 32.933 1.00 97.69 720 ILE A N 1
ATOM 5754 C CA . ILE A 1 720 ? -12.067 6.859 34.188 1.00 97.69 720 ILE A CA 1
ATOM 5755 C C . ILE A 1 720 ? -13.567 7.149 34.178 1.00 97.69 720 ILE A C 1
ATOM 5757 O O . ILE A 1 720 ? -14.040 7.932 33.349 1.00 97.69 720 ILE A O 1
ATOM 5761 N N . LEU A 1 721 ? -14.297 6.527 35.098 1.00 95.94 721 LEU A N 1
ATOM 5762 C CA . LEU A 1 721 ? -15.729 6.715 35.328 1.00 95.94 721 LEU A CA 1
ATOM 5763 C C . LEU A 1 721 ? -15.953 7.661 36.514 1.00 95.94 721 LEU A C 1
ATOM 5765 O O . LEU A 1 721 ? -15.135 7.702 37.436 1.00 95.94 721 LEU A O 1
ATOM 5769 N N . LYS A 1 722 ? -17.062 8.407 36.506 1.00 92.56 722 LYS A N 1
ATOM 5770 C CA . LYS A 1 722 ? -17.536 9.190 37.658 1.00 92.56 722 LYS A CA 1
ATOM 5771 C C . LYS A 1 722 ? -18.804 8.547 38.229 1.00 92.56 722 LYS A C 1
ATOM 5773 O O . LYS A 1 722 ? -19.773 8.384 37.495 1.00 92.56 722 LYS A O 1
ATOM 5778 N N . LEU A 1 723 ? -18.794 8.219 39.519 1.00 87.25 723 LEU A N 1
ATOM 5779 C CA . LEU A 1 723 ? -19.949 7.681 40.245 1.00 87.25 723 LEU A CA 1
ATOM 5780 C C . LEU A 1 723 ? -20.935 8.777 40.673 1.00 87.25 723 LEU A C 1
ATOM 5782 O O . LEU A 1 723 ? -20.611 9.971 40.642 1.00 87.25 723 LEU A O 1
ATOM 5786 N N . ASN A 1 724 ? -22.120 8.364 41.131 1.00 81.62 724 ASN A N 1
ATOM 5787 C CA . ASN A 1 724 ? -23.157 9.272 41.626 1.00 81.62 724 ASN A CA 1
ATOM 5788 C C . ASN A 1 724 ? -22.688 10.029 42.878 1.00 81.62 724 ASN A C 1
ATOM 5790 O O . ASN A 1 724 ? -22.853 11.245 42.957 1.00 81.62 724 ASN A O 1
ATOM 5794 N N . ASN A 1 725 ? -21.987 9.349 43.794 1.00 76.31 725 ASN A N 1
ATOM 5795 C CA . ASN A 1 725 ? -21.344 9.962 44.965 1.00 76.31 725 ASN A CA 1
ATOM 5796 C C . ASN A 1 725 ? -20.156 10.907 44.646 1.00 76.31 725 ASN A C 1
ATOM 5798 O O . ASN A 1 725 ? -19.518 11.438 45.556 1.00 76.31 725 ASN A O 1
ATOM 5802 N N . GLY A 1 726 ? -19.834 11.122 43.365 1.00 78.12 726 GLY A N 1
ATOM 5803 C CA . GLY A 1 726 ? -18.785 12.030 42.904 1.00 78.12 726 GLY A CA 1
ATOM 5804 C C . GLY A 1 726 ? -17.381 11.424 42.804 1.00 78.12 726 GLY A C 1
ATOM 5805 O O . GLY A 1 726 ? -16.540 12.013 42.117 1.00 78.12 726 GLY A O 1
ATOM 5806 N N . SER A 1 727 ? -17.128 10.259 43.412 1.00 83.75 727 SER A N 1
ATOM 5807 C CA . SER A 1 727 ? -15.840 9.561 43.322 1.00 83.75 727 SER A CA 1
ATOM 5808 C C . SER A 1 727 ? -15.538 9.065 41.905 1.00 83.75 727 SER A C 1
ATOM 5810 O O . SER A 1 727 ? -16.424 8.912 41.059 1.00 83.75 727 SER A O 1
ATOM 5812 N N . THR A 1 728 ? -14.257 8.795 41.641 1.00 89.81 728 THR A N 1
ATOM 5813 C CA . THR A 1 728 ? -13.783 8.291 40.345 1.00 89.81 728 THR A CA 1
ATOM 5814 C C . THR A 1 728 ? -13.179 6.898 40.444 1.00 89.81 728 THR A C 1
ATOM 5816 O O . THR A 1 728 ? -12.238 6.688 41.212 1.00 89.81 728 THR A O 1
ATOM 5819 N N . ILE A 1 729 ? -13.660 5.997 39.590 1.00 94.12 729 ILE A N 1
ATOM 5820 C CA . ILE A 1 729 ? -13.067 4.679 39.347 1.00 94.12 729 ILE A CA 1
ATOM 5821 C C . ILE A 1 729 ? -12.198 4.763 38.093 1.00 94.12 729 ILE A C 1
ATOM 5823 O O . ILE A 1 729 ? -12.620 5.349 37.095 1.00 94.12 729 ILE A O 1
ATOM 5827 N N . ALA A 1 730 ? -11.021 4.141 38.113 1.00 97.06 730 ALA A N 1
ATOM 5828 C CA . ALA A 1 730 ? -10.247 3.849 36.914 1.00 97.06 730 ALA A CA 1
ATOM 5829 C C . ALA A 1 730 ? -10.365 2.352 36.588 1.00 97.06 730 ALA A C 1
ATOM 5831 O O . ALA A 1 730 ? -9.759 1.512 37.251 1.00 97.06 730 ALA A O 1
ATOM 5832 N N . LEU A 1 731 ? -11.161 2.029 35.566 1.00 98.12 731 LEU A N 1
ATOM 5833 C CA . LEU A 1 731 ? -11.309 0.671 35.052 1.00 98.12 731 LEU A CA 1
ATOM 5834 C C . LEU A 1 731 ? -10.314 0.430 33.915 1.00 98.12 731 LEU A C 1
ATOM 5836 O O . LEU A 1 731 ? -10.344 1.123 32.897 1.00 98.12 731 LEU A O 1
ATOM 5840 N N . LEU A 1 732 ? -9.465 -0.577 34.074 1.00 98.56 732 LEU A N 1
ATOM 5841 C CA . LEU A 1 732 ? -8.547 -1.074 33.062 1.00 98.56 732 LEU A CA 1
ATOM 5842 C C . LEU A 1 732 ? -9.151 -2.346 32.461 1.00 98.56 732 LEU A C 1
ATOM 5844 O O . LEU A 1 732 ? -9.209 -3.371 33.129 1.00 98.56 732 LEU A O 1
ATOM 5848 N N . ASN A 1 733 ? -9.585 -2.299 31.203 1.00 98.31 733 ASN A N 1
ATOM 5849 C CA . ASN A 1 733 ? -9.959 -3.493 30.441 1.00 98.31 733 ASN A CA 1
ATOM 5850 C C . ASN A 1 733 ? -8.735 -3.968 29.635 1.00 98.31 733 ASN A C 1
ATOM 5852 O O . ASN A 1 733 ? -8.152 -3.172 28.896 1.00 98.31 733 ASN A O 1
ATOM 5856 N N . SER A 1 734 ? -8.340 -5.234 29.762 1.00 97.38 734 SER A N 1
ATOM 5857 C CA . SER A 1 734 ? -7.201 -5.821 29.049 1.00 97.38 734 SER A CA 1
ATOM 5858 C C . SER A 1 734 ? -7.556 -7.158 28.390 1.00 97.38 734 SER A C 1
ATOM 5860 O O . SER A 1 734 ? -8.413 -7.901 28.857 1.00 97.38 734 SER A O 1
ATOM 5862 N N . HIS A 1 735 ? -6.841 -7.477 27.312 1.00 94.56 735 HIS A N 1
ATOM 5863 C CA . HIS A 1 735 ? -6.699 -8.833 26.785 1.00 94.56 735 HIS A CA 1
ATOM 5864 C C . HIS A 1 735 ? -5.203 -9.018 26.513 1.00 94.56 735 HIS A C 1
ATOM 5866 O O . HIS A 1 735 ? -4.645 -8.361 25.631 1.00 94.56 735 HIS A O 1
ATOM 5872 N N . MET A 1 736 ? -4.537 -9.861 27.303 1.00 95.06 736 MET A N 1
ATOM 5873 C CA . MET A 1 736 ? -3.081 -10.071 27.235 1.00 95.06 736 MET A CA 1
ATOM 5874 C C . MET A 1 736 ? -2.688 -11.072 26.127 1.00 95.06 736 MET A C 1
ATOM 5876 O O . MET A 1 736 ? -3.528 -11.529 25.355 1.00 95.06 736 MET A O 1
ATOM 5880 N N . HIS A 1 737 ? -1.398 -11.366 25.942 1.00 93.88 737 HIS A N 1
ATOM 5881 C CA . HIS A 1 737 ? -0.937 -12.269 24.876 1.00 93.88 737 HIS A CA 1
ATOM 5882 C C . HIS A 1 737 ? -1.264 -13.742 25.167 1.00 93.88 737 HIS A C 1
ATOM 5884 O O . HIS A 1 737 ? -0.791 -14.295 26.164 1.00 93.88 737 HIS A O 1
ATOM 5890 N N . ALA A 1 738 ? -1.965 -14.415 24.252 1.00 89.81 738 ALA A N 1
ATOM 5891 C CA . ALA A 1 738 ? -2.405 -15.791 24.467 1.00 89.81 738 ALA A CA 1
ATOM 5892 C C . ALA A 1 738 ? -1.234 -16.798 24.571 1.00 89.81 738 ALA A C 1
ATOM 5894 O O . ALA A 1 738 ? -0.207 -16.620 23.898 1.00 89.81 738 ALA A O 1
ATOM 5895 N N . PRO A 1 739 ? -1.340 -17.848 25.411 1.00 89.81 739 PRO A N 1
ATOM 5896 C CA . PRO A 1 739 ? -0.411 -18.970 25.423 1.00 89.81 739 PRO A CA 1
ATOM 5897 C C . PRO A 1 739 ? -0.759 -19.958 24.300 1.00 89.81 739 PRO A C 1
ATOM 5899 O O . PRO A 1 739 ? -1.895 -20.394 24.160 1.00 89.81 739 PRO A O 1
ATOM 5902 N N . TYR A 1 740 ? 0.241 -20.362 23.517 1.00 84.94 740 TYR A N 1
ATOM 5903 C CA . TYR A 1 740 ? 0.088 -21.328 22.419 1.00 84.94 740 TYR A CA 1
ATOM 5904 C C . TYR A 1 740 ? 0.828 -22.655 22.672 1.00 84.94 740 TYR A C 1
ATOM 5906 O O . TYR A 1 740 ? 0.956 -23.478 21.766 1.00 84.94 740 TYR A O 1
ATOM 5914 N N . ALA A 1 741 ? 1.336 -22.845 23.891 1.00 83.69 741 ALA A N 1
ATOM 5915 C CA . ALA A 1 741 ? 1.869 -24.084 24.449 1.00 83.69 741 ALA A CA 1
ATOM 5916 C C . ALA A 1 741 ? 1.859 -23.983 25.986 1.00 83.69 741 ALA A C 1
ATOM 5918 O O . ALA A 1 741 ? 1.867 -22.874 26.523 1.00 83.69 741 ALA A O 1
ATOM 5919 N N . LYS A 1 742 ? 1.892 -25.122 26.694 1.00 76.44 742 LYS A N 1
ATOM 5920 C CA . LYS A 1 742 ? 1.996 -25.148 28.168 1.00 76.44 742 LYS A CA 1
ATOM 5921 C C . LYS A 1 742 ? 3.377 -24.708 28.689 1.00 76.44 742 LYS A C 1
ATOM 5923 O O . LYS A 1 742 ? 3.486 -24.323 29.845 1.00 76.44 742 LYS A O 1
ATOM 5928 N N . SER A 1 743 ? 4.425 -24.763 27.863 1.00 78.50 743 SER A N 1
ATOM 5929 C CA . SER A 1 743 ? 5.798 -24.394 28.235 1.00 78.50 743 SER A CA 1
ATOM 5930 C C . SER A 1 743 ? 6.639 -23.966 27.019 1.00 78.50 743 SER A C 1
ATOM 5932 O O . SER A 1 743 ? 6.217 -24.108 25.867 1.00 78.50 743 SER A O 1
ATOM 5934 N N . GLY A 1 744 ? 7.835 -23.425 27.278 1.00 83.06 744 GLY A N 1
ATOM 5935 C CA . GLY A 1 744 ? 8.774 -22.963 26.249 1.00 83.06 744 GLY A CA 1
ATOM 5936 C C . GLY A 1 744 ? 8.340 -21.674 25.538 1.00 83.06 744 GLY A C 1
ATOM 5937 O O . GLY A 1 744 ? 7.404 -20.996 25.951 1.00 83.06 744 GLY A O 1
ATOM 5938 N N . ASP A 1 745 ? 9.023 -21.335 24.440 1.00 77.94 745 ASP A N 1
ATOM 5939 C CA . ASP A 1 745 ? 8.824 -20.083 23.683 1.00 77.94 745 ASP A CA 1
ATOM 5940 C C . ASP A 1 745 ? 7.348 -19.802 23.326 1.00 77.94 745 ASP A C 1
ATOM 5942 O O . ASP A 1 745 ? 6.835 -18.697 23.507 1.00 77.94 745 ASP A O 1
ATOM 5946 N N . ALA A 1 746 ? 6.625 -20.832 22.877 1.00 79.06 746 ALA A N 1
ATOM 5947 C CA . ALA A 1 746 ? 5.226 -20.710 22.477 1.00 79.06 746 ALA A CA 1
ATOM 5948 C C . ALA A 1 746 ? 4.244 -20.488 23.649 1.00 79.06 746 ALA A C 1
ATOM 5950 O O . ALA A 1 746 ? 3.077 -20.198 23.390 1.00 79.06 746 ALA A O 1
ATOM 5951 N N . ALA A 1 747 ? 4.681 -20.560 24.911 1.00 82.06 747 ALA A N 1
ATOM 5952 C CA . ALA A 1 747 ? 3.866 -20.161 26.060 1.00 82.06 747 ALA A CA 1
ATOM 5953 C C . ALA A 1 747 ? 3.742 -18.630 26.208 1.00 82.06 747 ALA A C 1
ATOM 5955 O O . ALA A 1 747 ? 2.816 -18.161 26.873 1.00 82.06 747 ALA A O 1
ATOM 5956 N N . TYR A 1 748 ? 4.640 -17.847 25.587 1.00 91.31 748 TYR A N 1
ATOM 5957 C CA . TYR A 1 748 ? 4.686 -16.373 25.641 1.00 91.31 748 TYR A CA 1
ATOM 5958 C C . TYR A 1 748 ? 4.734 -15.760 27.058 1.00 91.31 748 TYR A C 1
ATOM 5960 O O . TYR A 1 748 ? 4.398 -14.590 27.234 1.00 91.31 748 TYR A O 1
ATOM 5968 N N . GLU A 1 749 ? 5.189 -16.506 28.070 1.00 93.12 749 GLU A N 1
ATOM 5969 C CA . GLU A 1 749 ? 5.177 -16.054 29.470 1.00 93.12 749 GLU A CA 1
ATOM 5970 C C . GLU A 1 749 ? 5.952 -14.744 29.675 1.00 93.12 749 GLU A C 1
ATOM 5972 O O . GLU A 1 749 ? 5.406 -13.807 30.248 1.00 93.12 749 GLU A O 1
ATOM 5977 N N . THR A 1 750 ? 7.159 -14.617 29.110 1.00 94.69 750 THR A N 1
ATOM 5978 C CA . THR A 1 750 ? 7.945 -13.370 29.146 1.00 94.69 750 THR A CA 1
ATOM 5979 C C . THR A 1 750 ? 7.166 -12.177 28.593 1.00 94.69 750 THR A C 1
ATOM 5981 O O . THR A 1 750 ? 7.233 -11.089 29.155 1.00 94.69 750 THR A O 1
ATOM 5984 N N . HIS A 1 751 ? 6.385 -12.372 27.524 1.00 95.06 751 HIS A N 1
ATOM 5985 C CA . HIS A 1 751 ? 5.582 -11.294 26.951 1.00 95.06 751 HIS A CA 1
ATOM 5986 C C . HIS A 1 751 ? 4.445 -10.901 27.895 1.00 95.06 751 HIS A C 1
ATOM 5988 O O . HIS A 1 751 ? 4.257 -9.714 28.134 1.00 95.06 751 HIS A O 1
ATOM 5994 N N . ARG A 1 752 ? 3.718 -11.869 28.474 1.00 95.69 752 ARG A N 1
ATOM 5995 C CA . ARG A 1 752 ? 2.681 -11.565 29.473 1.00 95.69 752 ARG A CA 1
ATOM 5996 C C . ARG A 1 752 ? 3.255 -10.931 30.736 1.00 95.69 752 ARG A C 1
ATOM 5998 O O . ARG A 1 752 ? 2.613 -10.044 31.277 1.00 95.69 752 ARG A O 1
ATOM 6005 N N . ALA A 1 753 ? 4.452 -11.314 31.171 1.00 96.56 753 ALA A N 1
ATOM 6006 C CA . ALA A 1 753 ? 5.107 -10.709 32.327 1.00 96.56 753 ALA A CA 1
ATOM 6007 C C . ALA A 1 753 ? 5.472 -9.236 32.058 1.00 96.56 753 ALA A C 1
ATOM 6009 O O . ALA A 1 753 ? 5.151 -8.376 32.872 1.00 96.56 753 ALA A O 1
ATOM 6010 N N . CYS A 1 754 ? 6.007 -8.908 30.872 1.00 97.19 754 CYS A N 1
ATOM 6011 C CA . CYS A 1 754 ? 6.163 -7.512 30.443 1.00 97.19 754 CYS A CA 1
ATOM 6012 C C . CYS A 1 754 ? 4.816 -6.772 30.359 1.00 97.19 754 CYS A C 1
ATOM 6014 O O . CYS A 1 754 ? 4.721 -5.632 30.789 1.00 97.19 754 CYS A O 1
ATOM 6016 N N . GLN A 1 755 ? 3.753 -7.406 29.854 1.00 97.44 755 GLN A N 1
ATOM 6017 C CA . GLN A 1 755 ? 2.422 -6.783 29.784 1.00 97.44 755 GLN A CA 1
ATOM 6018 C C . GLN A 1 755 ? 1.810 -6.537 31.173 1.00 97.44 755 GLN A C 1
ATOM 6020 O O . GLN A 1 755 ? 1.188 -5.501 31.384 1.00 97.44 755 GLN A O 1
ATOM 6025 N N . ALA A 1 756 ? 2.023 -7.445 32.128 1.00 97.62 756 ALA A N 1
ATOM 6026 C CA . ALA A 1 756 ? 1.633 -7.278 33.525 1.00 97.62 756 ALA A CA 1
ATOM 6027 C C . ALA A 1 756 ? 2.415 -6.147 34.209 1.00 97.62 756 ALA A C 1
ATOM 6029 O O . ALA A 1 756 ? 1.822 -5.369 34.946 1.00 97.62 756 ALA A O 1
ATOM 6030 N N . TRP A 1 757 ? 3.713 -6.020 33.923 1.00 97.56 757 TRP A N 1
ATOM 6031 C CA . TRP A 1 757 ? 4.570 -4.938 34.421 1.00 97.56 757 TRP A CA 1
ATOM 6032 C C . TRP A 1 757 ? 4.110 -3.557 33.930 1.00 97.56 757 TRP A C 1
ATOM 6034 O O . TRP A 1 757 ? 3.909 -2.641 34.721 1.00 97.56 757 TRP A O 1
ATOM 6044 N N . GLU A 1 758 ? 3.828 -3.438 32.631 1.00 97.56 758 GLU A N 1
ATOM 6045 C CA . GLU A 1 758 ? 3.276 -2.222 32.017 1.00 97.56 758 GLU A CA 1
ATOM 6046 C C . GLU A 1 758 ? 1.909 -1.849 32.622 1.00 97.56 758 GLU A C 1
ATOM 6048 O O . GLU A 1 758 ? 1.639 -0.680 32.897 1.00 97.56 758 GLU A O 1
ATOM 6053 N N . ILE A 1 759 ? 1.049 -2.843 32.887 1.00 98.19 759 ILE A N 1
ATOM 6054 C CA . ILE A 1 759 ? -0.212 -2.631 33.613 1.00 98.19 759 ILE A CA 1
ATOM 6055 C C . ILE A 1 759 ? 0.058 -2.184 35.058 1.00 98.19 759 ILE A C 1
ATOM 6057 O O . ILE A 1 759 ? -0.615 -1.270 35.525 1.00 98.19 759 ILE A O 1
ATOM 6061 N N . ALA A 1 760 ? 1.024 -2.782 35.758 1.00 97.56 760 ALA A N 1
ATOM 6062 C CA . ALA A 1 760 ? 1.336 -2.461 37.149 1.00 97.56 760 ALA A CA 1
ATOM 6063 C C . ALA A 1 760 ? 1.837 -1.018 37.323 1.00 97.56 760 ALA A C 1
ATOM 6065 O O . ALA A 1 760 ? 1.327 -0.306 38.187 1.00 97.56 760 ALA A O 1
ATOM 6066 N N . ASN A 1 761 ? 2.727 -0.547 36.440 1.00 96.50 761 ASN A N 1
ATOM 6067 C CA . ASN A 1 761 ? 3.134 0.861 36.377 1.00 96.50 761 ASN A CA 1
ATOM 6068 C C . ASN A 1 761 ? 1.907 1.787 36.211 1.00 96.50 761 ASN A C 1
ATOM 6070 O O . ASN A 1 761 ? 1.709 2.705 37.007 1.00 96.50 761 ASN A O 1
ATOM 6074 N N . ILE A 1 762 ? 1.020 1.498 35.247 1.00 97.69 762 ILE A N 1
ATOM 6075 C CA . ILE A 1 762 ? -0.207 2.284 35.002 1.00 97.69 762 ILE A CA 1
ATOM 6076 C C . ILE A 1 762 ? -1.162 2.252 36.211 1.00 97.69 762 ILE A C 1
ATOM 6078 O O . ILE A 1 762 ? -1.778 3.265 36.542 1.00 97.69 762 ILE A O 1
ATOM 6082 N N . VAL A 1 763 ? -1.303 1.107 36.883 1.00 97.19 763 VAL A N 1
ATOM 6083 C CA . VAL A 1 763 ? -2.116 0.959 38.101 1.00 97.19 763 VAL A CA 1
ATOM 6084 C C . VAL A 1 763 ? -1.548 1.809 39.240 1.00 97.19 763 VAL A C 1
ATOM 6086 O O . VAL A 1 763 ? -2.310 2.517 39.897 1.00 97.19 763 VAL A O 1
ATOM 6089 N N . ASN A 1 764 ? -0.231 1.794 39.445 1.00 94.50 764 ASN A N 1
ATOM 6090 C CA . ASN A 1 764 ? 0.432 2.548 40.508 1.00 94.50 764 ASN A CA 1
ATOM 6091 C C . ASN A 1 764 ? 0.370 4.070 40.273 1.00 94.50 764 ASN A C 1
ATOM 6093 O O . ASN A 1 764 ? 0.114 4.817 41.223 1.00 94.50 764 ASN A O 1
ATOM 6097 N N . ASP A 1 765 ? 0.458 4.534 39.022 1.00 94.25 765 ASP A N 1
ATOM 6098 C CA . ASP A 1 765 ? 0.179 5.931 38.651 1.00 94.25 765 ASP A CA 1
ATOM 6099 C C . ASP A 1 765 ? -1.277 6.331 38.962 1.00 94.25 765 ASP A C 1
ATOM 6101 O O . ASP A 1 765 ? -1.538 7.393 39.530 1.00 94.25 765 ASP A O 1
ATOM 6105 N N . LEU A 1 766 ? -2.251 5.477 38.620 1.00 94.44 766 LEU A N 1
ATOM 6106 C CA . LEU A 1 766 ? -3.679 5.752 38.836 1.00 94.44 766 LEU A CA 1
ATOM 6107 C C . LEU A 1 766 ? -4.068 5.735 40.325 1.00 94.44 766 LEU A C 1
ATOM 6109 O O . LEU A 1 766 ? -4.884 6.561 40.744 1.00 94.44 766 LEU A O 1
ATOM 6113 N N . LYS A 1 767 ? -3.458 4.851 41.126 1.00 91.06 767 LYS A N 1
ATOM 6114 C CA . LYS A 1 767 ? -3.582 4.831 42.595 1.00 91.06 767 LYS A CA 1
ATOM 6115 C C . LYS A 1 767 ? -2.967 6.092 43.208 1.00 91.06 767 LYS A C 1
ATOM 6117 O O . LYS A 1 767 ? -3.608 6.743 44.029 1.00 91.06 767 LYS A O 1
ATOM 6122 N N . SER A 1 768 ? -1.790 6.511 42.734 1.00 88.88 768 SER A N 1
ATOM 6123 C CA . SER A 1 768 ? -1.143 7.770 43.149 1.00 88.88 768 SER A CA 1
ATOM 6124 C C . SER A 1 768 ? -1.959 9.016 42.772 1.00 88.88 768 SER A C 1
ATOM 6126 O O . SER A 1 768 ? -1.938 10.010 43.492 1.00 88.88 768 SER A O 1
ATOM 6128 N N . ALA A 1 769 ? -2.742 8.955 41.688 1.00 88.56 769 ALA A N 1
ATOM 6129 C CA . ALA A 1 769 ? -3.709 9.987 41.304 1.00 88.56 769 ALA A CA 1
ATOM 6130 C C . ALA A 1 769 ? -5.033 9.953 42.108 1.00 88.56 769 ALA A C 1
ATOM 6132 O O . ALA A 1 769 ? -5.937 10.747 41.833 1.00 88.56 769 ALA A O 1
ATOM 6133 N N . GLY A 1 770 ? -5.171 9.053 43.090 1.00 87.25 770 GLY A N 1
ATOM 6134 C CA . GLY A 1 770 ? -6.342 8.951 43.966 1.00 87.25 770 GLY A CA 1
ATOM 6135 C C . GLY A 1 770 ? -7.572 8.296 43.328 1.00 87.25 770 GLY A C 1
ATOM 6136 O O . GLY A 1 770 ? -8.695 8.536 43.777 1.00 87.25 770 GLY A O 1
ATOM 6137 N N . HIS A 1 771 ? -7.403 7.496 42.271 1.00 89.81 771 HIS A N 1
ATOM 6138 C CA . HIS A 1 771 ? -8.499 6.728 41.679 1.00 89.81 771 HIS A CA 1
ATOM 6139 C C . HIS A 1 771 ? -8.655 5.360 42.356 1.00 89.81 771 HIS A C 1
ATOM 6141 O O . HIS A 1 771 ? -7.669 4.683 42.630 1.00 89.81 771 HIS A O 1
ATOM 6147 N N . ALA A 1 772 ? -9.897 4.907 42.546 1.00 91.50 772 ALA A N 1
ATOM 6148 C CA . ALA A 1 772 ? -10.161 3.510 42.886 1.00 91.50 772 ALA A CA 1
ATOM 6149 C C . ALA A 1 772 ? -9.925 2.645 41.636 1.00 91.50 772 ALA A C 1
ATOM 6151 O O . ALA A 1 772 ? -10.611 2.833 40.626 1.00 91.50 772 ALA A O 1
ATOM 6152 N N . VAL A 1 773 ? -8.935 1.749 41.668 1.00 96.25 773 VAL A N 1
ATOM 6153 C CA . VAL A 1 773 ? -8.487 1.011 40.475 1.00 96.25 773 VAL A CA 1
ATOM 6154 C C . VAL A 1 773 ? -9.070 -0.401 40.417 1.00 96.25 773 VAL A C 1
ATOM 6156 O O . VAL A 1 773 ? -9.080 -1.129 41.410 1.00 96.25 773 VAL A O 1
ATOM 6159 N N . ILE A 1 774 ? -9.533 -0.780 39.223 1.00 97.88 774 ILE A N 1
ATOM 6160 C CA . ILE A 1 774 ? -10.030 -2.117 38.880 1.00 97.88 774 ILE A CA 1
ATOM 6161 C C . ILE A 1 774 ? -9.358 -2.550 37.572 1.00 97.88 774 ILE A C 1
ATOM 6163 O O . ILE A 1 774 ? -9.411 -1.813 36.587 1.00 97.88 774 ILE A O 1
ATOM 6167 N N . LEU A 1 775 ? -8.775 -3.745 37.530 1.00 98.44 775 LEU A N 1
ATOM 6168 C CA . LEU A 1 775 ? -8.265 -4.392 36.320 1.00 98.44 775 LEU A CA 1
ATOM 6169 C C . LEU A 1 775 ? -9.139 -5.598 35.971 1.00 98.44 775 LEU A C 1
ATOM 6171 O O . LEU A 1 775 ? -9.354 -6.464 36.814 1.00 98.44 775 LEU A O 1
ATOM 6175 N N . VAL A 1 776 ? -9.625 -5.660 34.731 1.00 97.94 776 VAL A N 1
ATOM 6176 C CA . VAL A 1 776 ? -10.558 -6.694 34.265 1.00 97.94 776 VAL A CA 1
ATOM 6177 C C . VAL A 1 776 ? -10.212 -7.235 32.881 1.00 97.94 776 VAL A C 1
ATOM 6179 O O . VAL A 1 776 ? -9.568 -6.561 32.071 1.00 97.94 776 VAL A O 1
ATOM 6182 N N . GLY A 1 777 ? -10.727 -8.429 32.600 1.00 96.12 777 GLY A N 1
ATOM 6183 C CA . GLY A 1 777 ? -10.646 -9.092 31.300 1.00 96.12 777 GLY A CA 1
ATOM 6184 C C . GLY A 1 777 ? -9.788 -10.344 31.312 1.00 96.12 777 GLY A C 1
ATOM 6185 O O . GLY A 1 777 ? -9.328 -10.789 32.363 1.00 96.12 777 GLY A O 1
ATOM 6186 N N . ASP A 1 778 ? -9.593 -10.912 30.126 1.00 95.25 778 ASP A N 1
ATOM 6187 C CA . ASP A 1 778 ? -8.793 -12.114 29.923 1.00 95.25 778 ASP A CA 1
ATOM 6188 C C . ASP A 1 778 ? -7.288 -11.796 29.998 1.00 95.25 778 ASP A C 1
ATOM 6190 O O . ASP A 1 778 ? -6.622 -11.397 29.028 1.00 95.25 778 ASP A O 1
ATOM 6194 N N . LEU A 1 779 ? -6.738 -12.000 31.193 1.00 94.94 779 LEU A N 1
ATOM 6195 C CA . LEU A 1 779 ? -5.328 -11.775 31.497 1.00 94.94 779 LEU A CA 1
ATOM 6196 C C . LEU A 1 779 ? -4.433 -12.925 30.999 1.00 94.94 779 LEU A C 1
ATOM 6198 O O . LEU A 1 779 ? -3.206 -12.842 31.122 1.00 94.94 779 LEU A O 1
ATOM 6202 N N . ASN A 1 780 ? -5.009 -13.993 30.422 1.00 93.94 780 ASN A N 1
ATOM 6203 C CA . ASN A 1 780 ? -4.303 -15.156 29.867 1.00 93.94 780 ASN A CA 1
ATOM 6204 C C . ASN A 1 780 ? -3.261 -15.780 30.830 1.00 93.94 780 ASN A C 1
ATOM 6206 O O . ASN A 1 780 ? -2.280 -16.402 30.411 1.00 93.94 780 ASN A O 1
ATOM 6210 N N . SER A 1 781 ? -3.454 -15.587 32.136 1.00 91.75 781 SER A N 1
ATOM 6211 C CA . SER A 1 781 ? -2.491 -15.894 33.196 1.00 91.75 781 SER A CA 1
ATOM 6212 C C . SER A 1 781 ? -3.219 -16.589 34.341 1.00 91.75 781 SER A C 1
ATOM 6214 O O . SER A 1 781 ? -4.222 -16.079 34.833 1.00 91.75 781 SER A O 1
ATOM 6216 N N . ARG A 1 782 ? -2.739 -17.769 34.745 1.00 89.31 782 ARG A N 1
ATOM 6217 C CA . ARG A 1 782 ? -3.324 -18.557 35.845 1.00 89.31 782 ARG A CA 1
ATOM 6218 C C . ARG A 1 782 ? -2.806 -18.052 37.207 1.00 89.31 782 ARG A C 1
ATOM 6220 O O . ARG A 1 782 ? -1.724 -17.444 37.224 1.00 89.31 782 ARG A O 1
ATOM 6227 N N . PRO A 1 783 ? -3.498 -18.327 38.329 1.00 85.75 783 PRO A N 1
ATOM 6228 C CA . PRO A 1 783 ? -2.988 -18.005 39.660 1.00 85.75 783 PRO A CA 1
ATOM 6229 C C . PRO A 1 783 ? -1.595 -18.613 39.887 1.00 85.75 783 PRO A C 1
ATOM 6231 O O . PRO A 1 783 ? -1.269 -19.661 39.325 1.00 85.75 783 PRO A O 1
ATOM 6234 N N . GLY A 1 784 ? -0.739 -17.921 40.640 1.00 83.56 784 GLY A N 1
ATOM 6235 C CA . GLY A 1 784 ? 0.650 -18.338 40.893 1.00 83.56 784 GLY A CA 1
ATOM 6236 C C . GLY A 1 784 ? 1.631 -18.230 39.710 1.00 83.56 784 GLY A C 1
ATOM 6237 O O . GLY A 1 784 ? 2.805 -18.552 39.873 1.00 83.56 784 GLY A O 1
ATOM 6238 N N . SER A 1 785 ? 1.206 -17.772 38.525 1.00 90.19 785 SER A N 1
ATOM 6239 C CA . SER A 1 785 ? 2.131 -17.484 37.409 1.00 90.19 785 SER A CA 1
ATOM 6240 C C . SER A 1 785 ? 2.837 -16.129 37.576 1.00 90.19 785 SER A C 1
ATOM 6242 O O . SER A 1 785 ? 2.278 -15.215 38.177 1.00 90.19 785 SER A O 1
ATOM 6244 N N . ILE A 1 786 ? 4.042 -15.948 37.012 1.00 93.88 786 ILE A N 1
ATOM 6245 C CA . ILE A 1 786 ? 4.816 -14.694 37.161 1.00 93.88 786 ILE A CA 1
ATOM 6246 C C . ILE A 1 786 ? 4.020 -13.434 36.741 1.00 93.88 786 ILE A C 1
ATOM 6248 O O . ILE A 1 786 ? 4.060 -12.452 37.482 1.00 93.88 786 ILE A O 1
ATOM 6252 N N . PRO A 1 787 ? 3.251 -13.418 35.628 1.00 95.50 787 PRO A N 1
ATOM 6253 C CA . PRO A 1 787 ? 2.412 -12.266 35.286 1.00 95.50 787 PRO A CA 1
ATOM 6254 C C . PRO A 1 787 ? 1.322 -11.971 36.331 1.00 95.50 787 PRO A C 1
ATOM 6256 O O . PRO A 1 787 ? 0.995 -10.810 36.556 1.00 95.50 787 PRO A O 1
ATOM 6259 N N . TYR A 1 788 ? 0.780 -13.002 36.987 1.00 93.88 788 TYR A N 1
ATOM 6260 C CA . TYR A 1 788 ? -0.209 -12.860 38.060 1.00 93.88 788 TYR A CA 1
ATOM 6261 C C . TYR A 1 788 ? 0.442 -12.363 39.361 1.00 93.88 788 TYR A C 1
ATOM 6263 O O . TYR A 1 788 ? -0.065 -11.421 39.967 1.00 93.88 788 TYR A O 1
ATOM 6271 N N . GLU A 1 789 ? 1.616 -12.897 39.737 1.00 94.31 789 GLU A N 1
ATOM 6272 C CA . GLU A 1 789 ? 2.401 -12.391 40.876 1.00 94.31 789 GLU A CA 1
ATOM 6273 C C . GLU A 1 789 ? 2.731 -10.891 40.722 1.00 94.31 789 GLU A C 1
ATOM 6275 O O . GLU A 1 789 ? 2.668 -10.163 41.707 1.00 94.31 789 GLU A O 1
ATOM 6280 N N . ILE A 1 790 ? 3.033 -10.403 39.509 1.00 96.50 790 ILE A N 1
ATOM 6281 C CA . ILE A 1 790 ? 3.292 -8.970 39.244 1.00 96.50 790 ILE A CA 1
ATOM 6282 C C . ILE A 1 790 ? 2.045 -8.112 39.509 1.00 96.50 790 ILE A C 1
ATOM 6284 O O . ILE A 1 790 ? 2.136 -7.080 40.177 1.00 96.50 790 ILE A O 1
ATOM 6288 N N . LEU A 1 791 ? 0.871 -8.544 39.041 1.00 96.31 791 LEU A N 1
ATOM 6289 C CA . LEU A 1 791 ? -0.383 -7.813 39.258 1.00 96.31 791 LEU A CA 1
ATOM 6290 C C . LEU A 1 791 ? -0.836 -7.843 40.727 1.00 96.31 791 LEU A C 1
ATOM 6292 O O . LEU A 1 791 ? -1.402 -6.864 41.209 1.00 96.31 791 LEU A O 1
ATOM 6296 N N . GLN A 1 792 ? -0.550 -8.921 41.459 1.00 92.94 792 GLN A N 1
ATOM 6297 C CA . GLN A 1 792 ? -0.840 -8.978 42.891 1.00 92.94 792 GLN A CA 1
ATOM 6298 C C . GLN A 1 792 ? 0.153 -8.169 43.737 1.00 92.94 792 GLN A C 1
ATOM 6300 O O . GLN A 1 792 ? -0.269 -7.403 44.603 1.00 92.94 792 GLN A O 1
ATOM 6305 N N . LYS A 1 793 ? 1.465 -8.321 43.503 1.00 92.62 793 LYS A N 1
ATOM 6306 C CA . LYS A 1 793 ? 2.514 -7.834 44.419 1.00 92.62 793 LYS A CA 1
ATOM 6307 C C . LYS A 1 793 ? 3.064 -6.448 44.073 1.00 92.62 793 LYS A C 1
ATOM 6309 O O . LYS A 1 793 ? 3.262 -5.668 44.995 1.00 92.62 793 LYS A O 1
ATOM 6314 N N . GLU A 1 794 ? 3.271 -6.122 42.793 1.00 93.38 794 GLU A N 1
ATOM 6315 C CA . GLU A 1 794 ? 3.778 -4.795 42.375 1.00 93.38 794 GLU A CA 1
ATOM 6316 C C . GLU A 1 794 ? 2.635 -3.813 42.088 1.00 93.38 794 GLU A C 1
ATOM 6318 O O . GLU A 1 794 ? 2.660 -2.682 42.563 1.00 93.38 794 GLU A O 1
ATOM 6323 N N . ALA A 1 795 ? 1.570 -4.233 41.392 1.00 94.12 795 ALA A N 1
ATOM 6324 C CA . ALA A 1 795 ? 0.394 -3.365 41.217 1.00 94.12 795 ALA A CA 1
ATOM 6325 C C . ALA A 1 795 ? -0.446 -3.237 42.510 1.00 94.12 795 ALA A C 1
ATOM 6327 O O . ALA A 1 795 ? -1.283 -2.337 42.644 1.00 94.12 795 ALA A O 1
ATOM 6328 N N . GLY A 1 796 ? -0.254 -4.153 43.469 1.00 92.56 796 GLY A N 1
ATOM 6329 C CA . GLY A 1 796 ? -0.991 -4.193 44.731 1.00 92.56 796 GLY A CA 1
ATOM 6330 C C . GLY A 1 796 ? -2.502 -4.332 44.531 1.00 92.56 796 GLY A C 1
ATOM 6331 O O . GLY A 1 796 ? -3.256 -3.558 45.131 1.00 92.56 796 GLY A O 1
ATOM 6332 N N . LEU A 1 797 ? -2.934 -5.240 43.648 1.00 95.38 797 LEU A N 1
ATOM 6333 C CA . LEU A 1 797 ? -4.342 -5.565 43.395 1.00 95.38 797 LEU A CA 1
ATOM 6334 C C . LEU A 1 797 ? -4.681 -6.951 43.962 1.00 95.38 797 LEU A C 1
ATOM 6336 O O . LEU A 1 797 ? -3.934 -7.904 43.773 1.00 95.38 797 LEU A O 1
ATOM 6340 N N . ALA A 1 798 ? -5.827 -7.086 44.624 1.00 94.31 798 ALA A N 1
ATOM 6341 C CA . ALA A 1 798 ? -6.321 -8.372 45.117 1.00 94.31 798 ALA A CA 1
ATOM 6342 C C . ALA A 1 798 ? -7.329 -8.984 44.132 1.00 94.31 798 ALA A C 1
ATOM 6344 O O . ALA A 1 798 ? -8.104 -8.247 43.521 1.00 94.31 798 ALA A O 1
ATOM 6345 N N . ASP A 1 799 ? -7.362 -10.313 43.992 1.00 94.81 799 ASP A N 1
ATOM 6346 C CA . ASP A 1 799 ? -8.433 -10.982 43.242 1.00 94.81 799 ASP A CA 1
ATOM 6347 C C . ASP A 1 799 ? -9.736 -10.925 44.048 1.00 94.81 799 ASP A C 1
ATOM 6349 O O . ASP A 1 799 ? -9.801 -11.387 45.189 1.00 94.81 799 ASP A O 1
ATOM 6353 N N . SER A 1 800 ? -10.781 -10.343 43.456 1.00 95.44 800 SER A N 1
ATOM 6354 C CA . SER A 1 800 ? -12.097 -10.226 44.088 1.00 95.44 800 SER A CA 1
ATOM 6355 C C . SER A 1 800 ? -12.731 -11.573 44.451 1.00 95.44 800 SER A C 1
ATOM 6357 O O . SER A 1 800 ? -13.509 -11.614 45.403 1.00 95.44 800 SER A O 1
ATOM 6359 N N . TRP A 1 801 ? -12.383 -12.668 43.762 1.00 94.25 801 TRP A N 1
ATOM 6360 C CA . TRP A 1 801 ? -12.821 -14.010 44.152 1.00 94.25 801 TRP A CA 1
ATOM 6361 C C . TRP A 1 801 ? -12.140 -14.465 45.445 1.00 94.25 801 TRP A C 1
ATOM 6363 O O . TRP A 1 801 ? -12.804 -14.958 46.359 1.00 94.25 801 TRP A O 1
ATOM 6373 N N . GLU A 1 802 ? -10.823 -14.269 45.533 1.00 92.88 802 GLU A N 1
ATOM 6374 C CA . GLU A 1 802 ? -9.979 -14.781 46.622 1.00 92.88 802 GLU A CA 1
ATOM 6375 C C . GLU A 1 802 ? -10.149 -13.963 47.910 1.00 92.88 802 GLU A C 1
ATOM 6377 O O . GLU A 1 802 ? -10.043 -14.504 49.007 1.00 92.88 802 GLU A O 1
ATOM 6382 N N . VAL A 1 803 ? -10.521 -12.682 47.793 1.00 92.56 803 VAL A N 1
ATOM 6383 C CA . VAL A 1 803 ? -10.925 -11.838 48.933 1.00 92.56 803 VAL A CA 1
ATOM 6384 C C . VAL A 1 803 ? -12.232 -12.317 49.585 1.00 92.56 803 VAL A C 1
ATOM 6386 O O . VAL A 1 803 ? -12.395 -12.140 50.789 1.00 92.56 803 VAL A O 1
ATOM 6389 N N . ILE A 1 804 ? -13.153 -12.923 48.824 1.00 92.69 804 ILE A N 1
ATOM 6390 C CA . ILE A 1 804 ? -14.424 -13.451 49.355 1.00 92.69 804 ILE A CA 1
ATOM 6391 C C . ILE A 1 804 ? -14.278 -14.904 49.829 1.00 92.69 804 ILE A C 1
ATOM 6393 O O . ILE A 1 804 ? -14.778 -15.254 50.896 1.00 92.69 804 ILE A O 1
ATOM 6397 N N . ASN A 1 805 ? -13.620 -15.755 49.036 1.00 90.44 805 ASN A N 1
ATOM 6398 C CA . ASN A 1 805 ? -13.661 -17.215 49.197 1.00 90.44 805 ASN A CA 1
ATOM 6399 C C . ASN A 1 805 ? -12.357 -17.830 49.740 1.00 90.44 805 ASN A C 1
ATOM 6401 O O . ASN A 1 805 ? -12.332 -19.023 50.036 1.00 90.44 805 ASN A O 1
ATOM 6405 N N . GLY A 1 806 ? -11.286 -17.042 49.873 1.00 87.81 806 GLY A N 1
ATOM 6406 C CA . GLY A 1 806 ? -9.939 -17.528 50.174 1.00 87.81 806 GLY A CA 1
ATOM 6407 C C . GLY A 1 806 ? -9.121 -17.888 48.927 1.00 87.81 806 GLY A C 1
ATOM 6408 O O . GLY A 1 806 ? -9.607 -17.859 47.795 1.00 87.81 806 GLY A O 1
ATOM 6409 N N . GLU A 1 807 ? -7.843 -18.205 49.139 1.00 84.44 807 GLU A N 1
ATOM 6410 C CA . GLU A 1 807 ? -6.904 -18.583 48.075 1.00 84.44 807 GLU A CA 1
ATOM 6411 C C . GLU A 1 807 ? -7.300 -19.919 47.415 1.00 84.44 807 GLU A C 1
ATOM 6413 O O . GLU A 1 807 ? -7.745 -20.856 48.080 1.00 84.44 807 GLU A O 1
ATOM 6418 N N . THR A 1 808 ? -7.163 -20.009 46.088 1.00 82.25 808 THR A N 1
ATOM 6419 C CA . THR A 1 808 ? -7.680 -21.151 45.314 1.00 82.25 808 THR A CA 1
ATOM 6420 C C . THR A 1 808 ? -6.655 -22.293 45.220 1.00 82.25 808 THR A C 1
ATOM 6422 O O . THR A 1 808 ? -5.719 -22.211 44.425 1.00 82.25 808 THR A O 1
ATOM 6425 N N . ASP A 1 809 ? -6.852 -23.396 45.955 1.00 84.56 809 ASP A N 1
ATOM 6426 C CA . ASP A 1 809 ? -6.021 -24.611 45.825 1.00 84.56 809 ASP A CA 1
ATOM 6427 C C . ASP A 1 809 ? -6.195 -25.267 44.439 1.00 84.56 809 ASP A C 1
ATOM 6429 O O . ASP A 1 809 ? -7.209 -25.904 44.135 1.00 84.56 809 ASP A O 1
ATOM 6433 N N . LEU A 1 810 ? -5.172 -25.117 43.594 1.00 83.94 810 LEU A N 1
ATOM 6434 C CA . LEU A 1 810 ? -5.160 -25.599 42.213 1.00 83.94 810 LEU A CA 1
ATOM 6435 C C . LEU A 1 810 ? -5.106 -27.129 42.078 1.00 83.94 810 LEU A C 1
ATOM 6437 O O . LEU A 1 810 ? -5.505 -27.637 41.031 1.00 83.94 810 LEU A O 1
ATOM 6441 N N . GLU A 1 811 ? -4.628 -27.876 43.075 1.00 85.62 811 GLU A N 1
ATOM 6442 C CA . GLU A 1 811 ? -4.660 -29.345 43.034 1.00 85.62 811 GLU A CA 1
ATOM 6443 C C . GLU A 1 811 ? -6.042 -29.861 43.446 1.00 85.62 811 GLU A C 1
ATOM 6445 O O . GLU A 1 811 ? -6.587 -30.760 42.800 1.00 85.62 811 GLU A O 1
ATOM 6450 N N . LEU A 1 812 ? -6.670 -29.223 44.439 1.00 85.69 812 LEU A N 1
ATOM 6451 C CA . LEU A 1 812 ? -8.045 -29.524 44.839 1.00 85.69 812 LEU A CA 1
ATOM 6452 C C . LEU A 1 812 ? -9.030 -29.235 43.689 1.00 85.69 812 LEU A C 1
ATOM 6454 O O . LEU A 1 812 ? -9.909 -30.053 43.420 1.00 85.69 812 LEU A O 1
ATOM 6458 N N . VAL A 1 813 ? -8.834 -28.152 42.924 1.00 85.62 813 VAL A N 1
ATOM 6459 C CA . VAL A 1 813 ? -9.635 -27.838 41.719 1.00 85.62 813 VAL A CA 1
ATOM 6460 C C . VAL A 1 813 ? -9.565 -28.927 40.640 1.00 85.62 813 VAL A C 1
ATOM 6462 O O . VAL A 1 813 ? -10.583 -29.208 40.005 1.00 85.62 813 VAL A O 1
ATOM 6465 N N . LYS A 1 814 ? -8.423 -29.599 40.442 1.00 87.25 814 LYS A N 1
ATOM 6466 C CA . LYS A 1 814 ? -8.327 -30.724 39.484 1.00 87.25 814 LYS A CA 1
ATOM 6467 C C . LYS A 1 814 ? -9.119 -31.955 39.933 1.00 87.25 814 LYS A C 1
ATOM 6469 O O . LYS A 1 814 ? -9.506 -32.759 39.091 1.00 87.25 814 LYS A O 1
ATOM 6474 N N . ALA A 1 815 ? -9.344 -32.107 41.239 1.00 87.19 815 ALA A N 1
ATOM 6475 C CA . ALA A 1 815 ? -10.108 -33.207 41.827 1.00 87.19 815 ALA A CA 1
ATOM 6476 C C . ALA A 1 815 ? -11.620 -32.916 41.962 1.00 87.19 815 ALA A C 1
ATOM 6478 O O . ALA A 1 815 ? -12.403 -33.844 42.174 1.00 87.19 815 ALA A O 1
ATOM 6479 N N . MET A 1 816 ? -12.041 -31.651 41.841 1.00 91.12 816 MET A N 1
ATOM 6480 C CA . MET A 1 816 ? -13.451 -31.236 41.863 1.00 91.12 816 MET A CA 1
ATOM 6481 C C . MET A 1 816 ? -14.246 -31.762 40.658 1.00 91.12 816 MET A C 1
ATOM 6483 O O . MET A 1 816 ? -13.713 -31.938 39.562 1.00 91.12 816 MET A O 1
ATOM 6487 N N . GLN A 1 817 ? -15.565 -31.914 40.818 1.00 90.69 817 GLN A N 1
ATOM 6488 C CA . GLN A 1 817 ? -16.453 -32.135 39.673 1.00 90.69 817 GLN A CA 1
ATOM 6489 C C . GLN A 1 817 ? -16.525 -30.885 38.769 1.00 90.69 817 GLN A C 1
ATOM 6491 O O . GLN A 1 817 ? -16.446 -29.765 39.277 1.00 90.69 817 GLN A O 1
ATOM 6496 N N . PRO A 1 818 ? -16.765 -31.016 37.446 1.00 89.12 818 PRO A N 1
ATOM 6497 C CA . PRO A 1 818 ? -16.722 -29.884 36.507 1.00 89.12 818 PRO A CA 1
ATOM 6498 C C . PRO A 1 818 ? -17.644 -28.698 36.833 1.00 89.12 818 PRO A C 1
ATOM 6500 O O . PRO A 1 818 ? -17.371 -27.576 36.412 1.00 89.12 818 PRO A O 1
ATOM 6503 N N . TRP A 1 819 ? -18.734 -28.924 37.576 1.00 88.75 819 TRP A N 1
ATOM 6504 C CA . TRP A 1 819 ? -19.622 -27.857 38.051 1.00 88.75 819 TRP A CA 1
ATOM 6505 C C . TRP A 1 819 ? -19.103 -27.198 39.341 1.00 88.75 819 TRP A C 1
ATOM 6507 O O . TRP A 1 819 ? -19.212 -25.983 39.495 1.00 88.75 819 TRP A O 1
ATOM 6517 N N . GLU A 1 820 ? -18.473 -27.965 40.237 1.00 90.44 820 GLU A N 1
ATOM 6518 C CA . GLU A 1 820 ? -17.813 -27.444 41.439 1.00 90.44 820 GLU A CA 1
ATOM 6519 C C . GLU A 1 820 ? -16.613 -26.568 41.061 1.00 90.44 820 GLU A C 1
ATOM 6521 O O . GLU A 1 820 ? -16.420 -25.521 41.668 1.00 90.44 820 GLU A O 1
ATOM 6526 N N . GLN A 1 821 ? -15.869 -26.921 40.005 1.00 91.50 821 GLN A N 1
ATOM 6527 C CA . GLN A 1 821 ? -14.789 -26.092 39.450 1.00 91.50 821 GLN A CA 1
ATOM 6528 C C . GLN A 1 821 ? -15.260 -24.671 39.090 1.00 91.50 821 GLN A C 1
ATOM 6530 O O . GLN A 1 821 ? -14.539 -23.693 39.305 1.00 91.50 821 GLN A O 1
ATOM 6535 N N . ILE A 1 822 ? -16.479 -24.533 38.559 1.00 90.50 822 ILE A N 1
ATOM 6536 C CA . ILE A 1 822 ? -17.084 -23.229 38.262 1.00 90.50 822 ILE A CA 1
ATOM 6537 C C . ILE A 1 822 ? -17.527 -22.545 39.563 1.00 90.50 822 ILE A C 1
ATOM 6539 O O . ILE A 1 822 ? -17.146 -21.404 39.810 1.00 90.50 822 ILE A O 1
ATOM 6543 N N . VAL A 1 823 ? -18.295 -23.241 40.409 1.00 88.69 823 VAL A N 1
ATOM 6544 C CA . VAL A 1 823 ? -18.972 -22.646 41.580 1.00 88.69 823 VAL A CA 1
ATOM 6545 C C . VAL A 1 823 ? -18.033 -22.356 42.762 1.00 88.69 823 VAL A C 1
ATOM 6547 O O . VAL A 1 823 ? -18.286 -21.416 43.505 1.00 88.69 823 VAL A O 1
ATOM 6550 N N . ARG A 1 824 ? -16.957 -23.131 42.957 1.00 86.94 824 ARG A N 1
ATOM 6551 C CA . ARG A 1 824 ? -16.035 -23.018 44.110 1.00 86.94 824 ARG A CA 1
ATOM 6552 C C . ARG A 1 824 ? -14.657 -22.436 43.788 1.00 86.94 824 ARG A C 1
ATOM 6554 O O . ARG A 1 824 ? -13.929 -22.101 44.715 1.00 86.94 824 ARG A O 1
ATOM 6561 N N . ALA A 1 825 ? -14.289 -22.305 42.514 1.00 88.12 825 ALA A N 1
ATOM 6562 C CA . ALA A 1 825 ? -12.984 -21.767 42.106 1.00 88.12 825 ALA A CA 1
ATOM 6563 C C . ALA A 1 825 ? -13.058 -20.670 41.029 1.00 88.12 825 ALA A C 1
ATOM 6565 O O . ALA A 1 825 ? -12.022 -20.198 40.550 1.00 88.12 825 ALA A O 1
ATOM 6566 N N . ALA A 1 826 ? -14.274 -20.270 40.641 1.00 92.38 826 ALA A N 1
ATOM 6567 C CA . ALA A 1 826 ? -14.546 -19.337 39.552 1.00 92.38 826 ALA A CA 1
ATOM 6568 C C . ALA A 1 826 ? -13.819 -19.688 38.239 1.00 92.38 826 ALA A C 1
ATOM 6570 O O . ALA A 1 826 ? -13.212 -18.836 37.591 1.00 92.38 826 ALA A O 1
ATOM 6571 N N . THR A 1 827 ? -13.879 -20.962 37.838 1.00 92.31 827 THR A N 1
ATOM 6572 C CA . THR A 1 827 ? -13.346 -21.416 36.543 1.00 92.31 827 THR A CA 1
ATOM 6573 C C . THR A 1 827 ? -14.060 -20.715 35.387 1.00 92.31 827 THR A C 1
ATOM 6575 O O . THR A 1 827 ? -15.259 -20.913 35.180 1.00 92.31 827 THR A O 1
ATOM 6578 N N . THR A 1 828 ? -13.306 -19.939 34.606 1.00 94.19 828 THR A N 1
ATOM 6579 C CA . THR A 1 828 ? -13.801 -19.166 33.456 1.00 94.19 828 THR A CA 1
ATOM 6580 C C . THR A 1 828 ? -13.398 -19.756 32.104 1.00 94.19 828 THR A C 1
ATOM 6582 O O . THR A 1 828 ? -14.092 -19.502 31.127 1.00 94.19 828 THR A O 1
ATOM 6585 N N . CYS A 1 829 ? -12.364 -20.601 32.015 1.00 92.50 829 CYS A N 1
ATOM 6586 C CA . CYS A 1 829 ? -11.917 -21.208 30.753 1.00 92.50 829 CYS A CA 1
ATOM 6587 C C . CYS A 1 829 ? -11.528 -22.696 30.895 1.00 92.50 829 CYS A C 1
ATOM 6589 O O . CYS A 1 829 ? -11.317 -23.209 31.995 1.00 92.50 829 CYS A O 1
ATOM 6591 N N . ASP A 1 830 ? -11.465 -23.399 29.758 1.00 91.31 830 ASP A N 1
ATOM 6592 C CA . ASP A 1 830 ? -11.099 -24.818 29.588 1.00 91.31 830 ASP A CA 1
ATOM 6593 C C . ASP A 1 830 ? -11.946 -25.851 30.379 1.00 91.31 830 ASP A C 1
ATOM 6595 O O . ASP A 1 830 ? -11.651 -27.043 30.347 1.00 91.31 830 ASP A O 1
ATOM 6599 N N . SER A 1 831 ? -13.048 -25.443 31.026 1.00 93.38 831 SER A N 1
ATOM 6600 C CA . SER A 1 831 ? -14.025 -26.369 31.630 1.00 93.38 831 SER A CA 1
ATOM 6601 C C . SER A 1 831 ? -14.802 -27.151 30.567 1.00 93.38 831 SER A C 1
ATOM 6603 O O . SER A 1 831 ? -15.391 -26.564 29.657 1.00 93.38 831 SER A O 1
ATOM 6605 N N . ILE A 1 832 ? -14.917 -28.470 30.753 1.00 93.44 832 ILE A N 1
ATOM 6606 C CA . ILE A 1 832 ? -15.636 -29.371 29.836 1.00 93.44 832 ILE A CA 1
ATOM 6607 C C . ILE A 1 832 ? -17.155 -29.127 29.764 1.00 93.44 832 ILE A C 1
ATOM 6609 O O . ILE A 1 832 ? -17.833 -29.671 28.893 1.00 93.44 832 ILE A O 1
ATOM 6613 N N . LEU A 1 833 ? -17.714 -28.305 30.663 1.00 92.81 833 LEU A N 1
ATOM 6614 C CA . LEU A 1 833 ? -19.114 -27.876 30.585 1.00 92.81 833 LEU A CA 1
ATOM 6615 C C . LEU A 1 833 ? -19.346 -26.834 29.477 1.00 92.81 833 LEU A C 1
ATOM 6617 O O . LEU A 1 833 ? -20.467 -26.743 28.954 1.00 92.81 833 LEU A O 1
ATOM 6621 N N . ASN A 1 834 ? -18.299 -26.096 29.087 1.00 94.88 834 ASN A N 1
ATOM 6622 C CA . ASN A 1 834 ? -18.329 -25.169 27.962 1.00 94.88 834 ASN A CA 1
ATOM 6623 C C . ASN A 1 834 ? -18.309 -25.950 26.638 1.00 94.88 834 ASN A C 1
ATOM 6625 O O . ASN A 1 834 ? -17.413 -26.756 26.385 1.00 94.88 834 ASN A O 1
ATOM 6629 N N . THR A 1 835 ? -19.273 -25.704 25.746 1.00 94.12 835 THR A N 1
ATOM 6630 C CA . THR A 1 835 ? -19.402 -26.487 24.500 1.00 94.12 835 THR A CA 1
ATOM 6631 C C . THR A 1 835 ? -18.244 -26.306 23.516 1.00 94.12 835 THR A C 1
ATOM 6633 O O . THR A 1 835 ? -18.106 -27.103 22.592 1.00 94.12 835 THR A O 1
ATOM 6636 N N . TRP A 1 836 ? -17.411 -25.279 23.697 1.00 93.81 836 TRP A N 1
ATOM 6637 C CA . TRP A 1 836 ? -16.229 -24.999 22.875 1.00 93.81 836 TRP A CA 1
ATOM 6638 C C . TRP A 1 836 ? -14.918 -25.499 23.509 1.00 93.81 836 TRP A C 1
ATOM 6640 O O . TRP A 1 836 ? -13.840 -25.207 22.984 1.00 93.81 836 TRP A O 1
ATOM 6650 N N . ARG A 1 837 ? -15.021 -26.224 24.636 1.00 92.12 837 ARG A N 1
ATOM 6651 C CA . ARG A 1 837 ? -13.934 -26.890 25.380 1.00 92.12 837 ARG A CA 1
ATOM 6652 C C . ARG A 1 837 ? -14.319 -28.291 25.886 1.00 92.12 837 ARG A C 1
ATOM 6654 O O . ARG A 1 837 ? -13.622 -28.867 26.715 1.00 92.12 837 ARG A O 1
ATOM 6661 N N . ALA A 1 838 ? -15.411 -28.867 25.382 1.00 90.88 838 ALA A N 1
ATOM 6662 C CA . ALA A 1 838 ? -15.884 -30.206 25.755 1.00 90.88 838 ALA A CA 1
ATOM 6663 C C . ALA A 1 838 ? -14.939 -31.352 25.317 1.00 90.88 838 ALA A C 1
ATOM 6665 O O . ALA A 1 838 ? -15.164 -32.507 25.665 1.00 90.88 838 ALA A O 1
ATOM 6666 N N . ASP A 1 839 ? -13.898 -31.032 24.545 1.00 90.25 839 ASP A N 1
ATOM 6667 C CA . ASP A 1 839 ? -12.784 -31.890 24.134 1.00 90.25 839 ASP A CA 1
ATOM 6668 C C . ASP A 1 839 ? -11.577 -31.849 25.095 1.00 90.25 839 ASP A C 1
ATOM 6670 O O . ASP A 1 839 ? -10.598 -32.562 24.873 1.00 90.25 839 ASP A O 1
ATOM 6674 N N . ARG A 1 840 ? -11.619 -31.018 26.147 1.00 90.56 840 ARG A N 1
ATOM 6675 C CA . ARG A 1 840 ? -10.558 -30.922 27.161 1.00 90.56 840 ARG A CA 1
ATOM 6676 C C . ARG A 1 840 ? -10.674 -31.998 28.236 1.00 90.56 840 ARG A C 1
ATOM 6678 O O . ARG A 1 840 ? -11.717 -32.621 28.418 1.00 90.56 840 ARG A O 1
ATOM 6685 N N . ASN A 1 841 ? -9.592 -32.179 28.988 1.00 89.69 841 ASN A N 1
ATOM 6686 C CA . ASN A 1 841 ? -9.613 -32.967 30.215 1.00 89.69 841 ASN A CA 1
ATOM 6687 C C . ASN A 1 841 ? -10.052 -32.080 31.402 1.00 89.69 841 ASN A C 1
ATOM 6689 O O . ASN A 1 841 ? -9.724 -30.890 31.411 1.00 89.69 841 ASN A O 1
ATOM 6693 N N . PRO A 1 842 ? -10.721 -32.627 32.438 1.00 86.75 842 PRO A N 1
ATOM 6694 C CA . PRO A 1 842 ? -11.140 -31.858 33.616 1.00 86.75 842 PRO A CA 1
ATOM 6695 C C . PRO A 1 842 ? -10.007 -31.149 34.379 1.00 86.75 842 PRO A C 1
ATOM 6697 O O . PRO A 1 842 ? -10.269 -30.152 35.045 1.00 86.75 842 PRO A O 1
ATOM 6700 N N . ASP A 1 843 ? -8.759 -31.620 34.282 1.00 88.50 843 ASP A N 1
ATOM 6701 C CA . ASP A 1 843 ? -7.588 -31.011 34.929 1.00 88.50 843 ASP A CA 1
ATOM 6702 C C . ASP A 1 843 ? -7.024 -29.788 34.179 1.00 88.50 843 ASP A C 1
ATOM 6704 O O . ASP A 1 843 ? -6.178 -29.069 34.716 1.00 88.50 843 ASP A O 1
ATOM 6708 N N . GLU A 1 844 ? -7.479 -29.517 32.949 1.00 88.56 844 GLU A N 1
ATOM 6709 C CA . GLU A 1 844 ? -7.044 -28.333 32.197 1.00 88.56 844 GLU A CA 1
ATOM 6710 C C . GLU A 1 844 ? -7.807 -27.056 32.580 1.00 88.56 844 GLU A C 1
ATOM 6712 O O . GLU A 1 844 ? -7.281 -25.963 32.350 1.00 88.56 844 GLU A O 1
ATOM 6717 N N . ALA A 1 845 ? -8.983 -27.189 33.204 1.00 90.62 845 ALA A N 1
ATOM 6718 C CA . ALA A 1 845 ? -9.863 -26.110 33.656 1.00 90.62 845 ALA A CA 1
ATOM 6719 C C . ALA A 1 845 ? -9.134 -25.020 34.474 1.00 90.62 845 ALA A C 1
ATOM 6721 O O . ALA A 1 845 ? -8.248 -25.313 35.281 1.00 90.62 845 ALA A O 1
ATOM 6722 N N . CYS A 1 846 ? -9.476 -23.740 34.264 1.00 90.81 846 CYS A N 1
ATOM 6723 C CA . CYS A 1 846 ? -8.826 -22.624 34.965 1.00 90.81 846 CYS A CA 1
ATOM 6724 C C . CYS A 1 846 ? -9.619 -21.304 34.998 1.00 90.81 846 CYS A C 1
ATOM 6726 O O . CYS A 1 846 ? -10.567 -21.091 34.242 1.00 90.81 846 CYS A O 1
ATOM 6728 N N . ARG A 1 847 ? -9.170 -20.382 35.860 1.00 92.19 847 ARG A N 1
ATOM 6729 C CA . ARG A 1 847 ? -9.542 -18.958 35.863 1.00 92.19 847 ARG A CA 1
ATOM 6730 C C . ARG A 1 847 ? -8.546 -18.172 34.989 1.00 92.19 847 ARG A C 1
ATOM 6732 O O . ARG A 1 847 ? -7.336 -18.341 35.156 1.00 92.19 847 ARG A O 1
ATOM 6739 N N . LEU A 1 848 ? -9.047 -17.381 34.033 1.00 93.50 848 LEU A N 1
ATOM 6740 C CA . LEU A 1 848 ? -8.261 -16.503 33.135 1.00 93.50 848 LEU A CA 1
ATOM 6741 C C . LEU A 1 848 ? -8.863 -15.093 33.007 1.00 93.50 848 LEU A C 1
ATOM 6743 O O . LEU A 1 848 ? -8.113 -14.120 32.898 1.00 93.50 848 LEU A O 1
ATOM 6747 N N . ASP A 1 849 ? -10.193 -14.984 33.044 1.00 95.62 849 ASP A N 1
ATOM 6748 C CA . ASP A 1 849 ? -10.917 -13.730 33.259 1.00 95.62 849 ASP A CA 1
ATOM 6749 C C . ASP A 1 849 ? -10.971 -13.412 34.759 1.00 95.62 849 ASP A C 1
ATOM 6751 O O . ASP A 1 849 ? -11.315 -14.281 35.564 1.00 95.62 849 ASP A O 1
ATOM 6755 N N . TYR A 1 850 ? -10.665 -12.164 35.121 1.00 95.25 850 TYR A N 1
ATOM 6756 C CA . TYR A 1 850 ? -10.621 -11.691 36.509 1.00 95.25 850 TYR A CA 1
ATOM 6757 C C . TYR A 1 850 ? -11.281 -10.319 36.670 1.00 95.25 850 TYR A C 1
ATOM 6759 O O . TYR A 1 850 ? -11.390 -9.555 35.708 1.00 95.25 850 TYR A O 1
ATOM 6767 N N . ALA A 1 851 ? -11.583 -9.952 37.918 1.00 96.75 851 ALA A N 1
ATOM 6768 C CA . ALA A 1 851 ? -11.572 -8.557 38.349 1.00 96.75 851 ALA A CA 1
ATOM 6769 C C . ALA A 1 851 ? -10.624 -8.396 39.548 1.00 96.75 851 ALA A C 1
ATOM 6771 O O . ALA A 1 851 ? -10.957 -8.786 40.670 1.00 96.75 851 ALA A O 1
ATOM 6772 N N . LEU A 1 852 ? -9.439 -7.836 39.297 1.00 97.19 852 LEU A N 1
ATOM 6773 C CA . LEU A 1 852 ? -8.440 -7.522 40.318 1.00 97.19 852 LEU A CA 1
ATOM 6774 C C . LEU A 1 852 ? -8.643 -6.074 40.792 1.00 97.19 852 LEU A C 1
ATOM 6776 O O . LEU A 1 852 ? -8.788 -5.167 39.971 1.00 97.19 852 LEU A O 1
ATOM 6780 N N . ILE A 1 853 ? -8.675 -5.846 42.104 1.00 96.19 853 ILE A N 1
ATOM 6781 C CA . ILE A 1 853 ? -9.151 -4.596 42.720 1.00 96.19 853 ILE A CA 1
ATOM 6782 C C . ILE A 1 853 ? -8.166 -4.008 43.731 1.00 96.19 853 ILE A C 1
ATOM 6784 O O . ILE A 1 853 ? -7.473 -4.734 44.446 1.00 96.19 853 ILE A O 1
ATOM 6788 N N . ASP A 1 854 ? -8.147 -2.680 43.852 1.00 93.00 854 ASP A N 1
ATOM 6789 C CA . ASP A 1 854 ? -7.487 -2.018 44.979 1.00 93.00 854 ASP A CA 1
ATOM 6790 C C . ASP A 1 854 ? -8.326 -2.161 46.262 1.00 93.00 854 ASP A C 1
ATOM 6792 O O . ASP A 1 854 ? -9.223 -1.357 46.541 1.00 93.00 854 ASP A O 1
ATOM 6796 N N . LYS A 1 855 ? -7.997 -3.187 47.061 1.00 86.62 855 LYS A N 1
ATOM 6797 C CA . LYS A 1 855 ? -8.658 -3.529 48.336 1.00 86.62 855 LYS A CA 1
ATOM 6798 C C . LYS A 1 855 ? -8.726 -2.379 49.354 1.00 86.62 855 LYS A C 1
ATOM 6800 O O . LYS A 1 855 ? -9.533 -2.426 50.277 1.00 86.62 855 LYS A O 1
ATOM 6805 N N . ASN A 1 856 ? -7.883 -1.350 49.213 1.00 85.12 856 ASN A N 1
ATOM 6806 C CA . ASN A 1 856 ? -7.865 -0.206 50.128 1.00 85.12 856 ASN A CA 1
ATOM 6807 C C . ASN A 1 856 ? -9.073 0.721 49.915 1.00 85.12 856 ASN A C 1
ATOM 6809 O O . ASN A 1 856 ? -9.541 1.356 50.861 1.00 85.12 856 ASN A O 1
ATOM 6813 N N . LEU A 1 857 ? -9.593 0.783 48.684 1.00 86.94 857 LEU A N 1
ATOM 6814 C CA . LEU A 1 857 ? -10.711 1.647 48.291 1.00 86.94 857 LEU A CA 1
ATOM 6815 C C . LEU A 1 857 ? -11.973 0.865 47.901 1.00 86.94 857 LEU A C 1
ATOM 6817 O O . LEU A 1 857 ? -13.062 1.436 47.954 1.00 86.94 857 LEU A O 1
ATOM 6821 N N . LEU A 1 858 ? -11.845 -0.410 47.523 1.00 90.94 858 LEU A N 1
ATOM 6822 C CA . LEU A 1 858 ? -12.936 -1.254 47.034 1.00 90.94 858 LEU A CA 1
ATOM 6823 C C . LEU A 1 858 ? -13.067 -2.546 47.846 1.00 90.94 858 LEU A C 1
ATOM 6825 O O . LEU A 1 858 ? -12.094 -3.278 48.014 1.00 90.94 858 LEU A O 1
ATOM 6829 N N . HIS A 1 859 ? -14.293 -2.865 48.259 1.00 92.19 859 HIS A N 1
ATOM 6830 C CA . HIS A 1 859 ? -14.652 -4.134 48.889 1.00 92.19 859 HIS A CA 1
ATOM 6831 C C . HIS A 1 859 ? -15.543 -4.962 47.944 1.00 92.19 859 HIS A C 1
ATOM 6833 O O . HIS A 1 859 ? -16.588 -4.461 47.509 1.00 92.19 859 HIS A O 1
ATOM 6839 N N . PRO A 1 860 ? -15.197 -6.224 47.634 1.00 94.19 860 PRO A N 1
ATOM 6840 C CA . PRO A 1 860 ? -16.057 -7.119 46.870 1.00 94.19 860 PRO A CA 1
ATOM 6841 C C . PRO A 1 860 ? -17.123 -7.719 47.795 1.00 94.19 860 PRO A C 1
ATOM 6843 O O . PRO A 1 860 ? -16.821 -8.235 48.865 1.00 94.19 860 PRO A O 1
ATOM 6846 N N . VAL A 1 861 ? -18.392 -7.570 47.427 1.00 92.56 861 VAL A N 1
ATOM 6847 C CA . VAL A 1 861 ? -19.556 -8.036 48.205 1.00 92.56 861 VAL A CA 1
ATOM 6848 C C . VAL A 1 861 ? -19.984 -9.432 47.751 1.00 92.56 861 VAL A C 1
ATOM 6850 O O . VAL A 1 861 ? -20.373 -10.264 48.560 1.00 92.56 861 VAL A O 1
ATOM 6853 N N . GLU A 1 862 ? -19.897 -9.676 46.447 1.00 92.31 862 GLU A N 1
ATOM 6854 C CA . GLU A 1 862 ? -20.233 -10.929 45.777 1.00 92.31 862 GLU A CA 1
ATOM 6855 C C . GLU A 1 862 ? -19.346 -11.031 44.532 1.00 92.31 862 GLU A C 1
ATOM 6857 O O . GLU A 1 862 ? -19.089 -10.018 43.877 1.00 92.31 862 GLU A O 1
ATOM 6862 N N . ALA A 1 863 ? -18.892 -12.231 44.189 1.00 93.62 863 ALA A N 1
ATOM 6863 C CA . ALA A 1 863 ? -18.195 -12.516 42.941 1.00 93.62 863 ALA A CA 1
ATOM 6864 C C . ALA A 1 863 ? -18.634 -13.886 42.417 1.00 93.62 863 ALA A C 1
ATOM 6866 O O . ALA A 1 863 ? -19.057 -14.736 43.198 1.00 93.62 863 ALA A O 1
ATOM 6867 N N . GLY A 1 864 ? -18.526 -14.119 41.109 1.00 92.31 864 GLY A N 1
ATOM 6868 C CA . GLY A 1 864 ? -18.832 -15.427 40.536 1.00 92.31 864 GLY A CA 1
ATOM 6869 C C . GLY A 1 864 ? -18.906 -15.454 39.015 1.00 92.31 864 GLY A C 1
ATOM 6870 O O . GLY A 1 864 ? -18.859 -14.427 38.338 1.00 92.31 864 GLY A O 1
ATOM 6871 N N . VAL A 1 865 ? -19.035 -16.666 38.482 1.00 93.81 865 VAL A N 1
ATOM 6872 C CA . VAL A 1 865 ? -19.122 -16.927 37.041 1.00 93.81 865 VAL A CA 1
ATOM 6873 C C . VAL A 1 865 ? -20.579 -16.836 36.580 1.00 93.81 865 VAL A C 1
ATOM 6875 O O . VAL A 1 865 ? -21.475 -17.375 37.229 1.00 93.81 865 VAL A O 1
ATOM 6878 N N . LYS A 1 866 ? -20.814 -16.163 35.453 1.00 93.38 866 LYS A N 1
ATOM 6879 C CA . LYS A 1 866 ? -22.120 -15.984 34.797 1.00 93.38 866 LYS A CA 1
ATOM 6880 C C . LYS A 1 866 ? -22.016 -16.428 33.322 1.00 93.38 866 LYS A C 1
ATOM 6882 O O . LYS A 1 866 ? -20.926 -16.732 32.836 1.00 93.38 866 LYS A O 1
ATOM 6887 N N . PHE A 1 867 ? -23.135 -16.454 32.592 1.00 92.25 867 PHE A N 1
ATOM 6888 C CA . PHE A 1 867 ? -23.207 -16.915 31.190 1.00 92.25 867 PHE A CA 1
ATOM 6889 C C . PHE A 1 867 ? -22.724 -18.376 30.986 1.00 92.25 867 PHE A C 1
ATOM 6891 O O . PHE A 1 867 ? -22.006 -18.686 30.031 1.00 92.25 867 PHE A O 1
ATOM 6898 N N . THR A 1 868 ? -23.070 -19.273 31.918 1.00 91.56 868 THR A N 1
ATOM 6899 C CA . THR A 1 868 ? -22.638 -20.690 31.931 1.00 91.56 868 THR A CA 1
ATOM 6900 C C . THR A 1 868 ? -23.604 -21.618 31.191 1.00 91.56 868 THR A C 1
ATOM 6902 O O . THR A 1 868 ? -23.219 -22.683 30.697 1.00 91.56 868 THR A O 1
ATOM 6905 N N . GLU A 1 869 ? -24.862 -21.200 31.094 1.00 87.50 869 GLU A N 1
ATOM 6906 C CA . GLU A 1 869 ? -25.920 -21.826 30.313 1.00 87.50 869 GLU A CA 1
ATOM 6907 C C . GLU A 1 869 ? -25.686 -21.753 28.787 1.00 87.50 869 GLU A C 1
ATOM 6909 O O . GLU A 1 869 ? -24.687 -21.229 28.282 1.00 87.50 869 GLU A O 1
ATOM 6914 N N . LYS A 1 870 ? -26.582 -22.386 28.021 1.00 89.19 870 LYS A N 1
ATOM 6915 C CA . LYS A 1 870 ? -26.386 -22.664 26.591 1.00 89.19 870 LYS A CA 1
ATOM 6916 C C . LYS A 1 870 ? -27.499 -22.036 25.765 1.00 89.19 870 LYS A C 1
ATOM 6918 O O . LYS A 1 870 ? -28.675 -22.282 26.020 1.00 89.19 870 LYS A O 1
ATOM 6923 N N . ILE A 1 871 ? -27.116 -21.294 24.730 1.00 88.50 871 ILE A N 1
ATOM 6924 C CA . ILE A 1 871 ? -28.020 -20.812 23.687 1.00 88.50 871 ILE A CA 1
ATOM 6925 C C . ILE A 1 871 ? -28.582 -22.045 22.949 1.00 88.50 871 ILE A C 1
ATOM 6927 O O . ILE A 1 871 ? -27.788 -22.861 22.453 1.00 88.50 871 ILE A O 1
ATOM 6931 N N . PRO A 1 872 ? -29.917 -22.206 22.851 1.00 84.31 872 PRO A N 1
ATOM 6932 C CA . PRO A 1 872 ? -30.544 -23.308 22.126 1.00 84.31 872 PRO A CA 1
ATOM 6933 C C . PRO A 1 872 ? -29.982 -23.482 20.710 1.00 84.31 872 PRO A C 1
ATOM 6935 O O . PRO A 1 872 ? -29.807 -22.515 19.974 1.00 84.31 872 PRO A O 1
ATOM 6938 N N . ASN A 1 873 ? -29.687 -24.729 20.331 1.00 85.00 873 ASN A N 1
ATOM 6939 C CA . ASN A 1 873 ? -29.103 -25.124 19.038 1.00 85.00 873 ASN A CA 1
ATOM 6940 C C . ASN A 1 873 ? -27.722 -24.517 18.685 1.00 85.00 873 ASN A C 1
ATOM 6942 O O . ASN A 1 873 ? -27.213 -24.791 17.600 1.00 85.00 873 ASN A O 1
ATOM 6946 N N . VAL A 1 874 ? -27.092 -23.748 19.584 1.00 91.12 874 VAL A N 1
ATOM 6947 C CA . VAL A 1 874 ? -25.791 -23.086 19.354 1.00 91.12 874 VAL A CA 1
ATOM 6948 C C . VAL A 1 874 ? -24.719 -23.538 20.351 1.00 91.12 874 VAL A C 1
ATOM 6950 O O . VAL A 1 874 ? -23.609 -23.855 19.929 1.00 91.12 874 VAL A O 1
ATOM 6953 N N . GLY A 1 875 ? -25.029 -23.597 21.651 1.00 92.75 875 GLY A N 1
ATOM 6954 C CA . GLY A 1 875 ? -24.066 -23.913 22.717 1.00 92.75 875 GLY A CA 1
ATOM 6955 C C . GLY A 1 875 ? -23.756 -22.727 23.640 1.00 92.75 875 GLY A C 1
ATOM 6956 O O . GLY A 1 875 ? -24.546 -21.794 23.747 1.00 92.75 875 GLY A O 1
ATOM 6957 N N . SER A 1 876 ? -22.626 -22.773 24.346 1.00 94.44 876 SER A N 1
ATOM 6958 C CA . SER A 1 876 ? -22.195 -21.739 25.302 1.00 94.44 876 SER A CA 1
ATOM 6959 C C . SER A 1 876 ? -21.987 -20.372 24.630 1.00 94.44 876 SER A C 1
ATOM 6961 O O . SER A 1 876 ? -21.549 -20.296 23.479 1.00 94.44 876 SER A O 1
ATOM 6963 N N . TYR A 1 877 ? -22.273 -19.283 25.353 1.00 94.31 877 TYR A N 1
ATOM 6964 C CA . TYR A 1 877 ? -22.209 -17.906 24.834 1.00 94.31 877 TYR A CA 1
ATOM 6965 C C . TYR A 1 877 ? -20.820 -17.487 24.325 1.00 94.31 877 TYR A C 1
ATOM 6967 O O . TYR A 1 877 ? -20.717 -16.747 23.347 1.00 94.31 877 TYR A O 1
ATOM 6975 N N . SER A 1 878 ? -19.752 -17.990 24.935 1.00 96.00 878 SER A N 1
ATOM 6976 C CA . SER A 1 878 ? -18.366 -17.847 24.482 1.00 96.00 878 SER A CA 1
ATOM 6977 C C . SER A 1 878 ? -17.580 -19.106 24.859 1.00 96.00 878 SER A C 1
ATOM 6979 O O . SER A 1 878 ? -18.129 -19.985 25.526 1.00 96.00 878 SER A O 1
ATOM 6981 N N . ASP A 1 879 ? -16.334 -19.240 24.402 1.00 93.81 879 ASP A N 1
ATOM 6982 C CA . ASP A 1 879 ? -15.442 -20.335 24.815 1.00 93.81 879 ASP A CA 1
ATOM 6983 C C . ASP A 1 879 ? -14.763 -20.093 26.176 1.00 93.81 879 ASP A C 1
ATOM 6985 O O . ASP A 1 879 ? -14.187 -21.014 26.757 1.00 93.81 879 ASP A O 1
ATOM 6989 N N . HIS A 1 880 ? -14.946 -18.885 26.710 1.00 96.38 880 HIS A N 1
ATOM 6990 C CA . HIS A 1 880 ? -14.865 -18.539 28.126 1.00 96.38 880 HIS A CA 1
ATOM 6991 C C . HIS A 1 880 ? -16.287 -18.386 28.713 1.00 96.38 880 HIS A C 1
ATOM 6993 O O . HIS A 1 880 ? -17.265 -18.207 27.983 1.00 96.38 880 HIS A O 1
ATOM 6999 N N . PHE A 1 881 ? -16.413 -18.424 30.037 1.00 96.19 881 PHE A N 1
ATOM 7000 C CA . PHE A 1 881 ? -17.586 -17.953 30.780 1.00 96.19 881 PHE A CA 1
ATOM 7001 C C . PHE A 1 881 ? -17.330 -16.539 31.322 1.00 96.19 881 PHE A C 1
ATOM 7003 O O . PHE A 1 881 ? -16.182 -16.157 31.545 1.00 96.19 881 PHE A O 1
ATOM 7010 N N . ALA A 1 882 ? -18.384 -15.751 31.542 1.00 95.75 882 ALA A N 1
ATOM 7011 C CA . ALA A 1 882 ? -18.236 -14.379 32.022 1.00 95.75 882 ALA A CA 1
ATOM 7012 C C . ALA A 1 882 ? -17.919 -14.343 33.526 1.00 95.75 882 ALA A C 1
ATOM 7014 O O . ALA A 1 882 ? -18.424 -15.167 34.288 1.00 95.75 882 ALA A O 1
ATOM 7015 N N . TYR A 1 883 ? -17.145 -13.355 33.974 1.00 96.69 883 TYR A N 1
ATOM 7016 C CA . TYR A 1 883 ? -16.859 -13.128 35.393 1.00 96.69 883 TYR A CA 1
ATOM 7017 C C . TYR A 1 883 ? -17.565 -11.860 35.882 1.00 96.69 883 TYR A C 1
ATOM 7019 O O . TYR A 1 883 ? -17.453 -10.803 35.259 1.00 96.69 883 TYR A O 1
ATOM 7027 N N . SER A 1 884 ? -18.281 -11.955 37.001 1.00 96.19 884 SER A N 1
ATOM 7028 C CA . SER A 1 884 ? -19.036 -10.854 37.603 1.00 96.19 884 SER A CA 1
ATOM 7029 C C . SER A 1 884 ? -18.567 -10.571 39.026 1.00 96.19 884 SER A C 1
ATOM 7031 O O . SER A 1 884 ? -18.258 -11.495 39.777 1.00 96.19 884 SER A O 1
ATOM 7033 N N . VAL A 1 885 ? -18.580 -9.296 39.421 1.00 96.06 885 VAL A N 1
ATOM 7034 C CA . VAL A 1 885 ? -18.307 -8.851 40.793 1.00 96.06 885 VAL A CA 1
ATOM 7035 C C . VAL A 1 885 ? -19.193 -7.663 41.176 1.00 96.06 885 VAL A C 1
ATOM 7037 O O . VAL A 1 885 ? -19.359 -6.714 40.410 1.00 96.06 885 VAL A O 1
ATOM 7040 N N . ASN A 1 886 ? -19.737 -7.704 42.389 1.00 95.31 886 ASN A N 1
ATOM 7041 C CA . ASN A 1 886 ? -20.490 -6.616 43.004 1.00 95.31 886 ASN A CA 1
ATOM 7042 C C . ASN A 1 886 ? -19.556 -5.888 43.978 1.00 95.31 886 ASN A C 1
ATOM 7044 O O . ASN A 1 886 ? -19.057 -6.491 44.928 1.00 95.31 886 ASN A O 1
ATOM 7048 N N . LEU A 1 887 ? -19.277 -4.608 43.730 1.00 93.75 887 LEU A N 1
ATOM 7049 C CA . LEU A 1 887 ? -18.238 -3.834 44.420 1.00 93.75 887 LEU A CA 1
ATOM 7050 C C . LEU A 1 887 ? -18.842 -2.664 45.199 1.00 93.75 887 LEU A C 1
ATOM 7052 O O . LEU A 1 887 ? -19.693 -1.944 44.682 1.00 93.75 887 LEU A O 1
ATOM 7056 N N . ARG A 1 888 ? -18.356 -2.437 46.423 1.00 90.88 888 ARG A N 1
ATOM 7057 C CA . ARG A 1 888 ? -18.652 -1.249 47.240 1.00 90.88 888 ARG A CA 1
ATOM 7058 C C . ARG A 1 888 ? -17.395 -0.393 47.389 1.00 90.88 888 ARG A C 1
ATOM 7060 O O . ARG A 1 888 ? -16.298 -0.935 47.502 1.00 90.88 888 ARG A O 1
ATOM 7067 N N . LEU A 1 889 ? -17.547 0.930 47.439 1.00 86.88 889 LEU A N 1
ATOM 7068 C CA . LEU A 1 889 ? -16.474 1.820 47.899 1.00 86.88 889 LEU A CA 1
ATOM 7069 C C . LEU A 1 889 ? -16.378 1.825 49.431 1.00 86.88 889 LEU A C 1
ATOM 7071 O O . LEU A 1 889 ? -17.391 1.911 50.126 1.00 86.88 889 LEU A O 1
ATOM 7075 N N . ASN A 1 890 ? -15.154 1.814 49.954 1.00 76.06 890 ASN A N 1
ATOM 7076 C CA . ASN A 1 890 ? -14.902 1.970 51.385 1.00 76.06 890 ASN A CA 1
ATOM 7077 C C . ASN A 1 890 ? -15.261 3.402 51.832 1.00 76.06 890 ASN A C 1
ATOM 7079 O O . ASN A 1 890 ? -14.845 4.381 51.208 1.00 76.06 890 ASN A O 1
ATOM 7083 N N . LYS A 1 891 ? -16.054 3.537 52.909 1.00 57.34 891 LYS A N 1
ATOM 7084 C CA . LYS A 1 891 ? -16.568 4.844 53.377 1.00 57.34 891 LYS A CA 1
ATOM 7085 C C . LYS A 1 891 ? -15.451 5.801 53.804 1.00 57.34 891 LYS A C 1
ATOM 7087 O O . LYS A 1 891 ? -15.533 6.998 53.512 1.00 57.34 891 LYS A O 1
ATOM 7092 N N . GLU A 1 892 ? -14.396 5.253 54.404 1.00 51.59 892 GLU A N 1
ATOM 7093 C CA . GLU A 1 892 ? -13.114 5.916 54.638 1.00 51.59 892 GLU A CA 1
ATOM 7094 C C . GLU A 1 892 ? -12.019 5.272 53.770 1.00 51.59 892 GLU A C 1
ATOM 7096 O O . GLU A 1 892 ? -11.973 4.042 53.675 1.00 51.59 892 GLU A O 1
ATOM 7101 N N . PRO A 1 893 ? -11.089 6.051 53.185 1.00 46.31 893 PRO A N 1
ATOM 7102 C CA . PRO A 1 893 ? -9.786 5.509 52.818 1.00 46.31 893 PRO A CA 1
ATOM 7103 C C . PRO A 1 893 ? -9.046 5.172 54.121 1.00 46.31 893 PRO A C 1
ATOM 7105 O O . PRO A 1 893 ? -8.835 6.067 54.938 1.00 46.31 893 PRO A O 1
ATOM 7108 N N . LEU A 1 894 ? -8.692 3.897 54.328 1.00 42.53 894 LEU A N 1
ATOM 7109 C CA . LEU A 1 894 ? -8.178 3.365 55.603 1.00 42.53 894 LEU A CA 1
ATOM 7110 C C . LEU A 1 894 ? -7.039 4.217 56.186 1.00 42.53 894 LEU A C 1
ATOM 7112 O O . LEU A 1 894 ? -5.881 4.128 55.772 1.00 42.53 894 LEU A O 1
ATOM 7116 N N . SER A 1 895 ? -7.381 5.070 57.154 1.00 36.94 895 SER A N 1
ATOM 7117 C CA . SER A 1 895 ? -6.474 6.116 57.609 1.00 36.94 895 SER A CA 1
ATOM 7118 C C . SER A 1 895 ? -5.364 5.527 58.483 1.00 36.94 895 SER A C 1
ATOM 7120 O O . SER A 1 895 ? -5.598 5.002 59.567 1.00 36.94 895 SER A O 1
ATOM 7122 N N . LYS A 1 896 ? -4.123 5.598 57.986 1.00 37.47 896 LYS A N 1
ATOM 7123 C CA . LYS A 1 896 ? -2.919 5.079 58.660 1.00 37.47 896 LYS A CA 1
ATOM 7124 C C . LYS A 1 896 ? -2.975 3.595 59.058 1.00 37.47 896 LYS A C 1
ATOM 7126 O O . LYS A 1 896 ? -2.291 3.203 60.002 1.00 37.47 896 LYS A O 1
ATOM 7131 N N . ILE A 1 897 ? -3.648 2.743 58.281 1.00 38.12 897 ILE A N 1
ATOM 7132 C CA . ILE A 1 897 ? -3.087 1.398 58.127 1.00 38.12 897 ILE A CA 1
ATOM 7133 C C . ILE A 1 897 ? -1.804 1.585 57.318 1.00 38.12 897 ILE A C 1
ATOM 7135 O O . ILE A 1 897 ? -1.845 1.930 56.137 1.00 38.12 897 ILE A O 1
ATOM 7139 N N . THR A 1 898 ? -0.658 1.435 57.991 1.00 36.88 898 THR A N 1
ATOM 7140 C CA . THR A 1 898 ? 0.637 1.208 57.339 1.00 36.88 898 THR A CA 1
ATOM 7141 C C . THR A 1 898 ? 0.425 0.194 56.231 1.00 36.88 898 THR A C 1
ATOM 7143 O O . THR A 1 898 ? -0.181 -0.847 56.502 1.00 36.88 898 THR A O 1
ATOM 7146 N N . ALA A 1 899 ? 0.892 0.490 55.015 1.00 36.44 899 ALA A N 1
ATOM 7147 C CA . ALA A 1 899 ? 0.803 -0.456 53.913 1.00 36.44 899 ALA A CA 1
ATOM 7148 C C . ALA A 1 899 ? 1.230 -1.837 54.423 1.00 36.44 899 ALA A C 1
ATOM 7150 O O . ALA A 1 899 ? 2.262 -1.953 55.085 1.00 36.44 899 ALA A O 1
ATOM 7151 N N . THR A 1 900 ? 0.417 -2.868 54.177 1.00 38.75 900 THR A N 1
ATOM 7152 C CA . THR A 1 900 ? 0.845 -4.244 54.435 1.00 38.75 900 THR A CA 1
ATOM 7153 C C . THR A 1 900 ? 1.920 -4.545 53.404 1.00 38.75 900 THR A C 1
ATOM 7155 O O . THR A 1 900 ? 1.603 -5.054 52.327 1.00 38.75 900 THR A O 1
ATOM 7158 N N . GLU A 1 901 ? 3.151 -4.121 53.694 1.00 48.06 901 GLU A N 1
ATOM 7159 C CA . GLU A 1 901 ? 4.317 -4.365 52.863 1.00 48.06 901 GLU A CA 1
ATOM 7160 C C . GLU A 1 901 ? 4.359 -5.867 52.612 1.00 48.06 901 GLU A C 1
ATOM 7162 O O . GLU A 1 901 ? 4.504 -6.665 53.541 1.00 48.06 901 GLU A O 1
ATOM 7167 N N . CYS A 1 902 ? 4.172 -6.259 51.348 1.00 50.12 902 CYS A N 1
ATOM 7168 C CA . CYS A 1 902 ? 4.583 -7.586 50.919 1.00 50.12 902 CYS A CA 1
ATOM 7169 C C . CYS A 1 902 ? 6.063 -7.662 51.306 1.00 50.12 902 CYS A C 1
ATOM 7171 O O . CYS A 1 902 ? 6.796 -6.775 50.855 1.00 50.12 902 CYS A O 1
ATOM 7173 N N . PRO A 1 903 ? 6.480 -8.590 52.197 1.00 60.34 903 PRO A N 1
ATOM 7174 C CA . PRO A 1 903 ? 7.776 -8.508 52.862 1.00 60.34 903 PRO A CA 1
ATOM 7175 C C . PRO A 1 903 ? 8.850 -8.195 51.833 1.00 60.34 903 PRO A C 1
ATOM 7177 O O . PRO A 1 903 ? 8.900 -8.874 50.814 1.00 60.34 903 PRO A O 1
ATOM 7180 N N . ASN A 1 904 ? 9.663 -7.153 52.033 1.00 68.31 904 ASN A N 1
ATOM 7181 C CA . ASN A 1 904 ? 10.433 -6.572 50.919 1.00 68.31 904 ASN A CA 1
ATOM 7182 C C . ASN A 1 904 ? 11.347 -7.601 50.201 1.00 68.31 904 ASN A C 1
ATOM 7184 O O . ASN A 1 904 ? 11.643 -7.457 49.015 1.00 68.31 904 ASN A O 1
ATOM 7188 N N . ASN A 1 905 ? 11.692 -8.701 50.884 1.00 78.69 905 ASN A N 1
ATOM 7189 C CA . ASN A 1 905 ? 12.328 -9.908 50.342 1.00 78.69 905 ASN A CA 1
ATOM 7190 C C . ASN A 1 905 ? 11.495 -10.691 49.295 1.00 78.69 905 ASN A C 1
ATOM 7192 O O . ASN A 1 905 ? 12.069 -11.190 48.331 1.00 78.69 905 ASN A O 1
ATOM 7196 N N . ASP A 1 906 ? 10.173 -10.810 49.448 1.00 84.50 906 ASP A N 1
ATOM 7197 C CA . ASP A 1 906 ? 9.267 -11.514 48.525 1.00 84.50 906 ASP A CA 1
ATOM 7198 C C . ASP A 1 906 ? 9.077 -10.745 47.213 1.00 84.50 906 ASP A C 1
ATOM 7200 O O . ASP A 1 906 ? 9.102 -11.341 46.131 1.00 84.50 906 ASP A O 1
ATOM 7204 N N . LEU A 1 907 ? 8.926 -9.418 47.294 1.00 89.69 907 LEU A N 1
ATOM 7205 C CA . LEU A 1 907 ? 8.838 -8.546 46.119 1.00 89.69 907 LEU A CA 1
ATOM 7206 C C . LEU A 1 907 ? 10.191 -8.478 45.387 1.00 89.69 907 LEU A C 1
ATOM 7208 O O . LEU A 1 907 ? 10.246 -8.641 44.168 1.00 89.69 907 LEU A O 1
ATOM 7212 N N . LEU A 1 908 ? 11.299 -8.382 46.132 1.00 91.19 908 LEU A N 1
ATOM 7213 C CA . LEU A 1 908 ? 12.655 -8.553 45.600 1.00 91.19 908 LEU A CA 1
ATOM 7214 C C . LEU A 1 908 ? 12.842 -9.933 44.936 1.00 91.19 908 LEU A C 1
ATOM 7216 O O . LEU A 1 908 ? 13.435 -10.035 43.861 1.00 91.19 908 LEU A O 1
ATOM 7220 N N . GLY A 1 909 ? 12.297 -10.996 45.533 1.00 92.56 909 GLY A N 1
ATOM 7221 C CA . GLY A 1 909 ? 12.288 -12.346 44.970 1.00 92.56 909 GLY A CA 1
ATOM 7222 C C . GLY A 1 909 ? 11.529 -12.426 43.643 1.00 92.56 909 GLY A C 1
ATOM 7223 O O . GLY A 1 909 ? 12.027 -13.026 42.687 1.00 92.56 909 GLY A O 1
ATOM 7224 N N . LEU A 1 910 ? 10.367 -11.772 43.541 1.00 94.38 910 LEU A N 1
ATOM 7225 C CA . LEU A 1 910 ? 9.613 -11.652 42.291 1.00 94.38 910 LEU A CA 1
ATOM 7226 C C . LEU A 1 910 ? 10.408 -10.908 41.210 1.00 94.38 910 LEU A C 1
ATOM 7228 O O . LEU A 1 910 ? 10.472 -11.381 40.074 1.00 94.38 910 LEU A O 1
ATOM 7232 N N . TYR A 1 911 ? 11.055 -9.792 41.547 1.00 95.44 911 TYR A N 1
ATOM 7233 C CA . TYR A 1 911 ? 11.888 -9.053 40.595 1.00 95.44 911 TYR A CA 1
ATOM 7234 C C . TYR A 1 911 ? 13.040 -9.906 40.065 1.00 95.44 911 TYR A C 1
ATOM 7236 O O . TYR A 1 911 ? 13.273 -9.939 38.858 1.00 95.44 911 TYR A O 1
ATOM 7244 N N . LEU A 1 912 ? 13.715 -10.671 40.928 1.00 94.69 912 LEU A N 1
ATOM 7245 C CA . LEU A 1 912 ? 14.779 -11.587 40.509 1.00 94.69 912 LEU A CA 1
ATOM 7246 C C . LEU A 1 912 ? 14.246 -12.725 39.613 1.00 94.69 912 LEU A C 1
ATOM 7248 O O . LEU A 1 912 ? 14.868 -13.022 38.589 1.00 94.69 912 LEU A O 1
ATOM 7252 N N . LYS A 1 913 ? 13.075 -13.312 39.920 1.00 95.69 913 LYS A N 1
ATOM 7253 C CA . LYS A 1 913 ? 12.387 -14.276 39.030 1.00 95.69 913 LYS A CA 1
ATOM 7254 C C . LYS A 1 913 ? 12.110 -13.657 37.651 1.00 95.69 913 LYS A C 1
ATOM 7256 O O . LYS A 1 913 ? 12.484 -14.233 36.629 1.00 95.69 913 LYS A O 1
ATOM 7261 N N . PHE A 1 914 ? 11.479 -12.482 37.614 1.00 96.50 914 PHE A N 1
ATOM 7262 C CA . PHE A 1 914 ? 11.059 -11.814 36.380 1.00 96.50 914 PHE A CA 1
ATOM 7263 C C . PHE A 1 914 ? 12.259 -11.352 35.539 1.00 96.50 914 PHE A C 1
ATOM 7265 O O . PHE A 1 914 ? 12.327 -11.641 34.342 1.00 96.50 914 PHE A O 1
ATOM 7272 N N . ARG A 1 915 ? 13.276 -10.751 36.167 1.00 96.56 915 ARG A N 1
ATOM 7273 C CA . ARG A 1 915 ? 14.550 -10.393 35.527 1.00 96.56 915 ARG A CA 1
ATOM 7274 C C . ARG A 1 915 ? 15.210 -11.599 34.861 1.00 96.56 915 ARG A C 1
ATOM 7276 O O . ARG A 1 915 ? 15.701 -11.486 33.735 1.00 96.56 915 ARG A O 1
ATOM 7283 N N . ASN A 1 916 ? 15.210 -12.754 35.528 1.00 96.38 916 ASN A N 1
ATOM 7284 C CA . ASN A 1 916 ? 15.759 -13.991 34.976 1.00 96.38 916 ASN A CA 1
ATOM 7285 C C . ASN A 1 916 ? 14.908 -14.521 33.809 1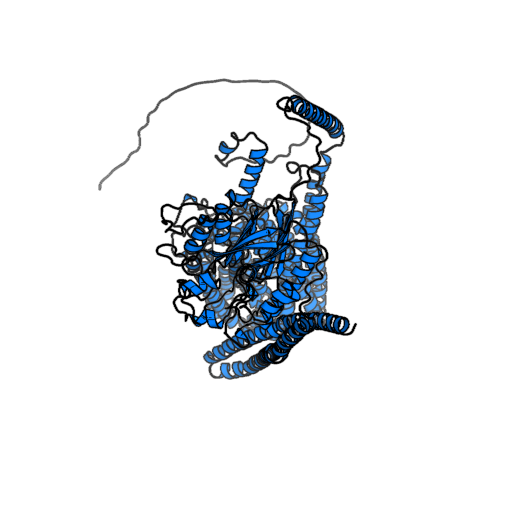.00 96.38 916 ASN A C 1
ATOM 7287 O O . ASN A 1 916 ? 15.472 -14.899 32.785 1.00 96.38 916 ASN A O 1
ATOM 7291 N N . LEU A 1 917 ? 13.573 -14.466 33.895 1.00 94.81 917 LEU A N 1
ATOM 7292 C CA . LEU A 1 917 ? 12.665 -14.814 32.790 1.00 94.81 917 LEU A CA 1
ATOM 7293 C C . LEU A 1 917 ? 12.932 -13.969 31.526 1.00 94.81 917 LEU A C 1
ATOM 7295 O O . LEU A 1 917 ? 12.986 -14.517 30.422 1.00 94.81 917 LEU A O 1
ATOM 7299 N N . VAL A 1 918 ? 13.138 -12.653 31.671 1.00 96.06 918 VAL A N 1
ATOM 7300 C CA . VAL A 1 918 ? 13.440 -11.757 30.537 1.00 96.06 918 VAL A CA 1
ATOM 7301 C C . VAL A 1 918 ? 14.844 -12.009 29.976 1.00 96.06 918 VAL A C 1
ATOM 7303 O O . VAL A 1 918 ? 14.999 -12.151 28.762 1.00 96.06 918 VAL A O 1
ATOM 7306 N N . ASN A 1 919 ? 15.868 -12.139 30.828 1.00 95.75 919 ASN A N 1
ATOM 7307 C CA . ASN A 1 919 ? 17.238 -12.414 30.375 1.00 95.75 919 ASN A CA 1
ATOM 7308 C C . ASN A 1 919 ? 17.358 -13.774 29.668 1.00 95.75 919 ASN A C 1
ATOM 7310 O O . ASN A 1 919 ? 17.954 -13.847 28.590 1.00 95.75 919 ASN A O 1
ATOM 7314 N N . ASN A 1 920 ? 16.738 -14.825 30.212 1.00 94.50 920 ASN A N 1
ATOM 7315 C CA . ASN A 1 920 ? 16.715 -16.152 29.596 1.00 94.50 920 ASN A CA 1
ATOM 7316 C C . ASN A 1 920 ? 16.062 -16.109 28.208 1.00 94.50 920 ASN A C 1
ATOM 7318 O O . ASN A 1 920 ? 16.600 -16.684 27.261 1.00 94.50 920 ASN A O 1
ATOM 7322 N N . TYR A 1 921 ? 14.948 -15.388 28.051 1.00 94.31 921 TYR A N 1
ATOM 7323 C CA . TYR A 1 921 ? 14.295 -15.205 26.753 1.00 94.31 921 TYR A CA 1
ATOM 7324 C C . TYR A 1 921 ? 15.178 -14.444 25.749 1.00 94.31 921 TYR A C 1
ATOM 7326 O O . TYR A 1 921 ? 15.297 -14.866 24.593 1.00 94.31 921 TYR A O 1
ATOM 7334 N N . ILE A 1 922 ? 15.845 -13.364 26.180 1.00 94.38 922 ILE A N 1
ATOM 7335 C CA . ILE A 1 922 ? 16.781 -12.614 25.327 1.00 94.38 922 ILE A CA 1
ATOM 7336 C C . ILE A 1 922 ? 17.885 -13.544 24.807 1.00 94.38 922 ILE A C 1
ATOM 7338 O O . ILE A 1 922 ? 18.061 -13.655 23.592 1.00 94.38 922 ILE A O 1
ATOM 7342 N N . GLN A 1 923 ? 18.594 -14.221 25.715 1.00 92.12 923 GLN A N 1
ATOM 7343 C CA . GLN A 1 923 ? 19.784 -15.016 25.398 1.00 92.12 923 GLN A CA 1
ATOM 7344 C C . GLN A 1 923 ? 19.457 -16.272 24.580 1.00 92.12 923 GLN A C 1
ATOM 7346 O O . GLN A 1 923 ? 20.084 -16.519 23.552 1.00 92.12 923 GLN A O 1
ATOM 7351 N N . THR A 1 924 ? 18.466 -17.061 25.009 1.00 87.94 924 THR A N 1
ATOM 7352 C CA . THR A 1 924 ? 18.148 -18.352 24.368 1.00 87.94 924 THR A CA 1
ATOM 7353 C C . THR A 1 924 ? 17.366 -18.195 23.069 1.00 87.94 924 THR A C 1
ATOM 7355 O O . THR A 1 924 ? 17.570 -18.958 22.127 1.00 87.94 924 THR A O 1
ATOM 7358 N N . THR A 1 925 ? 16.448 -17.225 23.013 1.00 89.38 925 THR A N 1
ATOM 7359 C CA . THR A 1 925 ? 15.361 -17.230 22.029 1.00 89.38 925 THR A CA 1
ATOM 7360 C C . THR A 1 925 ? 15.449 -16.040 21.084 1.00 89.38 925 THR A C 1
ATOM 7362 O O . THR A 1 925 ? 15.516 -16.231 19.868 1.00 89.38 925 THR A O 1
ATOM 7365 N N . LEU A 1 926 ? 15.480 -14.809 21.603 1.00 90.56 926 LEU A N 1
ATOM 7366 C CA . LEU A 1 926 ? 15.477 -13.611 20.758 1.00 90.56 926 LEU A CA 1
ATOM 7367 C C . LEU A 1 926 ? 16.783 -13.454 19.971 1.00 90.56 926 LEU A C 1
ATOM 7369 O O . LEU A 1 926 ? 16.751 -13.229 18.760 1.00 90.56 926 LEU A O 1
ATOM 7373 N N . GLU A 1 927 ? 17.933 -13.599 20.631 1.00 89.38 927 GLU A N 1
ATOM 7374 C CA . GLU A 1 927 ? 19.233 -13.485 19.967 1.00 89.38 927 GLU A CA 1
ATOM 7375 C C . GLU A 1 927 ? 19.411 -14.583 18.906 1.00 89.38 927 GLU A C 1
ATOM 7377 O O . GLU A 1 927 ? 19.801 -14.268 17.778 1.00 89.38 927 GLU A O 1
ATOM 7382 N N . TRP A 1 928 ? 19.029 -15.832 19.211 1.00 89.69 928 TRP A N 1
ATOM 7383 C CA . TRP A 1 928 ? 19.044 -16.941 18.250 1.00 89.69 928 TRP A CA 1
ATOM 7384 C C . TRP A 1 928 ? 18.127 -16.677 17.048 1.00 89.69 928 TRP A C 1
ATOM 7386 O O . TRP A 1 928 ? 18.585 -16.747 15.906 1.00 89.69 928 TRP A O 1
ATOM 7396 N N . GLN A 1 929 ? 16.863 -16.285 17.263 1.00 89.75 929 GLN A N 1
ATOM 7397 C CA . GLN A 1 929 ? 15.943 -15.987 16.157 1.00 89.75 929 GLN A CA 1
ATOM 7398 C C . GLN A 1 929 ? 16.422 -14.805 15.304 1.00 89.75 929 GLN A C 1
ATOM 7400 O O . GLN A 1 929 ? 16.322 -14.854 14.076 1.00 89.75 929 GLN A O 1
ATOM 7405 N N . ARG A 1 930 ? 16.963 -13.747 15.921 1.00 91.62 930 ARG A N 1
ATOM 7406 C CA . ARG A 1 930 ? 17.516 -12.588 15.204 1.00 91.62 930 ARG A CA 1
ATOM 7407 C C . ARG A 1 930 ? 18.710 -12.998 14.338 1.00 91.62 930 ARG A C 1
ATOM 7409 O O . ARG A 1 930 ? 18.753 -12.629 13.162 1.00 91.62 930 ARG A O 1
ATOM 7416 N N . GLN A 1 931 ? 19.646 -13.771 14.895 1.00 91.69 931 GLN A N 1
ATOM 7417 C CA . GLN A 1 931 ? 20.816 -14.278 14.174 1.00 91.69 931 GLN A CA 1
ATOM 7418 C C . GLN A 1 931 ? 20.414 -15.226 13.039 1.00 91.69 931 GLN A C 1
ATOM 7420 O O . GLN A 1 931 ? 20.832 -15.011 11.906 1.00 91.69 931 GLN A O 1
ATOM 7425 N N . TRP A 1 932 ? 19.548 -16.212 13.293 1.00 93.56 932 TRP A N 1
ATOM 7426 C CA . TRP A 1 932 ? 19.079 -17.155 12.271 1.00 93.56 932 TRP A CA 1
ATOM 7427 C C . TRP A 1 932 ? 18.400 -16.441 11.093 1.00 93.56 932 TRP A C 1
ATOM 7429 O O . TRP A 1 932 ? 18.708 -16.724 9.937 1.00 93.56 932 TRP A O 1
ATOM 7439 N N . ARG A 1 933 ? 17.539 -15.446 11.359 1.00 93.81 933 ARG A N 1
ATOM 7440 C CA . ARG A 1 933 ? 16.891 -14.650 10.298 1.00 93.81 933 ARG A CA 1
ATOM 7441 C C . ARG A 1 933 ? 17.880 -13.782 9.513 1.00 93.81 933 ARG A C 1
ATOM 7443 O O . ARG A 1 933 ? 17.696 -13.601 8.311 1.00 93.81 933 ARG A O 1
ATOM 7450 N N . LEU A 1 934 ? 18.929 -13.273 10.164 1.00 92.25 934 LEU A N 1
ATOM 7451 C CA . LEU A 1 934 ? 20.002 -12.532 9.495 1.00 92.25 934 LEU A CA 1
ATOM 7452 C C . LEU A 1 934 ? 20.840 -13.455 8.598 1.00 92.25 934 LEU A C 1
ATOM 7454 O O . LEU A 1 934 ? 21.080 -13.119 7.441 1.00 92.25 934 LEU A O 1
ATOM 7458 N N . TRP A 1 935 ? 21.214 -14.639 9.089 1.00 95.12 935 TRP A N 1
ATOM 7459 C CA . TRP A 1 935 ? 21.900 -15.657 8.292 1.00 95.12 935 TRP A CA 1
ATOM 7460 C C . TRP A 1 935 ? 21.049 -16.129 7.113 1.00 95.12 935 TRP A C 1
ATOM 7462 O O . TRP A 1 935 ? 21.565 -16.216 6.003 1.00 95.12 935 TRP A O 1
ATOM 7472 N N . HIS A 1 936 ? 19.741 -16.333 7.305 1.00 94.44 936 HIS A N 1
ATOM 7473 C CA . HIS A 1 936 ? 18.814 -16.639 6.214 1.00 94.44 936 HIS A CA 1
ATOM 7474 C C . HIS A 1 936 ? 18.813 -15.536 5.147 1.00 94.44 936 HIS A C 1
ATOM 7476 O O . HIS A 1 936 ? 18.857 -15.849 3.960 1.00 94.44 936 HIS A O 1
ATOM 7482 N N . PHE A 1 937 ? 18.782 -14.253 5.529 1.00 94.00 937 PHE A N 1
ATOM 7483 C CA . PHE A 1 937 ? 18.872 -13.132 4.584 1.00 94.00 937 PHE A CA 1
ATOM 7484 C C . PHE A 1 937 ? 20.194 -13.133 3.801 1.00 94.00 937 PHE A C 1
ATOM 7486 O O . PHE A 1 937 ? 20.174 -13.119 2.570 1.00 94.00 937 PHE A O 1
ATOM 7493 N N . VAL A 1 938 ? 21.330 -13.209 4.502 1.00 93.44 938 VAL A N 1
ATOM 7494 C CA . VAL A 1 938 ? 22.671 -13.193 3.893 1.00 93.44 938 VAL A CA 1
ATOM 7495 C C . VAL A 1 938 ? 22.862 -14.384 2.950 1.00 93.44 938 VAL A C 1
ATOM 7497 O O . VAL A 1 938 ? 23.252 -14.200 1.797 1.00 93.44 938 VAL A O 1
ATOM 7500 N N . LEU A 1 939 ? 22.513 -15.596 3.392 1.00 95.44 939 LEU A N 1
ATOM 7501 C CA . LEU A 1 939 ? 22.590 -16.810 2.580 1.00 95.44 939 LEU A CA 1
ATOM 7502 C C . LEU A 1 939 ? 21.656 -16.743 1.363 1.00 95.44 939 LEU A C 1
ATOM 7504 O O . LEU A 1 939 ? 22.063 -17.111 0.265 1.00 95.44 939 LEU A O 1
ATOM 7508 N N . SER A 1 940 ? 20.439 -16.213 1.521 1.00 93.19 940 SER A N 1
ATOM 7509 C CA . SER A 1 940 ? 19.504 -16.030 0.399 1.00 93.19 940 SER A CA 1
ATOM 7510 C C . SER A 1 940 ? 20.042 -15.062 -0.653 1.00 93.19 940 SER A C 1
ATOM 7512 O O . SER A 1 940 ? 19.841 -15.286 -1.843 1.00 93.19 940 SER A O 1
ATOM 7514 N N . MET A 1 941 ? 20.751 -14.009 -0.235 1.00 83.75 941 MET A N 1
ATOM 7515 C CA . MET A 1 941 ? 21.398 -13.067 -1.150 1.00 83.75 941 MET A CA 1
ATOM 7516 C C . MET A 1 941 ? 22.554 -13.731 -1.913 1.00 83.75 941 MET A C 1
ATOM 7518 O O . MET A 1 941 ? 22.630 -13.593 -3.132 1.00 83.75 941 MET A O 1
ATOM 7522 N N . PHE A 1 942 ? 23.401 -14.517 -1.235 1.00 93.25 942 PHE A N 1
ATOM 7523 C CA . PHE A 1 942 ? 24.451 -15.299 -1.900 1.00 93.25 942 PHE A CA 1
ATOM 7524 C C . PHE A 1 942 ? 23.885 -16.343 -2.872 1.00 93.25 942 PHE A C 1
ATOM 7526 O O . PHE A 1 942 ? 24.381 -16.446 -3.991 1.00 93.25 942 PHE A O 1
ATOM 7533 N N . ILE A 1 943 ? 22.829 -17.074 -2.497 1.00 88.88 943 ILE A N 1
ATOM 7534 C CA . ILE A 1 943 ? 22.177 -18.058 -3.377 1.00 88.88 943 ILE A CA 1
ATOM 7535 C C . ILE A 1 943 ? 21.542 -17.368 -4.591 1.00 88.88 943 ILE A C 1
ATOM 7537 O O . ILE A 1 943 ? 21.728 -17.833 -5.712 1.00 88.88 943 ILE A O 1
ATOM 7541 N N . ALA A 1 944 ? 20.854 -16.237 -4.405 1.00 81.38 944 ALA A N 1
ATOM 7542 C CA . ALA A 1 944 ? 20.266 -15.479 -5.509 1.00 81.38 944 ALA A CA 1
ATOM 7543 C C . ALA A 1 944 ? 21.328 -14.977 -6.506 1.00 81.38 944 ALA A C 1
ATOM 7545 O O . ALA A 1 944 ? 21.111 -15.053 -7.713 1.00 81.38 944 ALA A O 1
ATOM 7546 N N . ILE A 1 945 ? 22.495 -14.533 -6.021 1.00 81.38 945 ILE A N 1
ATOM 7547 C CA . ILE A 1 945 ? 23.635 -14.152 -6.871 1.00 81.38 945 ILE A CA 1
ATOM 7548 C C . ILE A 1 945 ? 24.234 -15.385 -7.568 1.00 81.38 945 ILE A C 1
ATOM 7550 O O . ILE A 1 945 ? 24.463 -15.350 -8.775 1.00 81.38 945 ILE A O 1
ATOM 7554 N N . ALA A 1 946 ? 24.438 -16.493 -6.849 1.00 86.81 946 ALA A N 1
ATOM 7555 C CA . ALA A 1 946 ? 24.975 -17.740 -7.401 1.00 86.81 946 ALA A CA 1
ATOM 7556 C C . ALA A 1 946 ? 24.042 -18.394 -8.438 1.00 86.81 946 ALA A C 1
ATOM 7558 O O . ALA A 1 946 ? 24.508 -19.085 -9.344 1.00 86.81 946 ALA A O 1
ATOM 7559 N N . PHE A 1 947 ? 22.734 -18.145 -8.358 1.00 86.75 947 PHE A N 1
ATOM 7560 C CA . PHE A 1 947 ? 21.773 -18.593 -9.361 1.00 86.75 947 PHE A CA 1
ATOM 7561 C C . PHE A 1 947 ? 21.916 -17.851 -10.697 1.00 86.75 947 PHE A C 1
ATOM 7563 O O . PHE A 1 947 ? 21.552 -18.426 -11.715 1.00 86.75 947 PHE A O 1
ATOM 7570 N N . ILE A 1 948 ? 22.491 -16.642 -10.753 1.00 79.56 948 ILE A N 1
ATOM 7571 C CA . ILE A 1 948 ? 22.676 -15.895 -12.014 1.00 79.56 948 ILE A CA 1
ATOM 7572 C C . ILE A 1 948 ? 23.544 -16.673 -13.030 1.00 79.56 948 ILE A C 1
ATOM 7574 O O . ILE A 1 948 ? 23.047 -16.952 -14.124 1.00 79.56 948 ILE A O 1
ATOM 7578 N N . PRO A 1 949 ? 24.793 -17.094 -12.724 1.00 85.38 949 PRO A N 1
ATOM 7579 C CA . PRO A 1 949 ? 25.589 -17.894 -13.658 1.00 85.38 949 PRO A CA 1
ATOM 7580 C C . PRO A 1 949 ? 24.979 -19.277 -13.930 1.00 85.38 949 PRO A C 1
ATOM 7582 O O . PRO A 1 949 ? 25.098 -19.774 -15.048 1.00 85.38 949 PRO A O 1
ATOM 7585 N N . VAL A 1 950 ? 24.274 -19.881 -12.963 1.00 84.38 950 VAL A N 1
ATOM 7586 C CA . VAL A 1 950 ? 23.554 -21.150 -13.181 1.00 84.38 950 VAL A CA 1
ATOM 7587 C C . VAL A 1 950 ? 22.426 -20.965 -14.197 1.00 84.38 950 VAL A C 1
ATOM 7589 O O . VAL A 1 950 ? 22.347 -21.736 -15.146 1.00 84.38 950 VAL A O 1
ATOM 7592 N N . ILE A 1 951 ? 21.604 -19.920 -14.068 1.00 79.50 951 ILE A N 1
ATOM 7593 C CA . ILE A 1 951 ? 20.533 -19.572 -15.015 1.00 79.50 951 ILE A CA 1
ATOM 7594 C C . ILE A 1 951 ? 21.102 -19.351 -16.419 1.00 79.50 951 ILE A C 1
ATOM 7596 O O . ILE A 1 951 ? 20.512 -19.844 -17.377 1.00 79.50 951 ILE A O 1
ATOM 7600 N N . ILE A 1 952 ? 22.253 -18.680 -16.545 1.00 77.88 952 ILE A N 1
ATOM 7601 C CA . ILE A 1 952 ? 22.939 -18.472 -17.831 1.00 77.88 952 ILE A CA 1
ATOM 7602 C C . ILE A 1 952 ? 23.402 -19.810 -18.433 1.00 77.88 952 ILE A C 1
ATOM 7604 O O . ILE A 1 952 ? 23.060 -20.128 -19.566 1.00 77.88 952 ILE A O 1
ATOM 7608 N N . VAL A 1 953 ? 24.143 -20.640 -17.692 1.00 83.44 953 VAL A N 1
ATOM 7609 C CA . VAL A 1 953 ? 24.646 -21.929 -18.214 1.00 83.44 953 VAL A CA 1
ATOM 7610 C C . VAL A 1 953 ? 23.502 -22.901 -18.532 1.00 83.44 953 VAL A C 1
ATOM 7612 O O . VAL A 1 953 ? 23.545 -23.613 -19.538 1.00 83.44 953 VAL A O 1
ATOM 7615 N N . VAL A 1 954 ? 22.458 -22.920 -17.702 1.00 80.06 954 VAL A N 1
ATOM 7616 C CA . VAL A 1 954 ? 21.269 -23.755 -17.902 1.00 80.06 954 VAL A CA 1
ATOM 7617 C C . VAL A 1 954 ? 20.424 -23.248 -19.072 1.00 80.06 954 VAL A C 1
ATOM 7619 O O . VAL A 1 954 ? 19.911 -24.077 -19.819 1.00 80.06 954 VAL A O 1
ATOM 7622 N N . SER A 1 955 ? 20.312 -21.935 -19.312 1.00 70.25 955 SER A N 1
ATOM 7623 C CA . SER A 1 955 ? 19.538 -21.418 -20.451 1.00 70.25 955 SER A CA 1
ATOM 7624 C C . SER A 1 955 ? 20.140 -21.814 -21.803 1.00 70.25 955 SER A C 1
ATOM 7626 O O . SER A 1 955 ? 19.380 -22.117 -22.718 1.00 70.25 955 SER A O 1
ATOM 7628 N N . TYR A 1 956 ? 21.469 -21.937 -21.913 1.00 72.31 956 TYR A N 1
ATOM 7629 C CA . TYR A 1 956 ? 22.133 -22.483 -23.108 1.00 72.31 956 TYR A CA 1
ATOM 7630 C C . TYR A 1 956 ? 21.945 -24.000 -23.300 1.00 72.31 956 TYR A C 1
ATOM 7632 O O . TYR A 1 956 ? 22.076 -24.492 -24.419 1.00 72.31 956 TYR A O 1
ATOM 7640 N N . ARG A 1 957 ? 21.677 -24.763 -22.230 1.00 76.69 957 ARG A N 1
ATOM 7641 C CA . ARG A 1 957 ? 21.585 -26.240 -22.259 1.00 76.69 957 ARG A CA 1
ATOM 7642 C C . ARG A 1 957 ? 20.147 -26.761 -22.328 1.00 76.69 957 ARG A C 1
ATOM 7644 O O . ARG A 1 957 ? 19.881 -27.732 -23.026 1.00 76.69 957 ARG A O 1
ATOM 7651 N N . ALA A 1 958 ? 19.242 -26.151 -21.569 1.00 77.88 958 ALA A N 1
ATOM 7652 C CA . ALA A 1 958 ? 17.850 -26.559 -21.404 1.00 77.88 958 ALA A CA 1
ATOM 7653 C C . ALA A 1 958 ? 16.986 -25.341 -21.001 1.00 77.88 958 ALA A C 1
ATOM 7655 O O . ALA A 1 958 ? 16.653 -25.194 -19.816 1.00 77.88 958 ALA A O 1
ATOM 7656 N N . PRO A 1 959 ? 16.594 -24.473 -21.963 1.00 63.41 959 PRO A N 1
ATOM 7657 C CA . PRO A 1 959 ? 15.940 -23.186 -21.698 1.00 63.41 959 PRO A CA 1
ATOM 7658 C C . PRO A 1 959 ? 14.731 -23.244 -20.756 1.00 63.41 959 PRO A C 1
ATOM 7660 O O . PRO A 1 959 ? 14.550 -22.356 -19.932 1.00 63.41 959 PRO A O 1
ATOM 7663 N N . TRP A 1 960 ? 13.922 -24.305 -20.830 1.00 73.19 960 TRP A N 1
ATOM 7664 C CA . TRP A 1 960 ? 12.732 -24.475 -19.988 1.00 73.19 960 TRP A CA 1
ATOM 7665 C C . TRP A 1 960 ? 13.058 -24.598 -18.489 1.00 73.19 960 TRP A C 1
ATOM 7667 O O . TRP A 1 960 ? 12.263 -24.187 -17.648 1.00 73.19 960 TRP A O 1
ATOM 7677 N N . SER A 1 961 ? 14.227 -25.144 -18.141 1.00 71.75 961 SER A N 1
ATOM 7678 C CA . SER A 1 961 ? 14.604 -25.410 -16.748 1.00 71.75 961 SER A CA 1
ATOM 7679 C C . SER A 1 961 ? 15.232 -24.199 -16.051 1.00 71.75 961 SER A C 1
ATOM 7681 O O . SER A 1 961 ? 15.167 -24.104 -14.825 1.00 71.75 961 SER A O 1
ATOM 7683 N N . SER A 1 962 ? 15.748 -23.212 -16.798 1.00 70.25 962 SER A N 1
ATOM 7684 C CA . SER A 1 962 ? 16.250 -21.955 -16.215 1.00 70.25 962 SER A CA 1
ATOM 7685 C C . SER A 1 962 ? 15.129 -21.147 -15.540 1.00 70.25 962 SER A C 1
ATOM 7687 O O . SER A 1 962 ? 15.374 -20.473 -14.539 1.00 70.25 962 SER A O 1
ATOM 7689 N N . VAL A 1 963 ? 13.883 -21.300 -16.010 1.00 63.91 963 VAL A N 1
ATOM 7690 C CA . VAL A 1 963 ? 12.670 -20.728 -15.399 1.00 63.91 963 VAL A CA 1
ATOM 7691 C C . VAL A 1 963 ? 12.476 -21.225 -13.963 1.00 63.91 963 VAL A C 1
ATOM 7693 O O . VAL A 1 963 ? 12.085 -20.443 -13.098 1.00 63.91 963 VAL A O 1
ATOM 7696 N N . LEU A 1 964 ? 12.801 -22.492 -13.677 1.00 77.00 964 LEU A N 1
ATOM 7697 C CA . LEU A 1 964 ? 12.722 -23.052 -12.324 1.00 77.00 964 LEU A CA 1
ATOM 7698 C C . LEU A 1 964 ? 13.768 -22.410 -11.406 1.00 77.00 964 LEU A C 1
ATOM 7700 O O . LEU A 1 964 ? 13.429 -21.977 -10.308 1.00 77.00 964 LEU A O 1
ATOM 7704 N N . PHE A 1 965 ? 15.016 -22.275 -11.868 1.00 79.62 965 PHE A N 1
ATOM 7705 C CA . PHE A 1 965 ? 16.062 -21.579 -11.110 1.00 79.62 965 PHE A CA 1
ATOM 7706 C C . PHE A 1 965 ? 15.709 -20.107 -10.862 1.00 79.62 965 PHE A C 1
ATOM 7708 O O . PHE A 1 965 ? 15.893 -19.625 -9.748 1.00 79.62 965 PHE A O 1
ATOM 7715 N N . TYR A 1 966 ? 15.130 -19.408 -11.843 1.00 71.06 966 TYR A N 1
ATOM 7716 C CA . TYR A 1 966 ? 14.644 -18.038 -11.655 1.00 71.06 966 TYR A CA 1
ATOM 7717 C C . TYR A 1 966 ? 13.521 -17.971 -10.603 1.00 71.06 966 TYR A C 1
ATOM 7719 O O . TYR A 1 966 ? 13.604 -17.190 -9.658 1.00 71.06 966 TYR A O 1
ATOM 7727 N N . PHE A 1 967 ? 12.513 -18.843 -10.703 1.00 73.19 967 PHE A N 1
ATOM 7728 C CA . PHE A 1 967 ? 11.391 -18.921 -9.760 1.00 73.19 967 PHE A CA 1
ATOM 7729 C C . PHE A 1 967 ? 11.843 -19.224 -8.321 1.00 73.19 967 PHE A C 1
ATOM 7731 O O . PHE A 1 967 ? 11.487 -18.492 -7.392 1.00 73.19 967 PHE A O 1
ATOM 7738 N N . PHE A 1 968 ? 12.683 -20.247 -8.126 1.00 82.62 968 PHE A N 1
ATOM 7739 C CA . PHE A 1 968 ? 13.245 -20.566 -6.812 1.00 82.62 968 PHE A CA 1
ATOM 7740 C C . PHE A 1 968 ? 14.166 -19.452 -6.298 1.00 82.62 968 PHE A C 1
ATOM 7742 O O . PHE A 1 968 ? 14.096 -19.113 -5.119 1.00 82.62 968 PHE A O 1
ATOM 7749 N N . GLY A 1 969 ? 14.957 -18.818 -7.171 1.00 82.31 969 GLY A N 1
ATOM 7750 C CA . GLY A 1 969 ? 15.769 -17.647 -6.836 1.00 82.31 969 GLY A CA 1
ATOM 7751 C C . GLY A 1 969 ? 14.929 -16.481 -6.312 1.00 82.31 969 GLY A C 1
ATOM 7752 O O . GLY A 1 969 ? 15.255 -15.911 -5.273 1.00 82.31 969 GLY A O 1
ATOM 7753 N N . CYS A 1 970 ? 13.799 -16.174 -6.958 1.00 75.50 970 CYS A N 1
ATOM 7754 C CA . CYS A 1 970 ? 12.862 -15.148 -6.498 1.00 75.50 970 CYS A CA 1
ATOM 7755 C C . CYS A 1 970 ? 12.225 -15.485 -5.140 1.00 75.50 970 CYS A C 1
ATOM 7757 O O . CYS A 1 970 ? 12.080 -14.588 -4.307 1.00 75.50 970 CYS A O 1
ATOM 7759 N N . ILE A 1 971 ? 11.867 -16.749 -4.887 1.00 80.88 971 ILE A N 1
ATOM 7760 C CA . ILE A 1 971 ? 11.313 -17.197 -3.594 1.00 80.88 971 ILE A CA 1
ATOM 7761 C C . ILE A 1 971 ? 12.364 -17.098 -2.483 1.00 80.88 971 ILE A C 1
ATOM 7763 O O . ILE A 1 971 ? 12.087 -16.528 -1.425 1.00 80.88 971 ILE A O 1
ATOM 7767 N N . ILE A 1 972 ? 13.574 -17.609 -2.724 1.00 86.94 972 ILE A N 1
ATOM 7768 C CA . ILE A 1 972 ? 14.696 -17.557 -1.778 1.00 86.94 972 ILE A CA 1
ATOM 7769 C C . ILE A 1 972 ? 15.052 -16.098 -1.474 1.00 86.94 972 ILE A C 1
ATOM 7771 O O . ILE A 1 972 ? 15.082 -15.705 -0.311 1.00 86.94 972 ILE A O 1
ATOM 7775 N N . PHE A 1 973 ? 15.208 -15.251 -2.494 1.00 82.94 973 PHE A N 1
ATOM 7776 C CA . PHE A 1 973 ? 15.493 -13.829 -2.300 1.00 82.94 973 PHE A CA 1
ATOM 7777 C C . PHE A 1 973 ? 14.386 -13.112 -1.512 1.00 82.94 973 PHE A C 1
ATOM 7779 O O . PHE A 1 973 ? 14.681 -12.355 -0.592 1.00 82.94 973 PHE A O 1
ATOM 7786 N N . SER A 1 974 ? 13.113 -13.383 -1.818 1.00 79.38 974 SER A N 1
ATOM 7787 C CA . SER A 1 974 ? 11.966 -12.732 -1.166 1.00 79.38 974 SER A CA 1
ATOM 7788 C C . SER A 1 974 ? 11.795 -13.163 0.297 1.00 79.38 974 SER A C 1
ATOM 7790 O O . SER A 1 974 ? 11.601 -12.320 1.173 1.00 79.38 974 SER A O 1
ATOM 7792 N N . THR A 1 975 ? 11.915 -14.461 0.594 1.00 89.06 975 THR A N 1
ATOM 7793 C CA . THR A 1 975 ? 11.896 -14.983 1.977 1.00 89.06 975 THR A CA 1
ATOM 7794 C C . THR A 1 975 ? 13.124 -14.530 2.771 1.00 89.06 975 THR A C 1
ATOM 7796 O O . THR A 1 975 ? 13.002 -14.175 3.946 1.00 89.06 975 THR A O 1
ATOM 7799 N N . GLY A 1 976 ? 14.287 -14.441 2.118 1.00 90.75 976 GLY A N 1
ATOM 7800 C CA . GLY A 1 976 ? 15.486 -13.793 2.636 1.00 90.75 976 GLY A CA 1
ATOM 7801 C C . GLY A 1 976 ? 15.243 -12.339 3.025 1.00 90.75 976 GLY A C 1
ATOM 7802 O O . GLY A 1 976 ? 15.470 -11.980 4.177 1.00 90.75 976 GLY A O 1
ATOM 7803 N N . LEU A 1 977 ? 14.741 -11.517 2.099 1.00 86.25 977 LEU A N 1
ATOM 7804 C CA . LEU A 1 977 ? 14.457 -10.094 2.306 1.00 86.25 977 LEU A CA 1
ATOM 7805 C C . LEU A 1 977 ? 13.517 -9.870 3.501 1.00 86.25 977 LEU A C 1
ATOM 7807 O O . LEU A 1 977 ? 13.809 -9.050 4.371 1.00 86.25 977 LEU A O 1
ATOM 7811 N N . VAL A 1 978 ? 12.427 -10.642 3.586 1.00 85.38 978 VAL A N 1
ATOM 7812 C CA . VAL A 1 978 ? 11.457 -10.562 4.691 1.00 85.38 978 VAL A CA 1
ATOM 7813 C C . VAL A 1 978 ? 12.095 -10.951 6.030 1.00 85.38 978 VAL A C 1
ATOM 7815 O O . VAL A 1 978 ? 11.939 -10.218 7.008 1.00 85.38 978 VAL A O 1
ATOM 7818 N N . ASN A 1 979 ? 12.864 -12.045 6.096 1.00 91.06 979 ASN A N 1
ATOM 7819 C CA . ASN A 1 979 ? 13.593 -12.409 7.318 1.00 91.06 979 ASN A CA 1
ATOM 7820 C C . ASN A 1 979 ? 14.643 -11.348 7.702 1.00 91.06 979 ASN A C 1
ATOM 7822 O O . ASN A 1 979 ? 14.773 -11.027 8.885 1.00 91.06 979 ASN A O 1
ATOM 7826 N N . GLY A 1 980 ? 15.322 -10.740 6.725 1.00 89.94 980 GLY A N 1
ATOM 7827 C CA . GLY A 1 980 ? 16.244 -9.623 6.932 1.00 89.94 980 GLY A CA 1
ATOM 7828 C C . GLY A 1 980 ? 15.550 -8.412 7.556 1.00 89.94 980 GLY A C 1
ATOM 7829 O O . GLY A 1 980 ? 15.978 -7.932 8.604 1.00 89.94 980 GLY A O 1
ATOM 7830 N N . MET A 1 981 ? 14.426 -7.968 6.982 1.00 85.25 981 MET A N 1
ATOM 7831 C CA . MET A 1 981 ? 13.612 -6.877 7.534 1.00 85.25 981 MET A CA 1
ATOM 7832 C C . MET A 1 981 ? 13.126 -7.176 8.959 1.00 85.25 981 MET A C 1
ATOM 7834 O O . MET A 1 981 ? 13.209 -6.306 9.826 1.00 85.25 981 MET A O 1
ATOM 7838 N N . ILE A 1 982 ? 12.668 -8.404 9.234 1.00 88.00 982 ILE A N 1
ATOM 7839 C CA . ILE A 1 982 ? 12.249 -8.819 10.582 1.00 88.00 982 ILE A CA 1
ATOM 7840 C C . ILE A 1 982 ? 13.438 -8.796 11.557 1.00 88.00 982 ILE A C 1
ATOM 7842 O O . ILE A 1 982 ? 13.286 -8.308 12.674 1.00 88.00 982 ILE A O 1
ATOM 7846 N N . SER A 1 983 ? 14.625 -9.260 11.154 1.00 91.00 983 SER A N 1
ATOM 7847 C CA . SER A 1 983 ? 15.825 -9.246 12.005 1.00 91.00 983 SER A CA 1
ATOM 7848 C C . SER A 1 983 ? 16.315 -7.823 12.313 1.00 91.00 983 SER A C 1
ATOM 7850 O O . SER A 1 983 ? 16.564 -7.488 13.474 1.00 91.00 983 SER A O 1
ATOM 7852 N N . PHE A 1 984 ? 16.407 -6.958 11.296 1.00 86.31 984 PHE A N 1
ATOM 7853 C CA . PHE A 1 984 ? 16.925 -5.595 11.444 1.00 86.31 984 PHE A CA 1
ATOM 7854 C C . PHE A 1 984 ? 15.950 -4.624 12.115 1.00 86.31 984 PHE A C 1
ATOM 7856 O O . PHE A 1 984 ? 16.395 -3.789 12.900 1.00 86.31 984 PHE A O 1
ATOM 7863 N N . LEU A 1 985 ? 14.651 -4.697 11.807 1.00 85.88 985 LEU A N 1
ATOM 7864 C CA . LEU A 1 985 ? 13.654 -3.762 12.339 1.00 85.88 985 LEU A CA 1
ATOM 7865 C C . LEU A 1 985 ? 13.038 -4.307 13.630 1.00 85.88 985 LEU A C 1
ATOM 7867 O O . LEU A 1 985 ? 13.257 -3.757 14.709 1.00 85.88 985 LEU A O 1
ATOM 7871 N N . PHE A 1 986 ? 12.308 -5.420 13.534 1.00 88.19 986 PHE A N 1
ATOM 7872 C CA . PHE A 1 986 ? 11.563 -5.972 14.665 1.00 88.19 986 PHE A CA 1
ATOM 7873 C C . PHE A 1 986 ? 12.492 -6.568 15.737 1.00 88.19 986 PHE A C 1
ATOM 7875 O O . PHE A 1 986 ? 12.374 -6.205 16.901 1.00 88.19 986 PHE A O 1
ATOM 7882 N N . GLY A 1 987 ? 13.494 -7.368 15.355 1.00 87.88 987 GLY A N 1
ATOM 7883 C CA . GLY A 1 987 ? 14.456 -7.970 16.290 1.00 87.88 987 GLY A CA 1
ATOM 7884 C C . GLY A 1 987 ? 15.385 -6.973 17.004 1.00 87.88 987 GLY A C 1
ATOM 7885 O O . GLY A 1 987 ? 16.039 -7.337 17.981 1.00 87.8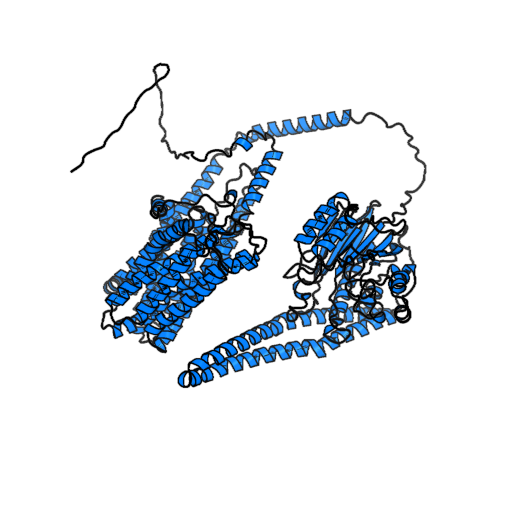8 987 GLY A O 1
ATOM 7886 N N . ARG A 1 988 ? 15.447 -5.711 16.548 1.00 88.38 988 ARG A N 1
ATOM 7887 C CA . ARG A 1 988 ? 16.088 -4.600 17.279 1.00 88.38 988 ARG A CA 1
ATOM 7888 C C . ARG A 1 988 ? 15.103 -3.805 18.137 1.00 88.38 988 ARG A C 1
ATOM 7890 O O . ARG A 1 988 ? 15.510 -3.302 19.177 1.00 88.38 988 ARG A O 1
ATOM 7897 N N . TYR A 1 989 ? 13.845 -3.686 17.714 1.00 91.00 989 TYR A N 1
ATOM 7898 C CA . TYR A 1 989 ? 12.768 -3.070 18.494 1.00 91.00 989 TYR A CA 1
ATOM 7899 C C . TYR A 1 989 ? 12.444 -3.902 19.743 1.00 91.00 989 TYR A C 1
ATOM 7901 O O . TYR A 1 989 ? 12.548 -3.397 20.855 1.00 91.00 989 TYR A O 1
ATOM 7909 N N . GLU A 1 990 ? 12.179 -5.199 19.571 1.00 92.88 990 GLU A N 1
ATOM 7910 C CA . GLU A 1 990 ? 11.864 -6.131 20.661 1.00 92.88 990 GLU A CA 1
ATOM 7911 C C . GLU A 1 990 ? 12.979 -6.165 21.723 1.00 92.88 990 GLU A C 1
ATOM 7913 O O . GLU A 1 990 ? 12.709 -6.021 22.913 1.00 92.88 990 GLU A O 1
ATOM 7918 N N . LEU A 1 991 ? 14.248 -6.249 21.299 1.00 93.38 991 LEU A N 1
ATOM 7919 C CA . LEU A 1 991 ? 15.392 -6.248 22.218 1.00 93.38 991 LEU A CA 1
ATOM 7920 C C . LEU A 1 991 ? 15.555 -4.930 22.990 1.00 93.38 991 LEU A C 1
ATOM 7922 O O . LEU A 1 991 ? 16.077 -4.948 24.100 1.00 93.38 991 LEU A O 1
ATOM 7926 N N . ARG A 1 992 ? 15.160 -3.788 22.417 1.00 94.56 992 ARG A N 1
ATOM 7927 C CA . ARG A 1 992 ? 15.210 -2.504 23.131 1.00 94.56 992 ARG A CA 1
ATOM 7928 C C . ARG A 1 992 ? 14.152 -2.467 24.224 1.00 94.56 992 ARG A C 1
ATOM 7930 O O . ARG A 1 992 ? 14.508 -2.238 25.369 1.00 94.56 992 ARG A O 1
ATOM 7937 N N . ASN A 1 993 ? 12.910 -2.816 23.898 1.00 95.06 993 ASN A N 1
ATOM 7938 C CA . ASN A 1 993 ? 11.807 -2.820 24.861 1.00 95.06 993 ASN A CA 1
ATOM 7939 C C . ASN A 1 993 ? 12.074 -3.794 26.026 1.00 95.06 993 ASN A C 1
ATOM 7941 O O . ASN A 1 993 ? 11.864 -3.453 27.182 1.00 95.06 993 ASN A O 1
ATOM 7945 N N . LEU A 1 994 ? 12.613 -4.986 25.741 1.00 95.88 994 LEU A N 1
ATOM 7946 C CA . LEU A 1 994 ? 12.977 -5.962 26.780 1.00 95.88 994 LEU A CA 1
ATOM 7947 C C . LEU A 1 994 ? 14.186 -5.532 27.628 1.00 95.88 994 LEU A C 1
ATOM 7949 O O . LEU A 1 994 ? 14.330 -6.004 28.752 1.00 95.88 994 LEU A O 1
ATOM 7953 N N . ARG A 1 995 ? 15.064 -4.661 27.110 1.00 95.88 995 ARG A N 1
ATOM 7954 C CA . ARG A 1 995 ? 16.148 -4.052 27.897 1.00 95.88 995 ARG A CA 1
ATOM 7955 C C . ARG A 1 995 ? 15.640 -2.914 28.773 1.00 95.88 995 ARG A C 1
ATOM 7957 O O . ARG A 1 995 ? 16.072 -2.848 29.912 1.00 95.88 995 ARG A O 1
ATOM 7964 N N . GLU A 1 996 ? 14.704 -2.107 28.280 1.00 96.75 996 GLU A N 1
ATOM 7965 C CA . GLU A 1 996 ? 14.037 -1.070 29.077 1.00 96.75 996 GLU A CA 1
ATOM 7966 C C . GLU A 1 996 ? 13.359 -1.690 30.304 1.00 96.75 996 GLU A C 1
ATOM 7968 O O . GLU A 1 996 ? 13.659 -1.311 31.430 1.00 96.75 996 GLU A O 1
ATOM 7973 N N . VAL A 1 997 ? 12.588 -2.767 30.102 1.00 96.06 997 VAL A N 1
ATOM 7974 C CA . VAL A 1 997 ? 11.984 -3.539 31.200 1.00 96.06 997 VAL A CA 1
ATOM 7975 C C . VAL A 1 997 ? 13.041 -4.106 32.162 1.00 96.06 997 VAL A C 1
ATOM 7977 O O . VAL A 1 997 ? 12.814 -4.113 33.365 1.00 96.06 997 VAL A O 1
ATOM 7980 N N . ILE A 1 998 ? 14.216 -4.550 31.689 1.00 96.75 998 ILE A N 1
ATOM 7981 C CA . ILE A 1 998 ? 15.308 -4.964 32.594 1.00 96.75 998 ILE A CA 1
ATOM 7982 C C . ILE A 1 998 ? 15.834 -3.782 33.418 1.00 96.75 998 ILE A C 1
ATOM 7984 O O . ILE A 1 998 ? 16.087 -3.972 34.604 1.00 96.75 998 ILE A O 1
ATOM 7988 N N . PHE A 1 999 ? 15.987 -2.594 32.827 1.00 97.12 999 PHE A N 1
ATOM 7989 C CA . PHE A 1 999 ? 16.431 -1.401 33.553 1.00 97.12 999 PHE A CA 1
ATOM 7990 C C . PHE A 1 999 ? 15.398 -0.963 34.599 1.00 97.12 999 PHE A C 1
ATOM 7992 O O . PHE A 1 999 ? 15.771 -0.763 35.749 1.00 97.12 999 PHE A O 1
ATOM 7999 N N . GLU A 1 1000 ? 14.104 -0.945 34.262 1.00 96.19 1000 GLU A N 1
ATOM 8000 C CA . GLU A 1 1000 ? 13.028 -0.674 35.227 1.00 96.19 1000 GLU A CA 1
ATOM 8001 C C . GLU A 1 1000 ? 13.023 -1.677 36.395 1.00 96.19 1000 GLU A C 1
ATOM 8003 O O . GLU A 1 1000 ? 12.911 -1.278 37.557 1.00 96.19 1000 GLU A O 1
ATOM 8008 N N . ILE A 1 1001 ? 13.185 -2.980 36.116 1.00 95.44 1001 ILE A N 1
ATOM 8009 C CA . ILE A 1 1001 ? 13.292 -4.003 37.168 1.00 95.44 1001 ILE A CA 1
ATOM 8010 C C . ILE A 1 1001 ? 14.555 -3.787 38.009 1.00 95.44 1001 ILE A C 1
ATOM 8012 O O . ILE A 1 1001 ? 14.493 -3.943 39.228 1.00 95.44 1001 ILE A O 1
ATOM 8016 N N . ASP A 1 1002 ? 15.697 -3.451 37.402 1.00 95.38 1002 ASP A N 1
ATOM 8017 C CA . ASP A 1 1002 ? 16.953 -3.215 38.125 1.00 95.38 1002 ASP A CA 1
ATOM 8018 C C . ASP A 1 1002 ? 16.877 -1.967 39.018 1.00 95.38 1002 ASP A C 1
ATOM 8020 O O . ASP A 1 1002 ? 17.301 -2.031 40.173 1.00 95.38 1002 ASP A O 1
ATOM 8024 N N . ASP A 1 1003 ? 16.261 -0.876 38.560 1.00 94.75 1003 ASP A N 1
ATOM 8025 C CA . ASP A 1 1003 ? 16.040 0.333 39.361 1.00 94.75 1003 ASP A CA 1
ATOM 8026 C C . ASP A 1 1003 ? 15.113 0.052 40.555 1.00 94.75 1003 ASP A C 1
ATOM 8028 O O . ASP A 1 1003 ? 15.465 0.350 41.701 1.00 94.75 1003 ASP A O 1
ATOM 8032 N N . ARG A 1 1004 ? 13.974 -0.623 40.329 1.00 92.56 1004 ARG A N 1
ATOM 8033 C CA . ARG A 1 1004 ? 13.063 -1.071 41.403 1.00 92.56 1004 ARG A CA 1
ATOM 8034 C C . ARG A 1 1004 ? 13.748 -2.047 42.372 1.00 92.56 1004 ARG A C 1
ATOM 8036 O O . ARG A 1 1004 ? 13.554 -1.961 43.583 1.00 92.56 1004 ARG A O 1
ATOM 8043 N N . THR A 1 1005 ? 14.590 -2.943 41.858 1.00 92.88 1005 THR A N 1
ATOM 8044 C CA . THR A 1 1005 ? 15.391 -3.899 42.642 1.00 92.88 1005 THR A CA 1
ATOM 8045 C C . THR A 1 1005 ? 16.420 -3.196 43.522 1.00 92.88 1005 THR A C 1
ATOM 8047 O O . THR A 1 1005 ? 16.611 -3.581 44.675 1.00 92.88 1005 THR A O 1
ATOM 8050 N N . ASN A 1 1006 ? 17.098 -2.175 43.000 1.00 92.25 1006 ASN A N 1
ATOM 8051 C CA . ASN A 1 1006 ? 18.100 -1.418 43.745 1.00 92.25 1006 ASN A CA 1
ATOM 8052 C C . ASN A 1 1006 ? 17.447 -0.511 44.796 1.00 92.25 1006 ASN A C 1
ATOM 8054 O O . ASN A 1 1006 ? 17.954 -0.431 45.914 1.00 92.25 1006 ASN A O 1
ATOM 8058 N N . PHE A 1 1007 ? 16.284 0.073 44.488 1.00 89.62 1007 PHE A N 1
ATOM 8059 C CA . PHE A 1 1007 ? 15.457 0.786 45.460 1.00 89.62 1007 PHE A CA 1
ATOM 8060 C C . PHE A 1 1007 ? 15.043 -0.119 46.633 1.00 89.62 1007 PHE A C 1
ATOM 8062 O O . PHE A 1 1007 ? 15.331 0.218 47.779 1.00 89.62 1007 PHE A O 1
ATOM 8069 N N . LEU A 1 1008 ? 14.467 -1.304 46.376 1.00 88.31 1008 LEU A N 1
ATOM 8070 C CA . LEU A 1 1008 ? 14.100 -2.231 47.459 1.00 88.31 1008 LEU A CA 1
ATOM 8071 C C . LEU A 1 1008 ? 15.309 -2.686 48.283 1.00 88.31 1008 LEU A C 1
ATOM 8073 O O . LEU A 1 1008 ? 15.219 -2.732 49.503 1.00 88.31 1008 LEU A O 1
ATOM 8077 N N . LYS A 1 1009 ? 16.458 -2.979 47.658 1.00 87.06 1009 LYS A N 1
ATOM 8078 C CA . LYS A 1 1009 ? 17.685 -3.326 48.402 1.00 87.06 1009 LYS A CA 1
ATOM 8079 C C . LYS A 1 1009 ? 18.129 -2.206 49.342 1.00 87.06 1009 LYS A C 1
ATOM 8081 O O . LYS A 1 1009 ? 18.542 -2.509 50.454 1.00 87.06 1009 LYS A O 1
ATOM 8086 N N . HIS A 1 1010 ? 18.030 -0.946 48.918 1.00 85.62 1010 HIS A N 1
ATOM 8087 C CA . HIS A 1 1010 ? 18.325 0.200 49.777 1.00 85.62 1010 HIS A CA 1
ATOM 8088 C C . HIS A 1 1010 ? 17.313 0.307 50.928 1.00 85.62 1010 HIS A C 1
ATOM 8090 O O . HIS A 1 1010 ? 17.714 0.538 52.062 1.00 85.62 1010 HIS A O 1
ATOM 8096 N N . VAL A 1 1011 ? 16.017 0.101 50.668 1.00 82.88 1011 VAL A N 1
ATOM 8097 C CA . VAL A 1 1011 ? 14.965 0.123 51.705 1.00 82.88 1011 VAL A CA 1
ATOM 8098 C C . VAL A 1 1011 ? 15.109 -1.036 52.706 1.00 82.88 1011 VAL A C 1
ATOM 8100 O O . VAL A 1 1011 ? 14.806 -0.858 53.875 1.00 82.88 1011 VAL A O 1
ATOM 8103 N N . ILE A 1 1012 ? 15.632 -2.195 52.290 1.00 80.62 1012 ILE A N 1
ATOM 8104 C CA . ILE A 1 1012 ? 15.942 -3.344 53.170 1.00 80.62 1012 ILE A CA 1
ATOM 8105 C C . ILE A 1 1012 ? 17.222 -3.118 54.007 1.00 80.62 1012 ILE A C 1
ATOM 8107 O O . ILE A 1 1012 ? 17.445 -3.813 54.996 1.00 80.62 1012 ILE A O 1
ATOM 8111 N N . GLN A 1 1013 ? 18.091 -2.184 53.603 1.00 74.69 1013 GLN A N 1
ATOM 8112 C CA . GLN A 1 1013 ? 19.376 -1.893 54.257 1.00 74.69 1013 GLN A CA 1
ATOM 8113 C C . GLN A 1 1013 ? 19.340 -0.678 55.201 1.00 74.69 1013 GLN A C 1
ATOM 8115 O O . GLN A 1 1013 ? 20.356 -0.397 55.843 1.00 74.69 1013 GLN A O 1
ATOM 8120 N N . CYS A 1 1014 ? 18.213 0.035 55.274 1.00 63.03 1014 CYS A N 1
ATOM 8121 C CA . CYS A 1 1014 ? 17.980 1.180 56.159 1.00 63.03 1014 CYS A CA 1
ATOM 8122 C C . CYS A 1 1014 ? 17.050 0.824 57.325 1.00 63.03 1014 CYS A C 1
ATOM 8124 O O . CYS A 1 1014 ? 17.232 1.464 58.383 1.00 63.03 1014 CYS A O 1
#

Foldseek 3Di:
DDDDDDDDDDDDDDDDDDDDDDDDDDDDDDDDDDDDDDDDDDDDDDPCPVVVPDPDPVVVVVVVVVVVVVLVLLAPDDPVRLLVLLVLLLLLLLLLLLLQLLCLLCLVVVCVLAVHDSLLSLLLNLLLLQLLQPLLLQLLLVCLFVFLLLSSLQLLVQLLVLLLQLLPDSDSVSSSVSSSSNSNSNSNSLLSSLLLSLLQDGPVCNLVSSLVSVLSSNLSNLQSLLVSLVQCVVPRNSSSSVVSSVSSVVSSVSSQAAHAGRNQQQQASVQEDGDDCSRDHVNVVVCPPSHDYHDNVRGDDGDNDRDSCPLVVCVVPLLLCLLQQLLLLLLLLLLVLSNCLSVLCCVVVVDHSNVSSVLSNLLSVLSNLLSVVLSVQLVVLCVVQVVVLCVVCVVPDPVLRDDDPSLLSLLVCLLVLLLQLLVLLLQLLVCSQVVHDCPSNSNSSSSSSSSSNSSVSSSLVSQCVVCVVCSSSSNSNSSNSNSNSNSVCSSCVVVCCVPQNSNRSSNVSSVVSNVSNVSSVVSSVVVVVVVVVSVVVPDPPPVVVVVVVVVVVVVVVVVVVVVVVVVPPDDDPPDDPDPDDDDPDDDFDKFKEWEDEQQQDPPPDAPNLVLLLVVLCVLLVHDDPVFDPDDDPPDRSQGAKYKYFDQQDVVSVVSSCVSNCVRFVDKDDDQDFQRGAGRIIMGHPFDFPDKDKAFQLLFDAPVPVVQCRRRNGWIWIWTWTADPSGAIATEIEGAFHAQPDPDDPSGCLLSLLSVLQVVLVVLVVCVVVVHWYKYWYQSNDFPPRLSNCSCCARSVWAFLLCLVQNDDDLVVQLVDDLVCVQVRVVFFALRCLFPLNVVGRSSVTGDRTTITTNPLFKHWPDKGWPQSDAGPPGTGSHNTTMIMTIITTDPDRPPPPPPPRPPLVVVLVSLVVSLCVLVCCVVPPLVVLLVVLQCLLVVLVVLLVVLPVVLVVCCVVPVVCSVVSVVVNVVSNVSSVVSNCCSVPVSVSNVVSSVVVSVVSVVVSVVSVVVVVD

pLDDT: mean 79.93, std 20.84, range [22.3, 98.56]

InterPro domains:
  IPR005135 Endonuclease/exonuclease/phosphatase [PF03372] (594-880)
  IPR011701 Major facilitator superfamily [PF07690] (89-489)
  IPR020846 Major facilitator superfamily domain [PS50850] (85-528)
  IPR036259 MFS transporter superfamily [G3DSA:1.20.1250.20] (76-524)
  IPR036259 MFS transporter superfamily [SSF103473] (71-525)
  IPR036691 Endonuclease/exonuclease/phosphatase superfamily [G3DSA:3.60.10.10] (585-888)
  IPR036691 Endonuclease/exonuclease/phosphatase superfamily [SSF56219] (591-887)

Radius of gyration: 37.86 Å; chains: 1; bounding box: 93×90×125 Å

Organism: Pichia kudriavzevii (NCBI:txid4909)